Protein AF-0000000069957477 (afdb_homodimer)

Sequence (1114 aa):
MTRRQIMRCFAIMRSIRIKFFVLTFSLLTIYLFLFYFFIEKWINRKNDSVGQSSVGLSLKHVVVHLDLKGSPPKLKYLESLLPVFKYYGVNGLLMEYEDMFPYEGDLVNISSRNCYDKNELKNFLNKSVNMGIEIIPLIQTFGHMEHALKLQEFRQLRESQKFPDSMCPSKAGSLQLVKEMLTQVINFHASIVPLNHIHIGCDEVYHINKCDKCRHRNLTNIKLFYKHLQTLETTIHELSPRTTVLIWDDMLRGKKGLQLSSMDNADVEPVYWDYKPRLTVSHTDLLNYHRKFKNIWIATAYKGADGRVATTPNFKNRFNNHIAWLNFILGYKFGGESKVYDFKGIILTGWSRYSHMDPLCELLPAAIPSLVINLILIQKMKKGVVINEAETLDSDDFFSKYIQAEFNMRFKCRNMIYVDDFNSAVCNYENSEIYNELKNYNFFYKNIKDKFINDNAILASINYYSQIGNINMNTAQIHLSWCKDNLKKLSNFEEKFRYLMSVYYEKDVVDEYVMSKTYDTTKKIWNVWTTLKQHLKTVKWDRRPIQNNITMILNYVMTRRQIMRCFAIMRSIRIKFFVLTFSLLTIYLFLFYFFIEKWINRKNDSVGQSSVGLSLKHVVVHLDLKGSPPKLKYLESLLPVFKYYGVNGLLMEYEDMFPYEGDLVNISSRNCYDKNELKNFLNKSVNMGIEIIPLIQTFGHMEHALKLQEFRQLRESQKFPDSMCPSKAGSLQLVKEMLTQVINFHASIVPLNHIHIGCDEVYHINKCDKCRHRNLTNIKLFYKHLQTLETTIHELSPRTTVLIWDDMLRGKKGLQLSSMDNADVEPVYWDYKPRLTVSHTDLLNYHRKFKNIWIATAYKGADGRVATTPNFKNRFNNHIAWLNFILGYKFGGESKVYDFKGIILTGWSRYSHMDPLCELLPAAIPSLVINLILIQKMKKGVVINEAETLDSDDFFSKYIQAEFNMRFKCRNMIYVDDFNSAVCNYENSEIYNELKNYNFFYKNIKDKFINDNAILASINYYSQIGNINMNTAQIHLSWCKDNLKKLSNFEEKFRYLMSVYYEKDVVDEYVMSKTYDTTKKIWNVWTTLKQHLKTVKWDRRPIQNNITMILNYV

pLDDT: mean 88.03, std 15.41, range [30.97, 98.88]

InterPro domains:
  IPR015883 Beta-hexosaminidase, catalytic domain [PF00728] (112-262)
  IPR017853 Glycoside hydrolase superfamily [SSF51445] (63-370)
  IPR038901 Hexosaminidase D-like [PTHR21040] (58-547)

Structure (mmCIF, N/CA/C/O backbone):
data_AF-0000000069957477-model_v1
#
loop_
_entity.id
_entity.type
_entity.pdbx_description
1 polymer beta-N-acetylhexosaminidase
#
loop_
_atom_site.group_PDB
_atom_site.id
_atom_site.type_symbol
_atom_site.label_atom_id
_atom_site.label_alt_id
_atom_site.label_comp_id
_atom_site.label_asym_id
_atom_site.label_entity_id
_atom_site.label_seq_id
_atom_site.pdbx_PDB_ins_code
_atom_site.Cartn_x
_atom_site.Cartn_y
_atom_site.Cartn_z
_atom_site.occupancy
_atom_site.B_iso_or_equiv
_atom_site.auth_seq_id
_atom_site.auth_comp_id
_atom_site.auth_asym_id
_atom_site.auth_atom_id
_atom_site.pdbx_PDB_model_num
ATOM 1 N N . MET A 1 1 ? -26.656 54.031 -74.688 1 31.8 1 MET A N 1
ATOM 2 C CA . MET A 1 1 ? -26.469 52.781 -73.938 1 31.8 1 MET A CA 1
ATOM 3 C C . MET A 1 1 ? -25.625 53.031 -72.688 1 31.8 1 MET A C 1
ATOM 5 O O . MET A 1 1 ? -24.438 53.375 -72.75 1 31.8 1 MET A O 1
ATOM 9 N N . THR A 1 2 ? -26.266 53.5 -71.562 1 44.97 2 THR A N 1
ATOM 10 C CA . THR A 1 2 ? -25.734 54.281 -70.438 1 44.97 2 THR A CA 1
ATOM 11 C C . THR A 1 2 ? -24.891 53.406 -69.5 1 44.97 2 THR A C 1
ATOM 13 O O . THR A 1 2 ? -25.016 52.188 -69.5 1 44.97 2 THR A O 1
ATOM 16 N N . ARG A 1 3 ? -23.875 54 -68.812 1 44.69 3 ARG A N 1
ATOM 17 C CA . ARG A 1 3 ? -22.812 53.5 -67.938 1 44.69 3 ARG A CA 1
ATOM 18 C C . ARG A 1 3 ? -23.391 52.531 -66.875 1 44.69 3 ARG A C 1
ATOM 20 O O . ARG A 1 3 ? -22.656 51.781 -66.25 1 44.69 3 ARG A O 1
ATOM 27 N N . ARG A 1 4 ? -24.734 52.625 -66.5 1 52.59 4 ARG A N 1
ATOM 28 C CA . ARG A 1 4 ? -25.375 51.812 -65.5 1 52.59 4 ARG A CA 1
ATOM 29 C C . ARG A 1 4 ? -25.562 50.375 -65.938 1 52.59 4 ARG A C 1
ATOM 31 O O . ARG A 1 4 ? -25.484 49.438 -65.125 1 52.59 4 ARG A O 1
ATOM 38 N N . GLN A 1 5 ? -25.828 50.219 -67.25 1 47.97 5 GLN A N 1
ATOM 39 C CA . GLN A 1 5 ? -26.109 48.875 -67.812 1 47.97 5 GLN A CA 1
ATOM 40 C C . GLN A 1 5 ? -24.828 48.031 -67.812 1 47.97 5 GLN A C 1
ATOM 42 O O . GLN A 1 5 ? -24.891 46.812 -67.562 1 47.97 5 GLN A O 1
ATOM 47 N N . ILE A 1 6 ? -23.609 48.781 -67.938 1 51.88 6 ILE A N 1
ATOM 48 C CA . ILE A 1 6 ? -22.344 48.062 -68 1 51.88 6 ILE A CA 1
ATOM 49 C C . ILE A 1 6 ? -21.938 47.531 -66.625 1 51.88 6 ILE A C 1
ATOM 51 O O . ILE A 1 6 ? -21.5 46.406 -66.5 1 51.88 6 ILE A O 1
ATOM 55 N N . MET A 1 7 ? -22.281 48.25 -65.562 1 50.78 7 MET A N 1
ATOM 56 C CA . MET A 1 7 ? -21.859 47.875 -64.25 1 50.78 7 MET A CA 1
ATOM 57 C C . MET A 1 7 ? -22.656 46.656 -63.719 1 50.78 7 MET A C 1
ATOM 59 O O . MET A 1 7 ? -22.172 45.906 -62.875 1 50.78 7 MET A O 1
ATOM 63 N N . ARG A 1 8 ? -23.938 46.531 -64.125 1 53 8 ARG A N 1
ATOM 64 C CA . ARG A 1 8 ? -24.75 45.406 -63.688 1 53 8 ARG A CA 1
ATOM 65 C C . ARG A 1 8 ? -24.266 44.094 -64.312 1 53 8 ARG A C 1
ATOM 67 O O . ARG A 1 8 ? -24.281 43.062 -63.688 1 53 8 ARG A O 1
ATOM 74 N N . CYS A 1 9 ? -23.766 44.188 -65.625 1 48.22 9 CYS A N 1
ATOM 75 C CA . CYS A 1 9 ? -23.281 43 -66.312 1 48.22 9 CYS A CA 1
ATOM 76 C C . CYS A 1 9 ? -22.031 42.438 -65.625 1 48.22 9 CYS A C 1
ATOM 78 O O . CYS A 1 9 ? -21.844 41.219 -65.562 1 48.22 9 CYS A O 1
ATOM 80 N N . PHE A 1 10 ? -21.156 43.375 -65.062 1 53.16 10 PHE A N 1
ATOM 81 C CA . PHE A 1 10 ? -19.938 42.938 -64.375 1 53.16 10 PHE A CA 1
ATOM 82 C C . PHE A 1 10 ? -20.25 42.25 -63.062 1 53.16 10 PHE A C 1
ATOM 84 O O . PHE A 1 10 ? -19.594 41.25 -62.688 1 53.16 10 PHE A O 1
ATOM 91 N N . ALA A 1 11 ? -21.328 42.688 -62.375 1 55.22 11 ALA A N 1
ATOM 92 C CA . ALA A 1 11 ? -21.703 42.094 -61.125 1 55.22 11 ALA A CA 1
ATOM 93 C C . ALA A 1 11 ? -22.266 40.688 -61.344 1 55.22 11 ALA A C 1
ATOM 95 O O . ALA A 1 11 ? -21.969 39.75 -60.562 1 55.22 11 ALA A O 1
ATOM 96 N N . ILE A 1 12 ? -23.047 40.5 -62.438 1 54.72 12 ILE A N 1
ATOM 97 C CA . ILE A 1 12 ? -23.625 39.188 -62.75 1 54.72 12 ILE A CA 1
ATOM 98 C C . ILE A 1 12 ? -22.516 38.219 -63.125 1 54.72 12 ILE A C 1
ATOM 100 O O . ILE A 1 12 ? -22.516 37.062 -62.688 1 54.72 12 ILE A O 1
ATOM 104 N N . MET A 1 13 ? -21.438 38.719 -63.75 1 51.94 13 MET A N 1
ATOM 105 C CA . MET A 1 13 ? -20.344 37.844 -64.188 1 51.94 13 MET A CA 1
ATOM 106 C C . MET A 1 13 ? -19.516 37.406 -62.969 1 51.94 13 MET A C 1
ATOM 108 O O . MET A 1 13 ? -19.062 36.25 -62.938 1 51.94 13 MET A O 1
ATOM 112 N N . ARG A 1 14 ? -19.375 38.281 -62.031 1 55.41 14 ARG A N 1
ATOM 113 C CA . ARG A 1 14 ? -18.641 37.938 -60.812 1 55.41 14 ARG A CA 1
ATOM 114 C C . ARG A 1 14 ? -19.406 36.875 -60 1 55.41 14 ARG A C 1
ATOM 116 O O . ARG A 1 14 ? -18.812 35.938 -59.469 1 55.41 14 ARG A O 1
ATOM 123 N N . SER A 1 15 ? -20.734 37.062 -60.062 1 60.56 15 SER A N 1
ATOM 124 C CA . SER A 1 15 ? -21.531 36.094 -59.312 1 60.56 15 SER A CA 1
ATOM 125 C C . SER A 1 15 ? -21.5 34.719 -59.969 1 60.56 15 SER A C 1
ATOM 127 O O . SER A 1 15 ? -21.438 33.688 -59.281 1 60.56 15 SER A O 1
ATOM 129 N N . ILE A 1 16 ? -21.328 34.719 -61.344 1 58.66 16 ILE A N 1
ATOM 130 C CA . ILE A 1 16 ? -21.281 33.438 -62.094 1 58.66 16 ILE A CA 1
ATOM 131 C C . ILE A 1 16 ? -19.922 32.781 -61.906 1 58.66 16 ILE A C 1
ATOM 133 O O . ILE A 1 16 ? -19.828 31.578 -61.719 1 58.66 16 ILE A O 1
ATOM 137 N N . ARG A 1 17 ? -18.875 33.594 -61.812 1 55.09 17 ARG A N 1
ATOM 138 C CA . ARG A 1 17 ? -17.531 33.094 -61.625 1 55.09 17 ARG A CA 1
ATOM 139 C C . ARG A 1 17 ? -17.359 32.469 -60.25 1 55.09 17 ARG A C 1
ATOM 141 O O . ARG A 1 17 ? -16.75 31.422 -60.094 1 55.09 17 ARG A O 1
ATOM 148 N N . ILE A 1 18 ? -18 33.188 -59.312 1 60.16 18 ILE A N 1
ATOM 149 C CA . ILE A 1 18 ? -17.891 32.656 -57.938 1 60.16 18 ILE A CA 1
ATOM 150 C C . ILE A 1 18 ? -18.688 31.359 -57.844 1 60.16 18 ILE A C 1
ATOM 152 O O . ILE A 1 18 ? -18.234 30.391 -57.25 1 60.16 18 ILE A O 1
ATOM 156 N N . LYS A 1 19 ? -19.766 31.266 -58.594 1 59.69 19 LYS A N 1
ATOM 157 C CA . LYS A 1 19 ? -20.594 30.062 -58.562 1 59.69 19 LYS A CA 1
ATOM 158 C C . LYS A 1 19 ? -19.922 28.922 -59.312 1 59.69 19 LYS A C 1
ATOM 160 O O . LYS A 1 19 ? -19.953 27.766 -58.875 1 59.69 19 LYS A O 1
ATOM 165 N N . PHE A 1 20 ? -19.297 29.359 -60.406 1 61.47 20 PHE A N 1
ATOM 166 C CA . PHE A 1 20 ? -18.562 28.344 -61.188 1 61.47 20 PHE A CA 1
ATOM 167 C C . PHE A 1 20 ? -17.344 27.875 -60.406 1 61.47 20 PHE A C 1
ATOM 169 O O . PHE A 1 20 ? -17.016 26.688 -60.406 1 61.47 20 PHE A O 1
ATOM 176 N N . PHE A 1 21 ? -16.703 28.828 -59.688 1 61.69 21 PHE A N 1
ATOM 177 C CA . PHE A 1 21 ? -15.562 28.484 -58.875 1 61.69 21 PHE A CA 1
ATOM 178 C C . PHE A 1 21 ? -15.992 27.594 -57.688 1 61.69 21 PHE A C 1
ATOM 180 O O . PHE A 1 21 ? -15.336 26.609 -57.375 1 61.69 21 PHE A O 1
ATOM 187 N N . VAL A 1 22 ? -17.125 27.922 -57.094 1 65.44 22 VAL A N 1
ATOM 188 C CA . VAL A 1 22 ? -17.641 27.125 -56 1 65.44 22 VAL A CA 1
ATOM 189 C C . VAL A 1 22 ? -18.109 25.766 -56.5 1 65.44 22 VAL A C 1
ATOM 191 O O . VAL A 1 22 ? -17.859 24.734 -55.875 1 65.44 22 VAL A O 1
ATOM 194 N N . LEU A 1 23 ? -18.672 25.719 -57.75 1 65.88 23 LEU A N 1
ATOM 195 C CA . LEU A 1 23 ? -19.109 24.469 -58.375 1 65.88 23 LEU A CA 1
ATOM 196 C C . LEU A 1 23 ? -17.922 23.594 -58.781 1 65.88 23 LEU A C 1
ATOM 198 O O . LEU A 1 23 ? -17.922 22.391 -58.531 1 65.88 23 LEU A O 1
ATOM 202 N N . THR A 1 24 ? -16.984 24.234 -59.375 1 66.31 24 THR A N 1
ATOM 203 C CA . THR A 1 24 ? -15.781 23.5 -59.75 1 66.31 24 THR A CA 1
ATOM 204 C C . THR A 1 24 ? -15.016 23.031 -58.5 1 66.31 24 THR A C 1
ATOM 206 O O . THR A 1 24 ? -14.523 21.906 -58.469 1 66.31 24 THR A O 1
ATOM 209 N N . PHE A 1 25 ? -14.93 23.922 -57.531 1 66 25 PHE A N 1
ATOM 210 C CA . PHE A 1 25 ? -14.273 23.547 -56.281 1 66 25 PHE A CA 1
ATOM 211 C C . PHE A 1 25 ? -15.047 22.453 -55.562 1 66 25 PHE A C 1
ATOM 213 O O . PHE A 1 25 ? -14.453 21.516 -55.031 1 66 25 PHE A O 1
ATOM 220 N N . SER A 1 26 ? -16.391 22.516 -55.594 1 67.19 26 SER A N 1
ATOM 221 C CA . SER A 1 26 ? -17.234 21.453 -55.031 1 67.19 26 SER A CA 1
ATOM 222 C C . SER A 1 26 ? -17.094 20.172 -55.844 1 67.19 26 SER A C 1
ATOM 224 O O . SER A 1 26 ? -17.016 19.078 -55.25 1 67.19 26 SER A O 1
ATOM 226 N N . LEU A 1 27 ? -16.984 20.25 -57.125 1 68.06 27 LEU A N 1
ATOM 227 C CA . LEU A 1 27 ? -16.797 19.078 -58 1 68.06 27 LEU A CA 1
ATOM 228 C C . LEU A 1 27 ? -15.406 18.484 -57.812 1 68.06 27 LEU A C 1
ATOM 230 O O . LEU A 1 27 ? -15.258 17.266 -57.75 1 68.06 27 LEU A O 1
ATOM 234 N N . LEU A 1 28 ? -14.422 19.344 -57.656 1 65.94 28 LEU A N 1
ATOM 235 C CA . LEU A 1 28 ? -13.07 18.859 -57.375 1 65.94 28 LEU A CA 1
ATOM 236 C C . LEU A 1 28 ? -12.984 18.203 -56 1 65.94 28 LEU A C 1
ATOM 238 O O . LEU A 1 28 ? -12.336 17.172 -55.844 1 65.94 28 LEU A O 1
ATOM 242 N N . THR A 1 29 ? -13.625 18.766 -55 1 66.75 29 THR A N 1
ATOM 243 C CA . THR A 1 29 ? -13.672 18.156 -53.656 1 66.75 29 THR A CA 1
ATOM 244 C C . THR A 1 29 ? -14.414 16.828 -53.719 1 66.75 29 THR A C 1
ATOM 246 O O . THR A 1 29 ? -13.992 15.852 -53.094 1 66.75 29 THR A O 1
ATOM 249 N N . ILE A 1 30 ? -15.43 16.734 -54.531 1 68.44 30 ILE A N 1
ATOM 250 C CA . ILE A 1 30 ? -16.172 15.5 -54.688 1 68.44 30 ILE A CA 1
ATOM 251 C C . ILE A 1 30 ? -15.328 14.484 -55.469 1 68.44 30 ILE A C 1
ATOM 253 O O . ILE A 1 30 ? -15.266 13.312 -55.094 1 68.44 30 ILE A O 1
ATOM 257 N N . TYR A 1 31 ? -14.641 14.898 -56.5 1 62.44 31 TYR A N 1
ATOM 258 C CA . TYR A 1 31 ? -13.75 14.031 -57.281 1 62.44 31 TYR A CA 1
ATOM 259 C C . TYR A 1 31 ? -12.602 13.539 -56.406 1 62.44 31 TYR A C 1
ATOM 261 O O . TYR A 1 31 ? -12.25 12.352 -56.438 1 62.44 31 TYR A O 1
ATOM 269 N N . LEU A 1 32 ? -11.945 14.383 -55.656 1 63.03 32 LEU A N 1
ATOM 270 C CA . LEU A 1 32 ? -10.875 13.969 -54.75 1 63.03 32 LEU A CA 1
ATOM 271 C C . LEU A 1 32 ? -11.406 13.031 -53.688 1 63.03 32 LEU A C 1
ATOM 273 O O . LEU A 1 32 ? -10.734 12.062 -53.312 1 63.03 32 LEU A O 1
ATOM 277 N N . PHE A 1 33 ? -12.617 13.266 -53.219 1 65.25 33 PHE A N 1
ATOM 278 C CA . PHE A 1 33 ? -13.273 12.367 -52.281 1 65.25 33 PHE A CA 1
ATOM 279 C C . PHE A 1 33 ? -13.586 11.023 -52.938 1 65.25 33 PHE A C 1
ATOM 281 O O . PHE A 1 33 ? -13.359 9.969 -52.344 1 65.25 33 PHE A O 1
ATOM 288 N N . LEU A 1 34 ? -14.062 11.023 -54.156 1 65.19 34 LEU A N 1
ATOM 289 C CA . LEU A 1 34 ? -14.352 9.797 -54.875 1 65.19 34 LEU A CA 1
ATOM 290 C C . LEU A 1 34 ? -13.062 9.078 -55.25 1 65.19 34 LEU A C 1
ATOM 292 O O . LEU A 1 34 ? -12.984 7.848 -55.156 1 65.19 34 LEU A O 1
ATOM 296 N N . PHE A 1 35 ? -12.086 9.797 -55.688 1 62.97 35 PHE A N 1
ATOM 297 C CA . PHE A 1 35 ? -10.781 9.227 -56 1 62.97 35 PHE A CA 1
ATOM 298 C C . PHE A 1 35 ? -10.156 8.617 -54.75 1 62.97 35 PHE A C 1
ATOM 300 O O . PHE A 1 35 ? -9.633 7.5 -54.781 1 62.97 35 PHE A O 1
ATOM 307 N N . TYR A 1 36 ? -10.172 9.32 -53.656 1 58.66 36 TYR A N 1
ATOM 308 C CA . TYR A 1 36 ? -9.711 8.758 -52.406 1 58.66 36 TYR A CA 1
ATOM 309 C C . TYR A 1 36 ? -10.539 7.531 -52.031 1 58.66 36 TYR A C 1
ATOM 311 O O . TYR A 1 36 ? -9.984 6.516 -51.594 1 58.66 36 TYR A O 1
ATOM 319 N N . PHE A 1 37 ? -11.812 7.535 -52.25 1 60.28 37 PHE A N 1
ATOM 320 C CA . PHE A 1 37 ? -12.703 6.41 -52 1 60.28 37 PHE A CA 1
ATOM 321 C C . PHE A 1 37 ? -12.383 5.246 -52.938 1 60.28 37 PHE A C 1
ATOM 323 O O . PHE A 1 37 ? -12.344 4.094 -52.5 1 60.28 37 PHE A O 1
ATOM 330 N N . PHE A 1 38 ? -12.141 5.461 -54.219 1 59.75 38 PHE A N 1
ATOM 331 C CA . PHE A 1 38 ? -11.805 4.422 -55.156 1 59.75 38 PHE A CA 1
ATOM 332 C C . PHE A 1 38 ? -10.398 3.887 -54.906 1 59.75 38 PHE A C 1
ATOM 334 O O . PHE A 1 38 ? -10.156 2.684 -55.031 1 59.75 38 PHE A O 1
ATOM 341 N N . ILE A 1 39 ? -9.461 4.727 -54.625 1 57.94 39 ILE A N 1
ATOM 342 C CA . ILE A 1 39 ? -8.133 4.242 -54.281 1 57.94 39 ILE A CA 1
ATOM 343 C C . ILE A 1 39 ? -8.203 3.424 -53 1 57.94 39 ILE A C 1
ATOM 345 O O . ILE A 1 39 ? -7.574 2.367 -52.875 1 57.94 39 ILE A O 1
ATOM 349 N N . GLU A 1 40 ? -8.969 3.871 -52.062 1 53.94 40 GLU A N 1
ATOM 350 C CA . GLU A 1 40 ? -9.195 3.088 -50.844 1 53.94 40 GLU A CA 1
ATOM 351 C C . GLU A 1 40 ? -9.891 1.768 -51.188 1 53.94 40 GLU A C 1
ATOM 353 O O . GLU A 1 40 ? -9.508 0.719 -50.656 1 53.94 40 GLU A O 1
ATOM 358 N N . LYS A 1 41 ? -10.836 1.827 -51.969 1 52.38 41 LYS A N 1
ATOM 359 C CA . LYS A 1 41 ? -11.5 0.603 -52.438 1 52.38 41 LYS A CA 1
ATOM 360 C C . LYS A 1 41 ? -10.578 -0.223 -53.312 1 52.38 41 LYS A C 1
ATOM 362 O O . LYS A 1 41 ? -10.578 -1.453 -53.25 1 52.38 41 LYS A O 1
ATOM 367 N N . TRP A 1 42 ? -9.945 0.398 -54.281 1 50.53 42 TRP A N 1
ATOM 368 C CA . TRP A 1 42 ? -9 -0.289 -55.125 1 50.53 42 TRP A CA 1
ATOM 369 C C . TRP A 1 42 ? -7.852 -0.884 -54.344 1 50.53 42 TRP A C 1
ATOM 371 O O . TRP A 1 42 ? -7.438 -2.021 -54.562 1 50.53 42 TRP A O 1
ATOM 381 N N . ILE A 1 43 ? -7.352 -0.135 -53.375 1 45.41 43 ILE A N 1
ATOM 382 C CA . ILE A 1 43 ? -6.375 -0.708 -52.469 1 45.41 43 ILE A CA 1
ATOM 383 C C . ILE A 1 43 ? -7.047 -1.778 -51.594 1 45.41 43 ILE A C 1
ATOM 385 O O . ILE A 1 43 ? -6.469 -2.844 -51.375 1 45.41 43 ILE A O 1
ATOM 389 N N . ASN A 1 44 ? -8.242 -1.519 -51.312 1 43.59 44 ASN A N 1
ATOM 390 C CA . ASN A 1 44 ? -8.969 -2.514 -50.5 1 43.59 44 ASN A CA 1
ATOM 391 C C . ASN A 1 44 ? -9.414 -3.689 -51.375 1 43.59 44 ASN A C 1
ATOM 393 O O . ASN A 1 44 ? -9.516 -4.816 -50.875 1 43.59 44 ASN A O 1
ATOM 397 N N . ARG A 1 45 ? -9.828 -3.537 -52.719 1 41.34 45 ARG A N 1
ATOM 398 C CA . ARG A 1 45 ? -10.156 -4.668 -53.562 1 41.34 45 ARG A CA 1
ATOM 399 C C . ARG A 1 45 ? -8.906 -5.484 -53.906 1 41.34 45 ARG A C 1
ATOM 401 O O . ARG A 1 45 ? -8.992 -6.695 -54.094 1 41.34 45 ARG A O 1
ATOM 408 N N . LYS A 1 46 ? -7.922 -4.727 -54.344 1 43.53 46 LYS A N 1
ATOM 409 C CA . LYS A 1 46 ? -6.707 -5.496 -54.625 1 43.53 46 LYS A CA 1
ATOM 410 C C . LYS A 1 46 ? -6.301 -6.316 -53.406 1 43.53 46 LYS A C 1
ATOM 412 O O . LYS A 1 46 ? -5.668 -7.367 -53.531 1 43.53 46 LYS A O 1
ATOM 417 N N . ASN A 1 47 ? -6.609 -5.793 -52.375 1 34.31 47 ASN A N 1
ATOM 418 C CA . ASN A 1 47 ? -6.383 -6.637 -51.188 1 34.31 47 ASN A CA 1
ATOM 419 C C . ASN A 1 47 ? -7.449 -7.719 -51.062 1 34.31 47 ASN A C 1
ATOM 421 O O . ASN A 1 47 ? -7.387 -8.555 -50.156 1 34.31 47 ASN A O 1
ATOM 425 N N . ASP A 1 48 ? -8.492 -7.613 -51.969 1 35.81 48 ASP A N 1
ATOM 426 C CA . ASP A 1 48 ? -9.547 -8.617 -51.844 1 35.81 48 ASP A CA 1
ATOM 427 C C . ASP A 1 48 ? -9.172 -9.906 -52.531 1 35.81 48 ASP A C 1
ATOM 429 O O . ASP A 1 48 ? -9.633 -10.992 -52.156 1 35.81 48 ASP A O 1
ATOM 433 N N . SER A 1 49 ? -8.656 -9.836 -53.781 1 34.06 49 SER A N 1
ATOM 434 C CA . SER A 1 49 ? -8.57 -11.086 -54.531 1 34.06 49 SER A CA 1
ATOM 435 C C . SER A 1 49 ? -7.379 -11.922 -54.094 1 34.06 49 SER A C 1
ATOM 437 O O . SER A 1 49 ? -7.008 -12.891 -54.75 1 34.06 49 SER A O 1
ATOM 439 N N . VAL A 1 50 ? -6.301 -11.32 -53.594 1 34.25 50 VAL A N 1
ATOM 440 C CA . VAL A 1 50 ? -5.445 -12.398 -53.094 1 34.25 50 VAL A CA 1
ATOM 441 C C . VAL A 1 50 ? -6.293 -13.438 -52.344 1 34.25 50 VAL A C 1
ATOM 443 O O . VAL A 1 50 ? -6.957 -13.109 -51.375 1 34.25 50 VAL A O 1
ATOM 446 N N . GLY A 1 51 ? -6.891 -14.234 -53.094 1 34 51 GLY A N 1
ATOM 447 C CA . GLY A 1 51 ? -7.449 -15.445 -52.5 1 34 51 GLY A CA 1
ATOM 448 C C . GLY A 1 51 ? -6.77 -15.867 -51.219 1 34 51 GLY A C 1
ATOM 449 O O . GLY A 1 51 ? -5.621 -16.312 -51.219 1 34 51 GLY A O 1
ATOM 450 N N . GLN A 1 52 ? -6.82 -15.023 -50.25 1 39.38 52 GLN A N 1
ATOM 451 C CA . GLN A 1 52 ? -6.238 -15.328 -48.938 1 39.38 52 GLN A CA 1
ATOM 452 C C . GLN A 1 52 ? -6.508 -16.781 -48.562 1 39.38 52 GLN A C 1
ATOM 454 O O . GLN A 1 52 ? -7.656 -17.156 -48.312 1 39.38 52 GLN A O 1
ATOM 459 N N . SER A 1 53 ? -6.062 -17.703 -49.188 1 40.84 53 SER A N 1
ATOM 460 C CA . SER A 1 53 ? -6.07 -19.047 -48.625 1 40.84 53 SER A CA 1
ATOM 461 C C . SER A 1 53 ? -6.051 -19.031 -47.094 1 40.84 53 SER A C 1
ATOM 463 O O . SER A 1 53 ? -5.09 -18.547 -46.5 1 40.84 53 SER A O 1
ATOM 465 N N . SER A 1 54 ? -7.047 -18.672 -46.406 1 51.25 54 SER A N 1
ATOM 466 C CA . SER A 1 54 ? -7.293 -18.562 -44.969 1 51.25 54 SER A CA 1
ATOM 467 C C . SER A 1 54 ? -6.73 -19.766 -44.219 1 51.25 54 SER A C 1
ATOM 469 O O . SER A 1 54 ? -7.422 -20.781 -44.031 1 51.25 54 SER A O 1
ATOM 471 N N . VAL A 1 55 ? -5.605 -20.156 -44.438 1 59.47 55 VAL A N 1
ATOM 472 C CA . VAL A 1 55 ? -4.992 -21.297 -43.781 1 59.47 55 VAL A CA 1
ATOM 473 C C . VAL A 1 55 ? -5.082 -21.141 -42.25 1 59.47 55 VAL A C 1
ATOM 475 O O . VAL A 1 55 ? -4.562 -20.172 -41.688 1 59.47 55 VAL A O 1
ATOM 478 N N . GLY A 1 56 ? -6.004 -21.891 -41.594 1 77.75 56 GLY A N 1
ATOM 479 C CA . GLY A 1 56 ? -6.219 -21.953 -40.156 1 77.75 56 GLY A CA 1
ATOM 480 C C . GLY A 1 56 ? -5.082 -22.625 -39.438 1 77.75 56 GLY A C 1
ATOM 481 O O . GLY A 1 56 ? -4.266 -23.312 -40.031 1 77.75 56 GLY A O 1
ATOM 482 N N . LEU A 1 57 ? -4.855 -22.234 -38.156 1 84.75 57 LEU A N 1
ATOM 483 C CA . LEU A 1 57 ? -3.855 -22.828 -37.25 1 84.75 57 LEU A CA 1
ATOM 484 C C . LEU A 1 57 ? -4.172 -24.297 -37 1 84.75 57 LEU A C 1
ATOM 486 O O . LEU A 1 57 ? -5.312 -24.641 -36.688 1 84.75 57 LEU A O 1
ATOM 490 N N . SER A 1 58 ? -3.254 -25.109 -37.375 1 84.88 58 SER A N 1
ATOM 491 C CA . SER A 1 58 ? -3.416 -26.516 -37.062 1 84.88 58 SER A CA 1
ATOM 492 C C . SER A 1 58 ? -2.957 -26.844 -35.656 1 84.88 58 SER A C 1
ATOM 494 O O . SER A 1 58 ? -1.788 -26.641 -35.312 1 84.88 58 SER A O 1
ATOM 496 N N . LEU A 1 59 ? -3.793 -27.109 -34.75 1 91.69 59 LEU A N 1
ATOM 497 C CA . LEU A 1 59 ? -3.553 -27.562 -33.375 1 91.69 59 LEU A CA 1
ATOM 498 C C . LEU A 1 59 ? -4.348 -28.828 -33.062 1 91.69 59 LEU A C 1
ATOM 500 O O . LEU A 1 59 ? -5.527 -28.75 -32.719 1 91.69 59 LEU A O 1
ATOM 504 N N . LYS A 1 60 ? -3.654 -29.859 -33.219 1 95 60 LYS A N 1
ATOM 505 C CA . LYS A 1 60 ? -4.316 -31.141 -33.031 1 95 60 LYS A CA 1
ATOM 506 C C . LYS A 1 60 ? -4.871 -31.281 -31.609 1 95 60 LYS A C 1
ATOM 508 O O . LYS A 1 60 ? -5.938 -31.875 -31.406 1 95 60 LYS A O 1
ATOM 513 N N . HIS A 1 61 ? -4.191 -30.812 -30.656 1 97.94 61 HIS A N 1
ATOM 514 C CA . HIS A 1 61 ? -4.598 -30.969 -29.266 1 97.94 61 HIS A CA 1
ATOM 515 C C . HIS A 1 61 ? -4.855 -29.609 -28.609 1 97.94 61 HIS A C 1
ATOM 517 O O . HIS A 1 61 ? -3.98 -28.734 -28.609 1 97.94 61 HIS A O 1
ATOM 523 N N . VAL A 1 62 ? -6.016 -29.391 -28.125 1 98.69 62 VAL A N 1
ATOM 524 C CA . VAL A 1 62 ? -6.387 -28.266 -27.266 1 98.69 62 VAL A CA 1
ATOM 525 C C . VAL A 1 62 ? -6.723 -28.766 -25.859 1 98.69 62 VAL A C 1
ATOM 527 O O . VAL A 1 62 ? -7.797 -29.328 -25.641 1 98.69 62 VAL A O 1
ATOM 530 N N . VAL A 1 63 ? -5.793 -28.547 -24.938 1 98.88 63 VAL A N 1
ATOM 531 C CA . VAL A 1 63 ? -5.828 -29.203 -23.641 1 98.88 63 VAL A CA 1
ATOM 532 C C . VAL A 1 63 ? -6.023 -28.156 -22.547 1 98.88 63 VAL A C 1
ATOM 534 O O . VAL A 1 63 ? -5.383 -27.109 -22.562 1 98.88 63 VAL A O 1
ATOM 537 N N . VAL A 1 64 ? -6.918 -28.375 -21.625 1 98.88 64 VAL A N 1
ATOM 538 C CA . VAL A 1 64 ? -7.074 -27.547 -20.438 1 98.88 64 VAL A CA 1
ATOM 539 C C . VAL A 1 64 ? -6.371 -28.203 -19.25 1 98.88 64 VAL A C 1
ATOM 541 O O . VAL A 1 64 ? -6.535 -29.406 -19.016 1 98.88 64 VAL A O 1
ATOM 544 N N . HIS A 1 65 ? -5.574 -27.5 -18.594 1 98.88 65 HIS A N 1
ATOM 545 C CA . HIS A 1 65 ? -4.812 -27.953 -17.438 1 98.88 65 HIS A CA 1
ATOM 546 C C . HIS A 1 65 ? -5.559 -27.672 -16.141 1 98.88 65 HIS A C 1
ATOM 548 O O . HIS A 1 65 ? -6.062 -26.562 -15.938 1 98.88 65 HIS A O 1
ATOM 554 N N . LEU A 1 66 ? -5.676 -28.656 -15.305 1 98.56 66 LEU A N 1
ATOM 555 C CA . LEU A 1 66 ? -6.227 -28.562 -13.953 1 98.56 66 LEU A CA 1
ATOM 556 C C . LEU A 1 66 ? -5.16 -28.859 -12.906 1 98.56 66 LEU A C 1
ATOM 558 O O . LEU A 1 66 ? -4.688 -30 -12.805 1 98.56 66 LEU A O 1
ATOM 562 N N . ASP A 1 67 ? -4.789 -27.844 -12.227 1 98.06 67 ASP A N 1
ATOM 563 C CA . ASP A 1 67 ? -3.861 -27.984 -11.117 1 98.06 67 ASP A CA 1
ATOM 564 C C . ASP A 1 67 ? -4.605 -28.312 -9.82 1 98.06 67 ASP A C 1
ATOM 566 O O . ASP A 1 67 ? -5.293 -27.453 -9.266 1 98.06 67 ASP A O 1
ATOM 570 N N . LEU A 1 68 ? -4.379 -29.484 -9.266 1 97.75 68 LEU A N 1
ATOM 571 C CA . LEU A 1 68 ? -5.211 -29.953 -8.172 1 97.75 68 LEU A CA 1
ATOM 572 C C . LEU A 1 68 ? -4.449 -29.906 -6.848 1 97.75 68 LEU A C 1
ATOM 574 O O . LEU A 1 68 ? -4.988 -30.266 -5.801 1 97.75 68 LEU A O 1
ATOM 578 N N . LYS A 1 69 ? -3.217 -29.438 -6.848 1 93.69 69 LYS A N 1
ATOM 579 C CA . LYS A 1 69 ? -2.354 -29.531 -5.672 1 93.69 69 LYS A CA 1
ATOM 580 C C . LYS A 1 69 ? -2.941 -28.766 -4.488 1 93.69 69 LYS A C 1
ATOM 582 O O . LYS A 1 69 ? -2.953 -27.531 -4.484 1 93.69 69 LYS A O 1
ATOM 587 N N . GLY A 1 70 ? -3.359 -29.391 -3.559 1 90.19 70 GLY A N 1
ATOM 588 C CA . GLY A 1 70 ? -3.799 -28.875 -2.279 1 90.19 70 GLY A CA 1
ATOM 589 C C . GLY A 1 70 ? -5.164 -28.203 -2.344 1 90.19 70 GLY A C 1
ATOM 590 O O . GLY A 1 70 ? -5.68 -27.734 -1.328 1 90.19 70 GLY A O 1
ATOM 591 N N . SER A 1 71 ? -5.738 -28.094 -3.48 1 91.88 71 SER A N 1
ATOM 592 C CA . SER A 1 71 ? -7.027 -27.422 -3.615 1 91.88 71 SER A CA 1
ATOM 593 C C . SER A 1 71 ? -7.852 -28.016 -4.75 1 91.88 71 SER A C 1
ATOM 595 O O . SER A 1 71 ? -8.219 -27.312 -5.691 1 91.88 71 SER A O 1
ATOM 597 N N . PRO A 1 72 ? -8.242 -29.219 -4.559 1 94.81 72 PRO A N 1
ATOM 598 C CA . PRO A 1 72 ? -9.016 -29.875 -5.617 1 94.81 72 PRO A CA 1
ATOM 599 C C . PRO A 1 72 ? -10.453 -29.375 -5.703 1 94.81 72 PRO A C 1
ATOM 601 O O . PRO A 1 72 ? -11.164 -29.375 -4.695 1 94.81 72 PRO A O 1
ATOM 604 N N . PRO A 1 73 ? -10.906 -28.938 -6.898 1 97.31 73 PRO A N 1
ATOM 605 C CA . PRO A 1 73 ? -12.344 -28.719 -7.023 1 97.31 73 PRO A CA 1
ATOM 606 C C . PRO A 1 73 ? -13.148 -30.016 -6.852 1 97.31 73 PRO A C 1
ATOM 608 O O . PRO A 1 73 ? -12.633 -31.109 -7.098 1 97.31 73 PRO A O 1
ATOM 611 N N . LYS A 1 74 ? -14.336 -29.859 -6.406 1 97.56 74 LYS A N 1
ATOM 612 C CA . LYS A 1 74 ? -15.219 -31.031 -6.359 1 97.56 74 LYS A CA 1
ATOM 613 C C . LYS A 1 74 ? -15.391 -31.641 -7.746 1 97.56 74 LYS A C 1
ATOM 615 O O . LYS A 1 74 ? -15.516 -30.922 -8.734 1 97.56 74 LYS A O 1
ATOM 620 N N . LEU A 1 75 ? -15.438 -33 -7.77 1 97.94 75 LEU A N 1
ATOM 621 C CA . LEU A 1 75 ? -15.555 -33.688 -9.047 1 97.94 75 LEU A CA 1
ATOM 622 C C . LEU A 1 75 ? -16.875 -33.344 -9.734 1 97.94 75 LEU A C 1
ATOM 624 O O . LEU A 1 75 ? -16.938 -33.281 -10.961 1 97.94 75 LEU A O 1
ATOM 628 N N . LYS A 1 76 ? -17.891 -33.094 -8.922 1 96.75 76 LYS A N 1
ATOM 629 C CA . LYS A 1 76 ? -19.188 -32.719 -9.492 1 96.75 76 LYS A CA 1
ATOM 630 C C . LYS A 1 76 ? -19.094 -31.406 -10.266 1 96.75 76 LYS A C 1
ATOM 632 O O . LYS A 1 76 ? -19.703 -31.266 -11.32 1 96.75 76 LYS A O 1
ATOM 637 N N . TYR A 1 77 ? -18.391 -30.578 -9.734 1 96.88 77 TYR A N 1
ATOM 638 C CA . TYR A 1 77 ? -18.188 -29.297 -10.414 1 96.88 77 TYR A CA 1
ATOM 639 C C . TYR A 1 77 ? -17.375 -29.5 -11.695 1 96.88 77 TYR A C 1
ATOM 641 O O . TYR A 1 77 ? -17.75 -28.969 -12.75 1 96.88 77 TYR A O 1
ATOM 649 N N . LEU A 1 78 ? -16.328 -30.234 -11.617 1 98.06 78 LEU A N 1
ATOM 650 C CA . LEU A 1 78 ? -15.516 -30.484 -12.805 1 98.06 78 LEU A CA 1
ATOM 651 C C . LEU A 1 78 ? -16.344 -31.156 -13.891 1 98.06 78 LEU A C 1
ATOM 653 O O . LEU A 1 78 ? -16.203 -30.844 -15.078 1 98.06 78 LEU A O 1
ATOM 657 N N . GLU A 1 79 ? -17.172 -32.031 -13.469 1 97.75 79 GLU A N 1
ATOM 658 C CA . GLU A 1 79 ? -18.062 -32.719 -14.406 1 97.75 79 GLU A CA 1
ATOM 659 C C . GLU A 1 79 ? -18.969 -31.719 -15.125 1 97.75 79 GLU A C 1
ATOM 661 O O . GLU A 1 79 ? -19.219 -31.859 -16.328 1 97.75 79 GLU A O 1
ATOM 666 N N . SER A 1 80 ? -19.391 -30.766 -14.383 1 96.56 80 SER A N 1
ATOM 667 C CA . SER A 1 80 ? -20.297 -29.766 -14.953 1 96.56 80 SER A CA 1
ATOM 668 C C . SER A 1 80 ? -19.594 -28.938 -16.016 1 96.56 80 SER A C 1
ATOM 670 O O . SER A 1 80 ? -20.266 -28.281 -16.828 1 96.56 80 SER A O 1
ATOM 672 N N . LEU A 1 81 ? -18.297 -28.938 -16.062 1 96.81 81 LEU A N 1
ATOM 673 C CA . LEU A 1 81 ? -17.547 -28.141 -17.016 1 96.81 81 LEU A CA 1
ATOM 674 C C . LEU A 1 81 ? -17.297 -28.906 -18.312 1 96.81 81 LEU A C 1
ATOM 676 O O . LEU A 1 81 ? -16.938 -28.312 -19.328 1 96.81 81 LEU A O 1
ATOM 680 N N . LEU A 1 82 ? -17.516 -30.219 -18.344 1 97.88 82 LEU A N 1
ATOM 681 C CA . LEU A 1 82 ? -17.125 -31.078 -19.469 1 97.88 82 LEU A CA 1
ATOM 682 C C . LEU A 1 82 ? -17.875 -30.688 -20.734 1 97.88 82 LEU A C 1
ATOM 684 O O . LEU A 1 82 ? -17.281 -30.547 -21.797 1 97.88 82 LEU A O 1
ATOM 688 N N . PRO A 1 83 ? -19.188 -30.391 -20.641 1 96.69 83 PRO A N 1
ATOM 689 C CA . PRO A 1 83 ? -19.891 -29.969 -21.859 1 96.69 83 PRO A CA 1
ATOM 690 C C . PRO A 1 83 ? -19.359 -28.641 -22.406 1 96.69 83 PRO A C 1
ATOM 692 O O . PRO A 1 83 ? -19.328 -28.438 -23.625 1 96.69 83 PRO A O 1
ATOM 695 N N . VAL A 1 84 ? -19 -27.812 -21.5 1 95 84 VAL A N 1
ATOM 696 C CA . VAL A 1 84 ? -18.438 -26.516 -21.906 1 95 84 VAL A CA 1
ATOM 697 C C . VAL A 1 84 ? -17.109 -26.734 -22.625 1 95 84 VAL A C 1
ATOM 699 O O . VAL A 1 84 ? -16.875 -26.141 -23.688 1 95 84 VAL A O 1
ATOM 702 N N . PHE A 1 85 ? -16.312 -27.609 -22.078 1 97.81 85 PHE A N 1
ATOM 703 C CA . PHE A 1 85 ? -15.031 -27.922 -22.688 1 97.81 85 PHE A CA 1
ATOM 704 C C . PHE A 1 85 ? -15.234 -28.5 -24.094 1 97.81 85 PHE A C 1
ATOM 706 O O . PHE A 1 85 ? -14.617 -28.031 -25.047 1 97.81 85 PHE A O 1
ATOM 713 N N . LYS A 1 86 ? -16.109 -29.359 -24.172 1 97.12 86 LYS A N 1
ATOM 714 C CA . LYS A 1 86 ? -16.391 -30 -25.453 1 97.12 86 LYS A CA 1
ATOM 715 C C . LYS A 1 86 ? -16.891 -28.984 -26.469 1 97.12 86 LYS A C 1
ATOM 717 O O . LYS A 1 86 ? -16.438 -28.969 -27.625 1 97.12 86 LYS A O 1
ATOM 722 N N . TYR A 1 87 ? -17.75 -28.141 -26.031 1 96.19 87 TYR A N 1
ATOM 723 C CA . TYR A 1 87 ? -18.359 -27.141 -26.906 1 96.19 87 TYR A CA 1
ATOM 724 C C . TYR A 1 87 ? -17.297 -26.219 -27.484 1 96.19 87 TYR A C 1
ATOM 726 O O . TYR A 1 87 ? -17.375 -25.844 -28.656 1 96.19 87 TYR A O 1
ATOM 734 N N . TYR A 1 88 ? -16.312 -25.969 -26.75 1 96.81 88 TYR A N 1
ATOM 735 C CA . TYR A 1 88 ? -15.312 -25 -27.203 1 96.81 88 TYR A CA 1
ATOM 736 C C . TYR A 1 88 ? -14.078 -25.703 -27.75 1 96.81 88 TYR A C 1
ATOM 738 O O . TYR A 1 88 ? -13 -25.094 -27.828 1 96.81 88 TYR A O 1
ATOM 746 N N . GLY A 1 89 ? -14.148 -26.969 -27.984 1 96.62 89 GLY A N 1
ATOM 747 C CA . GLY A 1 89 ? -13.148 -27.656 -28.781 1 96.62 89 GLY A CA 1
ATOM 748 C C . GLY A 1 89 ? -12.039 -28.266 -27.953 1 96.62 89 GLY A C 1
ATOM 749 O O . GLY A 1 89 ? -11.008 -28.688 -28.484 1 96.62 89 GLY A O 1
ATOM 750 N N . VAL A 1 90 ? -12.227 -28.328 -26.656 1 98.56 90 VAL A N 1
ATOM 751 C CA . VAL A 1 90 ? -11.25 -28.984 -25.797 1 98.56 90 VAL A CA 1
ATOM 752 C C . VAL A 1 90 ? -11.297 -30.5 -26.031 1 98.56 90 VAL A C 1
ATOM 754 O O . VAL A 1 90 ? -12.367 -31.109 -25.969 1 98.56 90 VAL A O 1
ATOM 757 N N . ASN A 1 91 ? -10.133 -31.062 -26.328 1 98.38 91 ASN A N 1
ATOM 758 C CA . ASN A 1 91 ? -10.133 -32.5 -26.562 1 98.38 91 ASN A CA 1
ATOM 759 C C . ASN A 1 91 ? -9.133 -33.219 -25.656 1 98.38 91 ASN A C 1
ATOM 761 O O . ASN A 1 91 ? -8.805 -34.375 -25.875 1 98.38 91 ASN A O 1
ATOM 765 N N . GLY A 1 92 ? -8.664 -32.531 -24.609 1 98.62 92 GLY A N 1
ATOM 766 C CA . GLY A 1 92 ? -7.801 -33.125 -23.594 1 98.62 92 GLY A CA 1
ATOM 767 C C . GLY A 1 92 ? -7.871 -32.406 -22.266 1 98.62 92 GLY A C 1
ATOM 768 O O . GLY A 1 92 ? -8.086 -31.188 -22.219 1 98.62 92 GLY A O 1
ATOM 769 N N . LEU A 1 93 ? -7.668 -33.094 -21.219 1 98.62 93 LEU A N 1
ATOM 770 C CA . LEU A 1 93 ? -7.531 -32.562 -19.859 1 98.62 93 LEU A CA 1
ATOM 771 C C . LEU A 1 93 ? -6.215 -33 -19.234 1 98.62 93 LEU A C 1
ATOM 773 O O . LEU A 1 93 ? -5.945 -34.188 -19.125 1 98.62 93 LEU A O 1
ATOM 777 N N . LEU A 1 94 ? -5.379 -32.031 -18.969 1 98.81 94 LEU A N 1
ATOM 778 C CA . LEU A 1 94 ? -4.156 -32.312 -18.234 1 98.81 94 LEU A CA 1
ATOM 779 C C . LEU A 1 94 ? -4.418 -32.25 -16.719 1 98.81 94 LEU A C 1
ATOM 781 O O . LEU A 1 94 ? -4.605 -31.188 -16.172 1 98.81 94 LEU A O 1
ATOM 785 N N . MET A 1 95 ? -4.395 -33.406 -16.094 1 98.25 95 MET A N 1
ATOM 786 C CA . MET A 1 95 ? -4.719 -33.5 -14.672 1 98.25 95 MET A CA 1
ATOM 787 C C . MET A 1 95 ? -3.453 -33.562 -13.82 1 98.25 95 MET A C 1
ATOM 789 O O . MET A 1 95 ? -2.834 -34.625 -13.711 1 98.25 95 MET A O 1
ATOM 793 N N . GLU A 1 96 ? -3.113 -32.531 -13.242 1 98.25 96 GLU A N 1
ATOM 794 C CA . GLU A 1 96 ? -1.974 -32.531 -12.328 1 98.25 96 GLU A CA 1
ATOM 795 C C . GLU A 1 96 ? -2.404 -32.906 -10.914 1 98.25 96 GLU A C 1
ATOM 797 O O . GLU A 1 96 ? -2.84 -32.031 -10.148 1 98.25 96 GLU A O 1
ATOM 802 N N . TYR A 1 97 ? -2.193 -34.094 -10.547 1 97.56 97 TYR A N 1
ATOM 803 C CA . TYR A 1 97 ? -2.797 -34.688 -9.352 1 97.56 97 TYR A CA 1
ATOM 804 C C . TYR A 1 97 ? -2.057 -34.25 -8.094 1 97.56 97 TYR A C 1
ATOM 806 O O . TYR A 1 97 ? -2.68 -33.875 -7.105 1 97.56 97 TYR A O 1
ATOM 814 N N . GLU A 1 98 ? -0.71 -34.406 -8.117 1 95.88 98 GLU A N 1
ATOM 815 C CA . GLU A 1 98 ? 0.114 -34.344 -6.914 1 95.88 98 GLU A CA 1
ATOM 816 C C . GLU A 1 98 ? -0.497 -35.125 -5.773 1 95.88 98 GLU A C 1
ATOM 818 O O . GLU A 1 98 ? -0.694 -36.344 -5.895 1 95.88 98 GLU A O 1
ATOM 823 N N . ASP A 1 99 ? -0.937 -34.5 -4.715 1 96.44 99 ASP A N 1
ATOM 824 C CA . ASP A 1 99 ? -1.384 -35.25 -3.547 1 96.44 99 ASP A CA 1
ATOM 825 C C . ASP A 1 99 ? -2.881 -35.531 -3.625 1 96.44 99 ASP A C 1
ATOM 827 O O . ASP A 1 99 ? -3.463 -36.062 -2.678 1 96.44 99 ASP A O 1
ATOM 831 N N . MET A 1 100 ? -3.482 -35.281 -4.742 1 97.38 100 MET A N 1
ATOM 832 C CA . MET A 1 100 ? -4.922 -35.5 -4.852 1 97.38 100 MET A CA 1
ATOM 833 C C . MET A 1 100 ? -5.211 -36.875 -5.492 1 97.38 100 MET A C 1
ATOM 835 O O . MET A 1 100 ? -6.367 -37.312 -5.547 1 97.38 100 MET A O 1
ATOM 839 N N . PHE A 1 101 ? -4.168 -37.531 -6.027 1 98.25 101 PHE A N 1
ATOM 840 C CA . PHE A 1 101 ? -4.332 -38.906 -6.496 1 98.25 101 PHE A CA 1
ATOM 841 C C . PHE A 1 101 ? -4.441 -39.844 -5.324 1 98.25 101 PHE A C 1
ATOM 843 O O . PHE A 1 101 ? -3.719 -39.719 -4.332 1 98.25 101 PHE A O 1
ATOM 850 N N . PRO A 1 102 ? -5.309 -40.844 -5.414 1 98.06 102 PRO A N 1
ATOM 851 C CA . PRO A 1 102 ? -5.492 -41.781 -4.32 1 98.06 102 PRO A CA 1
ATOM 852 C C . PRO A 1 102 ? -4.48 -42.938 -4.359 1 98.06 102 PRO A C 1
ATOM 854 O O . PRO A 1 102 ? -4.844 -44.062 -4.645 1 98.06 102 PRO A O 1
ATOM 857 N N . TYR A 1 103 ? -3.299 -42.688 -3.955 1 98.25 103 TYR A N 1
ATOM 858 C CA . TYR A 1 103 ? -2.246 -43.688 -3.902 1 98.25 103 TYR A CA 1
ATOM 859 C C . TYR A 1 103 ? -2.576 -44.781 -2.879 1 98.25 103 TYR A C 1
ATOM 861 O O . TYR A 1 103 ? -3.348 -44.531 -1.946 1 98.25 103 TYR A O 1
ATOM 869 N N . GLU A 1 104 ? -1.963 -45.938 -3.068 1 97.75 104 GLU A N 1
ATOM 870 C CA . GLU A 1 104 ? -2.176 -47.094 -2.18 1 97.75 104 GLU A CA 1
ATOM 871 C C . GLU A 1 104 ? -0.851 -47.719 -1.767 1 97.75 104 GLU A C 1
ATOM 873 O O . GLU A 1 104 ? 0.211 -47.312 -2.248 1 97.75 104 GLU A O 1
ATOM 878 N N . GLY A 1 105 ? -0.96 -48.594 -0.838 1 97 105 GLY A N 1
ATOM 879 C CA . GLY A 1 105 ? 0.232 -49.312 -0.405 1 97 105 GLY A CA 1
ATOM 880 C C . GLY A 1 105 ? 1.237 -48.406 0.298 1 97 105 GLY A C 1
ATOM 881 O O . GLY A 1 105 ? 0.869 -47.625 1.165 1 97 105 GLY A O 1
ATOM 882 N N . ASP A 1 106 ? 2.443 -48.5 -0.069 1 95.44 106 ASP A N 1
ATOM 883 C CA . ASP A 1 106 ? 3.529 -47.781 0.592 1 95.44 106 ASP A CA 1
ATOM 884 C C . ASP A 1 106 ? 3.449 -46.281 0.312 1 95.44 106 ASP A C 1
ATOM 886 O O . ASP A 1 106 ? 4.086 -45.469 1.001 1 95.44 106 ASP A O 1
ATOM 890 N N . LEU A 1 107 ? 2.596 -45.938 -0.685 1 97.81 107 LEU A N 1
ATOM 891 C CA . LEU A 1 107 ? 2.531 -44.531 -1.089 1 97.81 107 LEU A CA 1
ATOM 892 C C . LEU A 1 107 ? 1.276 -43.844 -0.538 1 97.81 107 LEU A C 1
ATOM 894 O O . LEU A 1 107 ? 0.971 -42.719 -0.889 1 97.81 107 LEU A O 1
ATOM 898 N N . VAL A 1 108 ? 0.569 -44.5 0.395 1 96.88 108 VAL A N 1
ATOM 899 C CA . VAL A 1 108 ? -0.738 -44.062 0.861 1 96.88 108 VAL A CA 1
ATOM 900 C C . VAL A 1 108 ? -0.61 -42.688 1.504 1 96.88 108 VAL A C 1
ATOM 902 O O . VAL A 1 108 ? -1.516 -41.844 1.396 1 96.88 108 VAL A O 1
ATOM 905 N N . ASN A 1 109 ? 0.527 -42.375 2.115 1 95.94 109 ASN A N 1
ATOM 906 C CA . ASN A 1 109 ? 0.706 -41.125 2.854 1 95.94 109 ASN A CA 1
ATOM 907 C C . ASN A 1 109 ? 1.008 -39.969 1.92 1 95.94 109 ASN A C 1
ATOM 909 O O . ASN A 1 109 ? 0.945 -38.812 2.33 1 95.94 109 ASN A O 1
ATOM 913 N N . ILE A 1 110 ? 1.288 -40.219 0.669 1 97.12 110 ILE A N 1
ATOM 914 C CA . ILE A 1 110 ? 1.52 -39.156 -0.303 1 97.12 110 ILE A CA 1
ATOM 915 C C . ILE A 1 110 ? 0.202 -38.438 -0.625 1 97.12 110 ILE A C 1
ATOM 917 O O . ILE A 1 110 ? 0.18 -37.25 -0.884 1 97.12 110 ILE A O 1
ATOM 921 N N . SER A 1 111 ? -0.857 -39.219 -0.477 1 97.12 111 SER A N 1
ATOM 922 C CA . SER A 1 111 ? -2.182 -38.656 -0.75 1 97.12 111 SER A CA 1
ATOM 923 C C . SER A 1 111 ? -2.658 -37.781 0.393 1 97.12 111 SER A C 1
ATOM 925 O O . SER A 1 111 ? -2.48 -38.125 1.565 1 97.12 111 SER A O 1
ATOM 927 N N . SER A 1 112 ? -3.158 -36.688 -0.049 1 95.81 112 SER A N 1
ATOM 928 C CA . SER A 1 112 ? -3.861 -35.875 0.946 1 95.81 112 SER A CA 1
ATOM 929 C C . SER A 1 112 ? -5.012 -36.656 1.574 1 95.81 112 SER A C 1
ATOM 931 O O . SER A 1 112 ? -5.555 -37.594 0.958 1 95.81 112 SER A O 1
ATOM 933 N N . ARG A 1 113 ? -5.371 -36.25 2.795 1 93.5 113 ARG A N 1
ATOM 934 C CA . ARG A 1 113 ? -6.48 -36.938 3.459 1 93.5 113 ARG A CA 1
ATOM 935 C C . ARG A 1 113 ? -7.805 -36.625 2.768 1 93.5 113 ARG A C 1
ATOM 937 O O . ARG A 1 113 ? -8.781 -37.375 2.922 1 93.5 113 ARG A O 1
ATOM 944 N N . ASN A 1 114 ? -7.816 -35.562 2.029 1 91.19 114 ASN A N 1
ATOM 945 C CA . ASN A 1 114 ? -9.016 -35.219 1.27 1 91.19 114 ASN A CA 1
ATOM 946 C C . ASN A 1 114 ? -8.805 -35.438 -0.229 1 91.19 114 ASN A C 1
ATOM 948 O O . ASN A 1 114 ? -9.375 -34.688 -1.044 1 91.19 114 ASN A O 1
ATOM 952 N N . CYS A 1 115 ? -7.945 -36.312 -0.609 1 96.31 115 CYS A N 1
ATOM 953 C CA . CYS A 1 115 ? -7.758 -36.625 -2.02 1 96.31 115 CYS A CA 1
ATOM 954 C C . CYS A 1 115 ? -9.031 -37.219 -2.623 1 96.31 115 CYS A C 1
ATOM 956 O O . CYS A 1 115 ? -9.984 -37.531 -1.899 1 96.31 115 CYS A O 1
ATOM 958 N N . TYR A 1 116 ? -9.07 -37.344 -3.916 1 97.62 116 TYR A N 1
ATOM 959 C CA . TYR A 1 116 ? -10.266 -37.844 -4.582 1 97.62 116 TYR A CA 1
ATOM 960 C C . TYR A 1 116 ? -10.492 -39.312 -4.246 1 97.62 116 TYR A C 1
ATOM 962 O O . TYR A 1 116 ? -9.539 -40.094 -4.152 1 97.62 116 TYR A O 1
ATOM 970 N N . ASP A 1 117 ? -11.742 -39.594 -4.09 1 97.25 117 ASP A N 1
ATOM 971 C CA . ASP A 1 117 ? -12.109 -41 -3.963 1 97.25 117 ASP A CA 1
ATOM 972 C C . ASP A 1 117 ? -11.852 -41.781 -5.266 1 97.25 117 ASP A C 1
ATOM 974 O O . ASP A 1 117 ? -12.156 -41.25 -6.352 1 97.25 117 ASP A O 1
ATOM 978 N N . LYS A 1 118 ? -11.312 -42.969 -5.176 1 97.19 118 LYS A N 1
ATOM 979 C CA . LYS A 1 118 ? -10.906 -43.75 -6.344 1 97.19 118 LYS A CA 1
ATOM 980 C C . LYS A 1 118 ? -12.078 -43.969 -7.289 1 97.19 118 LYS A C 1
ATOM 982 O O . LYS A 1 118 ? -11.961 -43.781 -8.5 1 97.19 118 LYS A O 1
ATOM 987 N N . ASN A 1 119 ? -13.188 -44.344 -6.762 1 97.69 119 ASN A N 1
ATOM 988 C CA . ASN A 1 119 ? -14.352 -44.625 -7.586 1 97.69 119 ASN A CA 1
ATOM 989 C C . ASN A 1 119 ? -14.938 -43.375 -8.211 1 97.69 119 ASN A C 1
ATOM 991 O O . ASN A 1 119 ? -15.305 -43.375 -9.391 1 97.69 119 ASN A O 1
ATOM 995 N N . GLU A 1 120 ? -14.992 -42.375 -7.418 1 97.88 120 GLU A N 1
ATOM 996 C CA . GLU A 1 120 ? -15.523 -41.125 -7.938 1 97.88 120 GLU A CA 1
ATOM 997 C C . GLU A 1 120 ? -14.625 -40.562 -9.039 1 97.88 120 GLU A C 1
ATOM 999 O O . GLU A 1 120 ? -15.125 -40.031 -10.039 1 97.88 120 GLU A O 1
ATOM 1004 N N . LEU A 1 121 ? -13.383 -40.688 -8.789 1 98.38 121 LEU A N 1
ATOM 1005 C CA . LEU A 1 121 ? -12.438 -40.219 -9.797 1 98.38 121 LEU A CA 1
ATOM 1006 C C . LEU A 1 121 ? -12.555 -41.031 -11.078 1 98.38 121 LEU A C 1
ATOM 1008 O O . LEU A 1 121 ? -12.57 -40.5 -12.18 1 98.38 121 LEU A O 1
ATOM 1012 N N . LYS A 1 122 ? -12.648 -42.344 -10.938 1 98.06 122 LYS A N 1
ATOM 1013 C CA . LYS A 1 122 ? -12.812 -43.219 -12.094 1 98.06 122 LYS A CA 1
ATOM 1014 C C . LYS A 1 122 ? -14.062 -42.844 -12.891 1 98.06 122 LYS A C 1
ATOM 1016 O O . LYS A 1 122 ? -14.031 -42.812 -14.125 1 98.06 122 LYS A O 1
ATOM 1021 N N . ASN A 1 123 ? -15.109 -42.562 -12.156 1 98.12 123 ASN A N 1
ATOM 1022 C CA . ASN A 1 123 ? -16.359 -42.188 -12.812 1 98.12 123 ASN A CA 1
ATOM 1023 C C . ASN A 1 123 ? -16.203 -40.875 -13.594 1 98.12 123 ASN A C 1
ATOM 1025 O O . ASN A 1 123 ? -16.672 -40.75 -14.727 1 98.12 123 ASN A O 1
ATOM 1029 N N . PHE A 1 124 ? -15.625 -40 -13.008 1 98.12 124 PHE A N 1
ATOM 1030 C CA . PHE A 1 124 ? -15.383 -38.719 -13.664 1 98.12 124 PHE A CA 1
ATOM 1031 C C . PHE A 1 124 ? -14.547 -38.906 -14.922 1 98.12 124 PHE A C 1
ATOM 1033 O O . PHE A 1 124 ? -14.875 -38.344 -15.977 1 98.12 124 PHE A O 1
ATOM 1040 N N . LEU A 1 125 ? -13.477 -39.656 -14.828 1 98.31 125 LEU A N 1
ATOM 1041 C CA . LEU A 1 125 ? -12.578 -39.875 -15.953 1 98.31 125 LEU A CA 1
ATOM 1042 C C . LEU A 1 125 ? -13.297 -40.625 -17.078 1 98.31 125 LEU A C 1
ATOM 1044 O O . LEU A 1 125 ? -13.109 -40.312 -18.25 1 98.31 125 LEU A O 1
ATOM 1048 N N . ASN A 1 126 ? -14.109 -41.562 -16.703 1 97.88 126 ASN A N 1
ATOM 1049 C CA . ASN A 1 126 ? -14.906 -42.281 -17.688 1 97.88 126 ASN A CA 1
ATOM 1050 C C . ASN A 1 126 ? -15.828 -41.344 -18.453 1 97.88 126 ASN A C 1
ATOM 1052 O O . ASN A 1 126 ? -15.953 -41.438 -19.688 1 97.88 126 ASN A O 1
ATOM 1056 N N . LYS A 1 127 ? -16.391 -40.5 -17.75 1 97.94 127 LYS A N 1
ATOM 1057 C CA . LYS A 1 127 ? -17.281 -39.531 -18.391 1 97.94 127 LYS A CA 1
ATOM 1058 C C . LYS A 1 127 ? -16.531 -38.625 -19.359 1 97.94 127 LYS A C 1
ATOM 1060 O O . LYS A 1 127 ? -17.016 -38.312 -20.438 1 97.94 127 LYS A O 1
ATOM 1065 N N . SER A 1 128 ? -15.414 -38.219 -18.938 1 97.88 128 SER A N 1
ATOM 1066 C CA . SER A 1 128 ? -14.578 -37.344 -19.781 1 97.88 128 SER A CA 1
ATOM 1067 C C . SER A 1 128 ? -14.195 -38.062 -21.062 1 97.88 128 SER A C 1
ATOM 1069 O O . SER A 1 128 ? -14.336 -37.5 -22.156 1 97.88 128 SER A O 1
ATOM 1071 N N . VAL A 1 129 ? -13.797 -39.312 -20.938 1 97.62 129 VAL A N 1
ATOM 1072 C CA . VAL A 1 129 ? -13.367 -40.125 -22.078 1 97.62 129 VAL A CA 1
ATOM 1073 C C . VAL A 1 129 ? -14.547 -40.344 -23.016 1 97.62 129 VAL A C 1
ATOM 1075 O O . VAL A 1 129 ? -14.406 -40.281 -24.234 1 97.62 129 VAL A O 1
ATOM 1078 N N . ASN A 1 130 ? -15.648 -40.562 -22.453 1 97.25 130 ASN A N 1
ATOM 1079 C CA . ASN A 1 130 ? -16.844 -40.844 -23.25 1 97.25 130 ASN A CA 1
ATOM 1080 C C . ASN A 1 130 ? -17.281 -39.594 -24.047 1 97.25 130 ASN A C 1
ATOM 1082 O O . ASN A 1 130 ? -17.953 -39.719 -25.062 1 97.25 130 ASN A O 1
ATOM 1086 N N . MET A 1 131 ? -16.844 -38.531 -23.625 1 97.25 131 MET A N 1
ATOM 1087 C CA . MET A 1 131 ? -17.188 -37.281 -24.312 1 97.25 131 MET A CA 1
ATOM 1088 C C . MET A 1 131 ? -16.125 -36.906 -25.328 1 97.25 131 MET A C 1
ATOM 1090 O O . MET A 1 131 ? -16.188 -35.875 -25.969 1 97.25 131 MET A O 1
ATOM 1094 N N . GLY A 1 132 ? -15.133 -37.719 -25.406 1 96.75 132 GLY A N 1
ATOM 1095 C CA . GLY A 1 132 ? -14.094 -37.531 -26.391 1 96.75 132 GLY A CA 1
ATOM 1096 C C . GLY A 1 132 ? -12.938 -36.688 -25.891 1 96.75 132 GLY A C 1
ATOM 1097 O O . GLY A 1 132 ? -12.164 -36.125 -26.672 1 96.75 132 GLY A O 1
ATOM 1098 N N . ILE A 1 133 ? -12.844 -36.594 -24.625 1 98.25 133 ILE A N 1
ATOM 1099 C CA . ILE A 1 133 ? -11.773 -35.812 -24.016 1 98.25 133 ILE A CA 1
ATOM 1100 C C . ILE A 1 133 ? -10.695 -36.75 -23.484 1 98.25 133 ILE A C 1
ATOM 1102 O O . ILE A 1 133 ? -10.961 -37.562 -22.594 1 98.25 133 ILE A O 1
ATOM 1106 N N . GLU A 1 134 ? -9.516 -36.594 -24 1 98.12 134 GLU A N 1
ATOM 1107 C CA . GLU A 1 134 ? -8.391 -37.375 -23.516 1 98.12 134 GLU A CA 1
ATOM 1108 C C . GLU A 1 134 ? -7.961 -36.938 -22.125 1 98.12 134 GLU A C 1
ATOM 1110 O O . GLU A 1 134 ? -7.918 -35.719 -21.844 1 98.12 134 GLU A O 1
ATOM 1115 N N . ILE A 1 135 ? -7.672 -37.906 -21.312 1 98.12 135 ILE A N 1
ATOM 1116 C CA . ILE A 1 135 ? -7.113 -37.562 -20.016 1 98.12 135 ILE A CA 1
ATOM 1117 C C . ILE A 1 135 ? -5.598 -37.75 -20.031 1 98.12 135 ILE A C 1
ATOM 1119 O O . ILE A 1 135 ? -5.109 -38.844 -20.344 1 98.12 135 ILE A O 1
ATOM 1123 N N . ILE A 1 136 ? -4.891 -36.75 -19.688 1 98.69 136 ILE A N 1
ATOM 1124 C CA . ILE A 1 136 ? -3.436 -36.75 -19.578 1 98.69 136 ILE A CA 1
ATOM 1125 C C . ILE A 1 136 ? -3.027 -36.562 -18.109 1 98.69 136 ILE A C 1
ATOM 1127 O O . ILE A 1 136 ? -3.057 -35.438 -17.594 1 98.69 136 ILE A O 1
ATOM 1131 N N . PRO A 1 137 ? -2.67 -37.688 -17.438 1 98.62 137 PRO A N 1
ATOM 1132 C CA . PRO A 1 137 ? -2.193 -37.469 -16.078 1 98.62 137 PRO A CA 1
ATOM 1133 C C . PRO A 1 137 ? -0.831 -36.812 -16.016 1 98.62 137 PRO A C 1
ATOM 1135 O O . PRO A 1 137 ? 0.034 -37.062 -16.859 1 98.62 137 PRO A O 1
ATOM 1138 N N . LEU A 1 138 ? -0.716 -35.844 -15.172 1 98.75 138 LEU A N 1
ATOM 1139 C CA . LEU A 1 138 ? 0.562 -35.219 -14.883 1 98.75 138 LEU A CA 1
ATOM 1140 C C . LEU A 1 138 ? 1.044 -35.562 -13.484 1 98.75 138 LEU A C 1
ATOM 1142 O O . LEU A 1 138 ? 0.332 -35.344 -12.5 1 98.75 138 LEU A O 1
ATOM 1146 N N . ILE A 1 139 ? 2.229 -36.156 -13.43 1 97.31 139 ILE A N 1
ATOM 1147 C CA . ILE A 1 139 ? 2.893 -36.531 -12.195 1 97.31 139 ILE A CA 1
ATOM 1148 C C . ILE A 1 139 ? 4.262 -35.875 -12.102 1 97.31 139 ILE A C 1
ATOM 1150 O O . ILE A 1 139 ? 5.07 -35.969 -13.031 1 97.31 139 ILE A O 1
ATOM 1154 N N . GLN A 1 140 ? 4.461 -35.219 -10.961 1 98 140 GLN A N 1
ATOM 1155 C CA . GLN A 1 140 ? 5.785 -34.656 -10.75 1 98 140 GLN A CA 1
ATOM 1156 C C . GLN A 1 140 ? 6.812 -35.719 -10.43 1 98 140 GLN A C 1
ATOM 1158 O O . GLN A 1 140 ? 6.574 -36.594 -9.586 1 98 140 GLN A O 1
ATOM 1163 N N . THR A 1 141 ? 7.977 -35.656 -11.078 1 98.5 141 THR A N 1
ATOM 1164 C CA . THR A 1 141 ? 8.914 -36.75 -10.938 1 98.5 141 THR A CA 1
ATOM 1165 C C . THR A 1 141 ? 10.32 -36.25 -10.648 1 98.5 141 THR A C 1
ATOM 1167 O O . THR A 1 141 ? 11.266 -37.031 -10.547 1 98.5 141 THR A O 1
ATOM 1170 N N . PHE A 1 142 ? 10.516 -34.938 -10.57 1 98.38 142 PHE A N 1
ATOM 1171 C CA . PHE A 1 142 ? 11.836 -34.375 -10.344 1 98.38 142 PHE A CA 1
ATOM 1172 C C . PHE A 1 142 ? 11.75 -33.125 -9.477 1 98.38 142 PHE A C 1
ATOM 1174 O O . PHE A 1 142 ? 11.992 -33.188 -8.266 1 98.38 142 PHE A O 1
ATOM 1181 N N . GLY A 1 143 ? 11.312 -32 -10.078 1 97.88 143 GLY A N 1
ATOM 1182 C CA . GLY A 1 143 ? 10.953 -30.828 -9.32 1 97.88 143 GLY A CA 1
ATOM 1183 C C . GLY A 1 143 ? 9.531 -30.859 -8.781 1 97.88 143 GLY A C 1
ATOM 1184 O O . GLY A 1 143 ? 8.773 -31.781 -9.086 1 97.88 143 GLY A O 1
ATOM 1185 N N . HIS A 1 144 ? 9.195 -29.984 -7.898 1 97.56 144 HIS A N 1
ATOM 1186 C CA . HIS A 1 144 ? 7.855 -29.859 -7.344 1 97.56 144 HIS A CA 1
ATOM 1187 C C . HIS A 1 144 ? 7.414 -31.156 -6.68 1 97.56 144 HIS A C 1
ATOM 1189 O O . HIS A 1 144 ? 6.27 -31.594 -6.848 1 97.56 144 HIS A O 1
ATOM 1195 N N . MET A 1 145 ? 8.359 -31.781 -5.988 1 98 145 MET A N 1
ATOM 1196 C CA . MET A 1 145 ? 8.07 -33.062 -5.328 1 98 145 MET A CA 1
ATOM 1197 C C . MET A 1 145 ? 7.699 -32.844 -3.865 1 98 145 MET A C 1
ATOM 1199 O O . MET A 1 145 ? 7.777 -33.75 -3.053 1 98 145 MET A O 1
ATOM 1203 N N . GLU A 1 146 ? 7.281 -31.609 -3.531 1 97.12 146 GLU A N 1
ATOM 1204 C CA . GLU A 1 146 ? 7.023 -31.25 -2.141 1 97.12 146 GLU A CA 1
ATOM 1205 C C . GLU A 1 146 ? 5.973 -32.156 -1.519 1 97.12 146 GLU A C 1
ATOM 1207 O O . GLU A 1 146 ? 6.066 -32.5 -0.341 1 97.12 146 GLU A O 1
ATOM 1212 N N . HIS A 1 147 ? 4.965 -32.562 -2.273 1 96.56 147 HIS A N 1
ATOM 1213 C CA . HIS A 1 147 ? 3.869 -33.375 -1.735 1 96.56 147 HIS A CA 1
ATOM 1214 C C . HIS A 1 147 ? 4.375 -34.688 -1.168 1 96.56 147 HIS A C 1
ATOM 1216 O O . HIS A 1 147 ? 3.773 -35.25 -0.245 1 96.56 147 HIS A O 1
ATOM 1222 N N . ALA A 1 148 ? 5.504 -35.156 -1.627 1 97.75 148 ALA A N 1
ATOM 1223 C CA . ALA A 1 148 ? 6.082 -36.438 -1.151 1 97.75 148 ALA A CA 1
ATOM 1224 C C . ALA A 1 148 ? 7.262 -36.156 -0.218 1 97.75 148 ALA A C 1
ATOM 1226 O O . ALA A 1 148 ? 7.277 -36.625 0.92 1 97.75 148 ALA A O 1
ATOM 1227 N N . LEU A 1 149 ? 8.133 -35.281 -0.618 1 98.06 149 LEU A N 1
ATOM 1228 C CA . LEU A 1 149 ? 9.422 -35.156 0.036 1 98.06 149 LEU A CA 1
ATOM 1229 C C . LEU A 1 149 ? 9.289 -34.344 1.334 1 98.06 149 LEU A C 1
ATOM 1231 O O . LEU A 1 149 ? 10.227 -34.281 2.127 1 98.06 149 LEU A O 1
ATOM 1235 N N . LYS A 1 150 ? 8.148 -33.75 1.584 1 97 150 LYS A N 1
ATOM 1236 C CA . LYS A 1 150 ? 7.926 -33.062 2.857 1 97 150 LYS A CA 1
ATOM 1237 C C . LYS A 1 150 ? 7.695 -34.062 3.984 1 97 150 LYS A C 1
ATOM 1239 O O . LYS A 1 150 ? 7.852 -33.719 5.16 1 97 150 LYS A O 1
ATOM 1244 N N . LEU A 1 151 ? 7.332 -35.281 3.598 1 97 151 LEU A N 1
ATOM 1245 C CA . LEU A 1 151 ? 7.02 -36.312 4.566 1 97 151 LEU A CA 1
ATOM 1246 C C . LEU A 1 151 ? 8.297 -36.938 5.121 1 97 151 LEU A C 1
ATOM 1248 O O . LEU A 1 151 ? 9.273 -37.125 4.391 1 97 151 LEU A O 1
ATOM 1252 N N . GLN A 1 152 ? 8.203 -37.344 6.387 1 96 152 GLN A N 1
ATOM 1253 C CA . GLN A 1 152 ? 9.359 -37.938 7.059 1 96 152 GLN A CA 1
ATOM 1254 C C . GLN A 1 152 ? 9.852 -39.188 6.312 1 96 152 GLN A C 1
ATOM 1256 O O . GLN A 1 152 ? 11.055 -39.406 6.18 1 96 152 GLN A O 1
ATOM 1261 N N . GLU A 1 153 ? 8.992 -39.938 5.762 1 95.5 153 GLU A N 1
ATOM 1262 C CA . GLU A 1 153 ? 9.281 -41.219 5.117 1 95.5 153 GLU A CA 1
ATOM 1263 C C . GLU A 1 153 ? 10.133 -41.031 3.863 1 95.5 153 GLU A C 1
ATOM 1265 O O . GLU A 1 153 ? 10.891 -41.906 3.48 1 95.5 153 GLU A O 1
ATOM 1270 N N . PHE A 1 154 ? 10.062 -39.875 3.26 1 97.56 154 PHE A N 1
ATOM 1271 C CA . PHE A 1 154 ? 10.727 -39.688 1.975 1 97.56 154 PHE A CA 1
ATOM 1272 C C . PHE A 1 154 ? 11.758 -38.562 2.061 1 97.56 154 PHE A C 1
ATOM 1274 O O . PHE A 1 154 ? 12.336 -38.156 1.046 1 97.56 154 PHE A O 1
ATOM 1281 N N . ARG A 1 155 ? 12.031 -38.094 3.229 1 97.19 155 ARG A N 1
ATOM 1282 C CA . ARG A 1 155 ? 12.922 -36.969 3.447 1 97.19 155 ARG A CA 1
ATOM 1283 C C . ARG A 1 155 ? 14.328 -37.25 2.932 1 97.19 155 ARG A C 1
ATOM 1285 O O . ARG A 1 155 ? 14.992 -36.375 2.381 1 97.19 155 ARG A O 1
ATOM 1292 N N . GLN A 1 156 ? 14.734 -38.438 3.07 1 97.38 156 GLN A N 1
ATOM 1293 C CA . GLN A 1 156 ? 16.094 -38.844 2.729 1 97.38 156 GLN A CA 1
ATOM 1294 C C . GLN A 1 156 ? 16.312 -38.812 1.22 1 97.38 156 GLN A C 1
ATOM 1296 O O . GLN A 1 156 ? 17.453 -38.875 0.752 1 97.38 156 GLN A O 1
ATOM 1301 N N . LEU A 1 157 ? 15.273 -38.656 0.465 1 98.44 157 LEU A N 1
ATOM 1302 C CA . LEU A 1 157 ? 15.375 -38.719 -0.99 1 98.44 157 LEU A CA 1
ATOM 1303 C C . LEU A 1 157 ? 15.602 -37.312 -1.567 1 98.44 157 LEU A C 1
ATOM 1305 O O . LEU A 1 157 ? 15.773 -37.156 -2.779 1 98.44 157 LEU A O 1
ATOM 1309 N N . ARG A 1 158 ? 15.641 -36.344 -0.701 1 98.44 158 ARG A N 1
ATOM 1310 C CA . ARG A 1 158 ? 15.836 -34.938 -1.134 1 98.44 158 ARG A CA 1
ATOM 1311 C C . ARG A 1 158 ? 17.234 -34.75 -1.701 1 98.44 158 ARG A C 1
ATOM 1313 O O . ARG A 1 158 ? 18.203 -35.344 -1.214 1 98.44 158 ARG A O 1
ATOM 1320 N N . GLU A 1 159 ? 17.297 -33.875 -2.742 1 98.38 159 GLU A N 1
ATOM 1321 C CA . GLU A 1 159 ? 18.609 -33.438 -3.221 1 98.38 159 GLU A CA 1
ATOM 1322 C C . GLU A 1 159 ? 19.312 -32.594 -2.17 1 98.38 159 GLU A C 1
ATOM 1324 O O . GLU A 1 159 ? 20.516 -32.75 -1.951 1 98.38 159 GLU A O 1
ATOM 1329 N N . SER A 1 160 ? 18.594 -31.609 -1.66 1 96.75 160 SER A N 1
ATOM 1330 C CA . SER A 1 160 ? 19.047 -30.781 -0.549 1 96.75 160 SER A CA 1
ATOM 1331 C C . SER A 1 160 ? 18.141 -30.953 0.667 1 96.75 160 SER A C 1
ATOM 1333 O O . SER A 1 160 ? 16.938 -30.719 0.587 1 96.75 160 SER A O 1
ATOM 1335 N N . GLN A 1 161 ? 18.672 -31.188 1.758 1 95.25 161 GLN A N 1
ATOM 1336 C CA . GLN A 1 161 ? 17.938 -31.625 2.936 1 95.25 1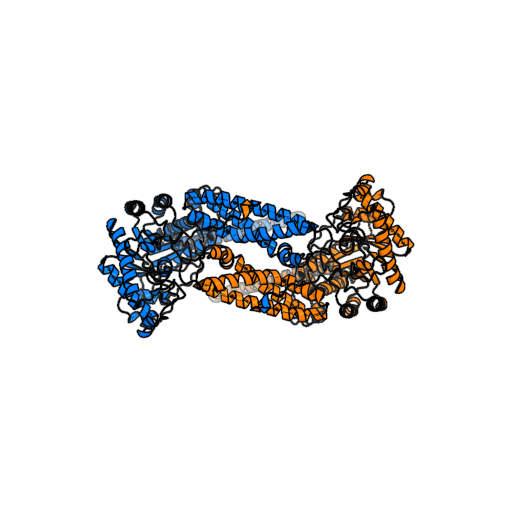61 GLN A CA 1
ATOM 1337 C C . GLN A 1 161 ? 16.953 -30.531 3.393 1 95.25 161 GLN A C 1
ATOM 1339 O O . GLN A 1 161 ? 15.883 -30.844 3.914 1 95.25 161 GLN A O 1
ATOM 1344 N N . LYS A 1 162 ? 17.266 -29.375 3.18 1 94.38 162 LYS A N 1
ATOM 1345 C CA . LYS A 1 162 ? 16.469 -28.25 3.648 1 94.38 162 LYS A CA 1
ATOM 1346 C C . LYS A 1 162 ? 15.242 -28.031 2.754 1 94.38 162 LYS A C 1
ATOM 1348 O O . LYS A 1 162 ? 14.25 -27.438 3.178 1 94.38 162 LYS A O 1
ATOM 1353 N N . PHE A 1 163 ? 15.289 -28.516 1.546 1 97.06 163 PHE A N 1
ATOM 1354 C CA . PHE A 1 163 ? 14.289 -28.156 0.541 1 97.06 163 PHE A CA 1
ATOM 1355 C C . PHE A 1 163 ? 13.562 -29.406 0.043 1 97.06 163 PHE A C 1
ATOM 1357 O O . PHE A 1 163 ? 14.18 -30.297 -0.552 1 97.06 163 PHE A O 1
ATOM 1364 N N . PRO A 1 164 ? 12.289 -29.438 0.215 1 97.75 164 PRO A N 1
ATOM 1365 C CA . PRO A 1 164 ? 11.562 -30.641 -0.179 1 97.75 164 PRO A CA 1
ATOM 1366 C C . PRO A 1 164 ? 11.117 -30.609 -1.64 1 97.75 164 PRO A C 1
ATOM 1368 O O . PRO A 1 164 ? 10.367 -31.484 -2.078 1 97.75 164 PRO A O 1
ATOM 1371 N N . ASP A 1 165 ? 11.562 -29.688 -2.459 1 97.62 165 ASP A N 1
ATOM 1372 C CA . ASP A 1 165 ? 11.008 -29.469 -3.791 1 97.62 165 ASP A CA 1
ATOM 1373 C C . ASP A 1 165 ? 11.68 -30.359 -4.824 1 97.62 165 ASP A C 1
ATOM 1375 O O . ASP A 1 165 ? 11.062 -30.734 -5.824 1 97.62 165 ASP A O 1
ATOM 1379 N N . SER A 1 166 ? 12.984 -30.75 -4.594 1 98.5 166 SER A N 1
ATOM 1380 C CA . SER A 1 166 ? 13.734 -31.453 -5.625 1 98.5 166 SER A CA 1
ATOM 1381 C C . SER A 1 166 ? 14.211 -32.812 -5.129 1 98.5 166 SER A C 1
ATOM 1383 O O . SER A 1 166 ? 14.789 -32.938 -4.047 1 98.5 166 SER A O 1
ATOM 1385 N N . MET A 1 167 ? 14.008 -33.812 -5.93 1 98.38 167 MET A N 1
ATOM 1386 C CA . MET A 1 167 ? 14.398 -35.156 -5.605 1 98.38 167 MET A CA 1
ATOM 1387 C C . MET A 1 167 ? 15.812 -35.469 -6.105 1 98.38 167 MET A C 1
ATOM 1389 O O . MET A 1 167 ? 16.219 -34.969 -7.152 1 98.38 167 MET A O 1
ATOM 1393 N N . CYS A 1 168 ? 16.578 -36.25 -5.316 1 98.5 168 CYS A N 1
ATOM 1394 C CA . CYS A 1 168 ? 17.875 -36.75 -5.781 1 98.5 168 CYS A CA 1
ATOM 1395 C C . CYS A 1 168 ? 17.688 -37.875 -6.797 1 98.5 168 CYS A C 1
ATOM 1397 O O . CYS A 1 168 ? 17.188 -38.938 -6.457 1 98.5 168 CYS A O 1
ATOM 1399 N N . PRO A 1 169 ? 18.094 -37.656 -8 1 97.75 169 PRO A N 1
ATOM 1400 C CA . PRO A 1 169 ? 17.891 -38.688 -9.016 1 97.75 169 PRO A CA 1
ATOM 1401 C C . PRO A 1 169 ? 18.906 -39.812 -8.906 1 97.75 169 PRO A C 1
ATOM 1403 O O . PRO A 1 169 ? 18.812 -40.812 -9.633 1 97.75 169 PRO A O 1
ATOM 1406 N N . SER A 1 170 ? 19.828 -39.75 -7.957 1 97.62 170 SER A N 1
ATOM 1407 C CA . SER A 1 170 ? 20.922 -40.719 -7.871 1 97.62 170 SER A CA 1
ATOM 1408 C C . SER A 1 170 ? 20.688 -41.719 -6.742 1 97.62 170 SER A C 1
ATOM 1410 O O . SER A 1 170 ? 21.484 -42.625 -6.555 1 97.62 170 SER A O 1
ATOM 1412 N N . LYS A 1 171 ? 19.656 -41.562 -6.031 1 97.12 171 LYS A N 1
ATOM 1413 C CA . LYS A 1 171 ? 19.328 -42.5 -4.961 1 97.12 171 LYS A CA 1
ATOM 1414 C C . LYS A 1 171 ? 18.375 -43.594 -5.457 1 97.12 171 LYS A C 1
ATOM 1416 O O . LYS A 1 171 ? 17.391 -43.281 -6.156 1 97.12 171 LYS A O 1
ATOM 1421 N N . ALA A 1 172 ? 18.594 -44.812 -5.051 1 96.38 172 ALA A N 1
ATOM 1422 C CA . ALA A 1 172 ? 17.75 -45.906 -5.465 1 96.38 172 ALA A CA 1
ATOM 1423 C C . ALA A 1 172 ? 16.312 -45.719 -4.977 1 96.38 172 ALA A C 1
ATOM 1425 O O . ALA A 1 172 ? 15.367 -46.062 -5.688 1 96.38 172 ALA A O 1
ATOM 1426 N N . GLY A 1 173 ? 16.234 -45.188 -3.818 1 97.62 173 GLY A N 1
ATOM 1427 C CA . GLY A 1 173 ? 14.914 -44.938 -3.26 1 97.62 173 GLY A CA 1
ATOM 1428 C C . GLY A 1 173 ? 14.109 -43.969 -4.066 1 97.62 173 GLY A C 1
ATOM 1429 O O . GLY A 1 173 ? 12.883 -44.062 -4.129 1 97.62 173 GLY A O 1
ATOM 1430 N N . SER A 1 174 ? 14.812 -42.969 -4.633 1 98 174 SER A N 1
ATOM 1431 C CA . SER A 1 174 ? 14.141 -41.969 -5.465 1 98 174 SER A CA 1
ATOM 1432 C C . SER A 1 174 ? 13.531 -42.625 -6.707 1 98 174 SER A C 1
ATOM 1434 O O . SER A 1 174 ? 12.375 -42.375 -7.039 1 98 174 SER A O 1
ATOM 1436 N N . LEU A 1 175 ? 14.266 -43.469 -7.316 1 96.88 175 LEU A N 1
ATOM 1437 C CA . LEU A 1 175 ? 13.789 -44.125 -8.523 1 96.88 175 LEU A CA 1
ATOM 1438 C C . LEU A 1 175 ? 12.648 -45.094 -8.195 1 96.88 175 LEU A C 1
ATOM 1440 O O . LEU A 1 175 ? 11.688 -45.188 -8.969 1 96.88 175 LEU A O 1
ATOM 1444 N N . GLN A 1 176 ? 12.75 -45.719 -7.098 1 97.75 176 GLN A N 1
ATOM 1445 C CA . GLN A 1 176 ? 11.68 -46.594 -6.668 1 97.75 176 GLN A CA 1
ATOM 1446 C C . GLN A 1 176 ? 10.398 -45.844 -6.398 1 97.75 176 GLN A C 1
ATOM 1448 O O . GLN A 1 176 ? 9.305 -46.281 -6.766 1 97.75 176 GLN A O 1
ATOM 1453 N N . LEU A 1 177 ? 10.547 -44.719 -5.734 1 98.31 177 LEU A N 1
ATOM 1454 C CA . LEU A 1 177 ? 9.391 -43.875 -5.441 1 98.31 177 LEU A CA 1
ATOM 1455 C C . LEU A 1 177 ? 8.68 -43.469 -6.723 1 98.31 177 LEU A C 1
ATOM 1457 O O . LEU A 1 177 ? 7.465 -43.656 -6.852 1 98.31 177 LEU A O 1
ATOM 1461 N N . VAL A 1 178 ? 9.391 -42.938 -7.668 1 98.12 178 VAL A N 1
ATOM 1462 C CA . VAL A 1 178 ? 8.789 -42.438 -8.898 1 98.12 178 VAL A CA 1
ATOM 1463 C C . VAL A 1 178 ? 8.219 -43.594 -9.703 1 98.12 178 VAL A C 1
ATOM 1465 O O . VAL A 1 178 ? 7.152 -43.469 -10.312 1 98.12 178 VAL A O 1
ATOM 1468 N N . LYS A 1 179 ? 8.906 -44.719 -9.711 1 98.12 179 LYS A N 1
ATOM 1469 C CA . LYS A 1 179 ? 8.406 -45.875 -10.414 1 98.12 179 LYS A CA 1
ATOM 1470 C C . LYS A 1 179 ? 7.059 -46.344 -9.844 1 98.12 179 LYS A C 1
ATOM 1472 O O . LYS A 1 179 ? 6.133 -46.656 -10.594 1 98.12 179 LYS A O 1
ATOM 1477 N N . GLU A 1 180 ? 7.016 -46.375 -8.57 1 98.38 180 GLU A N 1
ATOM 1478 C CA . GLU A 1 180 ? 5.773 -46.781 -7.934 1 98.38 180 GLU A CA 1
ATOM 1479 C C . GLU A 1 180 ? 4.648 -45.781 -8.195 1 98.38 180 GLU A C 1
ATOM 1481 O O . GLU A 1 180 ? 3.504 -46.188 -8.43 1 98.38 180 GLU A O 1
ATOM 1486 N N . MET A 1 181 ? 4.941 -44.531 -8.086 1 98.62 181 MET A N 1
ATOM 1487 C CA . MET A 1 181 ? 3.943 -43.5 -8.398 1 98.62 181 MET A CA 1
ATOM 1488 C C . MET A 1 181 ? 3.432 -43.656 -9.82 1 98.62 181 MET A C 1
ATOM 1490 O O . MET A 1 181 ? 2.223 -43.688 -10.055 1 98.62 181 MET A O 1
ATOM 1494 N N . LEU A 1 182 ? 4.332 -43.812 -10.734 1 98.56 182 LEU A N 1
ATOM 1495 C CA . LEU A 1 182 ? 3.984 -43.969 -12.148 1 98.56 182 LEU A CA 1
ATOM 1496 C C . LEU A 1 182 ? 3.168 -45.25 -12.367 1 98.56 182 LEU A C 1
ATOM 1498 O O . LEU A 1 182 ? 2.174 -45.219 -13.094 1 98.56 182 LEU A O 1
ATOM 1502 N N . THR A 1 183 ? 3.58 -46.281 -11.719 1 98.56 183 THR A N 1
ATOM 1503 C CA . THR A 1 183 ? 2.891 -47.562 -11.867 1 98.56 183 THR A CA 1
ATOM 1504 C C . THR A 1 183 ? 1.426 -47.438 -11.453 1 98.56 183 THR A C 1
ATOM 1506 O O . THR A 1 183 ? 0.53 -47.844 -12.195 1 98.56 183 THR A O 1
ATOM 1509 N N . GLN A 1 184 ? 1.202 -46.812 -10.344 1 98.56 184 GLN A N 1
ATOM 1510 C CA . GLN A 1 184 ? -0.164 -46.719 -9.844 1 98.56 184 GLN A CA 1
ATOM 1511 C C . GLN A 1 184 ? -1.01 -45.812 -10.719 1 98.56 184 GLN A C 1
ATOM 1513 O O . GLN A 1 184 ? -2.15 -46.125 -11.055 1 98.56 184 GLN A O 1
ATOM 1518 N N . VAL A 1 185 ? -0.492 -44.719 -11.156 1 98.56 185 VAL A N 1
ATOM 1519 C CA . VAL A 1 185 ? -1.25 -43.75 -11.961 1 98.56 185 VAL A CA 1
ATOM 1520 C C . VAL A 1 185 ? -1.527 -44.344 -13.336 1 98.56 185 VAL A C 1
ATOM 1522 O O . VAL A 1 185 ? -2.656 -44.281 -13.828 1 98.56 185 VAL A O 1
ATOM 1525 N N . ILE A 1 186 ? -0.501 -44.969 -13.969 1 98.5 186 ILE A N 1
ATOM 1526 C CA . ILE A 1 186 ? -0.642 -45.531 -15.305 1 98.5 186 ILE A CA 1
ATOM 1527 C C . ILE A 1 186 ? -1.646 -46.688 -15.281 1 98.5 186 ILE A C 1
ATOM 1529 O O . ILE A 1 186 ? -2.539 -46.75 -16.125 1 98.5 186 ILE A O 1
ATOM 1533 N N . ASN A 1 187 ? -1.519 -47.5 -14.242 1 98 187 ASN A N 1
ATOM 1534 C CA . ASN A 1 187 ? -2.449 -48.625 -14.141 1 98 187 ASN A CA 1
ATOM 1535 C C . ASN A 1 187 ? -3.881 -48.156 -13.914 1 98 187 ASN A C 1
ATOM 1537 O O . ASN A 1 187 ? -4.82 -48.719 -14.484 1 98 187 ASN A O 1
ATOM 1541 N N . PHE A 1 188 ? -4.031 -47.188 -13.094 1 98.25 188 PHE A N 1
ATOM 1542 C CA . PHE A 1 188 ? -5.352 -46.656 -12.82 1 98.25 188 PHE A CA 1
ATOM 1543 C C . PHE A 1 188 ? -5.988 -46.094 -14.086 1 98.25 188 PHE A C 1
ATOM 1545 O O . PHE A 1 188 ? -7.133 -46.438 -14.406 1 98.25 188 PHE A O 1
ATOM 1552 N N . HIS A 1 189 ? -5.309 -45.312 -14.82 1 98.06 189 HIS A N 1
ATOM 1553 C CA . HIS A 1 189 ? -5.84 -44.719 -16.031 1 98.06 189 HIS A CA 1
ATOM 1554 C C . HIS A 1 189 ? -6.031 -45.75 -17.125 1 98.06 189 HIS A C 1
ATOM 1556 O O . HIS A 1 189 ? -7.012 -45.719 -17.875 1 98.06 189 HIS A O 1
ATOM 1562 N N . ALA A 1 190 ? -5.055 -46.75 -17.219 1 96.56 190 ALA A N 1
ATOM 1563 C CA . ALA A 1 190 ? -5.129 -47.812 -18.234 1 96.56 190 ALA A CA 1
ATOM 1564 C C . ALA A 1 190 ? -6.363 -48.688 -18.016 1 96.56 190 ALA A C 1
ATOM 1566 O O . ALA A 1 190 ? -6.867 -49.281 -18.953 1 96.56 190 ALA A O 1
ATOM 1567 N N . SER A 1 191 ? -6.773 -48.688 -16.766 1 96.88 191 SER A N 1
ATOM 1568 C CA . SER A 1 191 ? -7.973 -49.469 -16.453 1 96.88 191 SER A CA 1
ATOM 1569 C C . SER A 1 191 ? -9.211 -48.812 -17.062 1 96.88 191 SER A C 1
ATOM 1571 O O . SER A 1 191 ? -10.258 -49.469 -17.203 1 96.88 191 SER A O 1
ATOM 1573 N N . ILE A 1 192 ? -9.133 -47.625 -17.438 1 96.19 192 ILE A N 1
ATOM 1574 C CA . ILE A 1 192 ? -10.234 -46.875 -18.062 1 96.19 192 ILE A CA 1
ATOM 1575 C C . ILE A 1 192 ? -10.047 -46.875 -19.578 1 96.19 192 ILE A C 1
ATOM 1577 O O . ILE A 1 192 ? -10.906 -47.375 -20.312 1 96.19 192 ILE A O 1
ATOM 1581 N N . VAL A 1 193 ? -8.906 -46.344 -19.984 1 95.31 193 VAL A N 1
ATOM 1582 C CA . VAL A 1 193 ? -8.516 -46.281 -21.391 1 95.31 193 VAL A CA 1
ATOM 1583 C C . VAL A 1 193 ? -6.988 -46.25 -21.5 1 95.31 193 VAL A C 1
ATOM 1585 O O . VAL A 1 193 ? -6.301 -45.688 -20.656 1 95.31 193 VAL A O 1
ATOM 1588 N N . PRO A 1 194 ? -6.512 -46.938 -22.531 1 94.62 194 PRO A N 1
ATOM 1589 C CA . PRO A 1 194 ? -5.059 -46.875 -22.703 1 94.62 194 PRO A CA 1
ATOM 1590 C C . PRO A 1 194 ? -4.531 -45.438 -22.781 1 94.62 194 PRO A C 1
ATOM 1592 O O . PRO A 1 194 ? -5.156 -44.594 -23.406 1 94.62 194 PRO A O 1
ATOM 1595 N N . LEU A 1 195 ? -3.43 -45.281 -22.219 1 96.38 195 LEU A N 1
ATOM 1596 C CA . LEU A 1 195 ? -2.857 -43.938 -22.141 1 96.38 195 LEU A CA 1
ATOM 1597 C C . LEU A 1 195 ? -2.189 -43.562 -23.469 1 96.38 195 LEU A C 1
ATOM 1599 O O . LEU A 1 195 ? -1.379 -44.312 -23.984 1 96.38 195 LEU A O 1
ATOM 1603 N N . ASN A 1 196 ? -2.531 -42.406 -23.969 1 96.88 196 ASN A N 1
ATOM 1604 C CA . ASN A 1 196 ? -1.852 -41.844 -25.141 1 96.88 196 ASN A CA 1
ATOM 1605 C C . ASN A 1 196 ? -0.707 -40.938 -24.734 1 96.88 196 ASN A C 1
ATOM 1607 O O . ASN A 1 196 ? 0.363 -40.969 -25.359 1 96.88 196 ASN A O 1
ATOM 1611 N N . HIS A 1 197 ? -0.967 -40.125 -23.766 1 98.25 197 HIS A N 1
ATOM 1612 C CA . HIS A 1 197 ? 0.023 -39.156 -23.281 1 98.25 197 HIS A CA 1
ATOM 1613 C C . HIS A 1 197 ? 0.133 -39.219 -21.766 1 98.25 197 HIS A C 1
ATOM 1615 O O . HIS A 1 197 ? -0.85 -39.5 -21.078 1 98.25 197 HIS A O 1
ATOM 1621 N N . ILE A 1 198 ? 1.263 -38.969 -21.219 1 98.56 198 ILE A N 1
ATOM 1622 C CA . ILE A 1 198 ? 1.516 -38.75 -19.797 1 98.56 198 ILE A CA 1
ATOM 1623 C C . ILE A 1 198 ? 2.498 -37.594 -19.641 1 98.56 198 ILE A C 1
ATOM 1625 O O . ILE A 1 198 ? 3.426 -37.438 -20.438 1 98.56 198 ILE A O 1
ATOM 1629 N N . HIS A 1 199 ? 2.24 -36.656 -18.781 1 98.81 199 HIS A N 1
ATOM 1630 C CA . HIS A 1 199 ? 3.131 -35.562 -18.469 1 98.81 199 HIS A CA 1
ATOM 1631 C C . HIS A 1 199 ? 3.883 -35.812 -17.172 1 98.81 199 HIS A C 1
ATOM 1633 O O . HIS A 1 199 ? 3.275 -36.125 -16.141 1 98.81 199 HIS A O 1
ATOM 1639 N N . ILE A 1 200 ? 5.207 -35.625 -17.141 1 98.44 200 ILE A N 1
ATOM 1640 C CA . ILE A 1 200 ? 5.953 -36.062 -15.969 1 98.44 200 ILE A CA 1
ATOM 1641 C C . ILE A 1 200 ? 6.637 -34.844 -15.32 1 98.44 200 ILE A C 1
ATOM 1643 O O . ILE A 1 200 ? 7.594 -35 -14.555 1 98.44 200 ILE A O 1
ATOM 1647 N N . GLY A 1 201 ? 6.176 -33.688 -15.648 1 98.19 201 GLY A N 1
ATOM 1648 C CA . GLY A 1 201 ? 6.652 -32.438 -15.039 1 98.19 201 GLY A CA 1
ATOM 1649 C C . GLY A 1 201 ? 8.086 -32.125 -15.398 1 98.19 201 GLY A C 1
ATOM 1650 O O . GLY A 1 201 ? 8.383 -31.766 -16.547 1 98.19 201 GLY A O 1
ATOM 1651 N N . CYS A 1 202 ? 8.984 -32.25 -14.484 1 97.25 202 CYS A N 1
ATOM 1652 C CA . CYS A 1 202 ? 10.422 -32.062 -14.617 1 97.25 202 CYS A CA 1
ATOM 1653 C C . CYS A 1 202 ? 10.75 -30.562 -14.766 1 97.25 202 CYS A C 1
ATOM 1655 O O . CYS A 1 202 ? 11.758 -30.203 -15.359 1 97.25 202 CYS A O 1
ATOM 1657 N N . ASP A 1 203 ? 9.805 -29.688 -14.25 1 96.75 203 ASP A N 1
ATOM 1658 C CA . ASP A 1 203 ? 10.078 -28.25 -14.312 1 96.75 203 ASP A CA 1
ATOM 1659 C C . ASP A 1 203 ? 10.68 -27.75 -13 1 96.75 203 ASP A C 1
ATOM 1661 O O . ASP A 1 203 ? 10.57 -28.422 -11.969 1 96.75 203 ASP A O 1
ATOM 1665 N N . GLU A 1 204 ? 11.367 -26.672 -13.078 1 96.06 204 GLU A N 1
ATOM 1666 C CA . GLU A 1 204 ? 11.852 -25.859 -11.969 1 96.06 204 GLU A CA 1
ATOM 1667 C C . GLU A 1 204 ? 12.547 -26.719 -10.914 1 96.06 204 GLU A C 1
ATOM 1669 O O . GLU A 1 204 ? 12.211 -26.641 -9.727 1 96.06 204 GLU A O 1
ATOM 1674 N N . VAL A 1 205 ? 13.43 -27.578 -11.391 1 97.88 205 VAL A N 1
ATOM 1675 C CA . VAL A 1 205 ? 14.297 -28.312 -10.477 1 97.88 205 VAL A CA 1
ATOM 1676 C C . VAL A 1 205 ? 15.312 -27.375 -9.852 1 97.88 205 VAL A C 1
ATOM 1678 O O . VAL A 1 205 ? 16.438 -27.234 -10.336 1 97.88 205 VAL A O 1
ATOM 1681 N N . TYR A 1 206 ? 14.953 -26.797 -8.719 1 96.06 206 TYR A N 1
ATOM 1682 C CA . TYR A 1 206 ? 15.711 -25.719 -8.109 1 96.06 206 TYR A CA 1
ATOM 1683 C C . TYR A 1 206 ? 17.031 -26.219 -7.527 1 96.06 206 TYR A C 1
ATOM 1685 O O . TYR A 1 206 ? 18.016 -25.484 -7.465 1 96.06 206 TYR A O 1
ATOM 1693 N N . HIS A 1 207 ? 17.016 -27.438 -7.031 1 97.38 207 HIS A N 1
ATOM 1694 C CA . HIS A 1 207 ? 18.219 -28.047 -6.469 1 97.38 207 HIS A CA 1
ATOM 1695 C C . HIS A 1 207 ? 18.641 -29.281 -7.266 1 97.38 207 HIS A C 1
ATOM 1697 O O . HIS A 1 207 ? 17.953 -30.312 -7.242 1 97.38 207 HIS A O 1
ATOM 1703 N N . ILE A 1 208 ? 19.719 -29.203 -7.922 1 97.19 208 ILE A N 1
ATOM 1704 C CA . ILE A 1 208 ? 20.25 -30.297 -8.742 1 97.19 208 ILE A CA 1
ATOM 1705 C C . ILE A 1 208 ? 21.781 -30.359 -8.578 1 97.19 208 ILE A C 1
ATOM 1707 O O . ILE A 1 208 ? 22.438 -29.328 -8.523 1 97.19 208 ILE A O 1
ATOM 1711 N N . ASN A 1 209 ? 22.297 -31.484 -8.43 1 96.94 209 ASN A N 1
ATOM 1712 C CA . ASN A 1 209 ? 23.734 -31.703 -8.305 1 96.94 209 ASN A CA 1
ATOM 1713 C C . ASN A 1 209 ? 24.281 -31.047 -7.043 1 96.94 209 ASN A C 1
ATOM 1715 O O . ASN A 1 209 ? 25.344 -30.406 -7.082 1 96.94 209 ASN A O 1
ATOM 1719 N N . LYS A 1 210 ? 23.531 -31.234 -5.93 1 96.75 210 LYS A N 1
ATOM 1720 C CA . LYS A 1 210 ? 23.922 -30.625 -4.66 1 96.75 210 LYS A CA 1
ATOM 1721 C C . LYS A 1 210 ? 24.391 -31.672 -3.66 1 96.75 210 LYS A C 1
ATOM 1723 O O . LYS A 1 210 ? 25.312 -31.438 -2.879 1 96.75 210 LYS A O 1
ATOM 1728 N N . CYS A 1 211 ? 23.734 -32.844 -3.666 1 96.88 211 CYS A N 1
ATOM 1729 C CA . CYS A 1 211 ? 24.078 -33.875 -2.695 1 96.88 211 CYS A CA 1
ATOM 1730 C C . CYS A 1 211 ? 25.312 -34.656 -3.137 1 96.88 211 CYS A C 1
ATOM 1732 O O . CYS A 1 211 ? 25.703 -34.594 -4.305 1 96.88 211 CYS A O 1
ATOM 1734 N N . ASP A 1 212 ? 25.844 -35.438 -2.24 1 96.56 212 ASP A N 1
ATOM 1735 C CA . ASP A 1 212 ? 27.094 -36.156 -2.473 1 96.56 212 ASP A CA 1
ATOM 1736 C C . ASP A 1 212 ? 26.922 -37.219 -3.562 1 96.56 212 ASP A C 1
ATOM 1738 O O . ASP A 1 212 ? 27.812 -37.406 -4.398 1 96.56 212 ASP A O 1
ATOM 1742 N N . LYS A 1 213 ? 25.812 -37.875 -3.596 1 96.94 213 LYS A N 1
ATOM 1743 C CA . LYS A 1 213 ? 25.578 -38.938 -4.566 1 96.94 213 LYS A CA 1
ATOM 1744 C C . LYS A 1 213 ? 25.547 -38.406 -5.992 1 96.94 213 LYS A C 1
ATOM 1746 O O . LYS A 1 213 ? 26.094 -39 -6.91 1 96.94 213 LYS A O 1
ATOM 1751 N N . CYS A 1 214 ? 24.922 -37.281 -6.152 1 97.62 214 CYS A N 1
ATOM 1752 C CA . CYS A 1 214 ? 24.844 -36.656 -7.473 1 97.62 214 CYS A CA 1
ATOM 1753 C C . CYS A 1 214 ? 26.203 -36.094 -7.891 1 97.62 214 CYS A C 1
ATOM 1755 O O . CYS A 1 214 ? 26.625 -36.281 -9.039 1 97.62 214 CYS A O 1
ATOM 1757 N N . ARG A 1 215 ? 26.906 -35.531 -6.988 1 96.75 215 ARG A N 1
ATOM 1758 C CA . ARG A 1 215 ? 28.219 -34.938 -7.297 1 96.75 215 ARG A CA 1
ATOM 1759 C C . ARG A 1 215 ? 29.219 -36.031 -7.68 1 96.75 215 ARG A C 1
ATOM 1761 O O . ARG A 1 215 ? 30.078 -35.812 -8.547 1 96.75 215 ARG A O 1
ATOM 1768 N N . HIS A 1 216 ? 29.078 -37.125 -7.121 1 96.81 216 HIS A N 1
ATOM 1769 C CA . HIS A 1 216 ? 30 -38.219 -7.375 1 96.81 216 HIS A CA 1
ATOM 1770 C C . HIS A 1 216 ? 29.859 -38.75 -8.797 1 96.81 216 HIS A C 1
ATOM 1772 O O . HIS A 1 216 ? 30.797 -39.344 -9.336 1 96.81 216 HIS A O 1
ATOM 1778 N N . ARG A 1 217 ? 28.75 -38.5 -9.383 1 95.25 217 ARG A N 1
ATOM 1779 C CA . ARG A 1 217 ? 28.547 -38.938 -10.758 1 95.25 217 ARG A CA 1
ATOM 1780 C C . ARG A 1 217 ? 29.344 -38.125 -11.742 1 95.25 217 ARG A C 1
ATOM 1782 O O . ARG A 1 217 ? 29.547 -38.5 -12.891 1 95.25 217 ARG A O 1
ATOM 1789 N N . ASN A 1 218 ? 29.797 -36.969 -11.344 1 95.75 218 ASN A N 1
ATOM 1790 C CA . ASN A 1 218 ? 30.625 -36.062 -12.141 1 95.75 218 ASN A CA 1
ATOM 1791 C C . ASN A 1 218 ? 29.953 -35.719 -13.469 1 95.75 218 ASN A C 1
ATOM 1793 O O . ASN A 1 218 ? 30.562 -35.844 -14.531 1 95.75 218 ASN A O 1
ATOM 1797 N N . LEU A 1 219 ? 28.688 -35.469 -13.406 1 93.38 219 LEU A N 1
ATOM 1798 C CA . LEU A 1 219 ? 27.891 -35.031 -14.547 1 93.38 219 LEU A CA 1
ATOM 1799 C C . LEU A 1 219 ? 27.516 -33.562 -14.406 1 93.38 219 LEU A C 1
ATOM 1801 O O . LEU A 1 219 ? 27.344 -33.062 -13.281 1 93.38 219 LEU A O 1
ATOM 1805 N N . THR A 1 220 ? 27.469 -32.906 -15.547 1 92 220 THR A N 1
ATOM 1806 C CA . THR A 1 220 ? 26.891 -31.562 -15.523 1 92 220 THR A CA 1
ATOM 1807 C C . THR A 1 220 ? 25.406 -31.609 -15.156 1 92 220 THR A C 1
ATOM 1809 O O . THR A 1 220 ? 24.797 -32.688 -15.211 1 92 220 THR A O 1
ATOM 1812 N N . ASN A 1 221 ? 24.844 -30.531 -14.758 1 93.31 221 ASN A N 1
ATOM 1813 C CA . ASN A 1 221 ? 23.438 -30.469 -14.383 1 93.31 221 ASN A CA 1
ATOM 1814 C C . ASN A 1 221 ? 22.531 -31 -15.5 1 93.31 221 ASN A C 1
ATOM 1816 O O . ASN A 1 221 ? 21.625 -31.797 -15.25 1 93.31 221 ASN A O 1
ATOM 1820 N N . ILE A 1 222 ? 22.812 -30.562 -16.719 1 91.69 222 ILE A N 1
ATOM 1821 C CA . ILE A 1 222 ? 21.953 -30.922 -17.844 1 91.69 222 ILE A CA 1
ATOM 1822 C C . ILE A 1 222 ? 22.109 -32.406 -18.156 1 91.69 222 ILE A C 1
ATOM 1824 O O . ILE A 1 222 ? 21.141 -33.094 -18.547 1 91.69 222 ILE A O 1
ATOM 1828 N N . LYS A 1 223 ? 23.234 -32.938 -18.047 1 90.5 223 LYS A N 1
ATOM 1829 C CA . LYS A 1 223 ? 23.453 -34.375 -18.281 1 90.5 223 LYS A CA 1
ATOM 1830 C C . LYS A 1 223 ? 22.75 -35.219 -17.219 1 90.5 223 LYS A C 1
ATOM 1832 O O . LYS A 1 223 ? 22.156 -36.25 -17.547 1 90.5 223 LYS A O 1
ATOM 1837 N N . LEU A 1 224 ? 22.906 -34.719 -16 1 93.69 224 LEU A N 1
ATOM 1838 C CA . LEU A 1 224 ? 22.188 -35.406 -14.922 1 93.69 224 LEU A CA 1
ATOM 1839 C C . LEU A 1 224 ? 20.688 -35.375 -15.164 1 93.69 224 LEU A C 1
ATOM 1841 O O . LEU A 1 224 ? 20 -36.375 -14.945 1 93.69 224 LEU A O 1
ATOM 1845 N N . PHE A 1 225 ? 20.219 -34.281 -15.617 1 94.62 225 PHE A N 1
ATOM 1846 C CA . PHE A 1 225 ? 18.812 -34.125 -15.938 1 94.62 225 PHE A CA 1
ATOM 1847 C C . PHE A 1 225 ? 18.391 -35.094 -17.016 1 94.62 225 PHE A C 1
ATOM 1849 O O . PHE A 1 225 ? 17.375 -35.812 -16.875 1 94.62 225 PHE A O 1
ATOM 1856 N N . TYR A 1 226 ? 19.156 -35.25 -18.047 1 91.56 226 TYR A N 1
ATOM 1857 C CA . TYR A 1 226 ? 18.812 -36.125 -19.172 1 91.56 226 TYR A CA 1
ATOM 1858 C C . TYR A 1 226 ? 18.891 -37.594 -18.781 1 91.56 226 TYR A C 1
ATOM 1860 O O . TYR A 1 226 ? 18.078 -38.406 -19.234 1 91.56 226 TYR A O 1
ATOM 1868 N N . LYS A 1 227 ? 19.828 -37.906 -18.016 1 92.12 227 LYS A N 1
ATOM 1869 C CA . LYS A 1 227 ? 19.938 -39.281 -17.562 1 92.12 227 LYS A CA 1
ATOM 1870 C C . LYS A 1 227 ? 18.703 -39.688 -16.766 1 92.12 227 LYS A C 1
ATOM 1872 O O . LYS A 1 227 ? 18.203 -40.812 -16.906 1 92.12 227 LYS A O 1
ATOM 1877 N N . HIS A 1 228 ? 18.312 -38.781 -15.953 1 94.75 228 HIS A N 1
ATOM 1878 C CA . HIS A 1 228 ? 17.094 -39.031 -15.195 1 94.75 228 HIS A CA 1
ATOM 1879 C C . HIS A 1 228 ? 15.898 -39.156 -16.125 1 94.75 228 HIS A C 1
ATOM 1881 O O . HIS A 1 228 ? 15.07 -40.062 -15.945 1 94.75 228 HIS A O 1
ATOM 1887 N N . LEU A 1 229 ? 15.805 -38.344 -17.094 1 94.31 229 LEU A N 1
ATOM 1888 C CA . LEU A 1 229 ? 14.719 -38.375 -18.062 1 94.31 229 LEU A CA 1
ATOM 1889 C C . LEU A 1 229 ? 14.695 -39.719 -18.797 1 94.31 229 LEU A C 1
ATOM 1891 O O . LEU A 1 229 ? 13.617 -40.281 -19.031 1 94.31 229 LEU A O 1
ATOM 1895 N N . GLN A 1 230 ? 15.82 -40.219 -19.141 1 92.75 230 GLN A N 1
ATOM 1896 C CA . GLN A 1 230 ? 15.93 -41.469 -19.828 1 92.75 230 GLN A CA 1
ATOM 1897 C C . GLN A 1 230 ? 15.422 -42.625 -18.953 1 92.75 230 GLN A C 1
ATOM 1899 O O . GLN A 1 230 ? 14.727 -43.531 -19.438 1 92.75 230 GLN A O 1
ATOM 1904 N N . THR A 1 231 ? 15.82 -42.531 -17.781 1 93.44 231 THR A N 1
ATOM 1905 C CA . THR A 1 231 ? 15.367 -43.562 -16.844 1 93.44 231 THR A CA 1
ATOM 1906 C C . THR A 1 231 ? 13.852 -43.531 -16.734 1 93.44 231 THR A C 1
ATOM 1908 O O . THR A 1 231 ? 13.211 -44.594 -16.734 1 93.44 231 THR A O 1
ATOM 1911 N N . LEU A 1 232 ? 13.281 -42.375 -16.594 1 95.88 232 LEU A N 1
ATOM 1912 C CA . LEU A 1 232 ? 11.828 -42.25 -16.484 1 95.88 232 LEU A CA 1
ATOM 1913 C C . LEU A 1 232 ? 11.133 -42.75 -17.734 1 95.88 232 LEU A C 1
ATOM 1915 O O . LEU A 1 232 ? 10.125 -43.438 -17.656 1 95.88 232 LEU A O 1
ATOM 1919 N N . GLU A 1 233 ? 11.641 -42.375 -18.828 1 94.25 233 GLU A N 1
ATOM 1920 C CA . GLU A 1 233 ? 11.062 -42.781 -20.109 1 94.25 233 GLU A CA 1
ATOM 1921 C C . GLU A 1 233 ? 11.047 -44.312 -20.234 1 94.25 233 GLU A C 1
ATOM 1923 O O . GLU A 1 233 ? 10.039 -44.875 -20.656 1 94.25 233 GLU A O 1
ATOM 1928 N N . THR A 1 234 ? 12.148 -44.875 -19.891 1 94.31 234 THR A N 1
ATOM 1929 C CA . THR A 1 234 ? 12.242 -46.344 -19.938 1 94.31 234 THR A CA 1
ATOM 1930 C C . THR A 1 234 ? 11.203 -46.969 -19.031 1 94.31 234 THR A C 1
ATOM 1932 O O . THR A 1 234 ? 10.516 -47.906 -19.422 1 94.31 234 THR A O 1
ATOM 1935 N N . THR A 1 235 ? 11.109 -46.438 -17.891 1 95.62 235 THR A N 1
ATOM 1936 C CA . THR A 1 235 ? 10.148 -46.938 -16.906 1 95.62 235 THR A CA 1
ATOM 1937 C C . THR A 1 235 ? 8.727 -46.844 -17.453 1 95.62 235 THR A C 1
ATOM 1939 O O . THR A 1 235 ? 7.945 -47.781 -17.344 1 95.62 235 THR A O 1
ATOM 1942 N N . ILE A 1 236 ? 8.391 -45.75 -18.031 1 97.31 236 ILE A N 1
ATOM 1943 C CA . ILE A 1 236 ? 7.047 -45.5 -18.531 1 97.31 236 ILE A CA 1
ATOM 1944 C C . ILE A 1 236 ? 6.746 -46.438 -19.688 1 97.31 236 ILE A C 1
ATOM 1946 O O . ILE A 1 236 ? 5.66 -47.031 -19.766 1 97.31 236 ILE A O 1
ATOM 1950 N N . HIS A 1 237 ? 7.707 -46.688 -20.594 1 95.69 237 HIS A N 1
ATOM 1951 C CA . HIS A 1 237 ? 7.488 -47.531 -21.766 1 95.69 237 HIS A CA 1
ATOM 1952 C C . HIS A 1 237 ? 7.418 -49 -21.406 1 95.69 237 HIS A C 1
ATOM 1954 O O . HIS A 1 237 ? 6.809 -49.781 -22.125 1 95.69 237 HIS A O 1
ATOM 1960 N N . GLU A 1 238 ? 8.031 -49.281 -20.281 1 96.25 238 GLU A N 1
ATOM 1961 C CA . GLU A 1 238 ? 7.852 -50.656 -19.75 1 96.25 238 GLU A CA 1
ATOM 1962 C C . GLU A 1 238 ? 6.422 -50.875 -19.266 1 96.25 238 GLU A C 1
ATOM 1964 O O . GLU A 1 238 ? 5.879 -51.969 -19.422 1 96.25 238 GLU A O 1
ATOM 1969 N N . LEU A 1 239 ? 5.852 -49.875 -18.75 1 96.5 239 LEU A N 1
ATOM 1970 C CA . LEU A 1 239 ? 4.504 -49.938 -18.188 1 96.5 239 LEU A CA 1
ATOM 1971 C C . LEU A 1 239 ? 3.453 -49.719 -19.266 1 96.5 239 LEU A C 1
ATOM 1973 O O . LEU A 1 239 ? 2.373 -50.312 -19.234 1 96.5 239 LEU A O 1
ATOM 1977 N N . SER A 1 240 ? 3.773 -48.812 -20.203 1 96.75 240 SER A N 1
ATOM 1978 C CA . SER A 1 240 ? 2.869 -48.375 -21.266 1 96.75 240 SER A CA 1
ATOM 1979 C C . SER A 1 240 ? 3.639 -48.031 -22.531 1 96.75 240 SER A C 1
ATOM 1981 O O . SER A 1 240 ? 3.93 -46.875 -22.797 1 96.75 240 SER A O 1
ATOM 1983 N N . PRO A 1 241 ? 3.877 -48.969 -23.406 1 94.38 241 PRO A N 1
ATOM 1984 C CA . PRO A 1 241 ? 4.824 -48.844 -24.516 1 94.38 241 PRO A CA 1
ATOM 1985 C C . PRO A 1 241 ? 4.398 -47.781 -25.531 1 94.38 241 PRO A C 1
ATOM 1987 O O . PRO A 1 241 ? 5.246 -47.188 -26.188 1 94.38 241 PRO A O 1
ATOM 1990 N N . ARG A 1 242 ? 3.188 -47.5 -25.719 1 94.38 242 ARG A N 1
ATOM 1991 C CA . ARG A 1 242 ? 2.736 -46.625 -26.797 1 94.38 242 ARG A CA 1
ATOM 1992 C C . ARG A 1 242 ? 2.473 -45.219 -26.266 1 94.38 242 ARG A C 1
ATOM 1994 O O . ARG A 1 242 ? 2.055 -44.312 -27.016 1 94.38 242 ARG A O 1
ATOM 2001 N N . THR A 1 243 ? 2.732 -45 -25.031 1 97.12 243 THR A N 1
ATOM 2002 C CA . THR A 1 243 ? 2.426 -43.719 -24.406 1 97.12 243 THR A CA 1
ATOM 2003 C C . THR A 1 243 ? 3.49 -42.688 -24.734 1 97.12 243 THR A C 1
ATOM 2005 O O . THR A 1 243 ? 4.688 -42.969 -24.641 1 97.12 243 THR A O 1
ATOM 2008 N N . THR A 1 244 ? 3.064 -41.5 -25.219 1 97.19 244 THR A N 1
ATOM 2009 C CA . THR A 1 244 ? 3.965 -40.375 -25.422 1 97.19 244 THR A CA 1
ATOM 2010 C C . THR A 1 244 ? 4.215 -39.625 -24.109 1 97.19 244 THR A C 1
ATOM 2012 O O . THR A 1 244 ? 3.271 -39.312 -23.391 1 97.19 244 THR A O 1
ATOM 2015 N N . VAL A 1 245 ? 5.461 -39.312 -23.797 1 97.69 245 VAL A N 1
ATOM 2016 C CA . VAL A 1 245 ? 5.828 -38.656 -22.547 1 97.69 245 VAL A CA 1
ATOM 2017 C C . VAL A 1 245 ? 6.043 -37.156 -22.797 1 97.69 245 VAL A C 1
ATOM 2019 O O . VAL A 1 245 ? 6.812 -36.781 -23.672 1 97.69 245 VAL A O 1
ATOM 2022 N N . LEU A 1 246 ? 5.34 -36.312 -22.031 1 98.5 246 LEU A N 1
ATOM 2023 C CA . LEU A 1 246 ? 5.48 -34.844 -22.094 1 98.5 246 LEU A CA 1
ATOM 2024 C C . LEU A 1 246 ? 6.262 -34.312 -20.891 1 98.5 246 LEU A C 1
ATOM 2026 O O . LEU A 1 24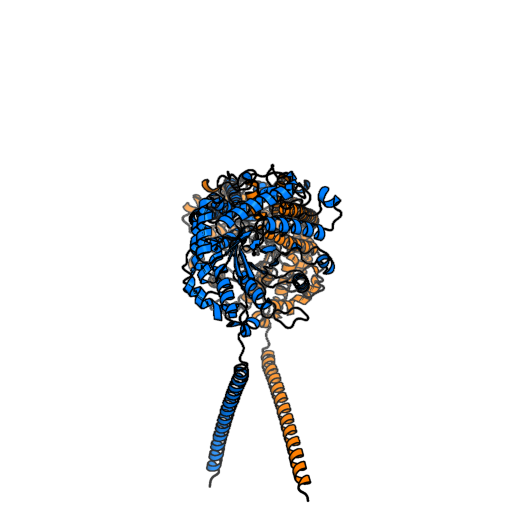6 ? 6.188 -34.906 -19.797 1 98.5 246 LEU A O 1
ATOM 2030 N N . ILE A 1 247 ? 7.023 -33.188 -21.094 1 98.06 247 ILE A N 1
ATOM 2031 C CA . ILE A 1 247 ? 7.719 -32.5 -20 1 98.06 247 ILE A CA 1
ATOM 2032 C C . ILE A 1 247 ? 7.609 -31 -20.203 1 98.06 247 ILE A C 1
ATOM 2034 O O . ILE A 1 247 ? 7.461 -30.516 -21.328 1 98.06 247 ILE A O 1
ATOM 2038 N N . TRP A 1 248 ? 7.676 -30.25 -19.141 1 98.5 248 TRP A N 1
ATOM 2039 C CA . TRP A 1 248 ? 7.875 -28.812 -19.266 1 98.5 248 TRP A CA 1
ATOM 2040 C C . TRP A 1 248 ? 9.289 -28.484 -19.75 1 98.5 248 TRP A C 1
ATOM 2042 O O . TRP A 1 248 ? 10.25 -29.156 -19.359 1 98.5 248 TRP A O 1
ATOM 2052 N N . ASP A 1 249 ? 9.523 -27.484 -20.406 1 96.75 249 ASP A N 1
ATOM 2053 C CA . ASP A 1 249 ? 10.758 -27.344 -21.188 1 96.75 249 ASP A CA 1
ATOM 2054 C C . ASP A 1 249 ? 11.781 -26.5 -20.422 1 96.75 249 ASP A C 1
ATOM 2056 O O . ASP A 1 249 ? 12.938 -26.391 -20.828 1 96.75 249 ASP A O 1
ATOM 2060 N N . ASP A 1 250 ? 11.414 -25.828 -19.312 1 96.12 250 ASP A N 1
ATOM 2061 C CA . ASP A 1 250 ? 12.203 -24.734 -18.75 1 96.12 250 ASP A CA 1
ATOM 2062 C C . ASP A 1 250 ? 13.609 -25.203 -18.391 1 96.12 250 ASP A C 1
ATOM 2064 O O . ASP A 1 250 ? 14.57 -24.438 -18.547 1 96.12 250 ASP A O 1
ATOM 2068 N N . MET A 1 251 ? 13.742 -26.438 -17.984 1 95.12 251 MET A N 1
ATOM 2069 C CA . MET A 1 251 ? 15.062 -26.938 -17.594 1 95.12 251 MET A CA 1
ATOM 2070 C C . MET A 1 251 ? 15.953 -27.109 -18.812 1 95.12 251 MET A C 1
ATOM 2072 O O . MET A 1 251 ? 17.172 -27.266 -18.688 1 95.12 251 MET A O 1
ATOM 2076 N N . LEU A 1 252 ? 15.43 -27.125 -20 1 93 252 LEU A N 1
ATOM 2077 C CA . LEU A 1 252 ? 16.156 -27.359 -21.234 1 93 252 LEU A CA 1
ATOM 2078 C C . LEU A 1 252 ? 16.625 -26.047 -21.844 1 93 252 LEU A C 1
ATOM 2080 O O . LEU A 1 252 ? 17.453 -26.031 -22.766 1 93 252 LEU A O 1
ATOM 2084 N N . ARG A 1 253 ? 16.188 -24.938 -21.359 1 94.06 253 ARG A N 1
ATOM 2085 C CA . ARG A 1 253 ? 16.422 -23.641 -22 1 94.06 253 ARG A CA 1
ATOM 2086 C C . ARG A 1 253 ? 17.859 -23.188 -21.812 1 94.06 253 ARG A C 1
ATOM 2088 O O . ARG A 1 253 ? 18.484 -23.453 -20.781 1 94.06 253 ARG A O 1
ATOM 2095 N N . GLY A 1 254 ? 18.328 -22.406 -22.781 1 85.81 254 GLY A N 1
ATOM 2096 C CA . GLY A 1 254 ? 19.625 -21.75 -22.734 1 85.81 254 GLY A CA 1
ATOM 2097 C C . GLY A 1 254 ? 20.797 -22.703 -22.875 1 85.81 254 GLY A C 1
ATOM 2098 O O . GLY A 1 254 ? 21.938 -22.328 -22.656 1 85.81 254 GLY A O 1
ATOM 2099 N N . LYS A 1 255 ? 20.516 -23.875 -23.141 1 73.88 255 LYS A N 1
ATOM 2100 C CA . LYS A 1 255 ? 21.594 -24.859 -23.234 1 73.88 255 LYS A CA 1
ATOM 2101 C C . LYS A 1 255 ? 22.109 -24.969 -24.672 1 73.88 255 LYS A C 1
ATOM 2103 O O . LYS A 1 255 ? 21.359 -24.766 -25.625 1 73.88 255 LYS A O 1
ATOM 2108 N N . LYS A 1 256 ? 23.5 -24.766 -24.766 1 61.84 256 LYS A N 1
ATOM 2109 C CA . LYS A 1 256 ? 24.188 -24.781 -26.047 1 61.84 256 LYS A CA 1
ATOM 2110 C C . LYS A 1 256 ? 23.938 -26.094 -26.797 1 61.84 256 LYS A C 1
ATOM 2112 O O . LYS A 1 256 ? 23.797 -27.141 -26.172 1 61.84 256 LYS A O 1
ATOM 2117 N N . GLY A 1 257 ? 23.547 -26.219 -28.156 1 57.62 257 GLY A N 1
ATOM 2118 C CA . GLY A 1 257 ? 23.141 -27.25 -29.109 1 57.62 257 GLY A CA 1
ATOM 2119 C C . GLY A 1 257 ? 23.828 -28.578 -28.891 1 57.62 257 GLY A C 1
ATOM 2120 O O . GLY A 1 257 ? 23.172 -29.625 -28.859 1 57.62 257 GLY A O 1
ATOM 2121 N N . LEU A 1 258 ? 25.047 -28.547 -28.891 1 50.56 258 LEU A N 1
ATOM 2122 C CA . LEU A 1 258 ? 25.859 -29.75 -28.891 1 50.56 258 LEU A CA 1
ATOM 2123 C C . LEU A 1 258 ? 25.625 -30.562 -27.625 1 50.56 258 LEU A C 1
ATOM 2125 O O . LEU A 1 258 ? 25.703 -31.797 -27.641 1 50.56 258 LEU A O 1
ATOM 2129 N N . GLN A 1 259 ? 25.406 -29.891 -26.578 1 54.28 259 GLN A N 1
ATOM 2130 C CA . GLN A 1 259 ? 25.219 -30.578 -25.297 1 54.28 259 GLN A CA 1
ATOM 2131 C C . GLN A 1 259 ? 23.938 -31.422 -25.312 1 54.28 259 GLN A C 1
ATOM 2133 O O . GLN A 1 259 ? 23.875 -32.469 -24.672 1 54.28 259 GLN A O 1
ATOM 2138 N N . LEU A 1 260 ? 23.047 -31.125 -26.219 1 56.41 260 LEU A N 1
ATOM 2139 C CA . LEU A 1 260 ? 21.797 -31.859 -26.344 1 56.41 260 LEU A CA 1
ATOM 2140 C C . LEU A 1 260 ? 21.953 -33.031 -27.281 1 56.41 260 LEU A C 1
ATOM 2142 O O . LEU A 1 260 ? 21.297 -34.062 -27.109 1 56.41 260 LEU A O 1
ATOM 2146 N N . SER A 1 261 ? 22.812 -32.844 -28.312 1 52.81 261 SER A N 1
ATOM 2147 C CA . SER A 1 261 ? 22.906 -33.812 -29.375 1 52.81 261 SER A CA 1
ATOM 2148 C C . SER A 1 261 ? 23.484 -35.125 -28.844 1 52.81 261 SER A C 1
ATOM 2150 O O . SER A 1 261 ? 23.172 -36.219 -29.375 1 52.81 261 SER A O 1
ATOM 2152 N N . SER A 1 262 ? 24.422 -34.969 -27.938 1 49.44 262 SER A N 1
ATOM 2153 C CA . SER A 1 262 ? 25.109 -36.188 -27.516 1 49.44 262 SER A CA 1
ATOM 2154 C C . SER A 1 262 ? 24.234 -37 -26.562 1 49.44 262 SER A C 1
ATOM 2156 O O . SER A 1 262 ? 24.609 -38.125 -26.188 1 49.44 262 SER A O 1
ATOM 2158 N N . MET A 1 263 ? 23.219 -36.375 -26.188 1 54.03 263 MET A N 1
ATOM 2159 C CA . MET A 1 263 ? 22.469 -37.031 -25.141 1 54.03 263 MET A CA 1
ATOM 2160 C C . MET A 1 263 ? 21.562 -38.125 -25.734 1 54.03 263 MET A C 1
ATOM 2162 O O . MET A 1 263 ? 21.031 -37.938 -26.844 1 54.03 263 MET A O 1
ATOM 2166 N N . ASP A 1 264 ? 21.844 -39.312 -25.297 1 57.03 264 ASP A N 1
ATOM 2167 C CA . ASP A 1 264 ? 21.031 -40.469 -25.672 1 57.03 264 ASP A CA 1
ATOM 2168 C C . ASP A 1 264 ? 19.562 -40.094 -25.812 1 57.03 264 ASP A C 1
ATOM 2170 O O . ASP A 1 264 ? 19.094 -39.125 -25.172 1 57.03 264 ASP A O 1
ATOM 2174 N N . ASN A 1 265 ? 18.812 -40.531 -26.938 1 62.25 265 ASN A N 1
ATOM 2175 C CA . ASN A 1 265 ? 17.5 -40.219 -27.484 1 62.25 265 ASN A CA 1
ATOM 2176 C C . ASN A 1 265 ? 16.406 -40.406 -26.438 1 62.25 265 ASN A C 1
ATOM 2178 O O . ASN A 1 265 ? 16.234 -41.5 -25.891 1 62.25 265 ASN A O 1
ATOM 2182 N N . ALA A 1 266 ? 16.141 -39.375 -25.547 1 67.5 266 ALA A N 1
ATOM 2183 C CA . ALA A 1 266 ? 14.867 -39.5 -24.828 1 67.5 266 ALA A CA 1
ATOM 2184 C C . ALA A 1 266 ? 13.688 -39.188 -25.734 1 67.5 266 ALA A C 1
ATOM 2186 O O . ALA A 1 266 ? 13.695 -38.156 -26.438 1 67.5 266 ALA A O 1
ATOM 2187 N N . ASP A 1 267 ? 12.836 -40.156 -25.812 1 86 267 ASP A N 1
ATOM 2188 C CA . ASP A 1 267 ? 11.633 -40 -26.625 1 86 267 ASP A CA 1
ATOM 2189 C C . ASP A 1 267 ? 10.531 -39.281 -25.844 1 86 267 ASP A C 1
ATOM 2191 O O . ASP A 1 267 ? 9.555 -39.906 -25.422 1 86 267 ASP A O 1
ATOM 2195 N N . VAL A 1 268 ? 10.797 -38 -25.547 1 94.06 268 VAL A N 1
ATOM 2196 C CA . VAL A 1 268 ? 9.82 -37.125 -24.875 1 94.06 268 VAL A CA 1
ATOM 2197 C C . VAL A 1 268 ? 9.453 -35.969 -25.781 1 94.06 268 VAL A C 1
ATOM 2199 O O . VAL A 1 268 ? 10.133 -35.688 -26.766 1 94.06 268 VAL A O 1
ATOM 2202 N N . GLU A 1 269 ? 8.359 -35.344 -25.5 1 96.62 269 GLU A N 1
ATOM 2203 C CA . GLU A 1 269 ? 7.957 -34.125 -26.203 1 96.62 269 GLU A CA 1
ATOM 2204 C C . GLU A 1 269 ? 7.898 -32.938 -25.234 1 96.62 269 GLU A C 1
ATOM 2206 O O . GLU A 1 269 ? 7.152 -32.969 -24.25 1 96.62 269 GLU A O 1
ATOM 2211 N N . PRO A 1 270 ? 8.695 -31.891 -25.5 1 97.12 270 PRO A N 1
ATOM 2212 C CA . PRO A 1 270 ? 8.695 -30.719 -24.625 1 97.12 270 PRO A CA 1
ATOM 2213 C C . PRO A 1 270 ? 7.465 -29.844 -24.812 1 97.12 270 PRO A C 1
ATOM 2215 O O . PRO A 1 270 ? 6.965 -29.703 -25.938 1 97.12 270 PRO A O 1
ATOM 2218 N N . VAL A 1 271 ? 6.988 -29.281 -23.719 1 98.62 271 VAL A N 1
ATOM 2219 C CA . VAL A 1 271 ? 5.945 -28.266 -23.719 1 98.62 271 VAL A CA 1
ATOM 2220 C C . VAL A 1 271 ? 6.555 -26.891 -23.391 1 98.62 271 VAL A C 1
ATOM 2222 O O . VAL A 1 271 ? 6.898 -26.625 -22.25 1 98.62 271 VAL A O 1
ATOM 2225 N N . TYR A 1 272 ? 6.676 -26.047 -24.359 1 98.31 272 TYR A N 1
ATOM 2226 C CA . TYR A 1 272 ? 7.25 -24.719 -24.188 1 98.31 272 TYR A CA 1
ATOM 2227 C C . TYR A 1 272 ? 6.242 -23.75 -23.578 1 98.31 272 TYR A C 1
ATOM 2229 O O . TYR A 1 272 ? 5.266 -23.375 -24.219 1 98.31 272 TYR A O 1
ATOM 2237 N N . TRP A 1 273 ? 6.543 -23.328 -22.312 1 98.38 273 TRP A N 1
ATOM 2238 C CA . TRP A 1 273 ? 5.578 -22.453 -21.656 1 98.38 273 TRP A CA 1
ATOM 2239 C C . TRP A 1 273 ? 6.141 -21.047 -21.5 1 98.38 273 TRP A C 1
ATOM 2241 O O . TRP A 1 273 ? 7.348 -20.875 -21.297 1 98.38 273 TRP A O 1
ATOM 2251 N N . ASP A 1 274 ? 5.348 -20.047 -21.734 1 98.38 274 ASP A N 1
ATOM 2252 C CA . ASP A 1 274 ? 5.543 -18.625 -21.453 1 98.38 274 ASP A CA 1
ATOM 2253 C C . ASP A 1 274 ? 4.211 -17.938 -21.172 1 98.38 274 ASP A C 1
ATOM 2255 O O . ASP A 1 274 ? 3.326 -17.922 -22.031 1 98.38 274 ASP A O 1
ATOM 2259 N N . TYR A 1 275 ? 4.086 -17.281 -20.031 1 98.19 275 TYR A N 1
ATOM 2260 C CA . TYR A 1 275 ? 2.775 -16.797 -19.625 1 98.19 275 TYR A CA 1
ATOM 2261 C C . TYR A 1 275 ? 2.699 -15.281 -19.734 1 98.19 275 TYR A C 1
ATOM 2263 O O . TYR A 1 275 ? 1.688 -14.672 -19.375 1 98.19 275 TYR A O 1
ATOM 2271 N N . LYS A 1 276 ? 3.711 -14.656 -20.219 1 97.75 276 LYS A N 1
ATOM 2272 C CA . LYS A 1 276 ? 3.748 -13.203 -20.344 1 97.75 276 LYS A CA 1
ATOM 2273 C C . LYS A 1 276 ? 2.877 -12.727 -21.516 1 97.75 276 LYS A C 1
ATOM 2275 O O . LYS A 1 276 ? 2.773 -13.414 -22.531 1 97.75 276 LYS A O 1
ATOM 2280 N N . PRO A 1 277 ? 2.287 -11.555 -21.297 1 95.25 277 PRO A N 1
ATOM 2281 C CA . PRO A 1 277 ? 1.532 -11.008 -22.438 1 95.25 277 PRO A CA 1
ATOM 2282 C C . PRO A 1 277 ? 2.412 -10.727 -23.656 1 95.25 277 PRO A C 1
ATOM 2284 O O . PRO A 1 277 ? 1.95 -10.836 -24.781 1 95.25 277 PRO A O 1
ATOM 2287 N N . ARG A 1 278 ? 3.645 -10.297 -23.438 1 92.44 278 ARG A N 1
ATOM 2288 C CA . ARG A 1 278 ? 4.668 -10.195 -24.469 1 92.44 278 ARG A CA 1
ATOM 2289 C C . ARG A 1 278 ? 5.664 -11.344 -24.375 1 92.44 278 ARG A C 1
ATOM 2291 O O . ARG A 1 278 ? 6.473 -11.391 -23.453 1 92.44 278 ARG A O 1
ATOM 2298 N N . LEU A 1 279 ? 5.617 -12.281 -25.328 1 95.44 279 LEU A N 1
ATOM 2299 C CA . LEU A 1 279 ? 6.363 -13.539 -25.266 1 95.44 279 LEU A CA 1
ATOM 2300 C C . LEU A 1 279 ? 7.867 -13.273 -25.266 1 95.44 279 LEU A C 1
ATOM 2302 O O . LEU A 1 279 ? 8.328 -12.312 -25.891 1 95.44 279 LEU A O 1
ATOM 2306 N N . THR A 1 280 ? 8.602 -14.047 -24.578 1 94.5 280 THR A N 1
ATOM 2307 C CA . THR A 1 280 ? 10.062 -14.078 -24.609 1 94.5 280 THR A CA 1
ATOM 2308 C C . THR A 1 280 ? 10.562 -15.461 -25.016 1 94.5 280 THR A C 1
ATOM 2310 O O . THR A 1 280 ? 11.414 -16.047 -24.344 1 94.5 280 THR A O 1
ATOM 2313 N N . VAL A 1 281 ? 10.18 -15.93 -26.141 1 94 281 VAL A N 1
ATOM 2314 C CA . VAL A 1 281 ? 10.508 -17.266 -26.625 1 94 281 VAL A CA 1
ATOM 2315 C C . VAL A 1 281 ? 11.852 -17.234 -27.344 1 94 281 VAL A C 1
ATOM 2317 O O . VAL A 1 281 ? 12.133 -16.312 -28.109 1 94 281 VAL A O 1
ATOM 2320 N N . SER A 1 282 ? 12.664 -18.156 -27.094 1 94.25 282 SER A N 1
ATOM 2321 C CA . SER A 1 282 ? 13.961 -18.281 -27.75 1 94.25 282 SER A CA 1
ATOM 2322 C C . SER A 1 282 ? 13.852 -19.125 -29.016 1 94.25 282 SER A C 1
ATOM 2324 O O . SER A 1 282 ? 13.609 -20.328 -28.938 1 94.25 282 SER A O 1
ATOM 2326 N N . HIS A 1 283 ? 14.195 -18.578 -30.125 1 93.31 283 HIS A N 1
ATOM 2327 C CA . HIS A 1 283 ? 14.195 -19.312 -31.391 1 93.31 283 HIS A CA 1
ATOM 2328 C C . HIS A 1 283 ? 15.305 -20.359 -31.406 1 93.31 283 HIS A C 1
ATOM 2330 O O . HIS A 1 283 ? 15.141 -21.422 -32.031 1 93.31 283 HIS A O 1
ATOM 2336 N N . THR A 1 284 ? 16.312 -20 -30.766 1 92.44 284 THR A N 1
ATOM 2337 C CA . THR A 1 284 ? 17.422 -20.938 -30.688 1 92.44 284 THR A CA 1
ATOM 2338 C C . THR A 1 284 ? 17.016 -22.188 -29.906 1 92.44 284 THR A C 1
ATOM 2340 O O . THR A 1 284 ? 17.344 -23.312 -30.312 1 92.44 284 THR A O 1
ATOM 2343 N N . ASP A 1 285 ? 16.344 -22.062 -28.859 1 94 285 ASP A N 1
ATOM 2344 C CA . ASP A 1 285 ? 15.859 -23.203 -28.078 1 94 285 ASP A CA 1
ATOM 2345 C C . ASP A 1 285 ? 14.883 -24.047 -28.891 1 94 285 ASP A C 1
ATOM 2347 O O . ASP A 1 285 ? 14.953 -25.266 -28.891 1 94 285 ASP A O 1
ATOM 2351 N N . LEU A 1 286 ? 14.039 -23.375 -29.562 1 94.56 286 LEU A N 1
ATOM 2352 C CA . LEU A 1 286 ? 13.062 -24.094 -30.375 1 94.56 286 LEU A CA 1
ATOM 2353 C C . LEU A 1 286 ? 13.75 -24.906 -31.469 1 94.56 286 LEU A C 1
ATOM 2355 O O . LEU A 1 286 ? 13.336 -26.031 -31.75 1 94.56 286 LEU A O 1
ATOM 2359 N N . LEU A 1 287 ? 14.734 -24.281 -32.062 1 92.38 287 LEU A N 1
ATOM 2360 C CA . LEU A 1 287 ? 15.492 -25 -33.062 1 92.38 287 LEU A CA 1
ATOM 2361 C C . LEU A 1 287 ? 16.156 -26.234 -32.469 1 92.38 287 LEU A C 1
ATOM 2363 O O . LEU A 1 287 ? 16.156 -27.297 -33.094 1 92.38 287 LEU A O 1
ATOM 2367 N N . ASN A 1 288 ? 16.703 -26.078 -31.375 1 90.62 288 ASN A N 1
ATOM 2368 C CA . ASN A 1 288 ? 17.297 -27.219 -30.672 1 90.62 288 ASN A CA 1
ATOM 2369 C C . ASN A 1 288 ? 16.281 -28.312 -30.391 1 90.62 288 ASN A C 1
ATOM 2371 O O . ASN A 1 288 ? 16.562 -29.5 -30.547 1 90.62 288 ASN A O 1
ATOM 2375 N N . TYR A 1 289 ? 15.078 -27.938 -29.969 1 93.06 289 TYR A N 1
ATOM 2376 C CA . TYR A 1 289 ? 14.016 -28.906 -29.719 1 93.06 289 TYR A CA 1
ATOM 2377 C C . TYR A 1 289 ? 13.609 -29.625 -30.984 1 93.06 289 TYR A C 1
ATOM 2379 O O . TYR A 1 289 ? 13.406 -30.844 -30.984 1 93.06 289 TYR A O 1
ATOM 2387 N N . HIS A 1 290 ? 13.523 -28.844 -32 1 92 290 HIS A N 1
ATOM 2388 C CA . HIS A 1 290 ? 13.141 -29.375 -33.312 1 92 290 HIS A CA 1
ATOM 2389 C C . HIS A 1 290 ? 14.125 -30.453 -33.781 1 92 290 HIS A C 1
ATOM 2391 O O . HIS A 1 290 ? 13.719 -31.438 -34.375 1 92 290 HIS A O 1
ATOM 2397 N N . ARG A 1 291 ? 15.289 -30.25 -33.531 1 88.69 291 ARG A N 1
ATOM 2398 C CA . ARG A 1 291 ? 16.328 -31.188 -33.938 1 88.69 291 ARG A CA 1
ATOM 2399 C C . ARG A 1 291 ? 16.344 -32.438 -33.062 1 88.69 291 ARG A C 1
ATOM 2401 O O . ARG A 1 291 ? 16.672 -33.531 -33.531 1 88.69 291 ARG A O 1
ATOM 2408 N N . LYS A 1 292 ? 15.898 -32.281 -31.938 1 88.38 292 LYS A N 1
ATOM 2409 C CA . LYS A 1 292 ? 16.078 -33.344 -30.969 1 88.38 292 LYS A CA 1
ATOM 2410 C C . LYS A 1 292 ? 14.789 -34.156 -30.781 1 88.38 292 LYS A C 1
ATOM 2412 O O . LYS A 1 292 ? 14.836 -35.375 -30.547 1 88.38 292 LYS A O 1
ATOM 2417 N N . PHE A 1 293 ? 13.672 -33.5 -30.828 1 92 293 PHE A N 1
ATOM 2418 C CA . PHE A 1 293 ? 12.414 -34.125 -30.469 1 92 293 PHE A CA 1
ATOM 2419 C C . PHE A 1 293 ? 11.477 -34.219 -31.656 1 92 293 PHE A C 1
ATOM 2421 O O . PHE A 1 293 ? 11.547 -33.406 -32.562 1 92 293 PHE A O 1
ATOM 2428 N N . LYS A 1 294 ? 10.586 -35.125 -31.562 1 91.38 294 LYS A N 1
ATOM 2429 C CA . LYS A 1 294 ? 9.664 -35.375 -32.656 1 91.38 294 LYS A CA 1
ATOM 2430 C C . LYS A 1 294 ? 8.633 -34.25 -32.781 1 91.38 294 LYS A C 1
ATOM 2432 O O . LYS A 1 294 ? 8.266 -33.844 -33.906 1 91.38 294 LYS A O 1
ATOM 2437 N N . ASN A 1 295 ? 8.156 -33.875 -31.656 1 95.44 295 ASN A N 1
ATOM 2438 C CA . ASN A 1 295 ? 7.137 -32.812 -31.625 1 95.44 295 ASN A CA 1
ATOM 2439 C C . ASN A 1 295 ? 7.383 -31.828 -30.5 1 95.44 295 ASN A C 1
ATOM 2441 O O . ASN A 1 295 ? 8.117 -32.125 -29.547 1 95.44 295 ASN A O 1
ATOM 2445 N N . ILE A 1 296 ? 6.832 -30.641 -30.656 1 96.81 296 ILE A N 1
ATOM 2446 C CA . ILE A 1 296 ? 6.875 -29.578 -29.656 1 96.81 296 ILE A CA 1
ATOM 2447 C C . ILE A 1 296 ? 5.457 -29.109 -29.344 1 96.81 296 ILE A C 1
ATOM 2449 O O . ILE A 1 296 ? 4.641 -28.922 -30.25 1 96.81 296 ILE A O 1
ATOM 2453 N N . TRP A 1 297 ? 5.152 -28.984 -28.047 1 98.38 297 TRP A N 1
ATOM 2454 C CA . TRP A 1 297 ? 3.902 -28.406 -27.578 1 98.38 297 TRP A CA 1
ATOM 2455 C C . TRP A 1 297 ? 4.133 -26.984 -27.047 1 98.38 297 TRP A C 1
ATOM 2457 O O . TRP A 1 297 ? 5.273 -26.594 -26.781 1 98.38 297 TRP A O 1
ATOM 2467 N N . ILE A 1 298 ? 3.064 -26.188 -26.953 1 98.38 298 ILE A N 1
ATOM 2468 C CA . ILE A 1 298 ? 3.16 -24.875 -26.328 1 98.38 298 ILE A CA 1
ATOM 2469 C C . ILE A 1 298 ? 2.164 -24.781 -25.172 1 98.38 298 ILE A C 1
ATOM 2471 O O . ILE A 1 298 ? 1.199 -25.547 -25.109 1 98.38 298 ILE A O 1
ATOM 2475 N N . ALA A 1 299 ? 2.406 -23.891 -24.25 1 98.81 299 ALA A N 1
ATOM 2476 C CA . ALA A 1 299 ? 1.497 -23.734 -23.125 1 98.81 299 ALA A CA 1
ATOM 2477 C C . ALA A 1 299 ? 1.276 -22.25 -22.812 1 98.81 299 ALA A C 1
ATOM 2479 O O . ALA A 1 299 ? 2.23 -21.469 -22.75 1 98.81 299 ALA A O 1
ATOM 2480 N N . THR A 1 300 ? 0.063 -21.859 -22.688 1 98.69 300 THR A N 1
ATOM 2481 C CA . THR A 1 300 ? -0.43 -20.562 -22.234 1 98.69 300 THR A CA 1
ATOM 2482 C C . THR A 1 300 ? -1.003 -20.672 -20.828 1 98.69 300 THR A C 1
ATOM 2484 O O . THR A 1 300 ? -0.922 -21.719 -20.203 1 98.69 300 THR A O 1
ATOM 2487 N N . ALA A 1 301 ? -1.486 -19.516 -20.297 1 98.81 301 ALA A N 1
ATOM 2488 C CA . ALA A 1 301 ? -2.107 -19.578 -18.984 1 98.81 301 ALA A CA 1
ATOM 2489 C C . ALA A 1 301 ? -3.412 -18.781 -18.953 1 98.81 301 ALA A C 1
ATOM 2491 O O . ALA A 1 301 ? -3.447 -17.625 -19.359 1 98.81 301 ALA A O 1
ATOM 2492 N N . TYR A 1 302 ? -4.457 -19.422 -18.484 1 98.56 302 TYR A N 1
ATOM 2493 C CA . TYR A 1 302 ? -5.723 -18.719 -18.359 1 98.56 302 TYR A CA 1
ATOM 2494 C C . TYR A 1 302 ? -5.93 -18.234 -16.922 1 98.56 302 TYR A C 1
ATOM 2496 O O . TYR A 1 302 ? -6.789 -17.391 -16.656 1 98.56 302 TYR A O 1
ATOM 2504 N N . LYS A 1 303 ? -5.152 -18.828 -15.961 1 97.94 303 LYS A N 1
ATOM 2505 C CA . LYS A 1 303 ? -5.094 -18.359 -14.578 1 97.94 303 LYS A CA 1
ATOM 2506 C C . LYS A 1 303 ? -3.779 -18.766 -13.922 1 97.94 303 LYS A C 1
ATOM 2508 O O . LYS A 1 303 ? -3.055 -19.625 -14.445 1 97.94 303 LYS A O 1
ATOM 2513 N N . GLY A 1 304 ? -3.543 -18.172 -12.789 1 97.44 304 GLY A N 1
ATOM 2514 C CA . GLY A 1 304 ? -2.398 -18.562 -11.977 1 97.44 304 GLY A CA 1
ATOM 2515 C C . GLY A 1 304 ? -1.077 -18.062 -12.531 1 97.44 304 GLY A C 1
ATOM 2516 O O . GLY A 1 304 ? -0.044 -18.719 -12.367 1 97.44 304 GLY A O 1
ATOM 2517 N N . ALA A 1 305 ? -1.104 -16.984 -13.211 1 97.56 305 ALA A N 1
ATOM 2518 C CA . ALA A 1 305 ? 0.114 -16.422 -13.789 1 97.56 305 ALA A CA 1
ATOM 2519 C C . ALA A 1 305 ? 0.192 -14.922 -13.547 1 97.56 305 ALA A C 1
ATOM 2521 O O . ALA A 1 305 ? 0.989 -14.227 -14.188 1 97.56 305 ALA A O 1
ATOM 2522 N N . ASP A 1 306 ? -0.671 -14.414 -12.664 1 96.12 306 ASP A N 1
ATOM 2523 C CA . ASP A 1 306 ? -0.737 -12.969 -12.469 1 96.12 306 ASP A CA 1
ATOM 2524 C C . ASP A 1 306 ? -0.289 -12.586 -11.062 1 96.12 306 ASP A C 1
ATOM 2526 O O . ASP A 1 306 ? -0.458 -11.438 -10.648 1 96.12 306 ASP A O 1
ATOM 2530 N N . GLY A 1 307 ? 0.24 -13.57 -10.391 1 94.81 307 GLY A N 1
ATOM 2531 C CA . GLY A 1 307 ? 0.714 -13.344 -9.031 1 94.81 307 GLY A CA 1
ATOM 2532 C C . GLY A 1 307 ? 0.448 -14.516 -8.102 1 94.81 307 GLY A C 1
ATOM 2533 O O . GLY A 1 307 ? -0.589 -15.172 -8.211 1 94.81 307 GLY A O 1
ATOM 2534 N N . ARG A 1 308 ? 1.29 -14.688 -7.121 1 94.06 308 ARG A N 1
ATOM 2535 C CA . ARG A 1 308 ? 1.248 -15.836 -6.223 1 94.06 308 ARG A CA 1
ATOM 2536 C C . ARG A 1 308 ? 0.028 -15.773 -5.312 1 94.06 308 ARG A C 1
ATOM 2538 O O . ARG A 1 308 ? -0.412 -16.797 -4.781 1 94.06 308 ARG A O 1
ATOM 2545 N N . VAL A 1 309 ? -0.468 -14.531 -5.141 1 94.38 309 VAL A N 1
ATOM 2546 C CA . VAL A 1 309 ? -1.632 -14.406 -4.27 1 94.38 309 VAL A CA 1
ATOM 2547 C C . VAL A 1 309 ? -2.736 -13.633 -4.988 1 94.38 309 VAL A C 1
ATOM 2549 O O . VAL A 1 309 ? -3.57 -12.992 -4.348 1 94.38 309 VAL A O 1
ATOM 2552 N N . ALA A 1 310 ? -2.678 -13.656 -6.316 1 95.12 310 ALA A N 1
ATOM 2553 C CA . ALA A 1 310 ? -3.672 -12.938 -7.105 1 95.12 310 ALA A CA 1
ATOM 2554 C C . ALA A 1 310 ? -5.078 -13.453 -6.824 1 95.12 310 ALA A C 1
ATOM 2556 O O . ALA A 1 310 ? -5.285 -14.656 -6.676 1 95.12 310 ALA A O 1
ATOM 2557 N N . THR A 1 311 ? -6.047 -12.555 -6.816 1 93.94 311 THR A N 1
ATOM 2558 C CA . THR A 1 311 ? -7.43 -12.867 -6.477 1 93.94 311 THR A CA 1
ATOM 2559 C C . THR A 1 311 ? -8.227 -13.234 -7.727 1 93.94 311 THR A C 1
ATOM 2561 O O . THR A 1 311 ? -9.07 -14.133 -7.695 1 93.94 311 THR A O 1
ATOM 2564 N N . THR A 1 312 ? -8.008 -12.5 -8.781 1 93.62 312 THR A N 1
ATOM 2565 C CA . THR A 1 312 ? -8.641 -12.758 -10.07 1 93.62 312 THR A CA 1
ATOM 2566 C C . THR A 1 312 ? -7.613 -12.703 -11.195 1 93.62 312 THR A C 1
ATOM 2568 O O . THR A 1 312 ? -6.594 -12.023 -11.086 1 93.62 312 THR A O 1
ATOM 2571 N N . PRO A 1 313 ? -7.934 -13.469 -12.234 1 94.81 313 PRO A N 1
ATOM 2572 C CA . PRO A 1 313 ? -7.031 -13.344 -13.383 1 94.81 313 PRO A CA 1
ATOM 2573 C C . PRO A 1 313 ? -7.082 -11.961 -14.023 1 94.81 313 PRO A C 1
ATOM 2575 O O . PRO A 1 313 ? -8.141 -11.328 -14.047 1 94.81 313 PRO A O 1
ATOM 2578 N N . ASN A 1 314 ? -5.961 -11.5 -14.438 1 94.25 314 ASN A N 1
ATOM 2579 C CA . ASN A 1 314 ? -5.922 -10.32 -15.305 1 94.25 314 ASN A CA 1
ATOM 2580 C C . ASN A 1 314 ? -6.363 -10.656 -16.734 1 94.25 314 ASN A C 1
ATOM 2582 O O . ASN A 1 314 ? -5.57 -11.164 -17.516 1 94.25 314 ASN A O 1
ATOM 2586 N N . PHE A 1 315 ? -7.52 -10.352 -17.031 1 92.5 315 PHE A N 1
ATOM 2587 C CA . PHE A 1 315 ? -8.172 -10.758 -18.266 1 92.5 315 PHE A CA 1
ATOM 2588 C C . PHE A 1 315 ? -7.363 -10.312 -19.484 1 92.5 315 PHE A C 1
ATOM 2590 O O . PHE A 1 315 ? -7.164 -11.086 -20.422 1 92.5 315 PHE A O 1
ATOM 2597 N N . LYS A 1 316 ? -6.941 -9.141 -19.438 1 93 316 LYS A N 1
ATOM 2598 C CA . LYS A 1 316 ? -6.18 -8.586 -20.562 1 93 316 LYS A CA 1
ATOM 2599 C C . LYS A 1 316 ? -4.855 -9.32 -20.734 1 93 316 LYS A C 1
ATOM 2601 O O . LYS A 1 316 ? -4.488 -9.695 -21.844 1 93 316 LYS A O 1
ATOM 2606 N N . ASN A 1 317 ? -4.184 -9.523 -19.641 1 95.75 317 ASN A N 1
ATOM 2607 C CA . ASN A 1 317 ? -2.902 -10.219 -19.703 1 95.75 317 ASN A CA 1
ATOM 2608 C C . ASN A 1 317 ? -3.059 -11.641 -20.234 1 95.75 317 ASN A C 1
ATOM 2610 O O . ASN A 1 317 ? -2.248 -12.102 -21.031 1 95.75 317 ASN A O 1
ATOM 2614 N N . ARG A 1 318 ? -4.078 -12.32 -19.781 1 97.31 318 ARG A N 1
ATOM 2615 C CA . ARG A 1 318 ? -4.305 -13.703 -20.203 1 97.31 318 ARG A CA 1
ATOM 2616 C C . ARG A 1 318 ? -4.684 -13.766 -21.672 1 97.31 318 ARG A C 1
ATOM 2618 O O . ARG A 1 318 ? -4.215 -14.648 -22.406 1 97.31 318 ARG A O 1
ATOM 2625 N N . PHE A 1 319 ? -5.5 -12.844 -22.094 1 96.12 319 PHE A N 1
ATOM 2626 C CA . PHE A 1 319 ? -5.867 -12.781 -23.5 1 96.12 319 PHE A CA 1
ATOM 2627 C C . PHE A 1 319 ? -4.652 -12.477 -24.375 1 96.12 319 PHE A C 1
ATOM 2629 O O . PHE A 1 319 ? -4.422 -13.141 -25.375 1 96.12 319 PHE A O 1
ATOM 2636 N N . ASN A 1 320 ? -3.902 -11.492 -23.906 1 95.81 320 ASN A N 1
ATOM 2637 C CA . ASN A 1 320 ? -2.707 -11.102 -24.641 1 95.81 320 ASN A CA 1
ATOM 2638 C C . ASN A 1 320 ? -1.69 -12.242 -24.703 1 95.81 320 ASN A C 1
ATOM 2640 O O . ASN A 1 320 ? -0.99 -12.398 -25.719 1 95.81 320 ASN A O 1
ATOM 2644 N N . ASN A 1 321 ? -1.589 -13.016 -23.719 1 97.69 321 ASN A N 1
ATOM 2645 C CA . ASN A 1 321 ? -0.712 -14.18 -23.719 1 97.69 321 ASN A CA 1
ATOM 2646 C C . ASN A 1 321 ? -1.121 -15.18 -24.797 1 97.69 321 ASN A C 1
ATOM 2648 O O . ASN A 1 321 ? -0.281 -15.648 -25.578 1 97.69 321 ASN A O 1
ATOM 2652 N N . HIS A 1 322 ? -2.395 -15.453 -24.906 1 97.38 322 HIS A N 1
ATOM 2653 C CA . HIS A 1 322 ? -2.896 -16.453 -25.844 1 97.38 322 HIS A CA 1
ATOM 2654 C C . HIS A 1 322 ? -2.771 -15.953 -27.281 1 97.38 322 HIS A C 1
ATOM 2656 O O . HIS A 1 322 ? -2.297 -16.688 -28.156 1 97.38 322 HIS A O 1
ATOM 2662 N N . ILE A 1 323 ? -3.131 -14.742 -27.469 1 93.75 323 ILE A N 1
ATOM 2663 C CA . ILE A 1 323 ? -3.07 -14.211 -28.828 1 93.75 323 ILE A CA 1
ATOM 2664 C C . ILE A 1 323 ? -1.616 -14.125 -29.281 1 93.75 323 ILE A C 1
ATOM 2666 O O . ILE A 1 323 ? -1.309 -14.383 -30.453 1 93.75 323 ILE A O 1
ATOM 2670 N N . ALA A 1 324 ? -0.778 -13.758 -28.359 1 94.62 324 ALA A N 1
ATOM 2671 C CA . ALA A 1 324 ? 0.643 -13.688 -28.688 1 94.62 324 ALA A CA 1
ATOM 2672 C C . ALA A 1 324 ? 1.18 -15.047 -29.109 1 94.62 324 ALA A C 1
ATOM 2674 O O . ALA A 1 324 ? 1.906 -15.164 -30.094 1 94.62 324 ALA A O 1
ATOM 2675 N N . TRP A 1 325 ? 0.851 -16.094 -28.453 1 96.5 325 TRP A N 1
ATOM 2676 C CA . TRP A 1 325 ? 1.288 -17.453 -28.797 1 96.5 325 TRP A CA 1
ATOM 2677 C C . TRP A 1 325 ? 0.731 -17.891 -30.141 1 96.5 325 TRP A C 1
ATOM 2679 O O . TRP A 1 325 ? 1.459 -18.438 -30.969 1 96.5 325 TRP A O 1
ATOM 2689 N N . LEU A 1 326 ? -0.528 -17.672 -30.312 1 94.56 326 LEU A N 1
ATOM 2690 C CA . LEU A 1 326 ? -1.18 -18.141 -31.531 1 94.56 326 LEU A CA 1
ATOM 2691 C C . LEU A 1 326 ? -0.619 -17.422 -32.75 1 94.56 326 LEU A C 1
ATOM 2693 O O . LEU A 1 326 ? -0.4 -18.047 -33.781 1 94.56 326 LEU A O 1
ATOM 2697 N N . ASN A 1 327 ? -0.398 -16.125 -32.562 1 89.69 327 ASN A N 1
ATOM 2698 C CA . ASN A 1 327 ? 0.26 -15.398 -33.656 1 89.69 327 ASN A CA 1
ATOM 2699 C C . ASN A 1 327 ? 1.676 -15.914 -33.875 1 89.69 327 ASN A C 1
ATOM 2701 O O . ASN A 1 327 ? 2.123 -15.992 -35.031 1 89.69 327 ASN A O 1
ATOM 2705 N N . PHE A 1 328 ? 2.324 -16.219 -32.844 1 92.62 328 PHE A N 1
ATOM 2706 C CA . PHE A 1 328 ? 3.701 -16.703 -32.938 1 92.62 328 PHE A CA 1
ATOM 2707 C C . PHE A 1 328 ? 3.779 -18 -33.719 1 92.62 328 PHE A C 1
ATOM 2709 O O . PHE A 1 328 ? 4.648 -18.156 -34.594 1 92.62 328 PHE A O 1
ATOM 2716 N N . ILE A 1 329 ? 2.885 -18.906 -33.531 1 93.56 329 ILE A N 1
ATOM 2717 C CA . ILE A 1 329 ? 3.021 -20.234 -34.125 1 93.56 329 ILE A CA 1
ATOM 2718 C C . ILE A 1 329 ? 2.361 -20.25 -35.5 1 93.56 329 ILE A C 1
ATOM 2720 O O . ILE A 1 329 ? 2.578 -21.172 -36.281 1 93.56 329 ILE A O 1
ATOM 2724 N N . LEU A 1 330 ? 1.619 -19.188 -35.625 1 88.5 330 LEU A N 1
ATOM 2725 C CA . LEU A 1 330 ? 0.972 -19.094 -36.938 1 88.5 330 LEU A CA 1
ATOM 2726 C C . LEU A 1 330 ? 2.006 -18.938 -38.031 1 88.5 330 LEU A C 1
ATOM 2728 O O . LEU A 1 330 ? 2.773 -17.984 -38.062 1 88.5 330 LEU A O 1
ATOM 2732 N N . GLY A 1 331 ? 2.238 -19.875 -38.906 1 84.75 331 GLY A N 1
ATOM 2733 C CA . GLY A 1 331 ? 3.166 -19.812 -40.031 1 84.75 331 GLY A CA 1
ATOM 2734 C C . GLY A 1 331 ? 4.617 -19.953 -39.594 1 84.75 331 GLY A C 1
ATOM 2735 O O . GLY A 1 331 ? 5.52 -19.531 -40.344 1 84.75 331 GLY A O 1
ATOM 2736 N N . TYR A 1 332 ? 4.84 -20.422 -38.406 1 91.56 332 TYR A N 1
ATOM 2737 C CA . TYR A 1 332 ? 6.191 -20.562 -37.875 1 91.56 332 TYR A CA 1
ATOM 2738 C C . TYR A 1 332 ? 7.012 -21.531 -38.719 1 91.56 332 TYR A C 1
ATOM 2740 O O . TYR A 1 332 ? 6.578 -22.656 -38.969 1 91.56 332 TYR A O 1
ATOM 2748 N N . LYS A 1 333 ? 8.164 -21.016 -39.125 1 93.31 333 LYS A N 1
ATOM 2749 C CA . LYS A 1 333 ? 9.094 -21.828 -39.875 1 93.31 333 LYS A CA 1
ATOM 2750 C C . LYS A 1 333 ? 10.484 -21.844 -39.25 1 93.31 333 LYS A C 1
ATOM 2752 O O . LYS A 1 333 ? 10.953 -20.812 -38.75 1 93.31 333 LYS A O 1
ATOM 2757 N N . PHE A 1 334 ? 10.961 -23.062 -39.219 1 92.88 334 PHE A N 1
ATOM 2758 C CA . PHE A 1 334 ? 12.352 -23.141 -38.75 1 92.88 334 PHE A CA 1
ATOM 2759 C C . PHE A 1 334 ? 13.305 -22.75 -39.875 1 92.88 334 PHE A C 1
ATOM 2761 O O . PHE A 1 334 ? 13.008 -22.969 -41.062 1 92.88 334 PHE A O 1
ATOM 2768 N N . GLY A 1 335 ? 14.406 -22.094 -39.438 1 85 335 GLY A N 1
ATOM 2769 C CA . GLY A 1 335 ? 15.391 -21.688 -40.438 1 85 335 GLY A CA 1
ATOM 2770 C C . GLY A 1 335 ? 15.758 -22.797 -41.406 1 85 335 GLY A C 1
ATOM 2771 O O . GLY A 1 335 ? 16.062 -23.922 -40.969 1 85 335 GLY A O 1
ATOM 2772 N N . GLY A 1 336 ? 15.703 -22.547 -42.656 1 83.75 336 GLY A N 1
ATOM 2773 C CA . GLY A 1 336 ? 16.141 -23.5 -43.656 1 83.75 336 GLY A CA 1
ATOM 2774 C C . GLY A 1 336 ? 15.016 -24.406 -44.156 1 83.75 336 GLY A C 1
ATOM 2775 O O . GLY A 1 336 ? 15.203 -25.188 -45.094 1 83.75 336 GLY A O 1
ATOM 2776 N N . GLU A 1 337 ? 13.906 -24.312 -43.406 1 89.12 337 GLU A N 1
ATOM 2777 C CA . GLU A 1 337 ? 12.781 -25.172 -43.781 1 89.12 337 GLU A CA 1
ATOM 2778 C C . GLU A 1 337 ? 11.688 -24.359 -44.5 1 89.12 337 GLU A C 1
ATOM 2780 O O . GLU A 1 337 ? 11.492 -23.172 -44.188 1 89.12 337 GLU A O 1
ATOM 2785 N N . SER A 1 338 ? 11.047 -24.875 -45.469 1 87.12 338 SER A N 1
ATOM 2786 C CA . SER A 1 338 ? 10.023 -24.172 -46.219 1 87.12 338 SER A CA 1
ATOM 2787 C C . SER A 1 338 ? 8.633 -24.453 -45.688 1 87.12 338 SER A C 1
ATOM 2789 O O . SER A 1 338 ? 7.711 -23.656 -45.875 1 87.12 338 SER A O 1
ATOM 2791 N N . LYS A 1 339 ? 8.547 -25.469 -44.938 1 89.75 339 LYS A N 1
ATOM 2792 C CA . LYS A 1 339 ? 7.23 -25.844 -44.438 1 89.75 339 LYS A CA 1
ATOM 2793 C C . LYS A 1 339 ? 6.953 -25.219 -43.094 1 89.75 339 LYS A C 1
ATOM 2795 O O . LYS A 1 339 ? 7.848 -25.156 -42.219 1 89.75 339 LYS A O 1
ATOM 2800 N N . VAL A 1 340 ? 5.738 -24.797 -42.938 1 90.62 340 VAL A N 1
ATOM 2801 C CA . VAL A 1 340 ? 5.266 -24.297 -41.656 1 90.62 340 VAL A CA 1
ATOM 2802 C C . VAL A 1 340 ? 5.238 -25.438 -40.625 1 90.62 340 VAL A C 1
ATOM 2804 O O . VAL A 1 340 ? 4.766 -26.531 -40.938 1 90.62 340 VAL A O 1
ATOM 2807 N N . TYR A 1 341 ? 5.883 -25.188 -39.531 1 93.88 341 TYR A N 1
ATOM 2808 C CA . TYR A 1 341 ? 5.934 -26.219 -38.5 1 93.88 341 TYR A CA 1
ATOM 2809 C C . TYR A 1 341 ? 4.586 -26.375 -37.812 1 93.88 341 TYR A C 1
ATOM 2811 O O . TYR A 1 341 ? 3.928 -25.375 -37.5 1 93.88 341 TYR A O 1
ATOM 2819 N N . ASP A 1 342 ? 4.188 -27.578 -37.562 1 92.62 342 ASP A N 1
ATOM 2820 C CA . ASP A 1 342 ? 2.922 -27.891 -36.906 1 92.62 342 ASP A CA 1
ATOM 2821 C C . ASP A 1 342 ? 3.145 -28.266 -35.438 1 92.62 342 ASP A C 1
ATOM 2823 O O . ASP A 1 342 ? 3.438 -29.422 -35.125 1 92.62 342 ASP A O 1
ATOM 2827 N N . PHE A 1 343 ? 2.971 -27.312 -34.625 1 96.62 343 PHE A N 1
ATOM 2828 C CA . PHE A 1 343 ? 3.021 -27.625 -33.219 1 96.62 343 PHE A CA 1
ATOM 2829 C C . PHE A 1 343 ? 1.921 -28.609 -32.812 1 96.62 343 PHE A C 1
ATOM 2831 O O . PHE A 1 343 ? 0.798 -28.516 -33.312 1 96.62 343 PHE A O 1
ATOM 2838 N N . LYS A 1 344 ? 2.234 -29.469 -31.953 1 96.62 344 LYS A N 1
ATOM 2839 C CA . LYS A 1 344 ? 1.382 -30.641 -31.719 1 96.62 344 LYS A CA 1
ATOM 2840 C C . LYS A 1 344 ? 0.121 -30.25 -30.953 1 96.62 344 LYS A C 1
ATOM 2842 O O . LYS A 1 344 ? -0.949 -30.812 -31.188 1 96.62 344 LYS A O 1
ATOM 2847 N N . GLY A 1 345 ? 0.317 -29.344 -30 1 97.62 345 GLY A N 1
ATOM 2848 C CA . GLY A 1 345 ? -0.825 -28.984 -29.172 1 97.62 345 GLY A CA 1
ATOM 2849 C C . GLY A 1 345 ? -0.568 -27.766 -28.312 1 97.62 345 GLY A C 1
ATOM 2850 O O . GLY A 1 345 ? 0.56 -27.281 -28.234 1 97.62 345 GLY A O 1
ATOM 2851 N N . ILE A 1 346 ? -1.66 -27.219 -27.781 1 98.62 346 ILE A N 1
ATOM 2852 C CA . ILE A 1 346 ? -1.626 -26.109 -26.828 1 98.62 346 ILE A CA 1
ATOM 2853 C C . ILE A 1 346 ? -2.25 -26.531 -25.516 1 98.62 346 ILE A C 1
ATOM 2855 O O . ILE A 1 346 ? -3.299 -27.188 -25.484 1 98.62 346 ILE A O 1
ATOM 2859 N N . ILE A 1 347 ? -1.542 -26.281 -24.469 1 98.88 347 ILE A N 1
ATOM 2860 C CA . ILE A 1 347 ? -2.074 -26.516 -23.141 1 98.88 347 ILE A CA 1
ATOM 2861 C C . ILE A 1 347 ? -2.404 -25.172 -22.484 1 98.88 347 ILE A C 1
ATOM 2863 O O . ILE A 1 347 ? -1.523 -24.328 -22.297 1 98.88 347 ILE A O 1
ATOM 2867 N N . LEU A 1 348 ? -3.672 -24.922 -22.172 1 98.88 348 LEU A N 1
ATOM 2868 C CA . LEU A 1 348 ? -4.078 -23.766 -21.391 1 98.88 348 LEU A CA 1
ATOM 2869 C C . LEU A 1 348 ? -3.936 -24.047 -19.891 1 98.88 348 LEU A C 1
ATOM 2871 O O . LEU A 1 348 ? -4.809 -24.672 -19.297 1 98.88 348 LEU A O 1
ATOM 2875 N N . THR A 1 349 ? -2.848 -23.547 -19.344 1 98.88 349 THR A N 1
ATOM 2876 C CA . THR A 1 349 ? -2.541 -23.891 -17.969 1 98.88 349 THR A CA 1
ATOM 2877 C C . THR A 1 349 ? -3.355 -23.031 -17 1 98.88 349 THR A C 1
ATOM 2879 O O . THR A 1 349 ? -3.588 -21.844 -17.25 1 98.88 349 THR A O 1
ATOM 2882 N N . GLY A 1 350 ? -3.844 -23.625 -15.969 1 98.62 350 GLY A N 1
ATOM 2883 C CA . GLY A 1 350 ? -4.504 -22.969 -14.852 1 98.62 350 GLY A CA 1
ATOM 2884 C C . GLY A 1 350 ? -3.916 -23.344 -13.5 1 98.62 350 GLY A C 1
ATOM 2885 O O . GLY A 1 350 ? -4.398 -24.266 -12.844 1 98.62 350 GLY A O 1
ATOM 2886 N N . TRP A 1 351 ? -3.016 -22.562 -13.008 1 98.19 351 TRP A N 1
ATOM 2887 C CA . TRP A 1 351 ? -2.314 -22.891 -11.766 1 98.19 351 TRP A CA 1
ATOM 2888 C C . TRP A 1 351 ? -3.129 -22.469 -10.547 1 98.19 351 TRP A C 1
ATOM 2890 O O . TRP A 1 351 ? -3.713 -21.375 -10.539 1 98.19 351 TRP A O 1
ATOM 2900 N N . SER A 1 352 ? -3.172 -23.375 -9.555 1 97.38 352 SER A N 1
ATOM 2901 C CA . SER A 1 352 ? -3.84 -23.078 -8.297 1 97.38 352 SER A CA 1
ATOM 2902 C C . SER A 1 352 ? -2.854 -22.547 -7.258 1 97.38 352 SER A C 1
ATOM 2904 O O . SER A 1 352 ? -3.238 -21.828 -6.336 1 97.38 352 SER A O 1
ATOM 2906 N N . ARG A 1 353 ? -1.646 -23.062 -7.383 1 96 353 ARG A N 1
ATOM 2907 C CA . ARG A 1 353 ? -0.486 -22.672 -6.594 1 96 353 ARG A CA 1
ATOM 2908 C C . ARG A 1 353 ? 0.783 -22.672 -7.438 1 96 353 ARG A C 1
ATOM 2910 O O . ARG A 1 353 ? 0.944 -23.531 -8.312 1 96 353 ARG A O 1
ATOM 2917 N N . TYR A 1 354 ? 1.649 -21.734 -7.066 1 95.12 354 TYR A N 1
ATOM 2918 C CA . TYR A 1 354 ? 2.914 -21.75 -7.789 1 95.12 354 TYR A CA 1
ATOM 2919 C C . TYR A 1 354 ? 3.787 -22.922 -7.332 1 95.12 354 TYR A C 1
ATOM 2921 O O . TYR A 1 354 ? 4.57 -23.453 -8.117 1 95.12 354 TYR A O 1
ATOM 2929 N N . SER A 1 355 ? 3.637 -23.234 -6.125 1 94.88 355 SER A N 1
ATOM 2930 C CA . SER A 1 355 ? 4.254 -24.406 -5.516 1 94.88 355 SER A CA 1
ATOM 2931 C C . SER A 1 355 ? 3.344 -25.031 -4.461 1 94.88 355 SER A C 1
ATOM 2933 O O . SER A 1 355 ? 2.445 -24.359 -3.939 1 94.88 355 SER A O 1
ATOM 2935 N N . HIS A 1 356 ? 3.617 -26.266 -4.18 1 95.25 356 HIS A N 1
ATOM 2936 C CA . HIS A 1 356 ? 2.791 -27.016 -3.248 1 95.25 356 HIS A CA 1
ATOM 2937 C C . HIS A 1 356 ? 2.645 -26.281 -1.919 1 95.25 356 HIS A C 1
ATOM 2939 O O . HIS A 1 356 ? 1.604 -26.375 -1.264 1 95.25 356 HIS A O 1
ATOM 2945 N N . MET A 1 357 ? 3.615 -25.547 -1.556 1 94.38 357 MET A N 1
ATOM 2946 C CA . MET A 1 357 ? 3.619 -24.906 -0.242 1 94.38 357 MET A CA 1
ATOM 2947 C C . MET A 1 357 ? 3.373 -23.406 -0.364 1 94.38 357 MET A C 1
ATOM 2949 O O . MET A 1 357 ? 3.57 -22.656 0.597 1 94.38 357 MET A O 1
ATOM 2953 N N . ASP A 1 358 ? 3.002 -22.922 -1.485 1 95.06 358 ASP A N 1
ATOM 2954 C CA . ASP A 1 358 ? 2.617 -21.531 -1.701 1 95.06 358 ASP A CA 1
ATOM 2955 C C . ASP A 1 358 ? 1.131 -21.328 -1.422 1 95.06 358 ASP A C 1
ATOM 2957 O O . ASP A 1 358 ? 0.363 -22.281 -1.372 1 95.06 358 ASP A O 1
ATOM 2961 N N . PRO A 1 359 ? 0.71 -20.109 -1.232 1 94.5 359 PRO A N 1
ATOM 2962 C CA . PRO A 1 359 ? -0.717 -19.812 -1.102 1 94.5 359 PRO A CA 1
ATOM 2963 C C . PRO A 1 359 ? -1.501 -20.094 -2.379 1 94.5 359 PRO A C 1
ATOM 2965 O O . PRO A 1 359 ? -0.907 -20.281 -3.443 1 94.5 359 PRO A O 1
ATOM 2968 N N . LEU A 1 360 ? -2.789 -20.188 -2.188 1 95.56 360 LEU A N 1
ATOM 2969 C CA . LEU A 1 360 ? -3.666 -20.281 -3.35 1 95.56 360 LEU A CA 1
ATOM 2970 C C . LEU A 1 360 ? -3.678 -18.969 -4.125 1 95.56 360 LEU A C 1
ATOM 2972 O O . LEU A 1 360 ? -3.635 -17.891 -3.531 1 95.56 360 LEU A O 1
ATOM 2976 N N . CYS A 1 361 ? -3.676 -19.047 -5.391 1 96 361 CYS A N 1
ATOM 2977 C CA . CYS A 1 361 ? -3.887 -17.875 -6.234 1 96 361 CYS A CA 1
ATOM 2978 C C . CYS A 1 361 ? -5.289 -17.891 -6.832 1 96 361 CYS A C 1
ATOM 2980 O O . CYS A 1 361 ? -6.258 -18.219 -6.152 1 96 361 CYS A O 1
ATOM 2982 N N . GLU A 1 362 ? -5.559 -17.578 -8.055 1 96.69 362 GLU A N 1
ATOM 2983 C CA . GLU A 1 362 ? -6.891 -17.422 -8.633 1 96.69 362 GLU A CA 1
ATOM 2984 C C . GLU A 1 362 ? -7.656 -18.734 -8.625 1 96.69 362 GLU A C 1
ATOM 2986 O O . GLU A 1 362 ? -7.094 -19.797 -8.922 1 96.69 362 GLU A O 1
ATOM 2991 N N . LEU A 1 363 ? -8.875 -18.719 -8.297 1 97.38 363 LEU A N 1
ATOM 2992 C CA . LEU A 1 363 ? -9.75 -19.875 -8.242 1 97.38 363 LEU A CA 1
ATOM 2993 C C . LEU A 1 363 ? -10.266 -20.234 -9.633 1 97.38 363 LEU A C 1
ATOM 2995 O O . LEU A 1 363 ? -10.523 -19.344 -10.453 1 97.38 363 LEU A O 1
ATOM 2999 N N . LEU A 1 364 ? -10.523 -21.516 -9.852 1 97.94 364 LEU A N 1
ATOM 3000 C CA . LEU A 1 364 ? -11.008 -22 -11.141 1 97.94 364 LEU A CA 1
ATOM 3001 C C . LEU A 1 364 ? -12.367 -21.391 -11.469 1 97.94 364 LEU A C 1
ATOM 3003 O O . LEU A 1 364 ? -12.57 -20.844 -12.555 1 97.94 364 LEU A O 1
ATOM 3007 N N . PRO A 1 365 ? -13.305 -21.375 -10.508 1 96.44 365 PRO A N 1
ATOM 3008 C CA . PRO A 1 365 ? -14.609 -20.797 -10.867 1 96.44 365 PRO A CA 1
ATOM 3009 C C . PRO A 1 365 ? -14.516 -19.328 -11.273 1 96.44 365 PRO A C 1
ATOM 3011 O O . PRO A 1 365 ? -15.258 -18.891 -12.156 1 96.44 365 PRO A O 1
ATOM 3014 N N . ALA A 1 366 ? -13.633 -18.656 -10.641 1 95.31 366 ALA A N 1
ATOM 3015 C CA . ALA A 1 366 ? -13.477 -17.234 -10.953 1 95.31 366 ALA A CA 1
ATOM 3016 C C . ALA A 1 366 ? -12.75 -17.047 -12.281 1 95.31 366 ALA A C 1
ATOM 3018 O O . ALA A 1 366 ? -12.781 -15.961 -12.859 1 95.31 366 ALA A O 1
ATOM 3019 N N . ALA A 1 367 ? -12.141 -18.078 -12.797 1 96.5 367 ALA A N 1
ATOM 3020 C CA . ALA A 1 367 ? -11.281 -17.938 -13.977 1 96.5 367 ALA A CA 1
ATOM 3021 C C . ALA A 1 367 ? -11.977 -18.469 -15.227 1 96.5 367 ALA A C 1
ATOM 3023 O O . ALA A 1 367 ? -11.43 -18.406 -16.328 1 96.5 367 ALA A O 1
ATOM 3024 N N . ILE A 1 368 ? -13.188 -18.938 -15.125 1 96.06 368 ILE A N 1
ATOM 3025 C CA . ILE A 1 368 ? -13.898 -19.562 -16.234 1 96.06 368 ILE A CA 1
ATOM 3026 C C . ILE A 1 368 ? -14.07 -18.562 -17.375 1 96.06 368 ILE A C 1
ATOM 3028 O O . ILE A 1 368 ? -13.836 -18.906 -18.531 1 96.06 368 ILE A O 1
ATOM 3032 N N . PRO A 1 369 ? -14.406 -17.297 -17.078 1 93.94 369 PRO A N 1
ATOM 3033 C CA . PRO A 1 369 ? -14.5 -16.344 -18.188 1 93.94 369 PRO A CA 1
ATOM 3034 C C . PRO A 1 369 ? -13.172 -16.188 -18.938 1 93.94 369 PRO A C 1
ATOM 3036 O O . PRO A 1 369 ? -13.164 -16.141 -20.172 1 93.94 369 PRO A O 1
ATOM 3039 N N . SER A 1 370 ? -12.109 -16.109 -18.188 1 95.88 370 SER A N 1
ATOM 3040 C CA . SER A 1 370 ? -10.789 -16.031 -18.812 1 95.88 370 SER A CA 1
ATOM 3041 C C . SER A 1 370 ? -10.508 -17.25 -19.672 1 95.88 370 SER A C 1
ATOM 3043 O O . SER A 1 370 ? -9.984 -17.125 -20.781 1 95.88 370 SER A O 1
ATOM 3045 N N . LEU A 1 371 ? -10.859 -18.406 -19.219 1 97.69 371 LEU A N 1
ATOM 3046 C CA . LEU A 1 371 ? -10.664 -19.656 -19.953 1 97.69 371 LEU A CA 1
ATOM 3047 C C . LEU A 1 371 ? -11.469 -19.641 -21.25 1 97.69 371 LEU A C 1
ATOM 3049 O O . LEU A 1 371 ? -10.938 -19.922 -22.328 1 97.69 371 LEU A O 1
ATOM 3053 N N . VAL A 1 372 ? -12.688 -19.281 -21.172 1 95.56 372 VAL A N 1
ATOM 3054 C CA . VAL A 1 372 ? -13.617 -19.375 -22.281 1 95.56 372 VAL A CA 1
ATOM 3055 C C . VAL A 1 372 ? -13.203 -18.391 -23.391 1 95.56 372 VAL A C 1
ATOM 3057 O O . VAL A 1 372 ? -13.211 -18.734 -24.562 1 95.56 372 VAL A O 1
ATOM 3060 N N . ILE A 1 373 ? -12.828 -17.156 -23.016 1 94.81 373 ILE A N 1
ATOM 3061 C CA . ILE A 1 373 ? -12.422 -16.172 -24.031 1 94.81 373 ILE A CA 1
ATOM 3062 C C . ILE A 1 373 ? -11.25 -16.719 -24.828 1 94.81 373 ILE A C 1
ATOM 3064 O O . ILE A 1 373 ? -11.172 -16.516 -26.047 1 94.81 373 ILE A O 1
ATOM 3068 N N . ASN A 1 374 ? -10.391 -17.391 -24.188 1 97.38 374 ASN A N 1
ATOM 3069 C CA . ASN A 1 374 ? -9.203 -17.891 -24.859 1 97.38 374 ASN A CA 1
ATOM 3070 C C . ASN A 1 374 ? -9.516 -19.125 -25.703 1 97.38 374 ASN A C 1
ATOM 3072 O O . ASN A 1 374 ? -8.906 -19.344 -26.75 1 97.38 374 ASN A O 1
ATOM 3076 N N . LEU A 1 375 ? -10.484 -19.922 -25.266 1 97.88 375 LEU A N 1
ATOM 3077 C CA . LEU A 1 375 ? -10.93 -21.062 -26.078 1 97.88 375 LEU A CA 1
ATOM 3078 C C . LEU A 1 375 ? -11.633 -20.578 -27.344 1 97.88 375 LEU A C 1
ATOM 3080 O O . LEU A 1 375 ? -11.445 -21.156 -28.406 1 97.88 375 LEU A O 1
ATOM 3084 N N . ILE A 1 376 ? -12.43 -19.5 -27.219 1 95.81 376 ILE A N 1
ATOM 3085 C CA . ILE A 1 376 ? -13.062 -18.906 -28.391 1 95.81 376 ILE A CA 1
ATOM 3086 C C . ILE A 1 376 ? -11.984 -18.406 -29.359 1 95.81 376 ILE A C 1
ATOM 3088 O O . ILE A 1 376 ? -12.078 -18.641 -30.562 1 95.81 376 ILE A O 1
ATOM 3092 N N . LEU A 1 377 ? -11.023 -17.75 -28.797 1 94.88 377 LEU A N 1
ATOM 3093 C CA . LEU A 1 377 ? -9.914 -17.25 -29.609 1 94.88 377 LEU A CA 1
ATOM 3094 C C . LEU A 1 377 ? -9.266 -18.391 -30.406 1 94.88 377 LEU A C 1
ATOM 3096 O O . LEU A 1 377 ? -9.031 -18.266 -31.609 1 94.88 377 LEU A O 1
ATOM 3100 N N . ILE A 1 378 ? -8.977 -19.484 -29.781 1 96.25 378 ILE A N 1
ATOM 3101 C CA . ILE A 1 378 ? -8.328 -20.625 -30.422 1 96.25 378 ILE A CA 1
ATOM 3102 C C . ILE A 1 378 ? -9.219 -21.172 -31.531 1 96.25 378 ILE A C 1
ATOM 3104 O O . ILE A 1 378 ? -8.734 -21.484 -32.625 1 96.25 378 ILE A O 1
ATOM 3108 N N . GLN A 1 379 ? -10.492 -21.266 -31.25 1 94.31 379 GLN A N 1
ATOM 3109 C CA . GLN A 1 379 ? -11.43 -21.734 -32.25 1 94.31 379 GLN A CA 1
ATOM 3110 C C . GLN A 1 379 ? -11.422 -20.828 -33.5 1 94.31 379 GLN A C 1
ATOM 3112 O O . GLN A 1 379 ? -11.43 -21.312 -34.625 1 94.31 379 GLN A O 1
ATOM 3117 N N . LYS A 1 380 ? -11.438 -19.562 -33.219 1 91.12 380 LYS A N 1
ATOM 3118 C CA . LYS A 1 380 ? -11.43 -18.594 -34.312 1 91.12 380 LYS A CA 1
ATOM 3119 C C . LYS A 1 380 ? -10.148 -18.688 -35.125 1 91.12 380 LYS A C 1
ATOM 3121 O O . LYS A 1 380 ? -10.172 -18.625 -36.375 1 91.12 380 LYS A O 1
ATOM 3126 N N . MET A 1 381 ? -9.102 -18.844 -34.469 1 90.31 381 MET A N 1
ATOM 3127 C CA . MET A 1 381 ? -7.809 -18.953 -35.156 1 90.31 381 MET A CA 1
ATOM 3128 C C . MET A 1 381 ? -7.719 -20.25 -35.938 1 90.31 381 MET A C 1
ATOM 3130 O O . MET A 1 381 ? -7.156 -20.266 -37.031 1 90.31 381 MET A O 1
ATOM 3134 N N . LYS A 1 382 ? -8.25 -21.297 -35.438 1 90.81 382 LYS A N 1
ATOM 3135 C CA . LYS A 1 382 ? -8.242 -22.578 -36.125 1 90.81 382 LYS A CA 1
ATOM 3136 C C . LYS A 1 382 ? -9.117 -22.547 -37.375 1 90.81 382 LYS A C 1
ATOM 3138 O O . LYS A 1 382 ? -8.828 -23.219 -38.375 1 90.81 382 LYS A O 1
ATOM 3143 N N . LYS A 1 383 ? -10.125 -21.766 -37.406 1 86.75 383 LYS A N 1
ATOM 3144 C CA . LYS A 1 383 ? -11.031 -21.625 -38.531 1 86.75 383 LYS A CA 1
ATOM 3145 C C . LYS A 1 383 ? -10.461 -20.688 -39.594 1 86.75 383 LYS A C 1
ATOM 3147 O O . LYS A 1 383 ? -10.984 -20.609 -40.719 1 86.75 383 LYS A O 1
ATOM 3152 N N . GLY A 1 384 ? -9.352 -20 -39.375 1 78.56 384 GLY A N 1
ATOM 3153 C CA . GLY A 1 384 ? -8.672 -19.156 -40.344 1 78.56 384 GLY A CA 1
ATOM 3154 C C . GLY A 1 384 ? -9.266 -17.766 -40.438 1 78.56 384 GLY A C 1
ATOM 3155 O O . GLY A 1 384 ? -8.945 -17.016 -41.375 1 78.56 384 GLY A O 1
ATOM 3156 N N . VAL A 1 385 ? -10.32 -17.469 -39.875 1 61 385 VAL A N 1
ATOM 3157 C CA . VAL A 1 385 ? -11.047 -16.219 -40 1 61 385 VAL A CA 1
ATOM 3158 C C . VAL A 1 385 ? -10.094 -15.039 -39.812 1 61 385 VAL A C 1
ATOM 3160 O O . VAL A 1 385 ? -10.273 -13.984 -40.438 1 61 385 VAL A O 1
ATOM 3163 N N . VAL A 1 386 ? -8.992 -15.039 -39.094 1 58.5 386 VAL A N 1
ATOM 3164 C CA . VAL A 1 386 ? -8.508 -13.828 -38.438 1 58.5 386 VAL A CA 1
ATOM 3165 C C . VAL A 1 386 ? -7.043 -13.602 -38.812 1 58.5 386 VAL A C 1
ATOM 3167 O O . VAL A 1 386 ? -6.43 -12.617 -38.375 1 58.5 386 VAL A O 1
ATOM 3170 N N . ILE A 1 387 ? -6.5 -14.375 -39.688 1 54.03 387 ILE A N 1
ATOM 3171 C CA . ILE A 1 387 ? -5.047 -14.367 -39.812 1 54.03 387 ILE A CA 1
ATOM 3172 C C . ILE A 1 387 ? -4.594 -13.039 -40.438 1 54.03 387 ILE A C 1
ATOM 3174 O O . ILE A 1 387 ? -3.631 -12.43 -39.969 1 54.03 387 ILE A O 1
ATOM 3178 N N . ASN A 1 388 ? -5.309 -12.625 -41.406 1 52.91 388 ASN A N 1
ATOM 3179 C CA . ASN A 1 388 ? -4.766 -11.422 -42.031 1 52.91 388 ASN A CA 1
ATOM 3180 C C . ASN A 1 388 ? -4.945 -10.195 -41.125 1 52.91 388 ASN A C 1
ATOM 3182 O O . ASN A 1 388 ? -4.125 -9.273 -41.156 1 52.91 388 ASN A O 1
ATOM 3186 N N . GLU A 1 389 ? -5.844 -10.359 -40.219 1 52.81 389 GLU A N 1
ATOM 3187 C CA . GLU A 1 389 ? -6.141 -9.164 -39.438 1 52.81 389 GLU A CA 1
ATOM 3188 C C . GLU A 1 389 ? -5.582 -9.281 -38.031 1 52.81 389 GLU A C 1
ATOM 3190 O O . GLU A 1 389 ? -5.359 -8.273 -37.344 1 52.81 389 GLU A O 1
ATOM 3195 N N . ALA A 1 390 ? -5.309 -10.484 -37.625 1 53.03 390 ALA A N 1
ATOM 3196 C CA . ALA A 1 390 ? -4.812 -10.672 -36.25 1 53.03 390 ALA A CA 1
ATOM 3197 C C . ALA A 1 390 ? -3.412 -10.078 -36.094 1 53.03 390 ALA A C 1
ATOM 3199 O O . ALA A 1 390 ? -3.043 -9.625 -35 1 53.03 390 ALA A O 1
ATOM 3200 N N . GLU A 1 391 ? -2.66 -10.156 -37.156 1 55.22 391 GLU A N 1
ATOM 3201 C CA . GLU A 1 391 ? -1.307 -9.609 -37.125 1 55.22 391 GLU A CA 1
ATOM 3202 C C . GLU A 1 391 ? -1.329 -8.086 -37.031 1 55.22 391 GLU A C 1
ATOM 3204 O O . GLU A 1 391 ? -0.38 -7.477 -36.562 1 55.22 391 GLU A O 1
ATOM 3209 N N . THR A 1 392 ? -2.486 -7.625 -37.469 1 55.94 392 THR A N 1
ATOM 3210 C CA . THR A 1 392 ? -2.469 -6.172 -37.594 1 55.94 392 THR A CA 1
ATOM 3211 C C . THR A 1 392 ? -3.348 -5.527 -36.5 1 55.94 392 THR A C 1
ATOM 3213 O O . THR A 1 392 ? -3.143 -4.367 -36.156 1 55.94 392 THR A O 1
ATOM 3216 N N . LEU A 1 393 ? -4.191 -6.383 -36.062 1 63.09 393 LEU A N 1
ATOM 3217 C CA . LEU A 1 393 ? -5.137 -5.762 -35.125 1 63.09 393 LEU A CA 1
ATOM 3218 C C . LEU A 1 393 ? -4.605 -5.809 -33.719 1 63.09 393 LEU A C 1
ATOM 3220 O O . LEU A 1 393 ? -3.967 -6.785 -33.312 1 63.09 393 LEU A O 1
ATOM 3224 N N . ASP A 1 394 ? -4.824 -4.688 -33.094 1 78.25 394 ASP A N 1
ATOM 3225 C CA . ASP A 1 394 ? -4.578 -4.633 -31.641 1 78.25 394 ASP A CA 1
ATOM 3226 C C . ASP A 1 394 ? -5.488 -5.605 -30.891 1 78.25 394 ASP A C 1
ATOM 3228 O O . ASP A 1 394 ? -6.582 -5.93 -31.375 1 78.25 394 ASP A O 1
ATOM 3232 N N . SER A 1 395 ? -5.008 -6.246 -29.875 1 82.31 395 SER A N 1
ATOM 3233 C CA . SER A 1 395 ? -5.703 -7.273 -29.109 1 82.31 395 SER A CA 1
ATOM 3234 C C . SER A 1 395 ? -7.109 -6.824 -28.719 1 82.31 395 SER A C 1
ATOM 3236 O O . SER A 1 395 ? -8.055 -7.617 -28.766 1 82.31 395 SER A O 1
ATOM 3238 N N . ASP A 1 396 ? -7.301 -5.586 -28.422 1 84.06 396 ASP A N 1
ATOM 3239 C CA . ASP A 1 396 ? -8.609 -5.062 -28.047 1 84.06 396 ASP A CA 1
ATOM 3240 C C . ASP A 1 396 ? -9.57 -5.09 -29.234 1 84.06 396 ASP A C 1
ATOM 3242 O O . ASP A 1 396 ? -10.75 -5.434 -29.078 1 84.06 396 ASP A O 1
ATOM 3246 N N . ASP A 1 397 ? -9.047 -4.738 -30.328 1 83.19 397 ASP A N 1
ATOM 3247 C CA . ASP A 1 397 ? -9.867 -4.73 -31.547 1 83.19 397 ASP A CA 1
ATOM 3248 C C . ASP A 1 397 ? -10.258 -6.148 -31.953 1 83.19 397 ASP A C 1
ATOM 3250 O O . ASP A 1 397 ? -11.391 -6.387 -32.375 1 83.19 397 ASP A O 1
ATOM 3254 N N . PHE A 1 398 ? -9.336 -7.016 -31.875 1 85.88 398 PHE A N 1
ATOM 3255 C CA . PHE A 1 398 ? -9.625 -8.406 -32.188 1 85.88 398 PHE A CA 1
ATOM 3256 C C . PHE A 1 398 ? -10.734 -8.953 -31.297 1 85.88 398 PHE A C 1
ATOM 3258 O O . PHE A 1 398 ? -11.656 -9.617 -31.781 1 85.88 398 PHE A O 1
ATOM 3265 N N . PHE A 1 399 ? -10.617 -8.695 -30.078 1 88.56 399 PHE A N 1
ATOM 3266 C CA . PHE A 1 399 ? -11.633 -9.125 -29.125 1 88.56 399 PHE A CA 1
ATOM 3267 C C . PHE A 1 399 ? -13 -8.562 -29.5 1 88.56 399 PHE A C 1
ATOM 3269 O O . PHE A 1 399 ? -13.984 -9.297 -29.547 1 88.56 399 PHE A O 1
ATOM 3276 N N . SER A 1 400 ? -13.055 -7.289 -29.719 1 86.31 400 SER A N 1
ATOM 3277 C CA . SER A 1 400 ? -14.312 -6.613 -30.016 1 86.31 400 SER A CA 1
ATOM 3278 C C . SER A 1 400 ? -14.938 -7.141 -31.297 1 86.31 400 SER A C 1
ATOM 3280 O O . SER A 1 400 ? -16.156 -7.324 -31.375 1 86.31 400 SER A O 1
ATOM 3282 N N . LYS A 1 401 ? -14.148 -7.438 -32.219 1 86.38 401 LYS A N 1
ATOM 3283 C CA . LYS A 1 401 ? -14.633 -7.793 -33.562 1 86.38 401 LYS A CA 1
ATOM 3284 C C . LYS A 1 401 ? -15.039 -9.266 -33.625 1 86.38 401 LYS A C 1
ATOM 3286 O O . LYS A 1 401 ? -16.047 -9.609 -34.219 1 86.38 401 LYS A O 1
ATOM 3291 N N . TYR A 1 402 ? -14.328 -10.125 -32.938 1 88.31 402 TYR A N 1
ATOM 3292 C CA . TYR A 1 402 ? -14.492 -11.539 -33.281 1 88.31 402 TYR A CA 1
ATOM 3293 C C . TYR A 1 402 ? -14.945 -12.336 -32.062 1 88.31 402 TYR A C 1
ATOM 3295 O O . TYR A 1 402 ? -15.438 -13.461 -32.188 1 88.31 402 TYR A O 1
ATOM 3303 N N . ILE A 1 403 ? -14.773 -11.781 -30.906 1 91.31 403 ILE A N 1
ATOM 3304 C CA . ILE A 1 403 ? -14.953 -12.633 -29.734 1 91.31 403 ILE A CA 1
ATOM 3305 C C . ILE A 1 403 ? -16.094 -12.094 -28.875 1 91.31 403 ILE A C 1
ATOM 3307 O O . ILE A 1 403 ? -16.859 -12.867 -28.297 1 91.31 403 ILE A O 1
ATOM 3311 N N . GLN A 1 404 ? -16.203 -10.844 -28.812 1 89.12 404 GLN A N 1
ATOM 3312 C CA . GLN A 1 404 ? -17.078 -10.164 -27.859 1 89.12 404 GLN A CA 1
ATOM 3313 C C . GLN A 1 404 ? -18.516 -10.672 -27.969 1 89.12 404 GLN A C 1
ATOM 3315 O O . GLN A 1 404 ? -19.156 -10.953 -26.953 1 89.12 404 GLN A O 1
ATOM 3320 N N . ALA A 1 405 ? -19.047 -10.766 -29.141 1 88.75 405 ALA A N 1
ATOM 3321 C CA . ALA A 1 405 ? -20.438 -11.164 -29.328 1 88.75 405 ALA A CA 1
ATOM 3322 C C . ALA A 1 405 ? -20.688 -12.555 -28.75 1 88.75 405 ALA A C 1
ATOM 3324 O O . ALA A 1 405 ? -21.672 -12.766 -28.031 1 88.75 405 ALA A O 1
ATOM 3325 N N . GLU A 1 406 ? -19.922 -13.484 -29.078 1 90.44 406 GLU A N 1
ATOM 3326 C CA . GLU A 1 406 ? -20.062 -14.852 -28.594 1 90.44 406 GLU A CA 1
ATOM 3327 C C . GLU A 1 406 ? -19.875 -14.922 -27.078 1 90.44 406 GLU A C 1
ATOM 3329 O O . GLU A 1 406 ? -20.578 -15.672 -26.406 1 90.44 406 GLU A O 1
ATOM 3334 N N . PHE A 1 407 ? -18.922 -14.242 -26.625 1 90.81 407 PHE A N 1
ATOM 3335 C CA . PHE A 1 407 ? -18.688 -14.188 -25.188 1 90.81 407 PHE A CA 1
ATOM 3336 C C . PHE A 1 407 ? -19.906 -13.641 -24.453 1 90.81 407 PHE A C 1
ATOM 3338 O O . PHE A 1 407 ? -20.344 -14.211 -23.453 1 90.81 407 PHE A O 1
ATOM 3345 N N . ASN A 1 408 ? -20.422 -12.555 -24.984 1 89.19 408 ASN A N 1
ATOM 3346 C CA . ASN A 1 408 ? -21.594 -11.945 -24.391 1 89.19 408 ASN A CA 1
ATOM 3347 C C . ASN A 1 408 ? -22.781 -12.906 -24.375 1 89.19 408 ASN A C 1
ATOM 3349 O O . ASN A 1 408 ? -23.547 -12.93 -23.406 1 89.19 408 ASN A O 1
ATOM 3353 N N . MET A 1 409 ? -22.891 -13.562 -25.344 1 89.12 409 MET A N 1
ATOM 3354 C CA . MET A 1 409 ? -23.984 -14.523 -25.422 1 89.12 409 MET A CA 1
ATOM 3355 C C . MET A 1 409 ? -23.812 -15.633 -24.391 1 89.12 409 MET A C 1
ATOM 3357 O O . MET A 1 409 ? -24.75 -15.969 -23.672 1 89.12 409 MET A O 1
ATOM 3361 N N . ARG A 1 410 ? -22.641 -16.094 -24.281 1 88.5 410 ARG A N 1
ATOM 3362 C CA . ARG A 1 410 ? -22.344 -17.203 -23.375 1 88.5 410 ARG A CA 1
ATOM 3363 C C . ARG A 1 410 ? -22.547 -16.797 -21.922 1 88.5 410 ARG A C 1
ATOM 3365 O O . ARG A 1 410 ? -23.078 -17.562 -21.109 1 88.5 410 ARG A O 1
ATOM 3372 N N . PHE A 1 411 ? -22.141 -15.648 -21.594 1 89.06 411 PHE A N 1
ATOM 3373 C CA . PHE A 1 411 ? -22.156 -15.234 -20.203 1 89.06 411 PHE A CA 1
ATOM 3374 C C . PHE A 1 411 ? -23.312 -14.281 -19.922 1 89.06 411 PHE A C 1
ATOM 3376 O O . PHE A 1 411 ? -23.422 -13.734 -18.828 1 89.06 411 PHE A O 1
ATOM 3383 N N . LYS A 1 412 ? -24.156 -14.062 -20.875 1 89.38 412 LYS A N 1
ATOM 3384 C CA . LYS A 1 412 ? -25.359 -13.25 -20.75 1 89.38 412 LYS A CA 1
ATOM 3385 C C . LYS A 1 412 ? -25.031 -11.852 -20.234 1 89.38 412 LYS A C 1
ATOM 3387 O O . LYS A 1 412 ? -25.609 -11.398 -19.25 1 89.38 412 LYS A O 1
ATOM 3392 N N . CYS A 1 413 ? -24.125 -11.297 -20.922 1 88.06 413 CYS A N 1
ATOM 3393 C CA . CYS A 1 413 ? -23.719 -9.945 -20.531 1 88.06 413 CYS A CA 1
ATOM 3394 C C . CYS A 1 413 ? -24.625 -8.898 -21.172 1 88.06 413 CYS A C 1
ATOM 3396 O O . CYS A 1 413 ? -24.938 -8.992 -22.359 1 88.06 413 CYS A O 1
ATOM 3398 N N . ARG A 1 414 ? -25.047 -7.922 -20.406 1 81.62 414 ARG A N 1
ATOM 3399 C CA . ARG A 1 414 ? -25.984 -6.898 -20.859 1 81.62 414 ARG A CA 1
ATOM 3400 C C . ARG A 1 414 ? -25.266 -5.754 -21.562 1 81.62 414 ARG A C 1
ATOM 3402 O O . ARG A 1 414 ? -25.859 -5.031 -22.359 1 81.62 414 ARG A O 1
ATOM 3409 N N . ASN A 1 415 ? -24.062 -5.531 -21.234 1 76.75 415 ASN A N 1
ATOM 3410 C CA . ASN A 1 415 ? -23.297 -4.434 -21.797 1 76.75 415 ASN A CA 1
ATOM 3411 C C . ASN A 1 415 ? -22.031 -4.938 -22.516 1 76.75 415 ASN A C 1
ATOM 3413 O O . ASN A 1 415 ? -21.703 -6.121 -22.422 1 76.75 415 ASN A O 1
ATOM 3417 N N . MET A 1 416 ? -21.609 -3.969 -23.266 1 75.44 416 MET A N 1
ATOM 3418 C CA . MET A 1 416 ? -20.344 -4.27 -23.922 1 75.44 416 MET A CA 1
ATOM 3419 C C . MET A 1 416 ? -19.219 -4.461 -22.906 1 75.44 416 MET A C 1
ATOM 3421 O O . MET A 1 416 ? -19.125 -3.699 -21.953 1 75.44 416 MET A O 1
ATOM 3425 N N . ILE A 1 417 ? -18.578 -5.637 -23.125 1 80.5 417 ILE A N 1
ATOM 3426 C CA . ILE A 1 417 ? -17.469 -5.965 -22.234 1 80.5 417 ILE A CA 1
ATOM 3427 C C . ILE A 1 417 ? -16.141 -5.656 -22.922 1 80.5 417 ILE A C 1
ATOM 3429 O O . ILE A 1 417 ? -16.016 -5.805 -24.141 1 80.5 417 ILE A O 1
ATOM 3433 N N . TYR A 1 418 ? -15.289 -5.082 -22.109 1 78.62 418 TYR A N 1
ATOM 3434 C CA . TYR A 1 418 ? -13.938 -4.824 -22.594 1 78.62 418 TYR A CA 1
ATOM 3435 C C . TYR A 1 418 ? -12.93 -5.73 -21.891 1 78.62 418 TYR A C 1
ATOM 3437 O O . TYR A 1 418 ? -13.109 -6.086 -20.734 1 78.62 418 TYR A O 1
ATOM 3445 N N . VAL A 1 419 ? -11.961 -6.133 -22.703 1 81.12 419 VAL A N 1
ATOM 3446 C CA . VAL A 1 419 ? -10.969 -7.066 -22.172 1 81.12 419 VAL A CA 1
ATOM 3447 C C . VAL A 1 419 ? -10.18 -6.402 -21.047 1 81.12 419 VAL A C 1
ATOM 3449 O O . VAL A 1 419 ? -9.719 -7.078 -20.125 1 81.12 419 VAL A O 1
ATOM 3452 N N . ASP A 1 420 ? -10.039 -5.176 -21.047 1 77.75 420 ASP A N 1
ATOM 3453 C CA . ASP A 1 420 ? -9.25 -4.453 -20.062 1 77.75 420 ASP A CA 1
ATOM 3454 C C . ASP A 1 420 ? -10.062 -4.207 -18.797 1 77.75 420 ASP A C 1
ATOM 3456 O O . ASP A 1 420 ? -9.5 -3.871 -17.75 1 77.75 420 ASP A O 1
ATOM 3460 N N . ASP A 1 421 ? -11.312 -4.293 -18.938 1 75.44 421 ASP A N 1
ATOM 3461 C CA . ASP A 1 421 ? -12.164 -4.027 -17.781 1 75.44 421 ASP A CA 1
ATOM 3462 C C . ASP A 1 421 ? -13.336 -5.012 -17.719 1 75.44 421 ASP A C 1
ATOM 3464 O O . ASP A 1 421 ? -14.484 -4.629 -17.953 1 75.44 421 ASP A O 1
ATOM 3468 N N . PHE A 1 422 ? -13.031 -6.23 -17.453 1 78.31 422 PHE A N 1
ATOM 3469 C CA . PHE A 1 422 ? -14.102 -7.207 -17.328 1 78.31 422 PHE A CA 1
ATOM 3470 C C . PHE A 1 422 ? -14.914 -6.98 -16.062 1 78.31 422 PHE A C 1
ATOM 3472 O O . PHE A 1 422 ? -14.375 -7.055 -14.953 1 78.31 422 PHE A O 1
ATOM 3479 N N . ASN A 1 423 ? -16.062 -6.555 -16.297 1 76.19 423 ASN A N 1
ATOM 3480 C CA . ASN A 1 423 ? -17.016 -6.363 -15.219 1 76.19 423 ASN A CA 1
ATOM 3481 C C . ASN A 1 423 ? -18.109 -7.438 -15.227 1 76.19 423 ASN A C 1
ATOM 3483 O O . ASN A 1 423 ? -19.047 -7.363 -16.016 1 76.19 423 ASN A O 1
ATOM 3487 N N . SER A 1 424 ? -18 -8.352 -14.359 1 75.94 424 SER A N 1
ATOM 3488 C CA . SER A 1 424 ? -18.922 -9.484 -14.312 1 75.94 424 SER A CA 1
ATOM 3489 C C . SER A 1 424 ? -20.297 -9.055 -13.805 1 75.94 424 SER A C 1
ATOM 3491 O O . SER A 1 424 ? -21.266 -9.805 -13.93 1 75.94 424 SER A O 1
ATOM 3493 N N . ALA A 1 425 ? -20.297 -7.898 -13.219 1 77.94 425 ALA A N 1
ATOM 3494 C CA . ALA A 1 425 ? -21.547 -7.445 -12.617 1 77.94 425 ALA A CA 1
ATOM 3495 C C . ALA A 1 425 ? -22.641 -7.277 -13.68 1 77.94 425 ALA A C 1
ATOM 3497 O O . ALA A 1 425 ? -23.828 -7.32 -13.367 1 77.94 425 ALA A O 1
ATOM 3498 N N . VAL A 1 426 ? -22.188 -7.113 -14.891 1 81.31 426 VAL A N 1
ATOM 3499 C CA . VAL A 1 426 ? -23.156 -6.895 -15.961 1 81.31 426 VAL A CA 1
ATOM 3500 C C . VAL A 1 426 ? -23.484 -8.219 -16.656 1 81.31 426 VAL A C 1
ATOM 3502 O O . VAL A 1 426 ? -24.219 -8.25 -17.641 1 81.31 426 VAL A O 1
ATOM 3505 N N . CYS A 1 427 ? -22.922 -9.328 -16.203 1 86.38 427 CYS A N 1
ATOM 3506 C CA . CYS A 1 427 ? -23.125 -10.656 -16.766 1 86.38 427 CYS A CA 1
ATOM 3507 C C . CYS A 1 427 ? -23.891 -11.547 -15.797 1 86.38 427 CYS A C 1
ATOM 3509 O O . CYS A 1 427 ? -24 -11.234 -14.609 1 86.38 427 CYS A O 1
ATOM 3511 N N . ASN A 1 428 ? -24.562 -12.492 -16.328 1 85 428 ASN A N 1
ATOM 3512 C CA . ASN A 1 428 ? -25.281 -13.477 -15.516 1 85 428 ASN A CA 1
ATOM 3513 C C . ASN A 1 428 ? -24.969 -14.898 -15.953 1 85 428 ASN A C 1
ATOM 3515 O O . ASN A 1 428 ? -25.531 -15.406 -16.922 1 85 428 ASN A O 1
ATOM 3519 N N . TYR A 1 429 ? -24.047 -15.477 -15.32 1 85.19 429 TYR A N 1
ATOM 3520 C CA . TYR A 1 429 ? -23.625 -16.844 -15.578 1 85.19 429 TYR A CA 1
ATOM 3521 C C . TYR A 1 429 ? -23.359 -17.594 -14.281 1 85.19 429 TYR A C 1
ATOM 3523 O O . TYR A 1 429 ? -23.391 -17 -13.195 1 85.19 429 TYR A O 1
ATOM 3531 N N . GLU A 1 430 ? -23.141 -18.891 -14.484 1 80.88 430 GLU A N 1
ATOM 3532 C CA . GLU A 1 430 ? -22.844 -19.703 -13.32 1 80.88 430 GLU A CA 1
ATOM 3533 C C . GLU A 1 430 ? -21.547 -19.25 -12.641 1 80.88 430 GLU A C 1
ATOM 3535 O O . GLU A 1 430 ? -20.562 -18.938 -13.312 1 80.88 430 GLU A O 1
ATOM 3540 N N . ASN A 1 431 ? -21.359 -18.812 -11.516 1 80.44 431 ASN A N 1
ATOM 3541 C CA . ASN A 1 431 ? -20.172 -18.453 -10.742 1 80.44 431 ASN A CA 1
ATOM 3542 C C . ASN A 1 431 ? -19.938 -16.953 -10.75 1 80.44 431 ASN A C 1
ATOM 3544 O O . ASN A 1 431 ? -18.891 -16.469 -10.305 1 80.44 431 ASN A O 1
ATOM 3548 N N . SER A 1 432 ? -20.891 -16.219 -11.43 1 88.44 432 SER A N 1
ATOM 3549 C CA . SER A 1 432 ? -20.688 -14.773 -11.523 1 88.44 432 SER A CA 1
ATOM 3550 C C . SER A 1 432 ? -20.578 -14.141 -10.141 1 88.44 432 SER A C 1
ATOM 3552 O O . SER A 1 432 ? -19.844 -13.164 -9.953 1 88.44 432 SER A O 1
ATOM 3554 N N . GLU A 1 433 ? -21.203 -14.773 -9.242 1 91.31 433 GLU A N 1
ATOM 3555 C CA . GLU A 1 433 ? -21.219 -14.219 -7.895 1 91.31 433 GLU A CA 1
ATOM 3556 C C . GLU A 1 433 ? -19.844 -14.312 -7.246 1 91.31 433 GLU A C 1
ATOM 3558 O O . GLU A 1 433 ? -19.422 -13.406 -6.52 1 91.31 433 GLU A O 1
ATOM 3563 N N . ILE A 1 434 ? -19.141 -15.406 -7.508 1 93.88 434 ILE A N 1
ATOM 3564 C CA . ILE A 1 434 ? -17.812 -15.586 -6.938 1 93.88 434 ILE A CA 1
ATOM 3565 C C . ILE A 1 434 ? -16.875 -14.523 -7.484 1 93.88 434 ILE A C 1
ATOM 3567 O O . ILE A 1 434 ? -16.094 -13.922 -6.734 1 93.88 434 ILE A O 1
ATOM 3571 N N . TYR A 1 435 ? -16.953 -14.297 -8.727 1 93 435 TYR A N 1
ATOM 3572 C CA . TYR A 1 435 ? -16.094 -13.289 -9.352 1 93 435 TYR A CA 1
ATOM 3573 C C . TYR A 1 435 ? -16.422 -11.898 -8.828 1 93 435 TYR A C 1
ATOM 3575 O O . TYR A 1 435 ? -15.516 -11.125 -8.5 1 93 435 TYR A O 1
ATOM 3583 N N . ASN A 1 436 ? -17.672 -11.602 -8.727 1 93 436 ASN A N 1
ATOM 3584 C CA . ASN A 1 436 ? -18.109 -10.289 -8.258 1 93 436 ASN A CA 1
ATOM 3585 C C . ASN A 1 436 ? -17.672 -10.039 -6.812 1 93 436 ASN A C 1
ATOM 3587 O O . ASN A 1 436 ? -17.234 -8.938 -6.473 1 93 436 ASN A O 1
ATOM 3591 N N . GLU A 1 437 ? -17.812 -11.047 -6.016 1 95 437 GLU A N 1
ATOM 3592 C CA . GLU A 1 437 ? -17.438 -10.906 -4.617 1 95 437 GLU A CA 1
ATOM 3593 C C . GLU A 1 437 ? -15.922 -10.711 -4.477 1 95 437 GLU A C 1
ATOM 3595 O O . GLU A 1 437 ? -15.469 -9.953 -3.625 1 95 437 GLU A O 1
ATOM 3600 N N . LEU A 1 438 ? -15.172 -11.367 -5.301 1 95.69 438 LEU A N 1
ATOM 3601 C CA . LEU A 1 438 ? -13.727 -11.203 -5.277 1 95.69 438 LEU A CA 1
ATOM 3602 C C . LEU A 1 438 ? -13.32 -9.812 -5.758 1 95.69 438 LEU A C 1
ATOM 3604 O O . LEU A 1 438 ? -12.383 -9.219 -5.23 1 95.69 438 LEU A O 1
ATOM 3608 N N . LYS A 1 439 ? -14 -9.312 -6.727 1 92.5 439 LYS A N 1
ATOM 3609 C CA . LYS A 1 439 ? -13.75 -7.953 -7.195 1 92.5 439 LYS A CA 1
ATOM 3610 C C . LYS A 1 439 ? -14.07 -6.93 -6.113 1 92.5 439 LYS A C 1
ATOM 3612 O O . LYS A 1 439 ? -13.32 -5.973 -5.914 1 92.5 439 LYS A O 1
ATOM 3617 N N . ASN A 1 440 ? -15.172 -7.117 -5.492 1 94 440 ASN A N 1
ATOM 3618 C CA . ASN A 1 440 ? -15.547 -6.262 -4.371 1 94 440 ASN A CA 1
ATOM 3619 C C . ASN A 1 440 ? -14.5 -6.312 -3.256 1 94 440 ASN A C 1
ATOM 3621 O O . ASN A 1 440 ? -14.156 -5.285 -2.672 1 94 440 ASN A O 1
ATOM 3625 N N . TYR A 1 441 ? -14.086 -7.473 -2.969 1 96 441 TYR A N 1
ATOM 3626 C CA . TYR A 1 441 ? -13.023 -7.637 -1.975 1 96 441 TYR A CA 1
ATOM 3627 C C . TYR A 1 441 ? -11.797 -6.824 -2.35 1 96 441 TYR A C 1
ATOM 3629 O O . TYR A 1 441 ? -11.234 -6.109 -1.515 1 96 441 TYR A O 1
ATOM 3637 N N . ASN A 1 442 ? -11.375 -6.984 -3.6 1 93.88 442 ASN A N 1
ATOM 3638 C CA . ASN A 1 442 ? -10.203 -6.25 -4.051 1 93.88 442 ASN A CA 1
ATOM 3639 C C . ASN A 1 442 ? -10.375 -4.742 -3.869 1 93.88 442 ASN A C 1
ATOM 3641 O O . ASN A 1 442 ? -9.438 -4.047 -3.484 1 93.88 442 ASN A O 1
ATOM 3645 N N . PHE A 1 443 ? -11.516 -4.309 -4.102 1 92.88 443 PHE A N 1
ATOM 3646 C CA . PHE A 1 443 ? -11.805 -2.881 -4.012 1 92.88 443 PHE A CA 1
ATOM 3647 C C . PHE A 1 443 ? -11.719 -2.398 -2.57 1 92.88 443 PHE A C 1
ATOM 3649 O O . PHE A 1 443 ? -10.984 -1.456 -2.27 1 92.88 443 PHE A O 1
ATOM 3656 N N . PHE A 1 444 ? -12.43 -3.029 -1.728 1 93.69 444 PHE A N 1
ATOM 3657 C CA . PHE A 1 444 ? -12.414 -2.504 -0.368 1 93.69 444 PHE A CA 1
ATOM 3658 C C . PHE A 1 444 ? -11.094 -2.811 0.321 1 93.69 444 PHE A C 1
ATOM 3660 O O . PHE A 1 444 ? -10.641 -2.049 1.18 1 93.69 444 PHE A O 1
ATOM 3667 N N . TYR A 1 445 ? -10.477 -3.957 -0.056 1 93.38 445 TYR A N 1
ATOM 3668 C CA . TYR A 1 445 ? -9.156 -4.27 0.481 1 93.38 445 TYR A CA 1
ATOM 3669 C C . TYR A 1 445 ? -8.156 -3.172 0.147 1 93.38 445 TYR A C 1
ATOM 3671 O O . TYR A 1 445 ? -7.363 -2.768 0.999 1 93.38 445 TYR A O 1
ATOM 3679 N N . LYS A 1 446 ? -8.18 -2.748 -1.035 1 91.75 446 LYS A N 1
ATOM 3680 C CA . LYS A 1 446 ? -7.312 -1.648 -1.445 1 91.75 446 LYS A CA 1
ATOM 3681 C C . LYS A 1 446 ? -7.59 -0.393 -0.623 1 91.75 446 LYS A C 1
ATOM 3683 O O . LYS A 1 446 ? -6.66 0.302 -0.211 1 91.75 446 LYS A O 1
ATOM 3688 N N . ASN A 1 447 ? -8.781 -0.105 -0.386 1 93.12 447 ASN A N 1
ATOM 3689 C CA . ASN A 1 447 ? -9.164 1.05 0.419 1 93.12 447 ASN A CA 1
ATOM 3690 C C . ASN A 1 447 ? -8.633 0.94 1.845 1 93.12 447 ASN A C 1
ATOM 3692 O O . ASN A 1 447 ? -8.195 1.935 2.426 1 93.12 447 ASN A O 1
ATOM 3696 N N . ILE A 1 448 ? -8.727 -0.218 2.359 1 93.88 448 ILE A N 1
ATOM 3697 C CA . ILE A 1 448 ? -8.211 -0.448 3.705 1 93.88 448 ILE A CA 1
ATOM 3698 C C . ILE A 1 448 ? -6.699 -0.222 3.723 1 93.88 448 ILE A C 1
ATOM 3700 O O . ILE A 1 448 ? -6.18 0.478 4.598 1 93.88 448 ILE A O 1
ATOM 3704 N N . LYS A 1 449 ? -6.008 -0.77 2.746 1 90.38 449 LYS A N 1
ATOM 3705 C CA . LYS A 1 449 ? -4.5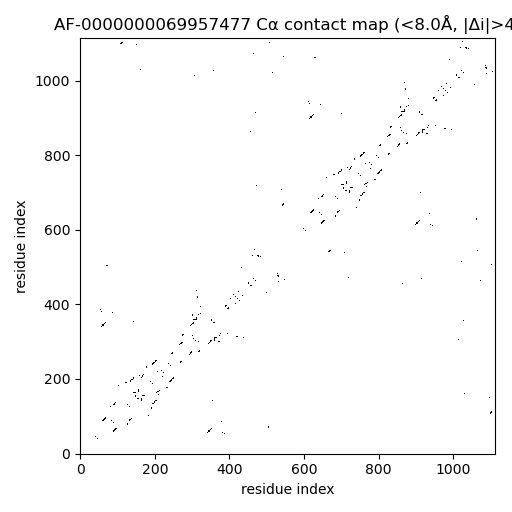55 -0.664 2.705 1 90.38 449 LYS A CA 1
ATOM 3706 C C . LYS A 1 449 ? -4.113 0.787 2.535 1 90.38 449 LYS A C 1
ATOM 3708 O O . LYS A 1 449 ? -3.109 1.209 3.115 1 90.38 449 LYS A O 1
ATOM 3713 N N . ASP A 1 450 ? -4.84 1.496 1.812 1 89.94 450 ASP A N 1
ATOM 3714 C CA . ASP A 1 450 ? -4.52 2.898 1.559 1 89.94 450 ASP A CA 1
ATOM 3715 C C . ASP A 1 450 ? -4.551 3.711 2.852 1 89.94 450 ASP A C 1
ATOM 3717 O O . ASP A 1 450 ? -3.797 4.676 3.002 1 89.94 450 ASP A O 1
ATOM 3721 N N . LYS A 1 451 ? -5.375 3.34 3.74 1 90.69 451 LYS A N 1
ATOM 3722 C CA . LYS A 1 451 ? -5.504 4.059 5.004 1 90.69 451 LYS A CA 1
ATOM 3723 C C . LYS A 1 451 ? -4.262 3.871 5.871 1 90.69 451 LYS A C 1
ATOM 3725 O O . LYS A 1 451 ? -4.07 4.59 6.855 1 90.69 451 LYS A O 1
ATOM 3730 N N . PHE A 1 452 ? -3.396 2.965 5.484 1 88.88 452 PHE A N 1
ATOM 3731 C CA . PHE A 1 452 ? -2.195 2.717 6.273 1 88.88 452 PHE A CA 1
ATOM 3732 C C . PHE A 1 452 ? -0.954 3.199 5.531 1 88.88 452 PHE A C 1
ATOM 3734 O O . PHE A 1 452 ? 0.154 3.15 6.07 1 88.88 452 PHE A O 1
ATOM 3741 N N . ILE A 1 453 ? -1.078 3.689 4.32 1 84.62 453 ILE A N 1
ATOM 3742 C CA . ILE A 1 453 ? 0.124 3.947 3.533 1 84.62 453 ILE A CA 1
ATOM 3743 C C . ILE A 1 453 ? 0.141 5.406 3.08 1 84.62 453 ILE A C 1
ATOM 3745 O O . ILE A 1 453 ? 1.207 6.016 2.973 1 84.62 453 ILE A O 1
ATOM 3749 N N . ASN A 1 454 ? -0.919 6.027 2.904 1 78 454 ASN A N 1
ATOM 3750 C CA . ASN A 1 454 ? -0.963 7.367 2.33 1 78 454 ASN A CA 1
ATOM 3751 C C . ASN A 1 454 ? -0.491 8.422 3.328 1 78 454 ASN A C 1
ATOM 3753 O O . ASN A 1 454 ? -0.264 8.117 4.5 1 78 454 ASN A O 1
ATOM 3757 N N . ASP A 1 455 ? -0.258 9.555 2.82 1 79.25 455 ASP A N 1
ATOM 3758 C CA . ASP A 1 455 ? 0.311 10.664 3.586 1 79.25 455 ASP A CA 1
ATOM 3759 C C . ASP A 1 455 ? -0.634 11.102 4.703 1 79.25 455 ASP A C 1
ATOM 3761 O O . ASP A 1 455 ? -0.229 11.82 5.617 1 79.25 455 ASP A O 1
ATOM 3765 N N . ASN A 1 456 ? -1.783 10.727 4.609 1 76.75 456 ASN A N 1
ATOM 3766 C CA . ASN A 1 456 ? -2.748 11.07 5.648 1 76.75 456 ASN A CA 1
ATOM 3767 C C . ASN A 1 456 ? -2.982 9.914 6.609 1 76.75 456 ASN A C 1
ATOM 3769 O O . ASN A 1 456 ? -3.84 9.992 7.492 1 76.75 456 ASN A O 1
ATOM 3773 N N . ALA A 1 457 ? -2.207 8.883 6.391 1 75.25 457 ALA A N 1
ATOM 3774 C CA . ALA A 1 457 ? -2.473 7.625 7.082 1 75.25 457 ALA A CA 1
ATOM 3775 C C . ALA A 1 457 ? -1.997 7.684 8.531 1 75.25 457 ALA A C 1
ATOM 3777 O O . ALA A 1 457 ? -0.981 7.078 8.883 1 75.25 457 ALA A O 1
ATOM 3778 N N . ILE A 1 458 ? -2.887 8.234 9.367 1 84.31 458 ILE A N 1
ATOM 3779 C CA . ILE A 1 458 ? -2.57 8.344 10.781 1 84.31 458 ILE A CA 1
ATOM 3780 C C . ILE A 1 458 ? -2.578 6.961 11.422 1 84.31 458 ILE A C 1
ATOM 3782 O O . ILE A 1 458 ? -1.887 6.723 12.414 1 84.31 458 ILE A O 1
ATOM 3786 N N . LEU A 1 459 ? -3.297 6.086 10.789 1 88.44 459 LEU A N 1
ATOM 3787 C CA . LEU A 1 459 ? -3.43 4.742 11.336 1 88.44 459 LEU A CA 1
ATOM 3788 C C . LEU A 1 459 ? -2.076 4.039 11.391 1 88.44 459 LEU A C 1
ATOM 3790 O O . LEU A 1 459 ? -1.827 3.225 12.281 1 88.44 459 LEU A O 1
ATOM 3794 N N . ALA A 1 460 ? -1.25 4.422 10.469 1 84.44 460 ALA A N 1
ATOM 3795 C CA . ALA A 1 460 ? 0.067 3.795 10.383 1 84.44 460 ALA A CA 1
ATOM 3796 C C . ALA A 1 460 ? 0.945 4.191 11.562 1 84.44 460 ALA A C 1
ATOM 3798 O O . ALA A 1 460 ? 1.914 3.498 11.883 1 84.44 460 ALA A O 1
ATOM 3799 N N . SER A 1 461 ? 0.592 5.25 12.258 1 89.81 461 SER A N 1
ATOM 3800 C CA . SER A 1 461 ? 1.444 5.762 13.328 1 89.81 461 SER A CA 1
ATOM 3801 C C . SER A 1 461 ? 0.91 5.359 14.695 1 89.81 461 SER A C 1
ATOM 3803 O O . SER A 1 461 ? 1.56 5.602 15.719 1 89.81 461 SER A O 1
ATOM 3805 N N . ILE A 1 462 ? -0.2 4.75 14.742 1 92.06 462 ILE A N 1
ATOM 3806 C CA . ILE A 1 462 ? -0.884 4.469 16 1 92.06 462 ILE A CA 1
ATOM 3807 C C . ILE A 1 462 ? -0.029 3.537 16.859 1 92.06 462 ILE A C 1
ATOM 3809 O O . ILE A 1 462 ? 0.044 3.699 18.078 1 92.06 462 ILE A O 1
ATOM 3813 N N . ASN A 1 463 ? 0.592 2.564 16.203 1 89.5 463 ASN A N 1
ATOM 3814 C CA . ASN A 1 463 ? 1.409 1.62 16.953 1 89.5 463 ASN A CA 1
ATOM 3815 C C . ASN A 1 463 ? 2.514 2.33 17.734 1 89.5 463 ASN A C 1
ATOM 3817 O O . ASN A 1 463 ? 2.684 2.096 18.938 1 89.5 463 ASN A O 1
ATOM 3821 N N . TYR A 1 464 ? 3.234 3.184 17.141 1 92.12 464 TYR A N 1
ATOM 3822 C CA . TYR A 1 464 ? 4.309 3.914 17.812 1 92.12 464 TYR A CA 1
ATOM 3823 C C . TYR A 1 464 ? 3.752 4.867 18.859 1 92.12 464 TYR A C 1
ATOM 3825 O O . TYR A 1 464 ? 4.195 4.859 20 1 92.12 464 TYR A O 1
ATOM 3833 N N . TYR A 1 465 ? 2.775 5.629 18.5 1 93.25 465 TYR A N 1
ATOM 3834 C CA . TYR A 1 465 ? 2.285 6.684 19.375 1 93.25 465 TYR A CA 1
ATOM 3835 C C . TYR A 1 465 ? 1.502 6.098 20.547 1 93.25 465 TYR A C 1
ATOM 3837 O O . TYR A 1 465 ? 1.336 6.75 21.578 1 93.25 465 TYR A O 1
ATOM 3845 N N . SER A 1 466 ? 1.009 4.902 20.375 1 91.94 466 SER A N 1
ATOM 3846 C CA . SER A 1 466 ? 0.412 4.227 21.516 1 91.94 466 SER A CA 1
ATOM 3847 C C . SER A 1 466 ? 1.464 3.885 22.562 1 91.94 466 SER A C 1
ATOM 3849 O O . SER A 1 466 ? 1.163 3.838 23.766 1 91.94 466 SER A O 1
ATOM 3851 N N . GLN A 1 467 ? 2.699 3.654 22.094 1 88.44 467 GLN A N 1
ATOM 3852 C CA . GLN A 1 467 ? 3.779 3.336 23.031 1 88.44 467 GLN A CA 1
ATOM 3853 C C . GLN A 1 467 ? 4.129 4.539 23.906 1 88.44 467 GLN A C 1
ATOM 3855 O O . GLN A 1 467 ? 4.512 4.379 25.062 1 88.44 467 GLN A O 1
ATOM 3860 N N . ILE A 1 468 ? 3.975 5.703 23.328 1 88.94 468 ILE A N 1
ATOM 3861 C CA . ILE A 1 468 ? 4.352 6.883 24.094 1 88.94 468 ILE A CA 1
ATOM 3862 C C . ILE A 1 468 ? 3.098 7.582 24.625 1 88.94 468 ILE A C 1
ATOM 3864 O O . ILE A 1 468 ? 3.186 8.633 25.266 1 88.94 468 ILE A O 1
ATOM 3868 N N . GLY A 1 469 ? 1.994 7.059 24.359 1 88.12 469 GLY A N 1
ATOM 3869 C CA . GLY A 1 469 ? 0.739 7.512 24.938 1 88.12 469 GLY A CA 1
ATOM 3870 C C . GLY A 1 469 ? 0.296 8.867 24.422 1 88.12 469 GLY A C 1
ATOM 3871 O O . GLY A 1 469 ? -0.188 9.703 25.188 1 88.12 469 GLY A O 1
ATOM 3872 N N . ASN A 1 470 ? 0.485 9.18 23.203 1 91.06 470 ASN A N 1
ATOM 3873 C CA . ASN A 1 470 ? 0.175 10.484 22.625 1 91.06 470 ASN A CA 1
ATOM 3874 C C . ASN A 1 470 ? -0.623 10.344 21.328 1 91.06 470 ASN A C 1
ATOM 3876 O O . ASN A 1 470 ? -0.073 10.5 20.234 1 91.06 470 ASN A O 1
ATOM 3880 N N . ILE A 1 471 ? -1.89 10.102 21.484 1 94.38 471 ILE A N 1
ATOM 3881 C CA . ILE A 1 471 ? -2.791 9.961 20.344 1 94.38 471 ILE A CA 1
ATOM 3882 C C . ILE A 1 471 ? -3.918 10.984 20.438 1 94.38 471 ILE A C 1
ATOM 3884 O O . ILE A 1 471 ? -4.5 11.172 21.516 1 94.38 471 ILE A O 1
ATOM 3888 N N . ASN A 1 472 ? -4.145 11.672 19.375 1 95.62 472 ASN A N 1
ATOM 3889 C CA . ASN A 1 472 ? -5.23 12.641 19.312 1 95.62 472 ASN A CA 1
ATOM 3890 C C . ASN A 1 472 ? -6.582 11.984 19.578 1 95.62 472 ASN A C 1
ATOM 3892 O O . ASN A 1 472 ? -6.992 11.086 18.844 1 95.62 472 ASN A O 1
ATOM 3896 N N . MET A 1 473 ? -7.281 12.484 20.562 1 96.06 473 MET A N 1
ATOM 3897 C CA . MET A 1 473 ? -8.5 11.836 21.031 1 96.06 473 MET A CA 1
ATOM 3898 C C . MET A 1 473 ? -9.617 11.961 19.984 1 96.06 473 MET A C 1
ATOM 3900 O O . MET A 1 473 ? -10.43 11.055 19.844 1 96.06 473 MET A O 1
ATOM 3904 N N . ASN A 1 474 ? -9.68 13.047 19.281 1 94.88 474 ASN A N 1
ATOM 3905 C CA . ASN A 1 474 ? -10.688 13.227 18.25 1 94.88 474 ASN A CA 1
ATOM 3906 C C . ASN A 1 474 ? -10.516 12.219 17.109 1 94.88 474 ASN A C 1
ATOM 3908 O O . ASN A 1 474 ? -11.469 11.547 16.719 1 94.88 474 ASN A O 1
ATOM 3912 N N . THR A 1 475 ? -9.32 12.078 16.641 1 94.25 475 THR A N 1
ATOM 3913 C CA . THR A 1 475 ? -9.047 11.164 15.539 1 94.25 475 THR A CA 1
ATOM 3914 C C . THR A 1 475 ? -9.125 9.711 16.016 1 94.25 475 THR A C 1
ATOM 3916 O O . THR A 1 475 ? -9.523 8.828 15.25 1 94.25 475 THR A O 1
ATOM 3919 N N . ALA A 1 476 ? -8.758 9.508 17.281 1 95.56 476 ALA A N 1
ATOM 3920 C CA . ALA A 1 476 ? -8.844 8.156 17.828 1 95.56 476 ALA A CA 1
ATOM 3921 C C . ALA A 1 476 ? -10.273 7.629 17.766 1 95.56 476 ALA A C 1
ATOM 3923 O O . ALA A 1 476 ? -10.5 6.469 17.422 1 95.56 476 ALA A O 1
ATOM 3924 N N . GLN A 1 477 ? -11.18 8.508 18.109 1 95 477 GLN A N 1
ATOM 3925 C CA . GLN A 1 477 ? -12.578 8.102 18.078 1 95 477 GLN A CA 1
ATOM 3926 C C . GLN A 1 477 ? -13.023 7.785 16.641 1 95 477 GLN A C 1
ATOM 3928 O O . GLN A 1 477 ? -13.719 6.789 16.422 1 95 477 GLN A O 1
ATOM 3933 N N . ILE A 1 478 ? -12.641 8.617 15.758 1 95.31 478 ILE A N 1
ATOM 3934 C CA . ILE A 1 478 ? -12.977 8.43 14.352 1 95.31 478 ILE A CA 1
ATOM 3935 C C . ILE A 1 478 ? -12.375 7.125 13.844 1 95.31 478 ILE A C 1
ATOM 3937 O O . ILE A 1 478 ? -13.047 6.336 13.18 1 95.31 478 ILE A O 1
ATOM 3941 N N . HIS A 1 479 ? -11.156 6.867 14.195 1 95.62 479 HIS A N 1
ATOM 3942 C CA . HIS A 1 479 ? -10.445 5.68 13.727 1 95.62 479 HIS A CA 1
ATOM 3943 C C . HIS A 1 479 ? -10.992 4.418 14.383 1 95.62 479 HIS A C 1
ATOM 3945 O O . HIS A 1 479 ? -10.992 3.346 13.773 1 95.62 479 HIS A O 1
ATOM 3951 N N . LEU A 1 480 ? -11.43 4.586 15.641 1 96.44 480 LEU A N 1
ATOM 3952 C CA . LEU A 1 480 ? -12.055 3.443 16.297 1 96.44 480 LEU A CA 1
ATOM 3953 C C . LEU A 1 480 ? -13.297 2.984 15.539 1 96.44 480 LEU A C 1
ATOM 3955 O O . LEU A 1 480 ? -13.477 1.786 15.305 1 96.44 480 LEU A O 1
ATOM 3959 N N . SER A 1 481 ? -14.117 3.928 15.156 1 96.88 481 SER A N 1
ATOM 3960 C CA . SER A 1 481 ? -15.32 3.615 14.383 1 96.88 481 SER A CA 1
ATOM 3961 C C . SER A 1 481 ? -14.961 3.02 13.023 1 96.88 481 SER A C 1
ATOM 3963 O O . SER A 1 481 ? -15.602 2.072 12.57 1 96.88 481 SER A O 1
ATOM 3965 N N . TRP A 1 482 ? -13.953 3.582 12.391 1 96.56 482 TRP A N 1
ATOM 3966 C CA . TRP A 1 482 ? -13.477 3.064 11.109 1 96.56 482 TRP A CA 1
ATOM 3967 C C . TRP A 1 482 ? -13.055 1.604 11.234 1 96.56 482 TRP A C 1
ATOM 3969 O O . TRP A 1 482 ? -13.398 0.776 10.391 1 96.56 482 TRP A O 1
ATOM 3979 N N . CYS A 1 483 ? -12.273 1.263 12.305 1 96.69 483 CYS A N 1
ATOM 3980 C CA . CYS A 1 483 ? -11.828 -0.106 12.547 1 96.69 483 CYS A CA 1
ATOM 3981 C C . CYS A 1 483 ? -13.016 -1.046 12.703 1 96.69 483 CYS A C 1
ATOM 3983 O O . CYS A 1 483 ? -13.055 -2.119 12.102 1 96.69 483 CYS A O 1
ATOM 3985 N N . LYS A 1 484 ? -13.969 -0.611 13.5 1 96.44 484 LYS A N 1
ATOM 3986 C CA . LYS A 1 484 ? -15.156 -1.427 13.734 1 96.44 484 LYS A CA 1
ATOM 3987 C C . LYS A 1 484 ? -15.891 -1.721 12.43 1 96.44 484 LYS A C 1
ATOM 3989 O O . LYS A 1 484 ? -16.266 -2.865 12.156 1 96.44 484 LYS A O 1
ATOM 3994 N N . ASP A 1 485 ? -16.062 -0.719 11.648 1 96.75 485 ASP A N 1
ATOM 3995 C CA . ASP A 1 485 ? -16.766 -0.859 10.375 1 96.75 485 ASP A CA 1
ATOM 3996 C C . ASP A 1 485 ? -16.031 -1.814 9.438 1 96.75 485 ASP A C 1
ATOM 3998 O O . ASP A 1 485 ? -16.656 -2.648 8.781 1 96.75 485 ASP A O 1
ATOM 4002 N N . ASN A 1 486 ? -14.742 -1.691 9.359 1 96.38 486 ASN A N 1
ATOM 4003 C CA . ASN A 1 486 ? -13.977 -2.51 8.422 1 96.38 486 ASN A CA 1
ATOM 4004 C C . ASN A 1 486 ? -13.812 -3.939 8.93 1 96.38 486 ASN A C 1
ATOM 4006 O O . ASN A 1 486 ? -13.734 -4.879 8.141 1 96.38 486 ASN A O 1
ATOM 4010 N N . LEU A 1 487 ? -13.75 -4.137 10.273 1 96.44 487 LEU A N 1
ATOM 4011 C CA . LEU A 1 487 ? -13.805 -5.488 10.828 1 96.44 487 LEU A CA 1
ATOM 4012 C C . LEU A 1 487 ? -15.109 -6.176 10.469 1 96.44 487 LEU A C 1
ATOM 4014 O O . LEU A 1 487 ? -15.125 -7.359 10.125 1 96.44 487 LEU A O 1
ATOM 4018 N N . LYS A 1 488 ? -16.188 -5.395 10.508 1 96.06 488 LYS A N 1
ATOM 4019 C CA . LYS A 1 488 ? -17.484 -5.934 10.117 1 96.06 488 LYS A CA 1
ATOM 4020 C C . LYS A 1 488 ? -17.5 -6.289 8.633 1 96.06 488 LYS A C 1
ATOM 4022 O O . LYS A 1 488 ? -18.031 -7.34 8.25 1 96.06 488 LYS A O 1
ATOM 4027 N N . LYS A 1 489 ? -16.969 -5.434 7.801 1 96 489 LYS A N 1
ATOM 4028 C CA . LYS A 1 489 ? -16.906 -5.691 6.363 1 96 489 LYS A CA 1
ATOM 4029 C C . LYS A 1 489 ? -16.125 -6.965 6.07 1 96 489 LYS A C 1
ATOM 4031 O O . LYS A 1 489 ? -16.531 -7.773 5.23 1 96 489 LYS A O 1
ATOM 4036 N N . LEU A 1 490 ? -14.984 -7.176 6.746 1 96.25 490 LEU A N 1
ATOM 4037 C CA . LEU A 1 490 ? -14.156 -8.359 6.566 1 96.25 490 LEU A CA 1
ATOM 4038 C C . LEU A 1 490 ? -14.891 -9.617 7.02 1 96.25 490 LEU A C 1
ATOM 4040 O O . LEU A 1 490 ? -14.859 -10.641 6.336 1 96.25 490 LEU A O 1
ATOM 4044 N N . SER A 1 491 ? -15.594 -9.484 8.141 1 95.44 491 SER A N 1
ATOM 4045 C CA . SER A 1 491 ? -16.391 -10.609 8.648 1 95.44 491 SER A CA 1
ATOM 4046 C C . SER A 1 491 ? -17.5 -10.984 7.676 1 95.44 491 SER A C 1
ATOM 4048 O O . SER A 1 491 ? -17.734 -12.164 7.414 1 95.44 491 SER A O 1
ATOM 4050 N N . ASN A 1 492 ? -18.172 -9.977 7.176 1 95.5 492 ASN A N 1
ATOM 4051 C CA . ASN A 1 492 ? -19.234 -10.211 6.195 1 95.5 492 ASN A CA 1
ATOM 4052 C C . ASN A 1 492 ? -18.688 -10.883 4.938 1 95.5 492 ASN A C 1
ATOM 4054 O O . ASN A 1 492 ? -19.328 -11.789 4.387 1 95.5 492 ASN A O 1
ATOM 4058 N N . PHE A 1 493 ? -17.609 -10.438 4.512 1 96.5 493 PHE A N 1
ATOM 4059 C CA . PHE A 1 493 ? -16.969 -11.055 3.354 1 96.5 493 PHE A CA 1
ATOM 4060 C C . PHE A 1 493 ? -16.672 -12.523 3.629 1 96.5 493 PHE A C 1
ATOM 4062 O O . PHE A 1 493 ? -16.938 -13.391 2.791 1 96.5 493 PHE A O 1
ATOM 4069 N N . GLU A 1 494 ? -16.047 -12.82 4.758 1 95.62 494 GLU A N 1
ATOM 4070 C CA . GLU A 1 494 ? -15.695 -14.195 5.105 1 95.62 494 GLU A CA 1
ATOM 4071 C C . GLU A 1 494 ? -16.906 -15.109 5.055 1 95.62 494 GLU A C 1
ATOM 4073 O O . GLU A 1 494 ? -16.875 -16.172 4.441 1 95.62 494 GLU A O 1
ATOM 4078 N N . GLU A 1 495 ? -17.953 -14.68 5.688 1 95.38 495 GLU A N 1
ATOM 4079 C CA . GLU A 1 495 ? -19.172 -15.492 5.758 1 95.38 495 GLU A CA 1
ATOM 4080 C C . GLU A 1 495 ? -19.766 -15.727 4.371 1 95.38 495 GLU A C 1
ATOM 4082 O O . GLU A 1 495 ? -20.047 -16.875 3.996 1 95.38 495 GLU A O 1
ATOM 4087 N N . LYS A 1 496 ? -19.906 -14.711 3.648 1 96.62 496 LYS A N 1
ATOM 4088 C CA . LYS A 1 496 ? -20.5 -14.812 2.318 1 96.62 496 LYS A CA 1
ATOM 4089 C C . LYS A 1 496 ? -19.641 -15.664 1.394 1 96.62 496 LYS A C 1
ATOM 4091 O O . LYS A 1 496 ? -20.141 -16.516 0.667 1 96.62 496 LYS A O 1
ATOM 4096 N N . PHE A 1 497 ? -18.375 -15.438 1.457 1 96.75 497 PHE A N 1
ATOM 4097 C CA . PHE A 1 497 ? -17.5 -16.109 0.504 1 96.75 497 PHE A CA 1
ATOM 4098 C C . PHE A 1 497 ? -17.344 -17.578 0.864 1 96.75 497 PHE A C 1
ATOM 4100 O O . PHE A 1 497 ? -17.203 -18.438 -0.019 1 96.75 497 PHE A O 1
ATOM 4107 N N . ARG A 1 498 ? -17.359 -17.906 2.152 1 96.62 498 ARG A N 1
ATOM 4108 C CA . ARG A 1 498 ? -17.375 -19.312 2.545 1 96.62 498 ARG A CA 1
ATOM 4109 C C . ARG A 1 498 ? -18.578 -20.031 1.941 1 96.62 498 ARG A C 1
ATOM 4111 O O . ARG A 1 498 ? -18.453 -21.156 1.456 1 96.62 498 ARG A O 1
ATOM 4118 N N . TYR A 1 499 ? -19.641 -19.359 1.955 1 96.62 499 TYR A N 1
ATOM 4119 C CA . TYR A 1 499 ? -20.859 -19.938 1.385 1 96.62 499 TYR A CA 1
ATOM 4120 C C . TYR A 1 499 ? -20.719 -20.125 -0.121 1 96.62 499 TYR A C 1
ATOM 4122 O O . TYR A 1 499 ? -21 -21.188 -0.648 1 96.62 499 TYR A O 1
ATOM 4130 N N . LEU A 1 500 ? -20.234 -19.172 -0.806 1 96.56 500 LEU A N 1
ATOM 4131 C CA . LEU A 1 500 ? -20.109 -19.219 -2.258 1 96.56 500 LEU A CA 1
ATOM 4132 C C . LEU A 1 500 ? -19.109 -20.297 -2.684 1 96.56 500 LEU A C 1
ATOM 4134 O O . LEU A 1 500 ? -19.375 -21.047 -3.629 1 96.56 500 LEU A O 1
ATOM 4138 N N . MET A 1 501 ? -18 -20.406 -1.989 1 96.94 501 MET A N 1
ATOM 4139 C CA . MET A 1 501 ? -16.922 -21.312 -2.371 1 96.94 501 MET A CA 1
ATOM 4140 C C . MET A 1 501 ? -17.281 -22.75 -2.043 1 96.94 501 MET A C 1
ATOM 4142 O O . MET A 1 501 ? -16.75 -23.688 -2.648 1 96.94 501 MET A O 1
ATOM 4146 N N . SER A 1 502 ? -18.234 -22.938 -1.107 1 96.69 502 SER A N 1
ATOM 4147 C CA . SER A 1 502 ? -18.594 -24.281 -0.65 1 96.69 502 SER A CA 1
ATOM 4148 C C . SER A 1 502 ? -19.25 -25.078 -1.762 1 96.69 502 SER A C 1
ATOM 4150 O O . SER A 1 502 ? -19.297 -26.312 -1.697 1 96.69 502 SER A O 1
ATOM 4152 N N . VAL A 1 503 ? -19.688 -24.422 -2.734 1 96.06 503 VAL A N 1
ATOM 4153 C CA . VAL A 1 503 ? -20.297 -25.094 -3.883 1 96.06 503 VAL A CA 1
ATOM 4154 C C . VAL A 1 503 ?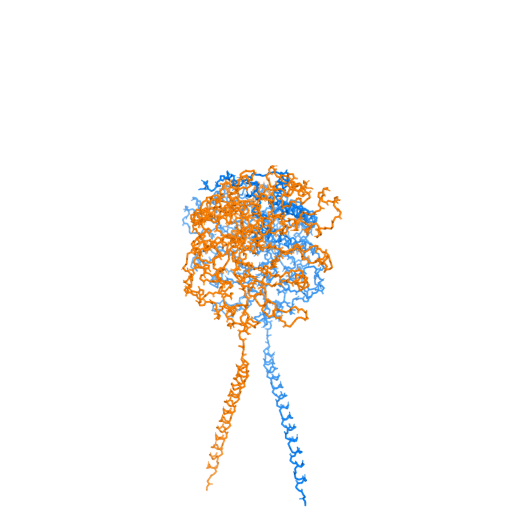 -19.219 -25.812 -4.691 1 96.06 503 VAL A C 1
ATOM 4156 O O . VAL A 1 503 ? -19.453 -26.875 -5.254 1 96.06 503 VAL A O 1
ATOM 4159 N N . TYR A 1 504 ? -18 -25.359 -4.648 1 97.12 504 TYR A N 1
ATOM 4160 C CA . TYR A 1 504 ? -16.984 -25.797 -5.598 1 97.12 504 TYR A CA 1
ATOM 4161 C C . TYR A 1 504 ? -15.875 -26.562 -4.895 1 97.12 504 TYR A C 1
ATOM 4163 O O . TYR A 1 504 ? -15.172 -27.359 -5.523 1 97.12 504 TYR A O 1
ATOM 4171 N N . TYR A 1 505 ? -15.68 -26.281 -3.633 1 96.81 505 TYR A N 1
ATOM 4172 C CA . TYR A 1 505 ? -14.547 -26.844 -2.902 1 96.81 505 TYR A CA 1
ATOM 4173 C C . TYR A 1 505 ? -14.992 -27.406 -1.552 1 96.81 505 TYR A C 1
ATOM 4175 O O . TYR A 1 505 ? -16.062 -27.047 -1.055 1 96.81 505 TYR A O 1
ATOM 4183 N N . GLU A 1 506 ? -14.125 -28.25 -0.993 1 95.12 506 GLU A N 1
ATOM 4184 C CA . GLU A 1 506 ? -14.367 -28.75 0.353 1 95.12 506 GLU A CA 1
ATOM 4185 C C . GLU A 1 506 ? -13.992 -27.719 1.41 1 95.12 506 GLU A C 1
ATOM 4187 O O . GLU A 1 506 ? -13.297 -26.75 1.115 1 95.12 506 GLU A O 1
ATOM 4192 N N . LYS A 1 507 ? -14.391 -27.953 2.621 1 93.56 507 LYS A N 1
ATOM 4193 C CA . LYS A 1 507 ? -14.32 -26.984 3.717 1 93.56 507 LYS A CA 1
ATOM 4194 C C . LYS A 1 507 ? -12.883 -26.562 3.988 1 93.56 507 LYS A C 1
ATOM 4196 O O . LYS A 1 507 ? -12.609 -25.391 4.25 1 93.56 507 LYS A O 1
ATOM 4201 N N . ASP A 1 508 ? -11.961 -27.469 3.949 1 92.81 508 ASP A N 1
ATOM 4202 C CA . ASP A 1 508 ? -10.578 -27.156 4.27 1 92.81 508 ASP A CA 1
ATOM 4203 C C . ASP A 1 508 ? -9.984 -26.172 3.262 1 92.81 508 ASP A C 1
ATOM 4205 O O . ASP A 1 508 ? -9.242 -25.266 3.635 1 92.81 508 ASP A O 1
ATOM 4209 N N . VAL A 1 509 ? -10.289 -26.375 2.01 1 94.5 509 VAL A N 1
ATOM 4210 C CA . VAL A 1 509 ? -9.805 -25.484 0.962 1 94.5 509 VAL A CA 1
ATOM 4211 C C . VAL A 1 509 ? -10.445 -24.109 1.117 1 94.5 509 VAL A C 1
ATOM 4213 O O . VAL A 1 509 ? -9.773 -23.078 0.995 1 94.5 509 VAL A O 1
ATOM 4216 N N . VAL A 1 510 ? -11.734 -24.094 1.462 1 95.69 510 VAL A N 1
ATOM 4217 C CA . VAL A 1 510 ? -12.484 -22.859 1.641 1 95.69 510 VAL A CA 1
ATOM 4218 C C . VAL A 1 510 ? -11.883 -22.047 2.787 1 95.69 510 VAL A C 1
ATOM 4220 O O . VAL A 1 510 ? -11.609 -20.859 2.639 1 95.69 510 VAL A O 1
ATOM 4223 N N . ASP A 1 511 ? -11.617 -22.672 3.881 1 93.31 511 ASP A N 1
ATOM 4224 C CA . ASP A 1 511 ? -11.078 -22.016 5.059 1 93.31 511 ASP A CA 1
ATOM 4225 C C . ASP A 1 511 ? -9.688 -21.438 4.781 1 93.31 511 ASP A C 1
ATOM 4227 O O . ASP A 1 511 ? -9.375 -20.312 5.184 1 93.31 511 ASP A O 1
ATOM 4231 N N . GLU A 1 512 ? -8.891 -22.203 4.117 1 93.75 512 GLU A N 1
ATOM 4232 C CA . GLU A 1 512 ? -7.543 -21.719 3.809 1 93.75 512 GLU A CA 1
ATOM 4233 C C . GLU A 1 512 ? -7.594 -20.469 2.934 1 93.75 512 GLU A C 1
ATOM 4235 O O . GLU A 1 512 ? -6.898 -19.5 3.207 1 93.75 512 GLU A O 1
ATOM 4240 N N . TYR A 1 513 ? -8.398 -20.547 1.914 1 95.25 513 TYR A N 1
ATOM 4241 C CA . TYR A 1 513 ? -8.453 -19.438 0.977 1 95.25 513 TYR A CA 1
ATOM 4242 C C . TYR A 1 513 ? -8.961 -18.172 1.661 1 95.25 513 TYR A C 1
ATOM 4244 O O . TYR A 1 513 ? -8.352 -17.109 1.542 1 95.25 513 TYR A O 1
ATOM 4252 N N . VAL A 1 514 ? -10.023 -18.312 2.389 1 95.19 514 VAL A N 1
ATOM 4253 C CA . VAL A 1 514 ? -10.641 -17.156 3.043 1 95.19 514 VAL A CA 1
ATOM 4254 C C . VAL A 1 514 ? -9.672 -16.562 4.062 1 95.19 514 VAL A C 1
ATOM 4256 O O . VAL A 1 514 ? -9.461 -15.344 4.09 1 95.19 514 VAL A O 1
ATOM 4259 N N . MET A 1 515 ? -9.062 -17.391 4.816 1 93 515 MET A N 1
ATOM 4260 C CA . MET A 1 515 ? -8.133 -16.922 5.84 1 93 515 MET A CA 1
ATOM 4261 C C . MET A 1 515 ? -6.891 -16.312 5.199 1 93 515 MET A C 1
ATOM 4263 O O . MET A 1 515 ? -6.328 -15.344 5.727 1 93 515 MET A O 1
ATOM 4267 N N . SER A 1 516 ? -6.484 -16.875 4.125 1 93 516 SER A N 1
ATOM 4268 C CA . SER A 1 516 ? -5.324 -16.312 3.441 1 93 516 SER A CA 1
ATOM 4269 C C . SER A 1 516 ? -5.602 -14.898 2.959 1 93 516 SER A C 1
ATOM 4271 O O . SER A 1 516 ? -4.68 -14.086 2.826 1 93 516 SER A O 1
ATOM 4273 N N . LYS A 1 517 ? -6.859 -14.578 2.74 1 94.19 517 LYS A N 1
ATOM 4274 C CA . LYS A 1 517 ? -7.234 -13.273 2.209 1 94.19 517 LYS A CA 1
ATOM 4275 C C . LYS A 1 517 ? -7.449 -12.258 3.332 1 94.19 517 LYS A C 1
ATOM 4277 O O . LYS A 1 517 ? -7.133 -11.078 3.18 1 94.19 517 LYS A O 1
ATOM 4282 N N . THR A 1 518 ? -7.891 -12.727 4.508 1 93.69 518 THR A N 1
ATOM 4283 C CA . THR A 1 518 ? -8.414 -11.734 5.438 1 93.69 518 THR A CA 1
ATOM 4284 C C . THR A 1 518 ? -7.617 -11.734 6.738 1 93.69 518 THR A C 1
ATOM 4286 O O . THR A 1 518 ? -7.645 -10.758 7.492 1 93.69 518 THR A O 1
ATOM 4289 N N . TYR A 1 519 ? -6.898 -12.773 7.062 1 93 519 TYR A N 1
ATOM 4290 C CA . TYR A 1 519 ? -6.332 -12.992 8.391 1 93 519 TYR A CA 1
ATOM 4291 C C . TYR A 1 519 ? -5.43 -11.828 8.797 1 93 519 TYR A C 1
ATOM 4293 O O . TYR A 1 519 ? -5.617 -11.234 9.859 1 93 519 TYR A O 1
ATOM 4301 N N . ASP A 1 520 ? -4.492 -11.492 8.008 1 91.56 520 ASP A N 1
ATOM 4302 C CA . ASP A 1 520 ? -3.486 -10.492 8.352 1 91.56 520 ASP A CA 1
ATOM 4303 C C . ASP A 1 520 ? -4.121 -9.117 8.531 1 91.56 520 ASP A C 1
ATOM 4305 O O . ASP A 1 520 ? -3.824 -8.406 9.5 1 91.56 520 ASP A O 1
ATOM 4309 N N . THR A 1 521 ? -4.938 -8.75 7.602 1 92.5 521 THR A N 1
ATOM 4310 C CA . THR A 1 521 ? -5.586 -7.445 7.656 1 92.5 521 THR A CA 1
ATOM 4311 C C . THR A 1 521 ? -6.52 -7.359 8.859 1 92.5 521 THR A C 1
ATOM 4313 O O . THR A 1 521 ? -6.57 -6.332 9.539 1 92.5 521 THR A O 1
ATOM 4316 N N . THR A 1 522 ? -7.266 -8.453 9.086 1 94.19 522 THR A N 1
ATOM 4317 C CA . THR A 1 522 ? -8.156 -8.484 10.234 1 94.19 522 THR A CA 1
ATOM 4318 C C . THR A 1 522 ? -7.375 -8.32 11.539 1 94.19 522 THR A C 1
ATOM 4320 O O . THR A 1 522 ? -7.754 -7.535 12.406 1 94.19 522 THR A O 1
ATOM 4323 N N . LYS A 1 523 ? -6.324 -9.047 11.633 1 92.56 523 LYS A N 1
ATOM 4324 C CA . LYS A 1 523 ? -5.484 -8.961 12.82 1 92.56 523 LYS A CA 1
ATOM 4325 C C . LYS A 1 523 ? -4.922 -7.559 13 1 92.56 523 LYS A C 1
ATOM 4327 O O . LYS A 1 523 ? -4.898 -7.027 14.117 1 92.56 523 LYS A O 1
ATOM 4332 N N . LYS A 1 524 ? -4.449 -6.973 11.953 1 91.69 524 LYS A N 1
ATOM 4333 C CA . LYS A 1 524 ? -3.881 -5.629 12 1 91.69 524 LYS A CA 1
ATOM 4334 C C . LYS A 1 524 ? -4.914 -4.613 12.484 1 91.69 524 LYS A C 1
ATOM 4336 O O . LYS A 1 524 ? -4.633 -3.816 13.383 1 91.69 524 LYS A O 1
ATOM 4341 N N . ILE A 1 525 ? -6.078 -4.629 11.852 1 95.12 525 ILE A N 1
ATOM 4342 C CA . ILE A 1 525 ? -7.125 -3.68 12.211 1 95.12 525 ILE A CA 1
ATOM 4343 C C . ILE A 1 525 ? -7.586 -3.936 13.648 1 95.12 525 ILE A C 1
ATOM 4345 O O . ILE A 1 525 ? -7.836 -2.994 14.406 1 95.12 525 ILE A O 1
ATOM 4349 N N . TRP A 1 526 ? -7.699 -5.223 14.016 1 94.88 526 TRP A N 1
ATOM 4350 C CA . TRP A 1 526 ? -8.086 -5.574 15.375 1 94.88 526 TRP A CA 1
ATOM 4351 C C . TRP A 1 526 ? -7.102 -5.008 16.391 1 94.88 526 TRP A C 1
ATOM 4353 O O . TRP A 1 526 ? -7.5 -4.488 17.438 1 94.88 526 TRP A O 1
ATOM 4363 N N . ASN A 1 527 ? -5.84 -5.117 16.125 1 93.38 527 ASN A N 1
ATOM 4364 C CA . ASN A 1 527 ? -4.812 -4.582 17.016 1 93.38 527 ASN A CA 1
ATOM 4365 C C . ASN A 1 527 ? -4.938 -3.068 17.172 1 93.38 527 ASN A C 1
ATOM 4367 O O . ASN A 1 527 ? -4.816 -2.537 18.266 1 93.38 527 ASN A O 1
ATOM 4371 N N . VAL A 1 528 ? -5.152 -2.395 16.078 1 95.06 528 VAL A N 1
ATOM 4372 C CA . VAL A 1 528 ? -5.332 -0.948 16.125 1 95.06 528 VAL A CA 1
ATOM 4373 C C . VAL A 1 528 ? -6.586 -0.609 16.922 1 95.06 528 VAL A C 1
ATOM 4375 O O . VAL A 1 528 ? -6.57 0.298 17.766 1 95.06 528 VAL A O 1
ATOM 4378 N N . TRP A 1 529 ? -7.656 -1.372 16.672 1 96.06 529 TRP A N 1
ATOM 4379 C CA . TRP A 1 529 ? -8.922 -1.16 17.375 1 96.06 529 TRP A CA 1
ATOM 4380 C C . TRP A 1 529 ? -8.734 -1.308 18.875 1 96.06 529 TRP A C 1
ATOM 4382 O O . TRP A 1 529 ? -9.188 -0.461 19.656 1 96.06 529 TRP A O 1
ATOM 4392 N N . THR A 1 530 ? -8.031 -2.34 19.312 1 95.62 530 THR A N 1
ATOM 4393 C CA . THR A 1 530 ? -7.805 -2.605 20.719 1 95.62 530 THR A CA 1
ATOM 4394 C C . THR A 1 530 ? -6.945 -1.511 21.344 1 95.62 530 THR A C 1
ATOM 4396 O O . THR A 1 530 ? -7.211 -1.075 22.469 1 95.62 530 THR A O 1
ATOM 4399 N N . THR A 1 531 ? -5.953 -1.085 20.609 1 95.38 531 THR A N 1
ATOM 4400 C CA . THR A 1 531 ? -5.066 -0.027 21.078 1 95.38 531 THR A CA 1
ATOM 4401 C C . THR A 1 531 ? -5.828 1.281 21.266 1 95.38 531 THR A C 1
ATOM 4403 O O . THR A 1 531 ? -5.68 1.955 22.281 1 95.38 531 THR A O 1
ATOM 4406 N N . LEU A 1 532 ? -6.598 1.593 20.281 1 96.44 532 LEU A N 1
ATOM 4407 C CA . LEU A 1 532 ? -7.379 2.824 20.344 1 96.44 532 LEU A CA 1
ATOM 4408 C C . LEU A 1 532 ? -8.406 2.764 21.469 1 96.44 532 LEU A C 1
ATOM 4410 O O . LEU A 1 532 ? -8.617 3.75 22.172 1 96.44 532 LEU A O 1
ATOM 4414 N N . LYS A 1 533 ? -9.094 1.591 21.609 1 95.88 533 LYS A N 1
ATOM 4415 C CA . LYS A 1 533 ? -10.078 1.412 22.672 1 95.88 533 LYS A CA 1
ATOM 4416 C C . LYS A 1 533 ? -9.453 1.638 24.047 1 95.88 533 LYS A C 1
ATOM 4418 O O . LYS A 1 533 ? -10.047 2.285 24.906 1 95.88 533 LYS A O 1
ATOM 4423 N N . GLN A 1 534 ? -8.266 1.178 24.219 1 95.94 534 GLN A N 1
ATOM 4424 C CA . GLN A 1 534 ? -7.551 1.357 25.484 1 95.94 534 GLN A CA 1
ATOM 4425 C C . GLN A 1 534 ? -7.137 2.814 25.672 1 95.94 534 GLN A C 1
ATOM 4427 O O . GLN A 1 534 ? -7.277 3.363 26.766 1 95.94 534 GLN A O 1
ATOM 4432 N N . HIS A 1 535 ? -6.664 3.418 24.609 1 94.75 535 HIS A N 1
ATOM 4433 C CA . HIS A 1 535 ? -6.199 4.797 24.703 1 94.75 535 HIS A CA 1
ATOM 4434 C C . HIS A 1 535 ? -7.348 5.746 25.031 1 94.75 535 HIS A C 1
ATOM 4436 O O . HIS A 1 535 ? -7.152 6.75 25.719 1 94.75 535 HIS A O 1
ATOM 4442 N N . LEU A 1 536 ? -8.469 5.426 24.531 1 95.75 536 LEU A N 1
ATOM 4443 C CA . LEU A 1 536 ? -9.625 6.305 24.688 1 95.75 536 LEU A CA 1
ATOM 4444 C C . LEU A 1 536 ? -10.102 6.332 26.125 1 95.75 536 LEU A C 1
ATOM 4446 O O . LEU A 1 536 ? -10.93 7.16 26.5 1 95.75 536 LEU A O 1
ATOM 4450 N N . LYS A 1 537 ? -9.5 5.516 27 1 95.5 537 LYS A N 1
ATOM 4451 C CA . LYS A 1 537 ? -9.797 5.543 28.438 1 95.5 537 LYS A CA 1
ATOM 4452 C C . LYS A 1 537 ? -8.914 6.559 29.156 1 95.5 537 LYS A C 1
ATOM 4454 O O . LYS A 1 537 ? -9.195 6.918 30.297 1 95.5 537 LYS A O 1
ATOM 4459 N N . THR A 1 538 ? -7.934 7.066 28.469 1 94.69 538 THR A N 1
ATOM 4460 C CA . THR A 1 538 ? -7.008 8.023 29.062 1 94.69 538 THR A CA 1
ATOM 4461 C C . THR A 1 538 ? -7.68 9.383 29.25 1 94.69 538 THR A C 1
ATOM 4463 O O . THR A 1 538 ? -8.398 9.852 28.359 1 94.69 538 THR A O 1
ATOM 4466 N N . VAL A 1 539 ? -7.383 10.078 30.453 1 93.81 539 VAL A N 1
ATOM 4467 C CA . VAL A 1 539 ? -8.062 11.344 30.703 1 93.81 539 VAL A CA 1
ATOM 4468 C C . VAL A 1 539 ? -7.027 12.422 31.016 1 93.81 539 VAL A C 1
ATOM 4470 O O . VAL A 1 539 ? -7.371 13.602 31.156 1 93.81 539 VAL A O 1
ATOM 4473 N N . LYS A 1 540 ? -5.844 12.008 31.234 1 94.19 540 LYS A N 1
ATOM 4474 C CA . LYS A 1 540 ? -4.781 12.977 31.484 1 94.19 540 LYS A CA 1
ATOM 4475 C C . LYS A 1 540 ? -3.475 12.547 30.828 1 94.19 540 LYS A C 1
ATOM 4477 O O . LYS A 1 540 ? -3.244 11.352 30.609 1 94.19 540 LYS A O 1
ATOM 4482 N N . TRP A 1 541 ? -2.674 13.477 30.484 1 94.56 541 TRP A N 1
ATOM 4483 C CA . TRP A 1 541 ? -1.368 13.266 29.875 1 94.56 541 TRP A CA 1
ATOM 4484 C C . TRP A 1 541 ? -0.302 14.125 30.547 1 94.56 541 TRP A C 1
ATOM 4486 O O . TRP A 1 541 ? -0.623 15.102 31.234 1 94.56 541 TRP A O 1
ATOM 4496 N N . ASP A 1 542 ? 0.902 13.758 30.281 1 91.25 542 ASP A N 1
ATOM 4497 C CA . ASP A 1 542 ? 2.021 14.508 30.844 1 91.25 542 ASP A CA 1
ATOM 4498 C C . ASP A 1 542 ? 2.525 15.562 29.859 1 91.25 542 ASP A C 1
ATOM 4500 O O . ASP A 1 542 ? 2.172 15.531 28.688 1 91.25 542 ASP A O 1
ATOM 4504 N N . ARG A 1 543 ? 3.258 16.469 30.484 1 91.75 543 ARG A N 1
ATOM 4505 C CA . ARG A 1 543 ? 3.887 17.484 29.641 1 91.75 543 ARG A CA 1
ATOM 4506 C C . ARG A 1 543 ? 4.992 16.875 28.781 1 91.75 543 ARG A C 1
ATOM 4508 O O . ARG A 1 543 ? 5.562 15.836 29.141 1 91.75 543 ARG A O 1
ATOM 4515 N N . ARG A 1 544 ? 5.301 17.484 27.672 1 90.31 544 ARG A N 1
ATOM 4516 C CA . ARG A 1 544 ? 6.367 17.062 26.766 1 90.31 544 ARG A CA 1
ATOM 4517 C C . ARG A 1 544 ? 7.734 17.453 27.312 1 90.31 544 ARG A C 1
ATOM 4519 O O . ARG A 1 544 ? 7.848 18.375 28.125 1 90.31 544 ARG A O 1
ATOM 4526 N N . PRO A 1 545 ? 8.75 16.797 26.891 1 89.12 545 PRO A N 1
ATOM 4527 C CA . PRO A 1 545 ? 8.781 15.633 26 1 89.12 545 PRO A CA 1
ATOM 4528 C C . PRO A 1 545 ? 8.359 14.344 26.719 1 89.12 545 PRO A C 1
ATOM 4530 O O . PRO A 1 545 ? 8.555 14.211 27.922 1 89.12 545 PRO A O 1
ATOM 4533 N N . ILE A 1 546 ? 7.801 13.484 25.938 1 81.12 546 ILE A N 1
ATOM 4534 C CA . ILE A 1 546 ? 7.324 12.211 26.453 1 81.12 546 ILE A CA 1
ATOM 4535 C C . ILE A 1 546 ? 8.469 11.203 26.5 1 81.12 546 ILE A C 1
ATOM 4537 O O . ILE A 1 546 ? 9.289 11.148 25.578 1 81.12 546 ILE A O 1
ATOM 4541 N N . GLN A 1 547 ? 8.625 10.594 27.656 1 70.38 547 GLN A N 1
ATOM 4542 C CA . GLN A 1 547 ? 9.695 9.609 27.797 1 70.38 547 GLN A CA 1
ATOM 4543 C C . GLN A 1 547 ? 9.516 8.469 26.797 1 70.38 547 GLN A C 1
ATOM 4545 O O . GLN A 1 547 ? 8.445 7.863 26.719 1 70.38 547 GLN A O 1
ATOM 4550 N N . ASN A 1 548 ? 10.414 8.484 25.828 1 66.62 548 ASN A N 1
ATOM 4551 C CA . ASN A 1 548 ? 10.414 7.457 24.781 1 66.62 548 ASN A CA 1
ATOM 4552 C C . ASN A 1 548 ? 11.305 6.277 25.172 1 66.62 548 ASN A C 1
ATOM 4554 O O . ASN A 1 548 ? 12.5 6.285 24.891 1 66.62 548 ASN A O 1
ATOM 4558 N N . ASN A 1 549 ? 10.75 5.328 25.984 1 65.94 549 ASN A N 1
ATOM 4559 C CA . ASN A 1 549 ? 11.531 4.172 26.406 1 65.94 549 ASN A CA 1
ATOM 4560 C C . ASN A 1 549 ? 11.477 3.053 25.359 1 65.94 549 ASN A C 1
ATOM 4562 O O . ASN A 1 549 ? 11.68 1.884 25.703 1 65.94 549 ASN A O 1
ATOM 4566 N N . ILE A 1 550 ? 11.203 3.432 24.156 1 69.12 550 ILE A N 1
ATOM 4567 C CA . ILE A 1 550 ? 11.078 2.385 23.156 1 69.12 550 ILE A CA 1
ATOM 4568 C C . ILE A 1 550 ? 12.469 1.921 22.719 1 69.12 550 ILE A C 1
ATOM 4570 O O . ILE A 1 550 ? 13.312 2.736 22.328 1 69.12 550 ILE A O 1
ATOM 4574 N N . THR A 1 551 ? 12.812 0.696 23.219 1 57.78 551 THR A N 1
ATOM 4575 C CA . THR A 1 551 ? 14.062 0.079 22.781 1 57.78 551 THR A CA 1
ATOM 4576 C C . THR A 1 551 ? 14.047 -0.178 21.281 1 57.78 551 THR A C 1
ATOM 4578 O O . THR A 1 551 ? 13.039 -0.63 20.734 1 57.78 551 THR A O 1
ATOM 4581 N N . MET A 1 552 ? 15.023 0.427 20.594 1 57.41 552 MET A N 1
ATOM 4582 C CA . MET A 1 552 ? 15.18 0.222 19.156 1 57.41 552 MET A CA 1
ATOM 4583 C C . MET A 1 552 ? 15.266 -1.265 18.828 1 57.41 552 MET A C 1
ATOM 4585 O O . MET A 1 552 ? 15.984 -2.012 19.484 1 57.41 552 MET A O 1
ATOM 4589 N N . ILE A 1 553 ? 14.312 -1.767 18.125 1 50.34 553 ILE A N 1
ATOM 4590 C CA . ILE A 1 553 ? 14.281 -3.16 17.688 1 50.34 553 ILE A CA 1
ATOM 4591 C C . ILE A 1 553 ? 15.617 -3.541 17.078 1 50.34 553 ILE A C 1
ATOM 4593 O O . ILE A 1 553 ? 16.125 -4.648 17.281 1 50.34 553 ILE A O 1
ATOM 4597 N N . LEU A 1 554 ? 16.25 -2.699 16.203 1 54.66 554 LEU A N 1
ATOM 4598 C CA . LEU A 1 554 ? 17.297 -3.152 15.289 1 54.66 554 LEU A CA 1
ATOM 4599 C C . LEU A 1 554 ? 18.594 -3.422 16.031 1 54.66 554 LEU A C 1
ATOM 4601 O O . LEU A 1 554 ? 19.594 -3.826 15.43 1 54.66 554 LEU A O 1
ATOM 4605 N N . ASN A 1 555 ? 18.797 -3.008 17.281 1 47.97 555 ASN A N 1
ATOM 4606 C CA . ASN A 1 555 ? 20.094 -3.443 17.797 1 47.97 555 ASN A CA 1
ATOM 4607 C C . ASN A 1 555 ? 20.234 -4.961 17.734 1 47.97 555 ASN A C 1
ATOM 4609 O O . ASN A 1 555 ? 21.266 -5.508 18.141 1 47.97 555 ASN A O 1
ATOM 4613 N N . TYR A 1 556 ? 19.219 -5.547 17.312 1 40.78 556 TYR A N 1
ATOM 4614 C CA . TYR A 1 556 ? 19.328 -7 17.422 1 40.78 556 TYR A CA 1
ATOM 4615 C C . TYR A 1 556 ? 19.703 -7.625 16.078 1 40.78 556 TYR A C 1
ATOM 4617 O O . TYR A 1 556 ? 19.844 -8.844 15.977 1 40.78 556 TYR A O 1
ATOM 4625 N N . VAL A 1 557 ? 19.703 -7 15.07 1 42.06 557 VAL A N 1
ATOM 4626 C CA . VAL A 1 557 ? 20.203 -7.762 13.93 1 42.06 557 VAL A CA 1
ATOM 4627 C C . VAL A 1 557 ? 21.703 -7.566 13.789 1 42.06 557 VAL A C 1
ATOM 4629 O O . VAL A 1 557 ? 22.203 -6.441 13.891 1 42.06 557 VAL A O 1
ATOM 4632 N N . MET B 1 1 ? 9.922 27.328 -91.5 1 30.97 1 MET B N 1
ATOM 4633 C CA . MET B 1 1 ? 9.953 27.469 -90 1 30.97 1 MET B CA 1
ATOM 4634 C C . MET B 1 1 ? 9.281 26.266 -89.375 1 30.97 1 MET B C 1
ATOM 4636 O O . MET B 1 1 ? 8.086 26.047 -89.5 1 30.97 1 MET B O 1
ATOM 4640 N N . THR B 1 2 ? 10.078 25.141 -89.062 1 42.34 2 THR B N 1
ATOM 4641 C CA . THR B 1 2 ? 9.641 23.75 -89 1 42.34 2 THR B CA 1
ATOM 4642 C C . THR B 1 2 ? 8.938 23.469 -87.688 1 42.34 2 THR B C 1
ATOM 4644 O O . THR B 1 2 ? 9.07 24.234 -86.75 1 42.34 2 THR B O 1
ATOM 4647 N N . ARG B 1 3 ? 8.117 22.406 -87.562 1 41.81 3 ARG B N 1
ATOM 4648 C CA . ARG B 1 3 ? 7.23 21.906 -86.562 1 41.81 3 ARG B CA 1
ATOM 4649 C C . ARG B 1 3 ? 7.969 21.797 -85.188 1 41.81 3 ARG B C 1
ATOM 4651 O O . ARG B 1 3 ? 7.34 21.75 -84.125 1 41.81 3 ARG B O 1
ATOM 4658 N N . ARG B 1 4 ? 9.297 21.625 -85.25 1 51.59 4 ARG B N 1
ATOM 4659 C CA . ARG B 1 4 ? 10.109 21.422 -84.062 1 51.59 4 ARG B CA 1
ATOM 4660 C C . ARG B 1 4 ? 10.242 22.703 -83.25 1 51.59 4 ARG B C 1
ATOM 4662 O O . ARG B 1 4 ? 10.281 22.672 -82.062 1 51.59 4 ARG B O 1
ATOM 4669 N N . GLN B 1 5 ? 10.312 23.844 -84 1 46.75 5 GLN B N 1
ATOM 4670 C CA . GLN B 1 5 ? 10.547 25.125 -83.312 1 46.75 5 GLN B CA 1
ATOM 4671 C C . GLN B 1 5 ? 9.328 25.547 -82.5 1 46.75 5 GLN B C 1
ATOM 4673 O O . GLN B 1 5 ? 9.461 26.156 -81.438 1 46.75 5 GLN B O 1
ATOM 4678 N N . ILE B 1 6 ? 8.094 25.109 -83.062 1 50.88 6 ILE B N 1
ATOM 4679 C CA . ILE B 1 6 ? 6.848 25.531 -82.438 1 50.88 6 ILE B CA 1
ATOM 4680 C C . ILE B 1 6 ? 6.648 24.766 -81.125 1 50.88 6 ILE B C 1
ATOM 4682 O O . ILE B 1 6 ? 6.27 25.359 -80.125 1 50.88 6 ILE B O 1
ATOM 4686 N N . MET B 1 7 ? 7.082 23.516 -81.062 1 49.56 7 MET B N 1
ATOM 4687 C CA . MET B 1 7 ? 6.863 22.688 -79.875 1 49.56 7 MET B CA 1
ATOM 4688 C C . MET B 1 7 ? 7.758 23.141 -78.75 1 49.56 7 MET B C 1
ATOM 4690 O O . MET B 1 7 ? 7.426 22.938 -77.562 1 49.56 7 MET B O 1
ATOM 4694 N N . ARG B 1 8 ? 8.969 23.672 -79.062 1 51.28 8 ARG B N 1
ATOM 4695 C CA . ARG B 1 8 ? 9.883 24.125 -78 1 51.28 8 ARG B CA 1
ATOM 4696 C C . ARG B 1 8 ? 9.359 25.391 -77.312 1 51.28 8 ARG B C 1
ATOM 4698 O O . ARG B 1 8 ? 9.531 25.562 -76.125 1 51.28 8 ARG B O 1
ATOM 4705 N N . CYS B 1 9 ? 8.695 26.281 -78.125 1 47.5 9 CYS B N 1
ATOM 4706 C CA . CYS B 1 9 ? 8.18 27.516 -77.562 1 47.5 9 CYS B CA 1
ATOM 4707 C C . CYS B 1 9 ? 7.082 27.25 -76.562 1 47.5 9 CYS B C 1
ATOM 4709 O O . CYS B 1 9 ? 6.965 27.953 -75.562 1 47.5 9 CYS B O 1
ATOM 4711 N N . PHE B 1 10 ? 6.238 26.156 -76.812 1 52.41 10 PHE B N 1
ATOM 4712 C CA . PHE B 1 10 ? 5.152 25.844 -75.938 1 52.41 10 PHE B CA 1
ATOM 4713 C C . PHE B 1 10 ? 5.691 25.297 -74.625 1 52.41 10 PHE B C 1
ATOM 4715 O O . PHE B 1 10 ? 5.141 25.562 -73.562 1 52.41 10 PHE B O 1
ATOM 4722 N N . ALA B 1 11 ? 6.816 24.578 -74.688 1 54.03 11 ALA B N 1
ATOM 4723 C CA . ALA B 1 11 ? 7.426 24.016 -73.5 1 54.03 11 ALA B CA 1
ATOM 4724 C C . ALA B 1 11 ? 8.008 25.125 -72.625 1 54.03 11 ALA B C 1
ATOM 4726 O O . ALA B 1 11 ? 7.891 25.078 -71.375 1 54.03 11 ALA B O 1
ATOM 4727 N N . ILE B 1 12 ? 8.625 26.125 -73.312 1 53.53 12 ILE B N 1
ATOM 4728 C CA . ILE B 1 12 ? 9.227 27.25 -72.562 1 53.53 12 ILE B CA 1
ATOM 4729 C C . ILE B 1 12 ? 8.133 28.062 -71.875 1 53.53 12 ILE B C 1
ATOM 4731 O O . ILE B 1 12 ? 8.281 28.453 -70.688 1 53.53 12 ILE B O 1
ATOM 4735 N N . MET B 1 13 ? 6.926 28.156 -72.5 1 51.69 13 MET B N 1
ATOM 4736 C CA . MET B 1 13 ? 5.84 28.953 -71.938 1 51.69 13 MET B CA 1
ATOM 4737 C C . MET B 1 13 ? 5.238 28.234 -70.75 1 51.69 13 MET B C 1
ATOM 4739 O O . MET B 1 13 ? 4.867 28.891 -69.75 1 51.69 13 MET B O 1
ATOM 4743 N N . ARG B 1 14 ? 5.219 26.938 -70.812 1 54.75 14 ARG B N 1
ATOM 4744 C CA . ARG B 1 14 ? 4.711 26.172 -69.688 1 54.75 14 ARG B CA 1
ATOM 4745 C C . ARG B 1 14 ? 5.664 26.25 -68.5 1 54.75 14 ARG B C 1
ATOM 4747 O O . ARG B 1 14 ? 5.227 26.359 -67.375 1 54.75 14 ARG B O 1
ATOM 4754 N N . SER B 1 15 ? 6.934 26.266 -68.875 1 59.09 15 SER B N 1
ATOM 4755 C CA . SER B 1 15 ? 7.91 26.344 -67.812 1 59.09 15 SER B CA 1
ATOM 4756 C C . SER B 1 15 ? 7.871 27.719 -67.125 1 59.09 15 SER B C 1
ATOM 4758 O O . SER B 1 15 ? 7.992 27.812 -65.875 1 59.09 15 SER B O 1
ATOM 4760 N N . ILE B 1 16 ? 7.496 28.781 -67.938 1 57.88 16 ILE B N 1
ATOM 4761 C CA . ILE B 1 16 ? 7.43 30.141 -67.375 1 57.88 16 ILE B CA 1
ATOM 4762 C C . ILE B 1 16 ? 6.156 30.297 -66.562 1 57.88 16 ILE B C 1
ATOM 4764 O O . ILE B 1 16 ? 6.184 30.891 -65.5 1 57.88 16 ILE B O 1
ATOM 4768 N N . ARG B 1 17 ? 5.066 29.609 -67 1 54.75 17 ARG B N 1
ATOM 4769 C CA . ARG B 1 17 ? 3.809 29.688 -66.25 1 54.75 17 ARG B CA 1
ATOM 4770 C C . ARG B 1 17 ? 3.912 28.953 -64.938 1 54.75 17 ARG B C 1
ATOM 4772 O O . ARG B 1 17 ? 3.414 29.438 -63.875 1 54.75 17 ARG B O 1
ATOM 4779 N N . ILE B 1 18 ? 4.652 27.828 -65 1 59.12 18 ILE B N 1
ATOM 4780 C CA . ILE B 1 18 ? 4.805 27.094 -63.75 1 59.12 18 ILE B CA 1
ATOM 4781 C C . ILE B 1 18 ? 5.707 27.875 -62.781 1 59.12 18 ILE B C 1
ATOM 4783 O O . ILE B 1 18 ? 5.43 27.953 -61.594 1 59.12 18 ILE B O 1
ATOM 4787 N N . LYS B 1 19 ? 6.66 28.625 -63.375 1 58.75 19 LYS B N 1
ATOM 4788 C CA . LYS B 1 19 ? 7.566 29.406 -62.531 1 58.75 19 LYS B CA 1
ATOM 4789 C C . LYS B 1 19 ? 6.863 30.641 -61.969 1 58.75 19 LYS B C 1
ATOM 4791 O O . LYS B 1 19 ? 7.055 30.984 -60.812 1 58.75 19 LYS B O 1
ATOM 4796 N N . PHE B 1 20 ? 6.016 31.156 -62.875 1 61.31 20 PHE B N 1
ATOM 4797 C CA . PHE B 1 20 ? 5.242 32.312 -62.438 1 61.31 20 PHE B CA 1
ATOM 4798 C C . PHE B 1 20 ? 4.215 31.875 -61.375 1 61.31 20 PHE B C 1
ATOM 4800 O O . PHE B 1 20 ? 3.994 32.594 -60.406 1 61.31 20 PHE B O 1
ATOM 4807 N N . PHE B 1 21 ? 3.625 30.688 -61.594 1 61.59 21 PHE B N 1
ATOM 4808 C CA . PHE B 1 21 ? 2.674 30.156 -60.625 1 61.59 21 PHE B CA 1
ATOM 4809 C C . PHE B 1 21 ? 3.375 29.797 -59.312 1 61.59 21 PHE B C 1
ATOM 4811 O O . PHE B 1 21 ? 2.867 30.094 -58.25 1 61.59 21 PHE B O 1
ATOM 4818 N N . VAL B 1 22 ? 4.555 29.234 -59.438 1 64.62 22 VAL B N 1
ATOM 4819 C CA . VAL B 1 22 ? 5.324 28.891 -58.219 1 64.62 22 VAL B CA 1
ATOM 4820 C C . VAL B 1 22 ? 5.801 30.156 -57.531 1 64.62 22 VAL B C 1
ATOM 4822 O O . VAL B 1 22 ? 5.734 30.266 -56.312 1 64.62 22 VAL B O 1
ATOM 4825 N N . LEU B 1 23 ? 6.125 31.234 -58.344 1 65.25 23 LEU B N 1
ATOM 4826 C CA . LEU B 1 23 ? 6.566 32.5 -57.781 1 65.25 23 LEU B CA 1
ATOM 4827 C C . LEU B 1 23 ? 5.398 33.25 -57.125 1 65.25 23 LEU B C 1
ATOM 4829 O O . LEU B 1 23 ? 5.531 33.781 -56.031 1 65.25 23 LEU B O 1
ATOM 4833 N N . THR B 1 24 ? 4.305 33.219 -57.812 1 66.06 24 THR B N 1
ATOM 4834 C CA . THR B 1 24 ? 3.127 33.875 -57.281 1 66.06 24 THR B CA 1
ATOM 4835 C C . THR B 1 24 ? 2.619 33.125 -56.031 1 66.06 24 THR B C 1
ATOM 4837 O O . THR B 1 24 ? 2.24 33.75 -55.031 1 66.06 24 THR B O 1
ATOM 4840 N N . PHE B 1 25 ? 2.641 31.797 -56.156 1 65.94 25 PHE B N 1
ATOM 4841 C CA . PHE B 1 25 ? 2.238 30.969 -55 1 65.94 25 PHE B CA 1
ATOM 4842 C C . PHE B 1 25 ? 3.213 31.141 -53.844 1 65.94 25 PHE B C 1
ATOM 4844 O O . PHE B 1 25 ? 2.799 31.25 -52.688 1 65.94 25 PHE B O 1
ATOM 4851 N N . SER B 1 26 ? 4.5 31.234 -54.156 1 66.69 26 SER B N 1
ATOM 4852 C CA . SER B 1 26 ? 5.508 31.516 -53.125 1 66.69 26 SER B CA 1
ATOM 4853 C C . SER B 1 26 ? 5.344 32.906 -52.562 1 66.69 26 SER B C 1
ATOM 4855 O O . SER B 1 26 ? 5.449 33.094 -51.344 1 66.69 26 SER B O 1
ATOM 4857 N N . LEU B 1 27 ? 5.004 33.875 -53.375 1 67.38 27 LEU B N 1
ATOM 4858 C CA . LEU B 1 27 ? 4.777 35.25 -52.938 1 67.38 27 LEU B CA 1
ATOM 4859 C C . LEU B 1 27 ? 3.498 35.344 -52.094 1 67.38 27 LEU B C 1
ATOM 4861 O O . LEU B 1 27 ? 3.459 36.031 -51.094 1 67.38 27 LEU B O 1
ATOM 4865 N N . LEU B 1 28 ? 2.494 34.625 -52.531 1 66.25 28 LEU B N 1
ATOM 4866 C CA . LEU B 1 28 ? 1.248 34.562 -51.781 1 66.25 28 LEU B CA 1
ATOM 4867 C C . LEU B 1 28 ? 1.445 33.875 -50.438 1 66.25 28 LEU B C 1
ATOM 4869 O O . LEU B 1 28 ? 0.919 34.312 -49.406 1 66.25 28 LEU B O 1
ATOM 4873 N N . THR B 1 29 ? 2.182 32.781 -50.375 1 66.06 29 THR B N 1
ATOM 4874 C CA . THR B 1 29 ? 2.494 32.094 -49.125 1 66.06 29 THR B CA 1
ATOM 4875 C C . THR B 1 29 ? 3.332 33 -48.219 1 66.06 29 THR B C 1
ATOM 4877 O O . THR B 1 29 ? 3.102 33.062 -47.031 1 66.06 29 THR B O 1
ATOM 4880 N N . ILE B 1 30 ? 4.215 33.781 -48.812 1 67.44 30 ILE B N 1
ATOM 4881 C CA . ILE B 1 30 ? 5.023 34.719 -48.062 1 67.44 30 ILE B CA 1
ATOM 4882 C C . ILE B 1 30 ? 4.145 35.875 -47.562 1 67.44 30 ILE B C 1
ATOM 4884 O O . ILE B 1 30 ? 4.242 36.281 -46.406 1 67.44 30 ILE B O 1
ATOM 4888 N N . TYR B 1 31 ? 3.258 36.406 -48.406 1 62.91 31 TYR B N 1
ATOM 4889 C CA . TYR B 1 31 ? 2.322 37.438 -48 1 62.91 31 TYR B CA 1
ATOM 4890 C C . TYR B 1 31 ? 1.384 36.938 -46.906 1 62.91 31 TYR B C 1
ATOM 4892 O O . TYR B 1 31 ? 1.135 37.656 -45.938 1 62.91 31 TYR B O 1
ATOM 4900 N N . LEU B 1 32 ? 0.794 35.812 -47.031 1 63.44 32 LEU B N 1
ATOM 4901 C CA . LEU B 1 32 ? -0.07 35.25 -46 1 63.44 32 LEU B CA 1
ATOM 4902 C C . LEU B 1 32 ? 0.71 35 -44.719 1 63.44 32 LEU B C 1
ATOM 4904 O O . LEU B 1 32 ? 0.198 35.25 -43.625 1 63.44 32 LEU B O 1
ATOM 4908 N N . PHE B 1 33 ? 1.951 34.594 -44.844 1 65.25 33 PHE B N 1
ATOM 4909 C CA . PHE B 1 33 ? 2.828 34.469 -43.688 1 65.25 33 PHE B CA 1
ATOM 4910 C C . PHE B 1 33 ? 3.135 35.812 -43.062 1 65.25 33 PHE B C 1
ATOM 4912 O O . PHE B 1 33 ? 3.102 35.969 -41.844 1 65.25 33 PHE B O 1
ATOM 4919 N N . LEU B 1 34 ? 3.396 36.812 -43.875 1 65 34 LEU B N 1
ATOM 4920 C CA . LEU B 1 34 ? 3.65 38.156 -43.375 1 65 34 LEU B CA 1
ATOM 4921 C C . LEU B 1 34 ? 2.381 38.781 -42.812 1 65 34 LEU B C 1
ATOM 4923 O O . LEU B 1 34 ? 2.422 39.469 -41.781 1 65 34 LEU B O 1
ATOM 4927 N N . PHE B 1 35 ? 1.299 38.594 -43.5 1 62.66 35 PHE B N 1
ATOM 4928 C CA . PHE B 1 35 ? 0.015 39.094 -43 1 62.66 35 PHE B CA 1
ATOM 4929 C C . PHE B 1 35 ? -0.335 38.406 -41.656 1 62.66 35 PHE B C 1
ATOM 4931 O O . PHE B 1 35 ? -0.765 39.062 -40.719 1 62.66 35 PHE B O 1
ATOM 4938 N N . TYR B 1 36 ? -0.191 37.125 -41.594 1 58.41 36 TYR B N 1
ATOM 4939 C CA . TYR B 1 36 ? -0.38 36.438 -40.312 1 58.41 36 TYR B CA 1
ATOM 4940 C C . TYR B 1 36 ? 0.589 36.969 -39.25 1 58.41 36 TYR B C 1
ATOM 4942 O O . TYR B 1 36 ? 0.201 37.188 -38.125 1 58.41 36 TYR B O 1
ATOM 4950 N N . PHE B 1 37 ? 1.805 37.25 -39.625 1 60.03 37 PHE B N 1
ATOM 4951 C CA . PHE B 1 37 ? 2.811 37.812 -38.75 1 60.03 37 PHE B CA 1
ATOM 4952 C C . PHE B 1 37 ? 2.426 39.219 -38.312 1 60.03 37 PHE B C 1
ATOM 4954 O O . PHE B 1 37 ? 2.561 39.594 -37.156 1 60.03 37 PHE B O 1
ATOM 4961 N N . PHE B 1 38 ? 1.935 40.062 -39.188 1 59.41 38 PHE B N 1
ATOM 4962 C CA . PHE B 1 38 ? 1.516 41.406 -38.875 1 59.41 38 PHE B CA 1
ATOM 4963 C C . PHE B 1 38 ? 0.226 41.406 -38.062 1 59.41 38 PHE B C 1
ATOM 4965 O O . PHE B 1 38 ? 0.069 42.219 -37.156 1 59.41 38 PHE B O 1
ATOM 4972 N N . ILE B 1 39 ? -0.703 40.594 -38.406 1 57.28 39 ILE B N 1
ATOM 4973 C CA . ILE B 1 39 ? -1.91 40.5 -37.594 1 57.28 39 ILE B CA 1
ATOM 4974 C C . ILE B 1 39 ? -1.554 40 -36.219 1 57.28 39 ILE B C 1
ATOM 4976 O O . ILE B 1 39 ? -2.066 40.5 -35.219 1 57.28 39 ILE B O 1
ATOM 4980 N N . GLU B 1 40 ? -0.691 39.031 -36.156 1 53.28 40 GLU B N 1
ATOM 4981 C CA . GLU B 1 40 ? -0.206 38.594 -34.844 1 53.28 40 GLU B CA 1
ATOM 4982 C C . GLU B 1 40 ? 0.528 39.688 -34.094 1 53.28 40 GLU B C 1
ATOM 4984 O O . GLU B 1 40 ? 0.33 39.875 -32.906 1 53.28 40 GLU B O 1
ATOM 4989 N N . LYS B 1 41 ? 1.331 40.375 -34.812 1 51.88 41 LYS B N 1
ATOM 4990 C CA . LYS B 1 41 ? 1.999 41.531 -34.219 1 51.88 41 LYS B CA 1
ATOM 4991 C C . LYS B 1 41 ? 1.009 42.656 -33.938 1 51.88 41 LYS B C 1
ATOM 4993 O O . LYS B 1 41 ? 1.114 43.344 -32.938 1 51.88 41 LYS B O 1
ATOM 4998 N N . TRP B 1 42 ? 0.17 42.969 -34.875 1 50.22 42 TRP B N 1
ATOM 4999 C CA . TRP B 1 42 ? -0.859 44 -34.719 1 50.22 42 TRP B CA 1
ATOM 5000 C C . TRP B 1 42 ? -1.797 43.625 -33.562 1 50.22 42 TRP B C 1
ATOM 5002 O O . TRP B 1 42 ? -2.152 44.469 -32.75 1 50.22 42 TRP B O 1
ATOM 5012 N N . ILE B 1 43 ? -2.195 42.375 -33.5 1 45.31 43 ILE B N 1
ATOM 5013 C CA . ILE B 1 43 ? -2.949 41.906 -32.344 1 45.31 43 ILE B CA 1
ATOM 5014 C C . ILE B 1 43 ? -2.059 41.938 -31.094 1 45.31 43 ILE B C 1
ATOM 5016 O O . ILE B 1 43 ? -2.498 42.375 -30.031 1 45.31 43 ILE B O 1
ATOM 5020 N N . ASN B 1 44 ? -0.845 41.656 -31.312 1 43.28 44 ASN B N 1
ATOM 5021 C CA . ASN B 1 44 ? 0.076 41.719 -30.188 1 43.28 44 ASN B CA 1
ATOM 5022 C C . ASN B 1 44 ? 0.45 43.156 -29.844 1 43.28 44 ASN B C 1
ATOM 5024 O O . ASN B 1 44 ? 0.729 43.469 -28.688 1 43.28 44 ASN B O 1
ATOM 5028 N N . ARG B 1 45 ? 0.604 44.156 -30.844 1 40.31 45 ARG B N 1
ATOM 5029 C CA . ARG B 1 45 ? 0.854 45.562 -30.531 1 40.31 45 ARG B CA 1
ATOM 5030 C C . ARG B 1 45 ? -0.365 46.188 -29.875 1 40.31 45 ARG B C 1
ATOM 5032 O O . ARG B 1 45 ? -0.232 47.125 -29.094 1 40.31 45 ARG B O 1
ATOM 5039 N N . LYS B 1 46 ? -1.507 45.969 -30.562 1 41.28 46 LYS B N 1
ATOM 5040 C CA . LYS B 1 46 ? -2.672 46.531 -29.875 1 41.28 46 LYS B CA 1
ATOM 5041 C C . LYS B 1 46 ? -2.764 46.031 -28.438 1 41.28 46 LYS B C 1
ATOM 5043 O O . LYS B 1 46 ? -3.316 46.719 -27.578 1 41.28 46 LYS B O 1
ATOM 5048 N N . ASN B 1 47 ? -2.365 44.906 -28.281 1 34.19 47 ASN B N 1
ATOM 5049 C CA . ASN B 1 47 ? -2.303 44.469 -26.891 1 34.19 47 ASN B CA 1
ATOM 5050 C C . ASN B 1 47 ? -1.139 45.125 -26.156 1 34.19 47 ASN B C 1
ATOM 5052 O O . ASN B 1 47 ? -0.966 44.938 -24.953 1 34.19 47 ASN B O 1
ATOM 5056 N N . ASP B 1 48 ? -0.256 45.812 -26.969 1 35.69 48 ASP B N 1
ATOM 5057 C CA . ASP B 1 48 ? 0.884 46.438 -26.297 1 35.69 48 ASP B CA 1
ATOM 5058 C C . ASP B 1 48 ? 0.489 47.75 -25.625 1 35.69 48 ASP B C 1
ATOM 5060 O O . ASP B 1 48 ? 1.115 48.188 -24.656 1 35.69 48 ASP B O 1
ATOM 5064 N N . SER B 1 49 ? -0.271 48.625 -26.344 1 34.09 49 SER B N 1
ATOM 5065 C CA . SER B 1 49 ? -0.395 49.969 -25.797 1 34.09 49 SER B CA 1
ATOM 5066 C C . SER B 1 49 ? -1.396 50.031 -24.656 1 34.09 49 SER B C 1
ATOM 5068 O O . SER B 1 49 ? -1.79 51.094 -24.219 1 34.09 49 SER B O 1
ATOM 5070 N N . VAL B 1 50 ? -2.396 49.156 -24.609 1 34.09 50 VAL B N 1
ATOM 5071 C CA . VAL B 1 50 ? -3.037 49.344 -23.312 1 34.09 50 VAL B CA 1
ATOM 5072 C C . VAL B 1 50 ? -1.974 49.469 -22.234 1 34.09 50 VAL B C 1
ATOM 5074 O O . VAL B 1 50 ? -1.168 48.562 -22.031 1 34.09 50 VAL B O 1
ATOM 5077 N N . GLY B 1 51 ? -1.465 50.625 -22.172 1 34 51 GLY B N 1
ATOM 5078 C CA . GLY B 1 51 ? -0.695 50.938 -20.984 1 34 51 GLY B CA 1
ATOM 5079 C C . GLY B 1 51 ? -1.07 50.094 -19.781 1 34 51 GLY B C 1
ATOM 5080 O O . GLY B 1 51 ? -2.164 50.25 -19.234 1 34 51 GLY B O 1
ATOM 5081 N N . GLN B 1 52 ? -0.857 48.812 -19.875 1 39.38 52 GLN B N 1
ATOM 5082 C CA . GLN B 1 52 ? -1.097 47.938 -18.75 1 39.38 52 GLN B CA 1
ATOM 5083 C C . GLN B 1 52 ? -0.689 48.562 -17.422 1 39.38 52 GLN B C 1
ATOM 5085 O O . GLN B 1 52 ? 0.498 48.781 -17.172 1 39.38 52 GLN B O 1
ATOM 5090 N N . SER B 1 53 ? -1.191 49.594 -17.031 1 40.72 53 SER B N 1
ATOM 5091 C CA . SER B 1 53 ? -1.009 50.031 -15.648 1 40.72 53 SER B CA 1
ATOM 5092 C C . SER B 1 53 ? -0.766 48.844 -14.727 1 40.72 53 SER B C 1
ATOM 5094 O O . SER B 1 53 ? -1.64 47.969 -14.57 1 40.72 53 SER B O 1
ATOM 5096 N N . SER B 1 54 ? 0.305 48.125 -14.758 1 51.19 54 SER B N 1
ATOM 5097 C CA . SER B 1 54 ? 0.804 46.969 -14.008 1 51.19 54 SER B CA 1
ATOM 5098 C C . SER B 1 54 ? 0.499 47.125 -12.523 1 51.19 54 SER B C 1
ATOM 5100 O O . SER B 1 54 ? 1.302 47.688 -11.766 1 51.19 54 SER B O 1
ATOM 5102 N N . VAL B 1 55 ? -0.59 47.438 -12.141 1 59.41 55 VAL B N 1
ATOM 5103 C CA . VAL B 1 55 ? -0.957 47.594 -10.742 1 59.41 55 VAL B CA 1
ATOM 5104 C C . VAL B 1 55 ? -0.63 46.312 -9.977 1 59.41 55 VAL B C 1
ATOM 5106 O O . VAL B 1 55 ? -1.144 45.25 -10.305 1 59.41 55 VAL B O 1
ATOM 5109 N N . GLY B 1 56 ? 0.446 46.344 -9.164 1 77.69 56 GLY B N 1
ATOM 5110 C CA . GLY B 1 56 ? 0.911 45.281 -8.305 1 77.69 56 GLY B CA 1
ATOM 5111 C C . GLY B 1 56 ? -0.008 45.031 -7.121 1 77.69 56 GLY B C 1
ATOM 5112 O O . GLY B 1 56 ? -0.866 45.844 -6.805 1 77.69 56 GLY B O 1
ATOM 5113 N N . LEU B 1 57 ? -0.028 43.781 -6.613 1 84.62 57 LEU B N 1
ATOM 5114 C CA . LEU B 1 57 ? -0.796 43.375 -5.441 1 84.62 57 LEU B CA 1
ATOM 5115 C C . LEU B 1 57 ? -0.312 44.094 -4.195 1 84.62 57 LEU B C 1
ATOM 5117 O O . LEU B 1 57 ? 0.892 44.156 -3.936 1 84.62 57 LEU B O 1
ATOM 5121 N N . SER B 1 58 ? -1.218 44.812 -3.627 1 84.81 58 SER B N 1
ATOM 5122 C CA . SER B 1 58 ? -0.883 45.5 -2.371 1 84.81 58 SER B CA 1
ATOM 5123 C C . SER B 1 58 ? -1.045 44.531 -1.185 1 84.81 58 SER B C 1
ATOM 5125 O O . SER B 1 58 ? -2.141 44.031 -0.936 1 84.81 58 SER B O 1
ATOM 5127 N N . LEU B 1 59 ? -0.03 44.062 -0.59 1 91.69 59 LEU B N 1
ATOM 5128 C CA . LEU B 1 59 ? 0.019 43.281 0.624 1 91.69 59 LEU B CA 1
ATOM 5129 C C . LEU B 1 59 ? 0.963 43.875 1.65 1 91.69 59 LEU B C 1
ATOM 5131 O O . LEU B 1 59 ? 2.174 43.656 1.601 1 91.69 59 LEU B O 1
ATOM 5135 N N . LYS B 1 60 ? 0.339 44.562 2.504 1 94.94 60 LYS B N 1
ATOM 5136 C CA . LYS B 1 60 ? 1.131 45.281 3.498 1 94.94 60 LYS B CA 1
ATOM 5137 C C . LYS B 1 60 ? 1.939 44.344 4.359 1 94.94 60 LYS B C 1
ATOM 5139 O O . LYS B 1 60 ? 3.068 44.625 4.75 1 94.94 60 LYS B O 1
ATOM 5144 N N . HIS B 1 61 ? 1.4 43.219 4.68 1 98 61 HIS B N 1
ATOM 5145 C CA . HIS B 1 61 ? 2.062 42.281 5.562 1 98 61 HIS B CA 1
ATOM 5146 C C . HIS B 1 61 ? 2.312 40.969 4.852 1 98 61 HIS B C 1
ATOM 5148 O O . HIS B 1 61 ? 1.382 40.344 4.324 1 98 61 HIS B O 1
ATOM 5154 N N . VAL B 1 62 ? 3.518 40.531 4.762 1 98.69 62 VAL B N 1
ATOM 5155 C CA . VAL B 1 62 ? 3.939 39.188 4.34 1 98.69 62 VAL B CA 1
ATOM 5156 C C . VAL B 1 62 ? 4.562 38.438 5.52 1 98.69 62 VAL B C 1
ATOM 5158 O O . VAL B 1 62 ? 5.703 38.719 5.898 1 98.69 62 VAL B O 1
ATOM 5161 N N . VAL B 1 63 ? 3.797 37.531 6.062 1 98.88 63 VAL B N 1
ATOM 5162 C CA . VAL B 1 63 ? 4.121 36.938 7.352 1 98.88 63 VAL B CA 1
ATOM 5163 C C . VAL B 1 63 ? 4.418 35.438 7.172 1 98.88 63 VAL B C 1
ATOM 5165 O O . VAL B 1 63 ? 3.695 34.75 6.461 1 98.88 63 VAL B O 1
ATOM 5168 N N . VAL B 1 64 ? 5.48 34.938 7.73 1 98.88 64 VAL B N 1
ATOM 5169 C CA . VAL B 1 64 ? 5.773 33.5 7.773 1 98.88 64 VAL B CA 1
ATOM 5170 C C . VAL B 1 64 ? 5.355 32.938 9.125 1 98.88 64 VAL B C 1
ATOM 5172 O O . VAL B 1 64 ? 5.66 33.531 10.172 1 98.88 64 VAL B O 1
ATOM 5175 N N . HIS B 1 65 ? 4.637 31.922 9.102 1 98.88 65 HIS B N 1
ATOM 5176 C CA . HIS B 1 65 ? 4.133 31.234 10.297 1 98.88 65 HIS B CA 1
ATOM 5177 C C . HIS B 1 65 ? 5.07 30.109 10.727 1 98.88 65 HIS B C 1
ATOM 5179 O O . HIS B 1 65 ? 5.512 29.312 9.898 1 98.88 65 HIS B O 1
ATOM 5185 N N . LEU B 1 66 ? 5.418 30.094 11.977 1 98.5 66 LEU B N 1
ATOM 5186 C CA . LEU B 1 66 ? 6.188 29.031 12.617 1 98.5 66 LEU B CA 1
ATOM 5187 C C . LEU B 1 66 ? 5.355 28.297 13.672 1 98.5 66 LEU B C 1
ATOM 5189 O O . LEU B 1 66 ? 5 28.891 14.695 1 98.5 66 LEU B O 1
ATOM 5193 N N . ASP B 1 67 ? 5.027 27.109 13.359 1 98.12 67 ASP B N 1
ATOM 5194 C CA . ASP B 1 67 ? 4.328 26.25 14.312 1 98.12 67 ASP B CA 1
ATOM 5195 C C . ASP B 1 67 ? 5.316 25.5 15.203 1 98.12 67 ASP B C 1
ATOM 5197 O O . ASP B 1 67 ? 6.016 24.594 14.742 1 98.12 67 ASP B O 1
ATOM 5201 N N . LEU B 1 68 ? 5.297 25.797 16.5 1 97.75 68 LEU B N 1
ATOM 5202 C CA . LEU B 1 68 ? 6.348 25.312 17.375 1 97.75 68 LEU B CA 1
ATOM 5203 C C . LEU B 1 68 ? 5.832 24.188 18.266 1 97.75 68 LEU B C 1
ATOM 5205 O O . LEU B 1 68 ? 6.578 23.641 19.078 1 97.75 68 LEU B O 1
ATOM 5209 N N . LYS B 1 69 ? 4.582 23.781 18.125 1 93.81 69 LYS B N 1
ATOM 5210 C CA . LYS B 1 69 ? 3.953 22.859 19.062 1 93.81 69 LYS B CA 1
ATOM 5211 C C . LYS B 1 69 ? 4.676 21.516 19.078 1 93.81 69 LYS B C 1
ATOM 5213 O O . LYS B 1 69 ? 4.594 20.75 18.109 1 93.81 69 LYS B O 1
ATOM 5218 N N . GLY B 1 70 ? 5.305 21.219 20.047 1 90.31 70 GLY B N 1
ATOM 5219 C CA . GLY B 1 70 ? 5.918 19.922 20.328 1 90.31 70 GLY B CA 1
ATOM 5220 C C . GLY B 1 70 ? 7.191 19.688 19.531 1 90.31 70 GLY B C 1
ATOM 5221 O O . GLY B 1 70 ? 7.844 18.656 19.703 1 90.31 70 GLY B O 1
ATOM 5222 N N . SER B 1 71 ? 7.539 20.547 18.656 1 91.94 71 SER B N 1
ATOM 5223 C CA . SER B 1 71 ? 8.727 20.344 17.828 1 91.94 71 SER B CA 1
ATOM 5224 C C . SER B 1 71 ? 9.375 21.672 17.469 1 91.94 71 SER B C 1
ATOM 5226 O O . SER B 1 71 ? 9.523 21.984 16.281 1 91.94 71 SER B O 1
ATOM 5228 N N . PRO B 1 72 ? 9.898 22.312 18.469 1 94.88 72 PRO B N 1
ATOM 5229 C CA . PRO B 1 72 ? 10.516 23.609 18.203 1 94.88 72 PRO B CA 1
ATOM 5230 C C . PRO B 1 72 ? 11.867 23.484 17.5 1 94.88 72 PRO B C 1
ATOM 5232 O O . PRO B 1 72 ? 12.75 22.766 17.969 1 94.88 72 PRO B O 1
ATOM 5235 N N . PRO B 1 73 ? 12.062 24.188 16.344 1 97.31 73 PRO B N 1
ATOM 5236 C CA . PRO B 1 73 ? 13.43 24.281 15.836 1 97.31 73 PRO B CA 1
ATOM 5237 C C . PRO B 1 73 ? 14.367 25.016 16.797 1 97.31 73 PRO B C 1
ATOM 5239 O O . PRO B 1 73 ? 13.906 25.844 17.594 1 97.31 73 PRO B O 1
ATOM 5242 N N . LYS B 1 74 ? 15.586 24.672 16.75 1 97.56 74 LYS B N 1
ATOM 5243 C CA . LYS B 1 74 ? 16.562 25.438 17.516 1 97.56 74 LYS B CA 1
ATOM 5244 C C . LYS B 1 74 ? 16.531 26.922 17.125 1 97.56 74 LYS B C 1
ATOM 5246 O O . LYS B 1 74 ? 16.422 27.25 15.945 1 97.56 74 LYS B O 1
ATOM 5251 N N . LEU B 1 75 ? 16.688 27.781 18.156 1 97.94 75 LEU B N 1
ATOM 5252 C CA . LEU B 1 75 ? 16.625 29.203 17.906 1 97.94 75 LEU B CA 1
ATOM 5253 C C . LEU B 1 75 ? 17.781 29.656 17.016 1 97.94 75 LEU B C 1
ATOM 5255 O O . LEU B 1 75 ? 17.625 30.578 16.203 1 97.94 75 LEU B O 1
ATOM 5259 N N . LYS B 1 76 ? 18.906 28.953 17.125 1 96.81 76 LYS B N 1
ATOM 5260 C CA . LYS B 1 76 ? 20.031 29.266 16.266 1 96.81 76 LYS B CA 1
ATOM 5261 C C . LYS B 1 76 ? 19.688 29.047 14.789 1 96.81 76 LYS B C 1
ATOM 5263 O O . LYS B 1 76 ? 20.094 29.828 13.93 1 96.81 76 LYS B O 1
ATOM 5268 N N . TYR B 1 77 ? 19.031 28.047 14.578 1 96.88 77 TYR B N 1
ATOM 5269 C CA . TYR B 1 77 ? 18.594 27.766 13.211 1 96.88 77 TYR B CA 1
ATOM 5270 C C . TYR B 1 77 ? 17.609 28.812 12.727 1 96.88 77 TYR B C 1
ATOM 5272 O O . TYR B 1 77 ? 17.734 29.344 11.617 1 96.88 77 TYR B O 1
ATOM 5280 N N . LEU B 1 78 ? 16.641 29.125 13.547 1 98.06 78 LEU B N 1
ATOM 5281 C CA . LEU B 1 78 ? 15.664 30.141 13.172 1 98.06 78 LEU B CA 1
ATOM 5282 C C . LEU B 1 78 ? 16.344 31.469 12.891 1 98.06 78 LEU B C 1
ATOM 5284 O O . LEU B 1 78 ? 15.961 32.188 11.961 1 98.06 78 LEU B O 1
ATOM 5288 N N . GLU B 1 79 ? 17.312 31.75 13.68 1 97.75 79 GLU B N 1
ATOM 5289 C CA . GLU B 1 79 ? 18.062 33 13.484 1 97.75 79 GLU B CA 1
ATOM 5290 C C . GLU B 1 79 ? 18.75 33 12.117 1 97.75 79 GLU B C 1
ATOM 5292 O O . GLU B 1 79 ? 18.797 34.062 11.461 1 97.75 79 GLU B O 1
ATOM 5297 N N . SER B 1 80 ? 19.203 31.875 11.742 1 96.5 80 SER B N 1
ATOM 5298 C CA . SER B 1 80 ? 19.906 31.781 10.469 1 96.5 80 SER B CA 1
ATOM 5299 C C . SER B 1 80 ? 18.969 32.031 9.297 1 96.5 80 SER B C 1
ATOM 5301 O O . SER B 1 80 ? 19.422 32.312 8.188 1 96.5 80 SER B O 1
ATOM 5303 N N . LEU B 1 81 ? 17.688 31.953 9.5 1 96.81 81 LEU B N 1
ATOM 5304 C CA . LEU B 1 81 ? 16.703 32.125 8.438 1 96.81 81 LEU B CA 1
ATOM 5305 C C . LEU B 1 81 ? 16.297 33.594 8.305 1 96.81 81 LEU B C 1
ATOM 5307 O O . LEU B 1 81 ? 15.711 34 7.293 1 96.81 81 LEU B O 1
ATOM 5311 N N . LEU B 1 82 ? 16.609 34.469 9.273 1 97.88 82 LEU B N 1
ATOM 5312 C CA . LEU B 1 82 ? 16.094 35.812 9.328 1 97.88 82 LEU B CA 1
ATOM 5313 C C . LEU B 1 82 ? 16.578 36.625 8.125 1 97.88 82 LEU B C 1
ATOM 5315 O O . LEU B 1 82 ? 15.789 37.344 7.484 1 97.88 82 LEU B O 1
ATOM 5319 N N . PRO B 1 83 ? 17.859 36.5 7.711 1 96.69 83 PRO B N 1
ATOM 5320 C CA . PRO B 1 83 ? 18.297 37.219 6.523 1 96.69 83 PRO B CA 1
ATOM 5321 C C . PRO B 1 83 ? 17.578 36.781 5.254 1 96.69 83 PRO B C 1
ATOM 5323 O O . PRO B 1 83 ? 17.312 37.594 4.371 1 96.69 83 PRO B O 1
ATOM 5326 N N . VAL B 1 84 ? 17.297 35.531 5.219 1 94.94 84 VAL B N 1
ATOM 5327 C CA . VAL B 1 84 ? 16.562 35 4.078 1 94.94 84 VAL B CA 1
ATOM 5328 C C . VAL B 1 84 ? 15.156 35.594 4.043 1 94.94 84 VAL B C 1
ATOM 5330 O O . VAL B 1 84 ? 14.68 36 2.99 1 94.94 84 VAL B O 1
ATOM 5333 N N . PHE B 1 85 ? 14.547 35.625 5.191 1 97.81 85 PHE B N 1
ATOM 5334 C CA . PHE B 1 85 ? 13.211 36.188 5.301 1 97.81 85 PHE B CA 1
ATOM 5335 C C . PHE B 1 85 ? 13.203 37.656 4.863 1 97.81 85 PHE B C 1
ATOM 5337 O O . PHE B 1 85 ? 12.391 38.062 4.035 1 97.81 85 PHE B O 1
ATOM 5344 N N . LYS B 1 86 ? 14.125 38.312 5.34 1 97.12 86 LYS B N 1
ATOM 5345 C CA . LYS B 1 86 ? 14.219 39.75 5.012 1 97.12 86 LYS B CA 1
ATOM 5346 C C . LYS B 1 86 ? 14.453 39.938 3.516 1 97.12 86 LYS B C 1
ATOM 5348 O O . LYS B 1 86 ? 13.805 40.781 2.895 1 97.12 86 LYS B O 1
ATOM 5353 N N . TYR B 1 87 ? 15.305 39.156 2.967 1 96.25 87 TYR B N 1
ATOM 5354 C CA . TYR B 1 87 ? 15.656 39.25 1.554 1 96.25 87 TYR B CA 1
ATOM 5355 C C . TYR B 1 87 ? 14.43 39.062 0.671 1 96.25 87 TYR B C 1
ATOM 5357 O O . TYR B 1 87 ? 14.258 39.75 -0.34 1 96.25 87 TYR B O 1
ATOM 5365 N N . TYR B 1 88 ? 13.57 38.25 1.104 1 96.88 88 TYR B N 1
ATOM 5366 C CA . TYR B 1 88 ? 12.438 37.906 0.252 1 96.88 88 TYR B CA 1
ATOM 5367 C C . TYR B 1 88 ? 11.18 38.656 0.685 1 96.88 88 TYR B C 1
ATOM 5369 O O . TYR B 1 88 ? 10.062 38.25 0.354 1 96.88 88 TYR B O 1
ATOM 5377 N N . GLY B 1 89 ? 11.32 39.625 1.505 1 96.56 89 GLY B N 1
ATOM 5378 C CA . GLY B 1 89 ? 10.258 40.594 1.74 1 96.56 89 GLY B CA 1
ATOM 5379 C C . GLY B 1 89 ? 9.367 40.219 2.908 1 96.56 89 GLY B C 1
ATOM 5380 O O . GLY B 1 89 ? 8.297 40.812 3.092 1 96.56 89 GLY B O 1
ATOM 5381 N N . VAL B 1 90 ? 9.789 39.281 3.705 1 98.56 90 VAL B N 1
ATOM 5382 C CA . VAL B 1 90 ? 9.047 38.938 4.91 1 98.56 90 VAL B CA 1
ATOM 5383 C C . VAL B 1 90 ? 9.18 40.062 5.938 1 98.56 90 VAL B C 1
ATOM 5385 O O . VAL B 1 90 ? 10.289 40.5 6.258 1 98.56 90 VAL B O 1
ATOM 5388 N N . ASN B 1 91 ? 8.031 40.531 6.418 1 98.38 91 ASN B N 1
ATOM 5389 C CA . ASN B 1 91 ? 8.102 41.625 7.398 1 98.38 91 ASN B CA 1
ATOM 5390 C C . ASN B 1 91 ? 7.348 41.281 8.672 1 98.38 91 ASN B C 1
ATOM 5392 O O . ASN B 1 91 ? 7.094 42.125 9.508 1 98.38 91 ASN B O 1
ATOM 5396 N N . GLY B 1 92 ? 7.016 40 8.859 1 98.62 92 GLY B N 1
ATOM 5397 C CA . GLY B 1 92 ? 6.395 39.5 10.07 1 98.62 92 GLY B CA 1
ATOM 5398 C C . GLY B 1 92 ? 6.645 38 10.305 1 98.62 92 GLY B C 1
ATOM 5399 O O . GLY B 1 92 ? 6.754 37.219 9.352 1 98.62 92 GLY B O 1
ATOM 5400 N N . LEU B 1 93 ? 6.691 37.625 11.508 1 98.62 93 LEU B N 1
ATOM 5401 C CA . LEU B 1 93 ? 6.754 36.219 11.938 1 98.62 93 LEU B CA 1
ATOM 5402 C C . LEU B 1 93 ? 5.613 35.875 12.891 1 98.62 93 LEU B C 1
ATOM 5404 O O . LEU B 1 93 ? 5.477 36.531 13.938 1 98.62 93 LEU B O 1
ATOM 5408 N N . LEU B 1 94 ? 4.766 35.031 12.453 1 98.81 94 LEU B N 1
ATOM 5409 C CA . LEU B 1 94 ? 3.729 34.5 13.336 1 98.81 94 LEU B CA 1
ATOM 5410 C C . LEU B 1 94 ? 4.246 33.312 14.156 1 98.81 94 LEU B C 1
ATOM 5412 O O . LEU B 1 94 ? 4.434 32.219 13.617 1 98.81 94 LEU B O 1
ATOM 5416 N N . MET B 1 95 ? 4.43 33.531 15.422 1 98.25 95 MET B N 1
ATOM 5417 C CA . MET B 1 95 ? 5.008 32.531 16.297 1 98.25 95 MET B CA 1
ATOM 5418 C C . MET B 1 95 ? 3.922 31.797 17.094 1 98.25 95 MET B C 1
ATOM 5420 O O . MET B 1 95 ? 3.438 32.312 18.094 1 98.25 95 MET B O 1
ATOM 5424 N N . GLU B 1 96 ? 3.609 30.672 16.688 1 98.25 96 GLU B N 1
ATOM 5425 C CA . GLU B 1 96 ? 2.656 29.859 17.438 1 98.25 96 GLU B CA 1
ATOM 5426 C C . GLU B 1 96 ? 3.359 29.031 18.5 1 98.25 96 GLU B C 1
ATOM 5428 O O . GLU B 1 96 ? 3.836 27.922 18.219 1 98.25 96 GLU B O 1
ATOM 5433 N N . TYR B 1 97 ? 3.326 29.484 19.719 1 97.56 97 TYR B N 1
ATOM 5434 C CA . TYR B 1 97 ? 4.18 28.969 20.781 1 97.56 97 TYR B CA 1
ATOM 5435 C C . TYR B 1 97 ? 3.639 27.656 21.328 1 97.56 97 TYR B C 1
ATOM 5437 O O . TYR B 1 97 ? 4.391 26.688 21.5 1 97.56 97 TYR B O 1
ATOM 5445 N N . GLU B 1 98 ? 2.336 27.656 21.672 1 95.81 98 GLU B N 1
ATOM 5446 C CA . GLU B 1 98 ? 1.734 26.594 22.484 1 95.81 98 GLU B CA 1
ATOM 5447 C C . GLU B 1 98 ? 2.605 26.266 23.688 1 95.81 98 GLU B C 1
ATOM 5449 O O . GLU B 1 98 ? 2.898 27.141 24.516 1 95.81 98 GLU B O 1
ATOM 5454 N N . ASP B 1 99 ? 3.166 25.078 23.75 1 96.38 99 ASP B N 1
ATOM 5455 C CA . ASP B 1 99 ? 3.881 24.688 24.969 1 96.38 99 ASP B CA 1
ATOM 5456 C C . ASP B 1 99 ? 5.355 25.062 24.875 1 96.38 99 ASP B C 1
ATOM 5458 O O . ASP B 1 99 ? 6.145 24.719 25.766 1 96.38 99 ASP B O 1
ATOM 5462 N N . MET B 1 100 ? 5.719 25.812 23.906 1 97.38 100 MET B N 1
ATOM 5463 C CA . MET B 1 100 ? 7.129 26.172 23.75 1 97.38 100 MET B CA 1
ATOM 5464 C C . MET B 1 100 ? 7.414 27.531 24.375 1 97.38 100 MET B C 1
ATOM 5466 O O . MET B 1 100 ? 8.57 27.953 24.469 1 97.38 100 MET B O 1
ATOM 5470 N N . PHE B 1 101 ? 6.355 28.281 24.734 1 98.25 101 PHE B N 1
ATOM 5471 C CA . PHE B 1 101 ? 6.547 29.5 25.484 1 98.25 101 PHE B CA 1
ATOM 5472 C C . PHE B 1 101 ? 6.941 29.203 26.922 1 98.25 101 PHE B C 1
ATOM 5474 O O . PHE B 1 101 ? 6.402 28.281 27.547 1 98.25 101 PHE B O 1
ATOM 5481 N N . PRO B 1 102 ? 7.855 29.953 27.484 1 98.06 102 PRO B N 1
ATOM 5482 C CA . PRO B 1 102 ? 8.312 29.719 28.859 1 98.06 102 PRO B CA 1
ATOM 5483 C C . PRO B 1 102 ? 7.41 30.359 29.906 1 98.06 102 PRO B C 1
ATOM 5485 O O . PRO B 1 102 ? 7.816 31.328 30.562 1 98.06 102 PRO B O 1
ATOM 5488 N N . TYR B 1 103 ? 6.312 29.797 30.156 1 98.25 103 TYR B N 1
ATOM 5489 C CA . TYR B 1 103 ? 5.379 30.297 31.172 1 98.25 103 TYR B CA 1
ATOM 5490 C C . TYR B 1 103 ? 5.98 30.203 32.562 1 98.25 103 TYR B C 1
ATOM 5492 O O . TYR B 1 103 ? 6.887 29.391 32.812 1 98.25 103 TYR B O 1
ATOM 5500 N N . GLU B 1 104 ? 5.445 31.016 33.469 1 97.69 104 GLU B N 1
ATOM 5501 C CA . GLU B 1 104 ? 5.91 31.047 34.844 1 97.69 104 GLU B CA 1
ATOM 5502 C C . GLU B 1 104 ? 4.742 31 35.812 1 97.69 104 GLU B C 1
ATOM 5504 O O . GLU B 1 104 ? 3.58 31.031 35.406 1 97.69 104 GLU B O 1
ATOM 5509 N N . GLY B 1 105 ? 5.094 30.828 37.062 1 97.06 105 GLY B N 1
ATOM 5510 C CA . GLY B 1 105 ? 4.066 30.828 38.094 1 97.06 105 GLY B CA 1
ATOM 5511 C C . GLY B 1 105 ? 3.129 29.641 38 1 97.06 105 GLY B C 1
ATOM 5512 O O . GLY B 1 105 ? 3.574 28.516 37.812 1 97.06 105 GLY B O 1
ATOM 5513 N N . ASP B 1 106 ? 1.89 29.891 38.062 1 95.44 106 ASP B N 1
ATOM 5514 C CA . ASP B 1 106 ? 0.881 28.828 38.094 1 95.44 106 ASP B CA 1
ATOM 5515 C C . ASP B 1 106 ? 0.779 28.125 36.719 1 95.44 106 ASP B C 1
ATOM 5517 O O . ASP B 1 106 ? 0.21 27.031 36.625 1 95.44 106 ASP B O 1
ATOM 5521 N N . LEU B 1 107 ? 1.398 28.75 35.719 1 97.81 107 LEU B N 1
ATOM 5522 C CA . LEU B 1 107 ? 1.267 28.203 34.375 1 97.81 107 LEU B CA 1
ATOM 5523 C C . LEU B 1 107 ? 2.537 27.469 33.938 1 97.81 107 LEU B C 1
ATOM 5525 O O . LEU B 1 107 ? 2.67 27.047 32.781 1 97.81 107 LEU B O 1
ATOM 5529 N N . VAL B 1 108 ? 3.459 27.219 34.875 1 96.88 108 VAL B N 1
ATOM 5530 C CA . VAL B 1 108 ? 4.785 26.688 34.594 1 96.88 108 VAL B CA 1
ATOM 5531 C C . VAL B 1 108 ? 4.656 25.328 33.906 1 96.88 108 VAL B C 1
ATOM 5533 O O . VAL B 1 108 ? 5.453 24.969 33.031 1 96.88 108 VAL B O 1
ATOM 5536 N N . ASN B 1 109 ? 3.627 24.562 34.25 1 95.94 109 ASN B N 1
ATOM 5537 C CA . ASN B 1 109 ? 3.48 23.203 33.75 1 95.94 109 ASN B CA 1
ATOM 5538 C C . ASN B 1 109 ? 2.916 23.172 32.344 1 95.94 109 ASN B C 1
ATOM 5540 O O . ASN B 1 109 ? 2.957 22.141 31.672 1 95.94 109 ASN B O 1
ATOM 5544 N N . ILE B 1 110 ? 2.438 24.25 31.828 1 97.12 110 ILE B N 1
ATOM 5545 C CA . ILE B 1 110 ? 1.948 24.328 30.453 1 97.12 110 ILE B CA 1
ATOM 5546 C C . ILE B 1 110 ? 3.123 24.266 29.484 1 97.12 110 ILE B C 1
ATOM 5548 O O . ILE B 1 110 ? 3 23.703 28.391 1 97.12 110 ILE B O 1
ATOM 5552 N N . SER B 1 111 ? 4.246 24.719 29.984 1 97.12 111 SER B N 1
ATOM 5553 C CA . SER B 1 111 ? 5.449 24.719 29.156 1 97.12 111 SER B CA 1
ATOM 5554 C C . SER B 1 111 ? 6.047 23.312 29.078 1 97.12 111 SER B C 1
ATOM 5556 O O . SER B 1 111 ? 6.117 22.594 30.078 1 97.12 111 SER B O 1
ATOM 5558 N N . SER B 1 112 ? 6.359 23.016 27.875 1 95.88 112 SER B N 1
ATOM 5559 C CA . SER B 1 112 ? 7.156 21.812 27.719 1 95.88 112 SER B CA 1
ATOM 5560 C C . SER B 1 112 ? 8.461 21.906 28.5 1 95.88 112 SER B C 1
ATOM 5562 O O . SER B 1 112 ? 8.969 23 28.75 1 95.88 112 SER B O 1
ATOM 5564 N N . ARG B 1 113 ? 9 20.734 28.859 1 93.62 113 ARG B N 1
ATOM 5565 C CA . ARG B 1 113 ? 10.266 20.734 29.594 1 93.62 113 ARG B CA 1
ATOM 5566 C C . ARG B 1 113 ? 11.414 21.188 28.703 1 93.62 113 ARG B C 1
ATOM 5568 O O . ARG B 1 113 ? 12.453 21.625 29.188 1 93.62 113 ARG B O 1
ATOM 5575 N N . ASN B 1 114 ? 11.195 21.094 27.406 1 91.12 114 ASN B N 1
ATOM 5576 C CA . ASN B 1 114 ? 12.203 21.578 26.469 1 91.12 114 ASN B CA 1
ATOM 5577 C C . ASN B 1 114 ? 11.758 22.844 25.766 1 91.12 114 ASN B C 1
ATOM 5579 O O . ASN B 1 114 ? 12.102 23.078 24.609 1 91.12 114 ASN B O 1
ATOM 5583 N N . CYS B 1 115 ? 10.922 23.625 26.391 1 96.31 115 CYS B N 1
ATOM 5584 C CA . CYS B 1 115 ? 10.516 24.906 25.828 1 96.31 115 CYS B CA 1
ATOM 5585 C C . CYS B 1 115 ? 11.703 25.844 25.688 1 96.31 115 CYS B C 1
ATOM 5587 O O . CYS B 1 115 ? 12.789 25.562 26.188 1 96.31 115 CYS B O 1
ATOM 5589 N N . TYR B 1 116 ? 11.523 26.938 25 1 97.62 116 TYR B N 1
ATOM 5590 C CA . TYR B 1 116 ? 12.617 27.875 24.781 1 97.62 116 TYR B CA 1
ATOM 5591 C C . TYR B 1 116 ? 13.023 28.547 26.094 1 97.62 116 TYR B C 1
ATOM 5593 O O . TYR B 1 116 ? 12.172 28.875 26.922 1 97.62 116 TYR B O 1
ATOM 5601 N N . ASP B 1 117 ? 14.289 28.719 26.188 1 97.25 117 ASP B N 1
ATOM 5602 C CA . ASP B 1 117 ? 14.797 29.531 27.297 1 97.25 117 ASP B CA 1
ATOM 5603 C C . ASP B 1 117 ? 14.375 30.984 27.141 1 97.25 117 ASP B C 1
ATOM 5605 O O . ASP B 1 117 ? 14.438 31.547 26.031 1 97.25 117 ASP B O 1
ATOM 5609 N N . LYS B 1 118 ? 13.977 31.625 28.219 1 97.12 118 LYS B N 1
ATOM 5610 C CA . LYS B 1 118 ? 13.438 32.969 28.188 1 97.12 118 LYS B CA 1
ATOM 5611 C C . LYS B 1 118 ? 14.438 33.969 27.594 1 97.12 118 LYS B C 1
ATOM 5613 O O . LYS B 1 118 ? 14.086 34.781 26.734 1 97.12 118 LYS B O 1
ATOM 5618 N N . ASN B 1 119 ? 15.648 33.844 27.984 1 97.62 119 ASN B N 1
ATOM 5619 C CA . ASN B 1 119 ? 16.672 34.781 27.516 1 97.62 119 ASN B CA 1
ATOM 5620 C C . ASN B 1 119 ? 17.016 34.531 26.047 1 97.62 119 ASN B C 1
ATOM 5622 O O . ASN B 1 119 ? 17.188 35.5 25.281 1 97.62 119 ASN B O 1
ATOM 5626 N N . GLU B 1 120 ? 17.125 33.312 25.75 1 97.88 120 GLU B N 1
ATOM 5627 C CA . GLU B 1 120 ? 17.438 32.969 24.359 1 97.88 120 GLU B CA 1
ATOM 5628 C C . GLU B 1 120 ? 16.328 33.406 23.422 1 97.88 120 GLU B C 1
ATOM 5630 O O . GLU B 1 120 ? 16.578 33.906 22.328 1 97.88 120 GLU B O 1
ATOM 5635 N N . LEU B 1 121 ? 15.156 33.188 23.906 1 98.38 121 LEU B N 1
ATOM 5636 C CA . LEU B 1 121 ? 14.008 33.594 23.109 1 98.38 121 LEU B CA 1
ATOM 5637 C C . LEU B 1 121 ? 13.969 35.125 22.938 1 98.38 121 LEU B C 1
ATOM 5639 O O . LEU B 1 121 ? 13.734 35.625 21.844 1 98.38 121 LEU B O 1
ATOM 5643 N N . LYS B 1 122 ? 14.203 35.812 24.016 1 98.06 122 LYS B N 1
ATOM 5644 C CA . LYS B 1 122 ? 14.227 37.281 23.969 1 98.06 122 LYS B CA 1
ATOM 5645 C C . LYS B 1 122 ? 15.281 37.781 22.984 1 98.06 122 LYS B C 1
ATOM 5647 O O . LYS B 1 122 ? 15.031 38.719 22.219 1 98.06 122 LYS B O 1
ATOM 5652 N N . ASN B 1 123 ? 16.406 37.125 23.016 1 98.06 123 ASN B N 1
ATOM 5653 C CA . ASN B 1 123 ? 17.484 37.469 22.094 1 98.06 123 ASN B CA 1
ATOM 5654 C C . ASN B 1 123 ? 17.078 37.281 20.641 1 98.06 123 ASN B C 1
ATOM 5656 O O . ASN B 1 123 ? 17.328 38.125 19.797 1 98.06 123 ASN B O 1
ATOM 5660 N N . PHE B 1 124 ? 16.547 36.219 20.422 1 98.12 124 PHE B N 1
ATOM 5661 C CA . PHE B 1 124 ? 16.078 35.906 19.062 1 98.12 124 PHE B CA 1
ATOM 5662 C C . PHE B 1 124 ? 15.047 36.938 18.609 1 98.12 124 PHE B C 1
ATOM 5664 O O . PHE B 1 124 ? 15.133 37.438 17.484 1 98.12 124 PHE B O 1
ATOM 5671 N N . LEU B 1 125 ? 14.086 37.25 19.453 1 98.25 125 LEU B N 1
ATOM 5672 C CA . LEU B 1 125 ? 13.023 38.188 19.109 1 98.25 125 LEU B CA 1
ATOM 5673 C C . LEU B 1 125 ? 13.594 39.594 18.875 1 98.25 125 LEU B C 1
ATOM 5675 O O . LEU B 1 125 ? 13.172 40.281 17.953 1 98.25 125 LEU B O 1
ATOM 5679 N N . ASN B 1 126 ? 14.547 39.938 19.672 1 97.81 126 ASN B N 1
ATOM 5680 C CA . ASN B 1 126 ? 15.219 41.219 19.5 1 97.81 126 ASN B CA 1
ATOM 5681 C C . ASN B 1 126 ? 15.906 41.312 18.141 1 97.81 126 ASN B C 1
ATOM 5683 O O . ASN B 1 126 ? 15.82 42.344 17.469 1 97.81 126 ASN B O 1
ATOM 5687 N N . LYS B 1 127 ? 16.5 40.281 17.812 1 97.88 127 LYS B N 1
ATOM 5688 C CA . LYS B 1 127 ? 17.172 40.25 16.516 1 97.88 127 LYS B CA 1
ATOM 5689 C C . LYS B 1 127 ? 16.188 40.375 15.367 1 97.88 127 LYS B C 1
ATOM 5691 O O . LYS B 1 127 ? 16.453 41.062 14.375 1 97.88 127 LYS B O 1
ATOM 5696 N N . SER B 1 128 ? 15.133 39.688 15.5 1 97.88 128 SER B N 1
ATOM 5697 C CA . SER B 1 128 ? 14.086 39.75 14.477 1 97.88 128 SER B CA 1
ATOM 5698 C C . SER B 1 128 ? 13.539 41.156 14.32 1 97.88 128 SER B C 1
ATOM 5700 O O . SER B 1 128 ? 13.438 41.688 13.195 1 97.88 128 SER B O 1
ATOM 5702 N N . VAL B 1 129 ? 13.281 41.812 15.445 1 97.62 129 VAL B N 1
ATOM 5703 C CA . VAL B 1 129 ? 12.727 43.156 15.453 1 97.62 129 VAL B CA 1
ATOM 5704 C C . VAL B 1 129 ? 13.742 44.156 14.867 1 97.62 129 VAL B C 1
ATOM 5706 O O . VAL B 1 129 ? 13.375 45.031 14.102 1 97.62 129 VAL B O 1
ATOM 5709 N N . ASN B 1 130 ? 14.945 43.938 15.172 1 97.25 130 ASN B N 1
ATOM 5710 C CA . ASN B 1 130 ? 16 44.812 14.688 1 97.25 130 ASN B CA 1
ATOM 5711 C C . ASN B 1 130 ? 16.172 44.719 13.172 1 97.25 130 ASN B C 1
ATOM 5713 O O . ASN B 1 130 ? 16.656 45.625 12.531 1 97.25 130 ASN B O 1
ATOM 5717 N N . MET B 1 131 ? 15.727 43.656 12.664 1 97.25 131 MET B N 1
ATOM 5718 C CA . MET B 1 131 ? 15.836 43.469 11.219 1 97.25 131 MET B CA 1
ATOM 5719 C C . MET B 1 131 ? 14.57 43.938 10.508 1 97.25 131 MET B C 1
ATOM 5721 O O . MET B 1 131 ? 14.445 43.781 9.289 1 97.25 131 MET B O 1
ATOM 5725 N N . GLY B 1 132 ? 13.664 44.406 11.273 1 96.75 132 GLY B N 1
ATOM 5726 C CA . GLY B 1 132 ? 12.445 44.969 10.695 1 96.75 132 GLY B CA 1
ATOM 5727 C C . GLY B 1 132 ? 11.336 43.938 10.547 1 96.75 132 GLY B C 1
ATOM 5728 O O . GLY B 1 132 ? 10.391 44.125 9.781 1 96.75 132 GLY B O 1
ATOM 5729 N N . ILE B 1 133 ? 11.461 42.875 11.25 1 98.25 133 ILE B N 1
ATOM 5730 C CA . ILE B 1 133 ? 10.445 41.844 11.203 1 98.25 133 ILE B CA 1
ATOM 5731 C C . ILE B 1 133 ? 9.57 41.906 12.445 1 98.25 133 ILE B C 1
ATOM 5733 O O . ILE B 1 133 ? 10.055 41.75 13.57 1 98.25 133 ILE B O 1
ATOM 5737 N N . GLU B 1 134 ? 8.305 42.125 12.227 1 98.19 134 GLU B N 1
ATOM 5738 C CA . GLU B 1 134 ? 7.359 42.156 13.336 1 98.19 134 GLU B CA 1
ATOM 5739 C C . GLU B 1 134 ? 7.148 40.75 13.891 1 98.19 134 GLU B C 1
ATOM 5741 O O . GLU B 1 134 ? 7.066 39.781 13.133 1 98.19 134 GLU B O 1
ATOM 5746 N N . ILE B 1 135 ? 7.086 40.688 15.188 1 98.12 135 ILE B N 1
ATOM 5747 C CA . ILE B 1 135 ? 6.746 39.406 15.812 1 98.12 135 ILE B CA 1
ATOM 5748 C C . ILE B 1 135 ? 5.273 39.406 16.219 1 98.12 135 ILE B C 1
ATOM 5750 O O . ILE B 1 135 ? 4.828 40.312 16.953 1 98.12 135 ILE B O 1
ATOM 5754 N N . ILE B 1 136 ? 4.559 38.438 15.773 1 98.69 136 ILE B N 1
ATOM 5755 C CA . ILE B 1 136 ? 3.156 38.25 16.109 1 98.69 136 ILE B CA 1
ATOM 5756 C C . ILE B 1 136 ? 3 36.969 16.922 1 98.69 136 ILE B C 1
ATOM 5758 O O . ILE B 1 136 ? 3.021 35.875 16.359 1 98.69 136 ILE B O 1
ATOM 5762 N N . PRO B 1 137 ? 2.865 37.094 18.25 1 98.62 137 PRO B N 1
ATOM 5763 C CA . PRO B 1 137 ? 2.625 35.875 19.016 1 98.62 137 PRO B CA 1
ATOM 5764 C C . PRO B 1 137 ? 1.242 35.281 18.75 1 98.62 137 PRO B C 1
ATOM 5766 O O . PRO B 1 137 ? 0.267 36.031 18.609 1 98.62 137 PRO B O 1
ATOM 5769 N N . LEU B 1 138 ? 1.202 34.031 18.547 1 98.75 138 LEU B N 1
ATOM 5770 C CA . LEU B 1 138 ? -0.053 33.281 18.453 1 98.75 138 LEU B CA 1
ATOM 5771 C C . LEU B 1 138 ? -0.246 32.375 19.656 1 98.75 138 LEU B C 1
ATOM 5773 O O . LEU B 1 138 ? 0.609 31.531 19.938 1 98.75 138 LEU B O 1
ATOM 5777 N N . ILE B 1 139 ? -1.352 32.594 20.344 1 97.25 139 ILE B N 1
ATOM 5778 C CA . ILE B 1 139 ? -1.745 31.828 21.516 1 97.25 139 ILE B CA 1
ATOM 5779 C C . ILE B 1 139 ? -3.129 31.234 21.297 1 97.25 139 ILE B C 1
ATOM 5781 O O . ILE B 1 139 ? -4.078 31.938 20.953 1 97.25 139 ILE B O 1
ATOM 5785 N N . GLN B 1 140 ? -3.174 29.906 21.531 1 98 140 GLN B N 1
ATOM 5786 C CA . GLN B 1 140 ? -4.484 29.266 21.438 1 98 140 GLN B CA 1
ATOM 5787 C C . GLN B 1 140 ? -5.344 29.609 22.656 1 98 140 GLN B C 1
ATOM 5789 O O . GLN B 1 140 ? -4.883 29.516 23.797 1 98 140 GLN B O 1
ATOM 5794 N N . THR B 1 141 ? -6.609 29.953 22.391 1 98.5 141 THR B N 1
ATOM 5795 C CA . THR B 1 141 ? -7.406 30.469 23.516 1 98.5 141 THR B CA 1
ATOM 5796 C C . THR B 1 141 ? -8.781 29.797 23.531 1 98.5 141 THR B C 1
ATOM 5798 O O . THR B 1 141 ? -9.617 30.125 24.375 1 98.5 141 THR B O 1
ATOM 5801 N N . PHE B 1 142 ? -9.062 28.906 22.594 1 98.38 142 PHE B N 1
ATOM 5802 C CA . PHE B 1 142 ? -10.367 28.266 22.531 1 98.38 142 PHE B CA 1
ATOM 5803 C C . PHE B 1 142 ? -10.234 26.812 22.062 1 98.38 142 PHE B C 1
ATOM 5805 O O . PHE B 1 142 ? -10.219 25.891 22.891 1 98.38 142 PHE B O 1
ATOM 5812 N N . GLY B 1 143 ? -10 26.641 20.766 1 97.88 143 GLY B N 1
ATOM 5813 C CA . GLY B 1 143 ? -9.617 25.344 20.234 1 97.88 143 GLY B CA 1
ATOM 5814 C C . GLY B 1 143 ? -8.133 25.062 20.344 1 97.88 143 GLY B C 1
ATOM 5815 O O . GLY B 1 143 ? -7.359 25.938 20.75 1 97.88 143 GLY B O 1
ATOM 5816 N N . HIS B 1 144 ? -7.723 23.859 20.125 1 97.56 144 HIS B N 1
ATOM 5817 C CA . HIS B 1 144 ? -6.316 23.469 20.125 1 97.56 144 HIS B CA 1
ATOM 5818 C C . HIS B 1 144 ? -5.656 23.812 21.469 1 97.56 144 HIS B C 1
ATOM 5820 O O . HIS B 1 144 ? -4.523 24.297 21.5 1 97.56 144 HIS B O 1
ATOM 5826 N N . MET B 1 145 ? -6.402 23.578 22.547 1 98 145 MET B N 1
ATOM 5827 C CA . MET B 1 145 ? -5.895 23.875 23.875 1 98 145 MET B CA 1
ATOM 5828 C C . MET B 1 145 ? -5.285 22.641 24.516 1 98 145 MET B C 1
ATOM 5830 O O . MET B 1 145 ? -5.133 22.578 25.734 1 98 145 MET B O 1
ATOM 5834 N N . GLU B 1 146 ? -4.918 21.656 23.688 1 97.12 146 GLU B N 1
ATOM 5835 C CA . GLU B 1 146 ? -4.445 20.375 24.203 1 97.12 146 GLU B CA 1
ATOM 5836 C C . GLU B 1 146 ? -3.225 20.547 25.094 1 97.12 146 GLU B C 1
ATOM 5838 O O . GLU B 1 146 ? -3.074 19.844 26.094 1 97.12 146 GLU B O 1
ATOM 5843 N N . HIS B 1 147 ? -2.34 21.469 24.781 1 96.5 147 HIS B N 1
ATOM 5844 C CA . HIS B 1 147 ? -1.101 21.641 25.531 1 96.5 147 HIS B CA 1
ATOM 5845 C C . HIS B 1 147 ? -1.382 21.984 26.984 1 96.5 147 HIS B C 1
ATOM 5847 O O . HIS B 1 147 ? -0.579 21.672 27.859 1 96.5 147 HIS B O 1
ATOM 5853 N N . ALA B 1 148 ? -2.527 22.547 27.297 1 97.75 148 ALA B N 1
ATOM 5854 C CA . ALA B 1 148 ? -2.906 22.906 28.656 1 97.75 148 ALA B CA 1
ATOM 5855 C C . ALA B 1 148 ? -3.918 21.906 29.219 1 97.75 148 ALA B C 1
ATOM 5857 O O . ALA B 1 148 ? -3.693 21.328 30.281 1 97.75 148 ALA B O 1
ATOM 5858 N N . LEU B 1 149 ? -4.918 21.609 28.469 1 98.06 149 LEU B N 1
ATOM 5859 C CA . LEU B 1 149 ? -6.082 20.891 28.969 1 98.06 149 LEU B CA 1
ATOM 5860 C C . LEU B 1 149 ? -5.785 19.406 29.109 1 98.06 149 LEU B C 1
ATOM 5862 O O . LEU B 1 149 ? -6.574 18.656 29.703 1 98.06 149 LEU B O 1
ATOM 5866 N N . LYS B 1 150 ? -4.676 18.922 28.578 1 96.94 150 LYS B N 1
ATOM 5867 C CA . LYS B 1 150 ? -4.297 17.531 28.781 1 96.94 150 LYS B CA 1
ATOM 5868 C C . LYS B 1 150 ? -3.783 17.297 30.203 1 96.94 150 LYS B C 1
ATOM 5870 O O . LYS B 1 150 ? -3.754 16.172 30.672 1 96.94 150 LYS B O 1
ATOM 5875 N N . LEU B 1 151 ? -3.379 18.391 30.844 1 97 151 LEU B N 1
ATOM 5876 C CA . LEU B 1 151 ? -2.812 18.312 32.188 1 97 151 LEU B CA 1
ATOM 5877 C C . LEU B 1 151 ? -3.91 18.156 33.219 1 97 151 LEU B C 1
ATOM 5879 O O . LEU B 1 151 ? -4.988 18.734 33.094 1 97 151 LEU B O 1
ATOM 5883 N N . GLN B 1 152 ? -3.555 17.438 34.281 1 96 152 GLN B N 1
ATOM 5884 C CA . GLN B 1 152 ? -4.508 17.188 35.375 1 96 152 GLN B CA 1
ATOM 5885 C C . GLN B 1 152 ? -5.02 18.5 35.969 1 96 152 GLN B C 1
ATOM 5887 O O . GLN B 1 152 ? -6.207 18.625 36.281 1 96 152 GLN B O 1
ATOM 5892 N N . GLU B 1 153 ? -4.211 19.469 36.062 1 95.44 153 GLU B N 1
ATOM 5893 C CA . GLU B 1 153 ? -4.496 20.75 36.719 1 95.44 153 GLU B CA 1
ATOM 5894 C C . GLU B 1 153 ? -5.574 21.531 35.969 1 95.44 153 GLU B C 1
ATOM 5896 O O . GLU B 1 153 ? -6.312 22.312 36.562 1 95.44 153 GLU B O 1
ATOM 5901 N N . PHE B 1 154 ? -5.723 21.266 34.688 1 97.56 154 PHE B N 1
ATOM 5902 C CA . PHE B 1 154 ? -6.621 22.094 33.875 1 97.56 154 PHE B CA 1
ATOM 5903 C C . PHE B 1 154 ? -7.719 21.234 33.25 1 97.56 154 PHE B C 1
ATOM 5905 O O . PHE B 1 154 ? -8.5 21.734 32.438 1 97.56 154 PHE B O 1
ATOM 5912 N N . ARG B 1 155 ? -7.809 20.016 33.656 1 97.12 155 ARG B N 1
ATOM 5913 C CA . ARG B 1 155 ? -8.742 19.062 33.062 1 97.12 155 ARG B CA 1
ATOM 5914 C C . ARG B 1 155 ? -10.188 19.531 33.25 1 97.12 155 ARG B C 1
ATOM 5916 O O . ARG B 1 155 ? -11.016 19.344 32.344 1 97.12 155 ARG B O 1
ATOM 5923 N N . GLN B 1 156 ? -10.453 20.125 34.312 1 97.31 156 GLN B N 1
ATOM 5924 C CA . GLN B 1 156 ? -11.812 20.516 34.656 1 97.31 156 GLN B CA 1
ATOM 5925 C C . GLN B 1 156 ? -12.305 21.641 33.75 1 97.31 156 GLN B C 1
ATOM 5927 O O . GLN B 1 156 ? -13.5 21.953 33.719 1 97.31 156 GLN B O 1
ATOM 5932 N N . LEU B 1 157 ? -11.438 22.234 33 1 98.44 157 LEU B N 1
ATOM 5933 C CA . LEU B 1 157 ? -11.789 23.391 32.188 1 98.44 157 LEU B CA 1
ATOM 5934 C C . LEU B 1 157 ? -12.234 22.953 30.797 1 98.44 157 LEU B C 1
ATOM 5936 O O . LEU B 1 157 ? -12.641 23.781 29.984 1 98.44 157 LEU B O 1
ATOM 5940 N N . ARG B 1 158 ? -12.203 21.656 30.547 1 98.44 158 ARG B N 1
ATOM 5941 C CA . ARG B 1 158 ? -12.594 21.125 29.25 1 98.44 158 ARG B CA 1
ATOM 5942 C C . ARG B 1 158 ? -14.086 21.312 29 1 98.44 158 ARG B C 1
ATOM 5944 O O . ARG B 1 158 ? -14.891 21.219 29.938 1 98.44 158 ARG B O 1
ATOM 5951 N N . GLU B 1 159 ? -14.398 21.578 27.719 1 98.38 159 GLU B N 1
ATOM 5952 C CA . GLU B 1 159 ? -15.805 21.547 27.312 1 98.38 159 GLU B CA 1
ATOM 5953 C C . GLU B 1 159 ? -16.391 20.141 27.406 1 98.38 159 GLU B C 1
ATOM 5955 O O . GLU B 1 159 ? -17.516 19.969 27.875 1 98.38 159 GLU B O 1
ATOM 5960 N N . SER B 1 160 ? -15.672 19.219 26.828 1 96.75 160 SER B N 1
ATOM 5961 C CA . SER B 1 160 ? -15.984 17.797 26.922 1 96.75 160 SER B CA 1
ATOM 5962 C C . SER B 1 160 ? -14.875 17.031 27.641 1 96.75 160 SER B C 1
ATOM 5964 O O . SER B 1 160 ? -13.719 17.062 27.188 1 96.75 160 SER B O 1
ATOM 5966 N N . GLN B 1 161 ? -15.188 16.281 28.578 1 95.19 161 GLN B N 1
ATOM 5967 C CA . GLN B 1 161 ? -14.211 15.695 29.484 1 95.19 161 GLN B CA 1
ATOM 5968 C C . GLN B 1 161 ? -13.266 14.758 28.75 1 95.19 161 GLN B C 1
ATOM 5970 O O . GLN B 1 161 ? -12.094 14.641 29.109 1 95.19 161 GLN B O 1
ATOM 5975 N N . LYS B 1 162 ? -13.703 14.18 27.75 1 94.31 162 LYS B N 1
ATOM 5976 C CA . LYS B 1 162 ? -12.922 13.188 27.031 1 94.31 162 LYS B CA 1
ATOM 5977 C C . LYS B 1 162 ? -11.906 13.859 26.109 1 94.31 162 LYS B C 1
ATOM 5979 O O . LYS B 1 162 ? -10.914 13.242 25.719 1 94.31 162 LYS B O 1
ATOM 5984 N N . PHE B 1 163 ? -12.133 15.086 25.766 1 97 163 PHE B N 1
ATOM 5985 C CA . PHE B 1 163 ? -11.367 15.734 24.703 1 97 163 PHE B CA 1
ATOM 5986 C C . PHE B 1 163 ? -10.633 16.953 25.234 1 97 163 PHE B C 1
ATOM 5988 O O . PHE B 1 163 ? -11.258 17.922 25.672 1 97 163 PHE B O 1
ATOM 5995 N N . PRO B 1 164 ? -9.344 16.953 25.156 1 97.69 164 PRO B N 1
ATOM 5996 C CA . PRO B 1 164 ? -8.594 18.078 25.719 1 97.69 164 PRO B CA 1
ATOM 5997 C C . PRO B 1 164 ? -8.422 19.234 24.734 1 97.69 164 PRO B C 1
ATOM 5999 O O . PRO B 1 164 ? -7.684 20.172 25.016 1 97.69 164 PRO B O 1
ATOM 6002 N N . ASP B 1 165 ? -9.086 19.25 23.594 1 97.62 165 ASP B N 1
ATOM 6003 C CA . ASP B 1 165 ? -8.797 20.188 22.531 1 97.62 165 ASP B CA 1
ATOM 6004 C C . ASP B 1 165 ? -9.562 21.5 22.734 1 97.62 165 ASP B C 1
ATOM 6006 O O . ASP B 1 165 ? -9.094 22.562 22.328 1 97.62 165 ASP B O 1
ATOM 6010 N N . SER B 1 166 ? -10.766 21.438 23.391 1 98.5 166 SER B N 1
ATOM 6011 C CA . SER B 1 166 ? -11.625 22.609 23.453 1 98.5 166 SER B CA 1
ATOM 6012 C C . SER B 1 166 ? -11.891 23.031 24.891 1 98.5 166 SER B C 1
ATOM 6014 O O . SER B 1 166 ? -12.25 22.203 25.734 1 98.5 166 SER B O 1
ATOM 6016 N N . MET B 1 167 ? -11.75 24.281 25.141 1 98.44 167 MET B N 1
ATOM 6017 C CA . MET B 1 167 ? -11.953 24.859 26.469 1 98.44 167 MET B CA 1
ATOM 6018 C C . MET B 1 167 ? -13.406 25.297 26.641 1 98.44 167 MET B C 1
ATOM 6020 O O . MET B 1 167 ? -14.031 25.766 25.688 1 98.44 167 MET B O 1
ATOM 6024 N N . CYS B 1 168 ? -13.961 25.109 27.875 1 98.5 168 CYS B N 1
ATOM 6025 C CA . CYS B 1 168 ? -15.266 25.672 28.203 1 98.5 168 CYS B CA 1
ATOM 6026 C C . CYS B 1 168 ? -15.172 27.172 28.438 1 98.5 168 CYS B C 1
ATOM 6028 O O . CYS B 1 168 ? -14.523 27.625 29.375 1 98.5 168 CYS B O 1
ATOM 6030 N N . PRO B 1 169 ? -15.805 27.938 27.594 1 97.81 169 PRO B N 1
ATOM 6031 C CA . PRO B 1 169 ? -15.703 29.391 27.75 1 97.81 169 PRO B CA 1
ATOM 6032 C C . PRO B 1 169 ? -16.578 29.922 28.891 1 97.81 169 PRO B C 1
ATOM 6034 O O . PRO B 1 169 ? -16.531 31.109 29.188 1 97.81 169 PRO B O 1
ATOM 6037 N N . SER B 1 170 ? -17.312 29.062 29.578 1 97.69 170 SER B N 1
ATOM 6038 C CA . SER B 1 170 ? -18.297 29.5 30.562 1 97.69 170 SER B CA 1
ATOM 6039 C C . SER B 1 170 ? -17.781 29.266 31.984 1 97.69 170 SER B C 1
ATOM 6041 O O . SER B 1 170 ? -18.438 29.641 32.969 1 97.69 170 SER B O 1
ATOM 6043 N N . LYS B 1 171 ? -16.656 28.703 32.125 1 97.12 171 LYS B N 1
ATOM 6044 C CA . LYS B 1 171 ? -16.062 28.484 33.438 1 97.12 171 LYS B CA 1
ATOM 6045 C C . LYS B 1 171 ? -15.117 29.641 33.812 1 97.12 171 LYS B C 1
ATOM 6047 O O . LYS B 1 171 ? -14.32 30.078 32.969 1 97.12 171 LYS B O 1
ATOM 6052 N N . ALA B 1 172 ? -15.164 30.047 35.031 1 96.31 172 ALA B N 1
ATOM 6053 C CA . ALA B 1 172 ? -14.32 31.141 35.5 1 96.31 172 ALA B CA 1
ATOM 6054 C C . ALA B 1 172 ? -12.844 30.781 35.406 1 96.31 172 ALA B C 1
ATOM 6056 O O . ALA B 1 172 ? -12.008 31.609 35.062 1 96.31 172 ALA B O 1
ATOM 6057 N N . GLY B 1 173 ? -12.594 29.562 35.656 1 97.56 173 GLY B N 1
ATOM 6058 C CA . GLY B 1 173 ? -11.227 29.078 35.562 1 97.56 173 GLY B CA 1
ATOM 6059 C C . GLY B 1 173 ? -10.664 29.156 34.156 1 97.56 173 GLY B C 1
ATOM 6060 O O . GLY B 1 173 ? -9.461 29.375 34 1 97.56 173 GLY B O 1
ATOM 6061 N N . SER B 1 174 ? -11.547 28.922 33.188 1 98 174 SER B N 1
ATOM 6062 C CA . SER B 1 174 ? -11.117 29.016 31.797 1 98 174 SER B CA 1
ATOM 6063 C C . SER B 1 174 ? -10.688 30.422 31.438 1 98 174 SER B C 1
ATOM 6065 O O . SER B 1 174 ? -9.633 30.625 30.828 1 98 174 SER B O 1
ATOM 6067 N N . LEU B 1 175 ? -11.445 31.359 31.844 1 96.94 175 LEU B N 1
ATOM 6068 C CA . LEU B 1 175 ? -11.133 32.75 31.562 1 96.94 175 LEU B CA 1
ATOM 6069 C C . LEU B 1 175 ? -9.875 33.188 32.312 1 96.94 175 LEU B C 1
ATOM 6071 O O . LEU B 1 175 ? -9.062 33.938 31.75 1 96.94 175 LEU B O 1
ATOM 6075 N N . GLN B 1 176 ? -9.719 32.719 33.469 1 97.75 176 GLN B N 1
ATOM 6076 C CA . GLN B 1 176 ? -8.516 33.031 34.25 1 97.75 176 GLN B CA 1
ATOM 6077 C C . GLN B 1 176 ? -7.273 32.469 33.562 1 97.75 176 GLN B C 1
ATOM 6079 O O . GLN B 1 176 ? -6.234 33.125 33.5 1 97.75 176 GLN B O 1
ATOM 6084 N N . LEU B 1 177 ? -7.406 31.234 33.125 1 98.31 177 LEU B N 1
ATOM 6085 C CA . LEU B 1 177 ? -6.293 30.578 32.469 1 98.31 177 LEU B CA 1
ATOM 6086 C C . LEU B 1 177 ? -5.852 31.391 31.234 1 98.31 177 LEU B C 1
ATOM 6088 O O . LEU B 1 177 ? -4.672 31.703 31.094 1 98.31 177 LEU B O 1
ATOM 6092 N N . VAL B 1 178 ? -6.766 31.734 30.391 1 98.12 178 VAL B N 1
ATOM 6093 C CA . VAL B 1 178 ? -6.441 32.438 29.141 1 98.12 178 VAL B CA 1
ATOM 6094 C C . VAL B 1 178 ? -5.926 33.844 29.453 1 98.12 178 VAL B C 1
ATOM 6096 O O . VAL B 1 178 ? -5 34.312 28.812 1 98.12 178 VAL B O 1
ATOM 6099 N N . LYS B 1 179 ? -6.504 34.469 30.438 1 98.12 179 LYS B N 1
ATOM 6100 C CA . LYS B 1 179 ? -6.035 35.781 30.844 1 98.12 179 LYS B CA 1
ATOM 6101 C C . LYS B 1 179 ? -4.582 35.75 31.297 1 98.12 179 LYS B C 1
ATOM 6103 O O . LYS B 1 179 ? -3.781 36.594 30.922 1 98.12 179 LYS B O 1
ATOM 6108 N N . GLU B 1 180 ? -4.312 34.781 32.062 1 98.38 180 GLU B N 1
ATOM 6109 C CA . GLU B 1 180 ? -2.943 34.656 32.562 1 98.38 180 GLU B CA 1
ATOM 6110 C C . GLU B 1 180 ? -1.975 34.312 31.438 1 98.38 180 GLU B C 1
ATOM 6112 O O . GLU B 1 180 ? -0.859 34.844 31.391 1 98.38 180 GLU B O 1
ATOM 6117 N N . MET B 1 181 ? -2.346 33.438 30.578 1 98.62 181 MET B N 1
ATOM 6118 C CA . MET B 1 181 ? -1.51 33.125 29.422 1 98.62 181 MET B CA 1
ATOM 6119 C C . MET B 1 181 ? -1.25 34.375 28.578 1 98.62 181 MET B C 1
ATOM 6121 O O . MET B 1 181 ? -0.102 34.688 28.266 1 98.62 181 MET B O 1
ATOM 6125 N N . LEU B 1 182 ? -2.279 35.094 28.312 1 98.56 182 LEU B N 1
ATOM 6126 C CA . LEU B 1 182 ? -2.176 36.312 27.531 1 98.56 182 LEU B CA 1
ATOM 6127 C C . LEU B 1 182 ? -1.309 37.344 28.234 1 98.56 182 LEU B C 1
ATOM 6129 O O . LEU B 1 182 ? -0.472 38 27.609 1 98.56 182 LEU B O 1
ATOM 6133 N N . THR B 1 183 ? -1.508 37.469 29.516 1 98.56 183 THR B N 1
ATOM 6134 C CA . THR B 1 183 ? -0.749 38.438 30.297 1 98.56 183 THR B CA 1
ATOM 6135 C C . THR B 1 183 ? 0.749 38.156 30.188 1 98.56 183 THR B C 1
ATOM 6137 O O . THR B 1 183 ? 1.531 39.094 29.906 1 98.56 183 THR B O 1
ATOM 6140 N N . GLN B 1 184 ? 1.111 36.938 30.328 1 98.56 184 GLN B N 1
ATOM 6141 C CA . GLN B 1 184 ? 2.531 36.594 30.312 1 98.56 184 GLN B CA 1
ATOM 6142 C C . GLN B 1 184 ? 3.125 36.781 28.906 1 98.56 184 GLN B C 1
ATOM 6144 O O . GLN B 1 184 ? 4.215 37.344 28.766 1 98.56 184 GLN B O 1
ATOM 6149 N N . VAL B 1 185 ? 2.445 36.406 27.906 1 98.56 185 VAL B N 1
ATOM 6150 C CA . VAL B 1 185 ? 2.961 36.5 26.531 1 98.56 185 VAL B CA 1
ATOM 6151 C C . VAL B 1 185 ? 3.041 37.969 26.125 1 98.56 185 VAL B C 1
ATOM 6153 O O . VAL B 1 185 ? 4.051 38.406 25.562 1 98.56 185 VAL B O 1
ATOM 6156 N N . ILE B 1 186 ? 1.978 38.75 26.391 1 98.44 186 ILE B N 1
ATOM 6157 C CA . ILE B 1 186 ? 1.925 40.156 26 1 98.44 186 ILE B CA 1
ATOM 6158 C C . ILE B 1 186 ? 3.012 40.938 26.734 1 98.44 186 ILE B C 1
ATOM 6160 O O . ILE B 1 186 ? 3.742 41.719 26.125 1 98.44 186 ILE B O 1
ATOM 6164 N N . ASN B 1 187 ? 3.139 40.625 28.031 1 98 187 ASN B N 1
ATOM 6165 C CA . ASN B 1 187 ? 4.164 41.344 28.812 1 98 187 ASN B CA 1
ATOM 6166 C C . ASN B 1 187 ? 5.566 40.969 28.312 1 98 187 ASN B C 1
ATOM 6168 O O . ASN B 1 187 ? 6.438 41.844 28.234 1 98 187 ASN B O 1
ATOM 6172 N N . PHE B 1 188 ? 5.777 39.781 28.031 1 98.25 188 PHE B N 1
ATOM 6173 C CA . PHE B 1 188 ? 7.074 39.312 27.547 1 98.25 188 PHE B CA 1
ATOM 6174 C C . PHE B 1 188 ? 7.43 40.031 26.234 1 98.25 188 PHE B C 1
ATOM 6176 O O . PHE B 1 188 ? 8.523 40.594 26.109 1 98.25 188 PHE B O 1
ATOM 6183 N N . HIS B 1 189 ? 6.566 40.031 25.312 1 98.06 189 HIS B N 1
ATOM 6184 C CA . HIS B 1 189 ? 6.82 40.656 24.016 1 98.06 189 HIS B CA 1
ATOM 6185 C C . HIS B 1 189 ? 6.902 42.188 24.141 1 98.06 189 HIS B C 1
ATOM 6187 O O . HIS B 1 189 ? 7.723 42.812 23.469 1 98.06 189 HIS B O 1
ATOM 6193 N N . ALA B 1 190 ? 6.016 42.781 25.016 1 96.5 190 ALA B N 1
ATOM 6194 C CA . ALA B 1 190 ? 6 44.219 25.219 1 96.5 190 ALA B CA 1
ATOM 6195 C C . ALA B 1 190 ? 7.324 44.719 25.812 1 96.5 190 ALA B C 1
ATOM 6197 O O . ALA B 1 190 ? 7.703 45.875 25.641 1 96.5 190 ALA B O 1
ATOM 6198 N N . SER B 1 191 ? 7.941 43.781 26.516 1 96.81 191 SER B N 1
ATOM 6199 C CA . SER B 1 191 ? 9.242 44.125 27.078 1 96.81 191 SER B CA 1
ATOM 6200 C C . SER B 1 191 ? 10.297 44.312 25.984 1 96.81 191 SER B C 1
ATOM 6202 O O . SER B 1 191 ? 11.344 44.906 26.234 1 96.81 191 SER B O 1
ATOM 6204 N N . ILE B 1 192 ? 10.047 43.844 24.844 1 96.19 192 ILE B N 1
ATOM 6205 C CA . ILE B 1 192 ? 10.945 43.969 23.703 1 96.19 192 ILE B CA 1
ATOM 6206 C C . ILE B 1 192 ? 10.492 45.125 22.812 1 96.19 192 ILE B C 1
ATOM 6208 O O . ILE B 1 192 ? 11.25 46.062 22.594 1 96.19 192 ILE B O 1
ATOM 6212 N N . VAL B 1 193 ? 9.266 45 22.344 1 95.25 193 VAL B N 1
ATOM 6213 C CA . VAL B 1 193 ? 8.617 46.031 21.531 1 95.25 193 VAL B CA 1
ATOM 6214 C C . VAL B 1 193 ? 7.105 45.969 21.719 1 95.25 193 VAL B C 1
ATOM 6216 O O . VAL B 1 193 ? 6.535 44.906 21.891 1 95.25 193 VAL B O 1
ATOM 6219 N N . PRO B 1 194 ? 6.512 47.156 21.719 1 94.69 194 PRO B N 1
ATOM 6220 C CA . PRO B 1 194 ? 5.051 47.125 21.828 1 94.69 194 PRO B CA 1
ATOM 6221 C C . PRO B 1 194 ? 4.402 46.25 20.75 1 94.69 194 PRO B C 1
ATOM 6223 O O . PRO B 1 194 ? 4.828 46.281 19.594 1 94.69 194 PRO B O 1
ATOM 6226 N N . LEU B 1 195 ? 3.391 45.625 21.141 1 96.38 195 LEU B N 1
ATOM 6227 C CA . LEU B 1 195 ? 2.73 44.688 20.234 1 96.38 195 LEU B CA 1
ATOM 6228 C C . LEU B 1 195 ? 1.81 45.406 19.281 1 96.38 195 LEU B C 1
ATOM 6230 O O . LEU B 1 195 ? 0.986 46.219 19.688 1 96.38 195 LEU B O 1
ATOM 6234 N N . ASN B 1 196 ? 1.964 45.125 18 1 96.88 196 ASN B N 1
ATOM 6235 C CA . ASN B 1 196 ? 1.039 45.625 17 1 96.88 196 ASN B CA 1
ATOM 6236 C C . ASN B 1 196 ? -0.089 44.625 16.719 1 96.88 196 ASN B C 1
ATOM 6238 O O . ASN B 1 196 ? -1.238 45.031 16.531 1 96.88 196 ASN B O 1
ATOM 6242 N N . HIS B 1 197 ? 0.267 43.406 16.625 1 98.25 197 HIS B N 1
ATOM 6243 C CA . HIS B 1 197 ? -0.696 42.344 16.359 1 98.25 197 HIS B CA 1
ATOM 6244 C C . HIS B 1 197 ? -0.526 41.188 17.344 1 98.25 197 HIS B C 1
ATOM 6246 O O . HIS B 1 197 ? 0.584 40.906 17.797 1 98.25 197 HIS B O 1
ATOM 6252 N N . ILE B 1 198 ? -1.554 40.5 17.672 1 98.56 198 ILE B N 1
ATOM 6253 C CA . ILE B 1 198 ? -1.567 39.25 18.391 1 98.56 198 ILE B CA 1
ATOM 6254 C C . ILE B 1 198 ? -2.6 38.312 17.766 1 98.56 198 ILE B C 1
ATOM 6256 O O . ILE B 1 198 ? -3.662 38.75 17.328 1 98.56 198 ILE B O 1
ATOM 6260 N N . HIS B 1 199 ? -2.275 37.094 17.516 1 98.81 199 HIS B N 1
ATOM 6261 C CA . HIS B 1 199 ? -3.186 36.062 17 1 98.81 199 HIS B CA 1
ATOM 6262 C C . HIS B 1 199 ? -3.67 35.156 18.125 1 98.81 199 HIS B C 1
ATOM 6264 O O . HIS B 1 199 ? -2.863 34.625 18.891 1 98.81 199 HIS B O 1
ATOM 6270 N N . ILE B 1 200 ? -4.98 34.906 18.219 1 98.44 200 ILE B N 1
ATOM 6271 C CA . ILE B 1 200 ? -5.461 34.188 19.391 1 98.44 200 ILE B CA 1
ATOM 6272 C C . ILE B 1 200 ? -6.121 32.875 18.969 1 98.44 200 ILE B C 1
ATOM 6274 O O . ILE B 1 200 ? -6.902 32.312 19.734 1 98.44 200 ILE B O 1
ATOM 6278 N N . GLY B 1 201 ? -5.832 32.438 17.766 1 98.19 201 GLY B N 1
ATOM 6279 C CA . GLY B 1 201 ? -6.297 31.156 17.266 1 98.19 201 GLY B CA 1
ATOM 6280 C C . GLY B 1 201 ? -7.797 31.109 17.062 1 98.19 201 GLY B C 1
ATOM 6281 O O . GLY B 1 201 ? -8.32 31.75 16.141 1 98.19 201 GLY B O 1
ATOM 6282 N N . CYS B 1 202 ? -8.484 30.406 17.891 1 97.25 202 CYS B N 1
ATOM 6283 C CA . CYS B 1 202 ? -9.938 30.266 17.922 1 97.25 202 CYS B CA 1
ATOM 6284 C C . CYS B 1 202 ? -10.414 29.422 16.734 1 97.25 202 CYS B C 1
ATOM 6286 O O . CYS B 1 202 ? -11.555 29.562 16.281 1 97.25 202 CYS B O 1
ATOM 6288 N N . ASP B 1 203 ? -9.477 28.562 16.172 1 96.69 203 ASP B N 1
ATOM 6289 C CA . ASP B 1 203 ? -9.875 27.688 15.07 1 96.69 203 ASP B CA 1
ATOM 6290 C C . ASP B 1 203 ? -10.273 26.312 15.586 1 96.69 203 ASP B C 1
ATOM 6292 O O . ASP B 1 203 ? -9.938 25.938 16.703 1 96.69 203 ASP B O 1
ATOM 6296 N N . GLU B 1 204 ? -11.062 25.625 14.82 1 96.06 204 GLU B N 1
ATOM 6297 C CA . GLU B 1 204 ? -11.414 24.219 14.945 1 96.06 204 GLU B CA 1
ATOM 6298 C C . GLU B 1 204 ? -11.836 23.875 16.375 1 96.06 204 GLU B C 1
ATOM 6300 O O . GLU B 1 204 ? -11.305 22.938 16.969 1 96.06 204 GLU B O 1
ATOM 6305 N N . VAL B 1 205 ? -12.703 24.719 16.922 1 97.88 205 VAL B N 1
ATOM 6306 C CA . VAL B 1 205 ? -13.32 24.406 18.203 1 97.88 205 VAL B CA 1
ATOM 6307 C C . VAL B 1 205 ? -14.289 23.234 18.016 1 97.88 205 VAL B C 1
ATOM 6309 O O . VAL B 1 205 ? -15.492 23.422 17.859 1 97.88 205 VAL B O 1
ATOM 6312 N N . TYR B 1 206 ? -13.781 22.016 18.188 1 96 206 TYR B N 1
ATOM 6313 C CA . TYR B 1 206 ? -14.508 20.797 17.844 1 96 206 TYR B CA 1
ATOM 6314 C C . TYR B 1 206 ? -15.648 20.547 18.828 1 96 206 TYR B C 1
ATOM 6316 O O . TYR B 1 206 ? -16.672 19.969 18.453 1 96 206 TYR B O 1
ATOM 6324 N N . HIS B 1 207 ? -15.445 20.922 20.078 1 97.38 207 HIS B N 1
ATOM 6325 C CA . HIS B 1 207 ? -16.469 20.75 21.094 1 97.38 207 HIS B CA 1
ATOM 6326 C C . HIS B 1 207 ? -16.922 22.094 21.641 1 97.38 207 HIS B C 1
ATOM 6328 O O . HIS B 1 207 ? -16.156 22.781 22.344 1 97.38 207 HIS B O 1
ATOM 6334 N N . ILE B 1 208 ? -18.094 22.484 21.391 1 97.19 208 ILE B N 1
ATOM 6335 C CA . ILE B 1 208 ? -18.672 23.75 21.828 1 97.19 208 ILE B CA 1
ATOM 6336 C C . ILE B 1 208 ? -20.125 23.531 22.234 1 97.19 208 ILE B C 1
ATOM 6338 O O . ILE B 1 208 ? -20.859 22.781 21.594 1 97.19 208 ILE B O 1
ATOM 6342 N N . ASN B 1 209 ? -20.531 24.062 23.297 1 96.94 209 ASN B N 1
ATOM 6343 C CA . ASN B 1 209 ? -21.891 23.984 23.797 1 96.94 209 ASN B CA 1
ATOM 6344 C C . ASN B 1 209 ? -22.266 22.547 24.156 1 96.94 209 ASN B C 1
ATOM 6346 O O . ASN B 1 209 ? -23.359 22.078 23.812 1 96.94 209 ASN B O 1
ATOM 6350 N N . LYS B 1 210 ? -21.328 21.859 24.844 1 96.75 210 LYS B N 1
ATOM 6351 C CA . LYS B 1 210 ? -21.531 20.453 25.203 1 96.75 210 LYS B CA 1
ATOM 6352 C C . LYS B 1 210 ? -21.719 20.297 26.703 1 96.75 210 LYS B C 1
ATOM 6354 O O . LYS B 1 210 ? -22.5 19.453 27.141 1 96.75 210 LYS B O 1
ATOM 6359 N N . CYS B 1 211 ? -20.984 21.094 27.5 1 96.94 211 CYS B N 1
ATOM 6360 C CA . CYS B 1 211 ? -21.062 20.953 28.938 1 96.94 211 CYS B CA 1
ATOM 6361 C C . CYS B 1 211 ? -22.281 21.672 29.5 1 96.94 211 CYS B C 1
ATOM 6363 O O . CYS B 1 211 ? -22.875 22.516 28.812 1 96.94 211 CYS B O 1
ATOM 6365 N N . ASP B 1 212 ? -22.562 21.422 30.75 1 96.56 212 ASP B N 1
ATOM 6366 C CA . ASP B 1 212 ? -23.766 21.938 31.391 1 96.56 212 ASP B CA 1
ATOM 6367 C C . ASP B 1 212 ? -23.703 23.453 31.516 1 96.56 212 ASP B C 1
ATOM 6369 O O . ASP B 1 212 ? -24.703 24.141 31.328 1 96.56 212 ASP B O 1
ATOM 6373 N N . LYS B 1 213 ? -22.562 24 31.812 1 96.94 213 LYS B N 1
ATOM 6374 C CA . LYS B 1 213 ? -22.422 25.438 32 1 96.94 213 LYS B CA 1
ATOM 6375 C C . LYS B 1 213 ? -22.688 26.203 30.719 1 96.94 213 LYS B C 1
ATOM 6377 O O . LYS B 1 213 ? -23.328 27.25 30.75 1 96.94 213 LYS B O 1
ATOM 6382 N N . CYS B 1 214 ? -22.203 25.672 29.641 1 97.69 214 CYS B N 1
ATOM 6383 C CA . CYS B 1 214 ? -22.422 26.328 28.359 1 97.69 214 CYS B CA 1
ATOM 6384 C C . CYS B 1 214 ? -23.875 26.188 27.906 1 97.69 214 CYS B C 1
ATOM 6386 O O . CYS B 1 214 ? -24.469 27.156 27.422 1 97.69 214 CYS B O 1
ATOM 6388 N N . ARG B 1 215 ? -24.453 25.062 28.125 1 96.81 215 ARG B N 1
ATOM 6389 C CA . ARG B 1 215 ? -25.844 24.828 27.734 1 96.81 215 ARG B CA 1
ATOM 6390 C C . ARG B 1 215 ? -26.797 25.719 28.516 1 96.81 215 ARG B C 1
ATOM 6392 O O . ARG B 1 215 ? -27.797 26.188 27.984 1 96.81 215 ARG B O 1
ATOM 6399 N N . HIS B 1 216 ? -26.469 25.969 29.672 1 96.88 216 HIS B N 1
ATOM 6400 C CA . HIS B 1 216 ? -27.312 26.766 30.547 1 96.88 216 HIS B CA 1
ATOM 6401 C C . HIS B 1 216 ? -27.391 28.219 30.062 1 96.88 216 HIS B C 1
ATOM 6403 O O . HIS B 1 216 ? -28.344 28.938 30.375 1 96.88 216 HIS B O 1
ATOM 6409 N N . ARG B 1 217 ? -26.422 28.609 29.328 1 95.38 217 ARG B N 1
ATOM 6410 C CA . ARG B 1 217 ? -26.422 29.984 28.812 1 95.38 217 ARG B CA 1
ATOM 6411 C C . ARG B 1 217 ? -27.453 30.156 27.703 1 95.38 217 ARG B C 1
ATOM 6413 O O . ARG B 1 217 ? -27.828 31.281 27.359 1 95.38 217 ARG B O 1
ATOM 6420 N N . ASN B 1 218 ? -27.938 29.094 27.156 1 95.81 218 ASN B N 1
ATOM 6421 C CA . ASN B 1 218 ? -28.969 29.094 26.109 1 95.81 218 ASN B CA 1
ATOM 6422 C C . ASN B 1 218 ? -28.562 29.953 24.922 1 95.81 218 ASN B C 1
ATOM 6424 O O . ASN B 1 218 ? -29.344 30.797 24.469 1 95.81 218 ASN B O 1
ATOM 6428 N N . LEU B 1 219 ? -27.328 29.859 24.531 1 93.38 219 LEU B N 1
ATOM 6429 C CA . LEU B 1 219 ? -26.797 30.531 23.359 1 93.38 219 LEU B CA 1
ATOM 6430 C C . LEU B 1 219 ? -26.531 29.531 22.234 1 93.38 219 LEU B C 1
ATOM 6432 O O . LEU B 1 219 ? -26.219 28.375 22.5 1 93.38 219 LEU B O 1
ATOM 6436 N N . THR B 1 220 ? -26.734 30.016 21.031 1 92 220 THR B N 1
ATOM 6437 C CA . THR B 1 220 ? -26.281 29.219 19.906 1 92 220 THR B CA 1
ATOM 6438 C C . THR B 1 220 ? -24.766 29.094 19.906 1 92 220 THR B C 1
ATOM 6440 O O . THR B 1 220 ? -24.078 29.844 20.594 1 92 220 THR B O 1
ATOM 6443 N N . ASN B 1 221 ? -24.219 28.172 19.188 1 93.31 221 ASN B N 1
ATOM 6444 C CA . ASN B 1 221 ? -22.781 27.969 19.125 1 93.31 221 ASN B CA 1
ATOM 6445 C C . ASN B 1 221 ? -22.062 29.234 18.703 1 93.31 221 ASN B C 1
ATOM 6447 O O . ASN B 1 221 ? -21.047 29.609 19.312 1 93.31 221 ASN B O 1
ATOM 6451 N N . ILE B 1 222 ? -22.578 29.891 17.688 1 91.75 222 ILE B N 1
ATOM 6452 C CA . ILE B 1 222 ? -21.906 31.062 17.141 1 91.75 222 ILE B CA 1
ATOM 6453 C C . ILE B 1 222 ? -22 32.219 18.125 1 91.75 222 ILE B C 1
ATOM 6455 O O . ILE B 1 222 ? -21.062 33.031 18.25 1 91.75 222 ILE B O 1
ATOM 6459 N N . LYS B 1 223 ? -23.031 32.375 18.812 1 90.5 223 LYS B N 1
ATOM 6460 C CA . LYS B 1 223 ? -23.172 33.406 19.812 1 90.5 223 LYS B CA 1
ATOM 6461 C C . LYS B 1 223 ? -22.203 33.188 20.984 1 90.5 223 LYS B C 1
ATOM 6463 O O . LYS B 1 223 ? -21.609 34.125 21.5 1 90.5 223 LYS B O 1
ATOM 6468 N N . LEU B 1 224 ? -22.188 31.906 21.375 1 93.75 224 LEU B N 1
ATOM 6469 C CA . LEU B 1 224 ? -21.25 31.562 22.422 1 93.75 224 LEU B CA 1
ATOM 6470 C C . LEU B 1 224 ? -19.812 31.859 22 1 93.75 224 LEU B C 1
ATOM 6472 O O . LEU B 1 224 ? -19.016 32.375 22.781 1 93.75 224 LEU B O 1
ATOM 6476 N N . PHE B 1 225 ? -19.531 31.562 20.781 1 94.62 225 PHE B N 1
ATOM 6477 C CA . PHE B 1 225 ? -18.219 31.844 20.203 1 94.62 225 PHE B CA 1
ATOM 6478 C C . PHE B 1 225 ? -17.906 33.344 20.25 1 94.62 225 PHE B C 1
ATOM 6480 O O . PHE B 1 225 ? -16.844 33.75 20.703 1 94.62 225 PHE B O 1
ATOM 6487 N N . TYR B 1 226 ? -18.844 34.156 19.891 1 91.56 226 TYR B N 1
ATOM 6488 C CA . TYR B 1 226 ? -18.625 35.594 19.812 1 91.56 226 TYR B CA 1
ATOM 6489 C C . TYR B 1 226 ? -18.5 36.188 21.219 1 91.56 226 TYR B C 1
ATOM 6491 O O . TYR B 1 226 ? -17.734 37.156 21.422 1 91.56 226 TYR B O 1
ATOM 6499 N N . LYS B 1 227 ? -19.266 35.719 22.078 1 92.12 227 LYS B N 1
ATOM 6500 C CA . LYS B 1 227 ? -19.172 36.219 23.453 1 92.12 227 LYS B CA 1
ATOM 6501 C C . LYS B 1 227 ? -17.781 35.969 24.016 1 92.12 227 LYS B C 1
ATOM 6503 O O . LYS B 1 227 ? -17.219 36.812 24.734 1 92.12 227 LYS B O 1
ATOM 6508 N N . HIS B 1 228 ? -17.344 34.781 23.734 1 94.75 228 HIS B N 1
ATOM 6509 C CA . HIS B 1 228 ? -15.984 34.469 24.172 1 94.75 228 HIS B CA 1
ATOM 6510 C C . HIS B 1 228 ? -14.961 35.375 23.5 1 94.75 228 HIS B C 1
ATOM 6512 O O . HIS B 1 228 ? -14.039 35.875 24.156 1 94.75 228 HIS B O 1
ATOM 6518 N N . LEU B 1 229 ? -15.125 35.625 22.25 1 94.31 229 LEU B N 1
ATOM 6519 C CA . LEU B 1 229 ? -14.227 36.5 21.5 1 94.31 229 LEU B CA 1
ATOM 6520 C C . LEU B 1 229 ? -14.219 37.906 22.109 1 94.31 229 LEU B C 1
ATOM 6522 O O . LEU B 1 229 ? -13.164 38.531 22.203 1 94.31 229 LEU B O 1
ATOM 6526 N N . GLN B 1 230 ? -15.344 38.375 22.469 1 92.75 230 GLN B N 1
ATOM 6527 C CA . GLN B 1 230 ? -15.461 39.688 23.078 1 92.75 230 GLN B CA 1
ATOM 6528 C C . GLN B 1 230 ? -14.711 39.781 24.391 1 92.75 230 GLN B C 1
ATOM 6530 O O . GLN B 1 230 ? -14.039 40.781 24.672 1 92.75 230 GLN B O 1
ATOM 6535 N N . THR B 1 231 ? -14.898 38.75 25.094 1 93.44 231 THR B N 1
ATOM 6536 C CA . THR B 1 231 ? -14.203 38.719 26.375 1 93.44 231 THR B CA 1
ATOM 6537 C C . THR B 1 231 ? -12.695 38.75 26.172 1 93.44 231 THR B C 1
ATOM 6539 O O . THR B 1 231 ? -11.977 39.469 26.875 1 93.44 231 THR B O 1
ATOM 6542 N N . LEU B 1 232 ? -12.227 37.969 25.25 1 95.88 232 LEU B N 1
ATOM 6543 C CA . LEU B 1 232 ? -10.797 37.906 24.953 1 95.88 232 LEU B CA 1
ATOM 6544 C C . LEU B 1 232 ? -10.297 39.281 24.453 1 95.88 232 LEU B C 1
ATOM 6546 O O . LEU B 1 232 ? -9.234 39.75 24.875 1 95.88 232 LEU B O 1
ATOM 6550 N N . GLU B 1 233 ? -11.016 39.844 23.594 1 94.19 233 GLU B N 1
ATOM 6551 C CA . GLU B 1 233 ? -10.641 41.156 23.047 1 94.19 233 GLU B CA 1
ATOM 6552 C C . GLU B 1 233 ? -10.516 42.188 24.141 1 94.19 233 GLU B C 1
ATOM 6554 O O . GLU B 1 233 ? -9.555 42.969 24.156 1 94.19 233 GLU B O 1
ATOM 6559 N N . THR B 1 234 ? -11.477 42.188 25 1 94.25 234 THR B N 1
ATOM 6560 C CA . THR B 1 234 ? -11.461 43.125 26.125 1 94.25 234 THR B CA 1
ATOM 6561 C C . THR B 1 234 ? -10.219 42.906 26.984 1 94.25 234 THR B C 1
ATOM 6563 O O . THR B 1 234 ? -9.539 43.875 27.359 1 94.25 234 THR B O 1
ATOM 6566 N N . THR B 1 235 ? -9.969 41.688 27.25 1 95.62 235 THR B N 1
ATOM 6567 C CA . THR B 1 235 ? -8.812 41.344 28.062 1 95.62 235 THR B CA 1
ATOM 6568 C C . THR B 1 235 ? -7.52 41.812 27.391 1 95.62 235 THR B C 1
ATOM 6570 O O . THR B 1 235 ? -6.656 42.406 28.047 1 95.62 235 THR B O 1
ATOM 6573 N N . ILE B 1 236 ? -7.398 41.594 26.125 1 97.31 236 ILE B N 1
ATOM 6574 C CA . ILE B 1 236 ? -6.188 41.969 25.391 1 97.31 236 ILE B CA 1
ATOM 6575 C C . ILE B 1 236 ? -6.023 43.469 25.359 1 97.31 236 ILE B C 1
ATOM 6577 O O . ILE B 1 236 ? -4.922 44 25.578 1 97.31 236 ILE B O 1
ATOM 6581 N N . HIS B 1 237 ? -7.098 44.25 25.203 1 95.69 237 HIS B N 1
ATOM 6582 C CA . HIS B 1 237 ? -7.023 45.719 25.094 1 95.69 237 HIS B CA 1
ATOM 6583 C C . HIS B 1 237 ? -6.762 46.344 26.453 1 95.69 237 HIS B C 1
ATOM 6585 O O . HIS B 1 237 ? -6.223 47.469 26.531 1 95.69 237 HIS B O 1
ATOM 6591 N N . GLU B 1 238 ? -7.133 45.594 27.469 1 96.19 238 GLU B N 1
ATOM 6592 C CA . GLU B 1 238 ? -6.75 46.062 28.797 1 96.19 238 GLU B CA 1
ATOM 6593 C C . GLU B 1 238 ? -5.242 45.938 29.016 1 96.19 238 GLU B C 1
ATOM 6595 O O . GLU B 1 238 ? -4.637 46.781 29.672 1 96.19 238 GLU B O 1
ATOM 6600 N N . LEU B 1 239 ? -4.68 44.969 28.453 1 96.5 239 LEU B N 1
ATOM 6601 C CA . LEU B 1 239 ? -3.256 44.688 28.609 1 96.5 239 LEU B CA 1
ATOM 6602 C C . LEU B 1 239 ? -2.438 45.469 27.594 1 96.5 239 LEU B C 1
ATOM 6604 O O . LEU B 1 239 ? -1.319 45.906 27.875 1 96.5 239 LEU B O 1
ATOM 6608 N N . SER B 1 240 ? -2.996 45.625 26.375 1 96.81 240 SER B N 1
ATOM 6609 C CA . SER B 1 240 ? -2.336 46.25 25.25 1 96.81 240 SER B CA 1
ATOM 6610 C C . SER B 1 240 ? -3.346 46.969 24.344 1 96.81 240 SER B C 1
ATOM 6612 O O . SER B 1 240 ? -3.783 46.406 23.344 1 96.81 240 SER B O 1
ATOM 6614 N N . PRO B 1 241 ? -3.65 48.188 24.594 1 94.31 241 PRO B N 1
ATOM 6615 C CA . PRO B 1 241 ? -4.785 48.906 24 1 94.31 241 PRO B CA 1
ATOM 6616 C C . PRO B 1 241 ? -4.645 49.062 22.484 1 94.31 241 PRO B C 1
ATOM 6618 O O . PRO B 1 241 ? -5.645 49.125 21.766 1 94.31 241 PRO B O 1
ATOM 6621 N N . ARG B 1 242 ? -3.516 49.125 21.938 1 94.31 242 ARG B N 1
ATOM 6622 C CA . ARG B 1 242 ? -3.342 49.438 20.516 1 94.31 242 ARG B CA 1
ATOM 6623 C C . ARG B 1 242 ? -3.107 48.188 19.703 1 94.31 242 ARG B C 1
ATOM 6625 O O . ARG B 1 242 ? -2.914 48.25 18.484 1 94.31 242 ARG B O 1
ATOM 6632 N N . THR B 1 243 ? -3.17 47.094 20.328 1 97.12 243 THR B N 1
ATOM 6633 C CA . THR B 1 243 ? -2.867 45.812 19.672 1 97.12 243 THR B CA 1
ATOM 6634 C C . THR B 1 243 ? -4.059 45.344 18.844 1 97.12 243 THR B C 1
ATOM 6636 O O . THR B 1 243 ? -5.191 45.344 19.344 1 97.12 243 THR B O 1
ATOM 6639 N N . THR B 1 244 ? -3.82 45 17.562 1 97.19 244 THR B N 1
ATOM 6640 C CA . THR B 1 244 ? -4.84 44.375 16.719 1 97.19 244 THR B CA 1
ATOM 6641 C C . THR B 1 244 ? -4.914 42.875 16.984 1 97.19 244 THR B C 1
ATOM 6643 O O . THR B 1 244 ? -3.889 42.188 16.984 1 97.19 244 THR B O 1
ATOM 6646 N N . VAL B 1 245 ? -6.109 42.344 17.125 1 97.62 245 VAL B N 1
ATOM 6647 C CA . VAL B 1 245 ? -6.301 40.938 17.438 1 97.62 245 VAL B CA 1
ATOM 6648 C C . VAL B 1 245 ? -6.68 40.156 16.172 1 97.62 245 VAL B C 1
ATOM 6650 O O . VAL B 1 245 ? -7.625 40.531 15.477 1 97.62 245 VAL B O 1
ATOM 6653 N N . LEU B 1 246 ? -5.93 39.094 15.836 1 98.5 246 LEU B N 1
ATOM 6654 C CA . LEU B 1 246 ? -6.199 38.25 14.695 1 98.5 246 LEU B CA 1
ATOM 6655 C C . LEU B 1 246 ? -6.797 36.906 15.148 1 98.5 246 LEU B C 1
ATOM 6657 O O . LEU B 1 246 ? -6.48 36.438 16.234 1 98.5 246 LEU B O 1
ATOM 6661 N N . ILE B 1 247 ? -7.672 36.281 14.297 1 98.06 247 ILE B N 1
ATOM 6662 C CA . ILE B 1 247 ? -8.211 34.969 14.531 1 98.06 247 ILE B CA 1
ATOM 6663 C C . ILE B 1 247 ? -8.273 34.188 13.219 1 98.06 247 ILE B C 1
ATOM 6665 O O . ILE B 1 247 ? -8.375 34.781 12.141 1 98.06 247 ILE B O 1
ATOM 6669 N N . TRP B 1 248 ? -8.211 32.875 13.281 1 98.5 248 TRP B N 1
ATOM 6670 C CA . TRP B 1 248 ? -8.547 32.062 12.125 1 98.5 248 TRP B CA 1
ATOM 6671 C C . TRP B 1 248 ? -10.047 32.125 11.836 1 98.5 248 TRP B C 1
ATOM 6673 O O . TRP B 1 248 ? -10.859 32.156 12.766 1 98.5 248 TRP B O 1
ATOM 6683 N N . ASP B 1 249 ? -10.484 32 10.703 1 96.75 249 ASP B N 1
ATOM 6684 C CA . ASP B 1 249 ? -11.844 32.406 10.344 1 96.75 249 ASP B CA 1
ATOM 6685 C C . ASP B 1 249 ? -12.781 31.188 10.32 1 96.75 249 ASP B C 1
ATOM 6687 O O . ASP B 1 249 ? -14 31.344 10.211 1 96.75 249 ASP B O 1
ATOM 6691 N N . ASP B 1 250 ? -12.289 29.938 10.406 1 96.12 250 ASP B N 1
ATOM 6692 C CA . ASP B 1 250 ? -13.055 28.75 10.039 1 96.12 250 ASP B CA 1
ATOM 6693 C C . ASP B 1 250 ? -14.336 28.656 10.867 1 96.12 250 ASP B C 1
ATOM 6695 O O . ASP B 1 250 ? -15.375 28.203 10.367 1 96.12 250 ASP B O 1
ATOM 6699 N N . MET B 1 251 ? -14.281 29.078 12.109 1 95.06 251 MET B N 1
ATOM 6700 C CA . MET B 1 251 ? -15.461 28.984 12.961 1 95.06 251 MET B CA 1
ATOM 6701 C C . MET B 1 251 ? -16.531 29.969 12.523 1 95.06 251 MET B C 1
ATOM 6703 O O . MET B 1 251 ? -17.688 29.859 12.945 1 95.06 251 MET B O 1
ATOM 6707 N N . LEU B 1 252 ? -16.234 30.938 11.734 1 92.94 252 LEU B N 1
ATOM 6708 C CA . LEU B 1 252 ? -17.141 31.984 11.297 1 92.94 252 LEU B CA 1
ATOM 6709 C C . LEU B 1 252 ? -17.828 31.609 9.984 1 92.94 252 LEU B C 1
ATOM 6711 O O . LEU B 1 252 ? -18.797 32.25 9.578 1 92.94 252 LEU B O 1
ATOM 6715 N N . ARG B 1 253 ? -17.422 30.562 9.344 1 94.06 253 ARG B N 1
ATOM 6716 C CA . ARG B 1 253 ? -17.859 30.234 7.992 1 94.06 253 ARG B CA 1
ATOM 6717 C C . ARG B 1 253 ? -19.281 29.688 8.008 1 94.06 253 ARG B C 1
ATOM 6719 O O . ARG B 1 253 ? -19.672 28.984 8.945 1 94.06 253 ARG B O 1
ATOM 6726 N N . GLY B 1 254 ? -19.984 29.922 6.891 1 86.06 254 GLY B N 1
ATOM 6727 C CA . GLY B 1 254 ? -21.297 29.359 6.645 1 86.06 254 GLY B CA 1
ATOM 6728 C C . GLY B 1 254 ? -22.375 29.969 7.512 1 86.06 254 GLY B C 1
ATOM 6729 O O . GLY B 1 254 ? -23.5 29.453 7.566 1 86.06 254 GLY B O 1
ATOM 6730 N N . LYS B 1 255 ? -22.062 30.922 8.219 1 74.12 255 LYS B N 1
ATOM 6731 C CA . LYS B 1 255 ? -23.047 31.516 9.117 1 74.12 255 LYS B CA 1
ATOM 6732 C C . LYS B 1 255 ? -23.812 32.625 8.422 1 74.12 255 LYS B C 1
ATOM 6734 O O . LYS B 1 255 ? -23.266 33.312 7.559 1 74.12 255 LYS B O 1
ATOM 6739 N N . LYS B 1 256 ? -25.203 32.438 8.461 1 62.19 256 LYS B N 1
ATOM 6740 C CA . LYS B 1 256 ? -26.109 33.375 7.809 1 62.19 256 LYS B CA 1
ATOM 6741 C C . LYS B 1 256 ? -25.906 34.812 8.32 1 62.19 256 LYS B C 1
ATOM 6743 O O . LYS B 1 256 ? -25.562 35 9.492 1 62.19 256 LYS B O 1
ATOM 6748 N N . GLY B 1 257 ? -25.734 35.969 7.543 1 57.59 257 GLY B N 1
ATOM 6749 C CA . GLY B 1 257 ? -25.406 37.406 7.68 1 57.59 257 GLY B CA 1
ATOM 6750 C C . GLY B 1 257 ? -25.938 38 8.969 1 57.59 257 GLY B C 1
ATOM 6751 O O . GLY B 1 257 ? -25.203 38.719 9.664 1 57.59 257 GLY B O 1
ATOM 6752 N N . LEU B 1 258 ? -27.109 37.875 9.148 1 50.31 258 LEU B N 1
ATOM 6753 C CA . LEU B 1 258 ? -27.812 38.562 10.234 1 50.31 258 LEU B CA 1
ATOM 6754 C C . LEU B 1 258 ? -27.266 38.125 11.586 1 50.31 258 LEU B C 1
ATOM 6756 O O . LEU B 1 258 ? -27.234 38.906 12.539 1 50.31 258 LEU B O 1
ATOM 6760 N N . GLN B 1 259 ? -26.938 36.906 11.656 1 54.5 259 GLN B N 1
ATOM 6761 C CA . GLN B 1 259 ? -26.453 36.375 12.922 1 54.5 259 GLN B CA 1
ATOM 6762 C C . GLN B 1 259 ? -25.141 37 13.336 1 54.5 259 GLN B C 1
ATOM 6764 O O . GLN B 1 259 ? -24.859 37.188 14.523 1 54.5 259 GLN B O 1
ATOM 6769 N N . LEU B 1 260 ? -24.453 37.594 12.391 1 56.47 260 LEU B N 1
ATOM 6770 C CA . LEU B 1 260 ? -23.172 38.25 12.672 1 56.47 260 LEU B CA 1
ATOM 6771 C C . LEU B 1 260 ? -23.391 39.719 13.039 1 56.47 260 LEU B C 1
ATOM 6773 O O . LEU B 1 260 ? -22.641 40.281 13.836 1 56.47 260 LEU B O 1
ATOM 6777 N N . SER B 1 261 ? -24.422 40.312 12.406 1 53 261 SER B N 1
ATOM 6778 C CA . SER B 1 261 ? -24.625 41.75 12.555 1 53 261 SER B CA 1
ATOM 6779 C C . SER B 1 261 ? -24.984 42.125 13.984 1 53 261 SER B C 1
ATOM 6781 O O . SER B 1 261 ? -24.688 43.219 14.445 1 53 261 SER B O 1
ATOM 6783 N N . SER B 1 262 ? -25.766 41.219 14.562 1 49.38 262 SER B N 1
ATOM 6784 C CA . SER B 1 262 ? -26.266 41.594 15.883 1 49.38 262 SER B CA 1
ATOM 6785 C C . SER B 1 262 ? -25.188 41.406 16.953 1 49.38 262 SER B C 1
ATOM 6787 O O . SER B 1 262 ? -25.391 41.781 18.109 1 49.38 262 SER B O 1
ATOM 6789 N N . MET B 1 263 ? -24.172 40.812 16.484 1 54.12 263 MET B N 1
ATOM 6790 C CA . MET B 1 263 ? -23.203 40.469 17.531 1 54.12 263 MET B CA 1
ATOM 6791 C C . MET B 1 263 ? -22.312 41.688 17.859 1 54.12 263 MET B C 1
ATOM 6793 O O . MET B 1 263 ? -22.047 42.5 16.984 1 54.12 263 MET B O 1
ATOM 6797 N N . ASP B 1 264 ? -22.406 42.031 19.125 1 56.94 264 ASP B N 1
ATOM 6798 C CA . ASP B 1 264 ? -21.578 43.125 19.672 1 56.94 264 ASP B CA 1
ATOM 6799 C C . ASP B 1 264 ? -20.203 43.125 19 1 56.94 264 ASP B C 1
ATOM 6801 O O . ASP B 1 264 ? -19.719 42.094 18.547 1 56.94 264 ASP B O 1
ATOM 6805 N N . ASN B 1 265 ? -19.656 44.375 18.578 1 62.22 265 ASN B N 1
ATOM 6806 C CA . ASN B 1 265 ? -18.484 44.75 17.781 1 62.22 265 ASN B CA 1
ATOM 6807 C C . ASN B 1 265 ? -17.203 44.125 18.344 1 62.22 265 ASN B C 1
ATOM 6809 O O . ASN B 1 265 ? -16.828 44.406 19.484 1 62.22 265 ASN B O 1
ATOM 6813 N N . ALA B 1 266 ? -16.875 42.812 18.047 1 66.81 266 ALA B N 1
ATOM 6814 C CA . ALA B 1 266 ? -15.5 42.438 18.328 1 66.81 266 ALA B CA 1
ATOM 6815 C C . ALA B 1 266 ? -14.539 43.062 17.312 1 66.81 266 ALA B C 1
ATOM 6817 O O . ALA B 1 266 ? -14.766 42.969 16.109 1 66.81 266 ALA B O 1
ATOM 6818 N N . ASP B 1 267 ? -13.625 43.781 17.875 1 85.81 267 ASP B N 1
ATOM 6819 C CA . ASP B 1 267 ? -12.602 44.438 17.062 1 85.81 267 ASP B CA 1
ATOM 6820 C C . ASP B 1 267 ? -11.445 43.469 16.766 1 85.81 267 ASP B C 1
ATOM 6822 O O . ASP B 1 267 ? -10.359 43.625 17.328 1 85.81 267 ASP B O 1
ATOM 6826 N N . VAL B 1 268 ? -11.773 42.406 16 1 94 268 VAL B N 1
ATOM 6827 C CA . VAL B 1 268 ? -10.758 41.438 15.57 1 94 268 VAL B CA 1
ATOM 6828 C C . VAL B 1 268 ? -10.664 41.438 14.047 1 94 268 VAL B C 1
ATOM 6830 O O . VAL B 1 268 ? -11.531 41.969 13.359 1 94 268 VAL B O 1
ATOM 6833 N N . GLU B 1 269 ? -9.594 40.938 13.523 1 96.62 269 GLU B N 1
ATOM 6834 C CA . GLU B 1 269 ? -9.43 40.75 12.078 1 96.62 269 GLU B CA 1
ATOM 6835 C C . GLU B 1 269 ? -9.297 39.281 11.727 1 96.62 269 GLU B C 1
ATOM 6837 O O . GLU B 1 269 ? -8.383 38.594 12.203 1 96.62 269 GLU B O 1
ATOM 6842 N N . PRO B 1 270 ? -10.219 38.75 10.898 1 97.12 270 PRO B N 1
ATOM 6843 C CA . PRO B 1 270 ? -10.156 37.344 10.516 1 97.12 270 PRO B CA 1
ATOM 6844 C C . PRO B 1 270 ? -9.055 37.062 9.5 1 97.12 270 PRO B C 1
ATOM 6846 O O . PRO B 1 270 ? -8.781 37.875 8.625 1 97.12 270 PRO B O 1
ATOM 6849 N N . VAL B 1 271 ? -8.438 35.906 9.648 1 98.62 271 VAL B N 1
ATOM 6850 C CA . VAL B 1 271 ? -7.5 35.375 8.672 1 98.62 271 VAL B CA 1
ATOM 6851 C C . VAL B 1 271 ? -8.156 34.219 7.918 1 98.62 271 VAL B C 1
ATOM 6853 O O . VAL B 1 271 ? -8.312 33.125 8.461 1 98.62 271 VAL B O 1
ATOM 6856 N N . TYR B 1 272 ? -8.523 34.406 6.695 1 98.31 272 TYR B N 1
ATOM 6857 C CA . TYR B 1 272 ? -9.172 33.406 5.867 1 98.31 272 TYR B CA 1
ATOM 6858 C C . TYR B 1 272 ? -8.156 32.406 5.312 1 98.31 272 TYR B C 1
ATOM 6860 O O . TYR B 1 272 ? -7.348 32.781 4.449 1 98.31 272 TYR B O 1
ATOM 6868 N N . TRP B 1 273 ? -8.266 31.141 5.781 1 98.38 273 TRP B N 1
ATOM 6869 C CA . TRP B 1 273 ? -7.281 30.172 5.328 1 98.38 273 TRP B CA 1
ATOM 6870 C C . TRP B 1 273 ? -7.93 29.125 4.43 1 98.38 273 TRP B C 1
ATOM 6872 O O . TRP B 1 273 ? -9.094 28.766 4.625 1 98.38 273 TRP B O 1
ATOM 6882 N N . ASP B 1 274 ? -7.273 28.766 3.367 1 98.38 274 ASP B N 1
ATOM 6883 C CA . ASP B 1 274 ? -7.539 27.641 2.473 1 98.38 274 ASP B CA 1
ATOM 6884 C C . ASP B 1 274 ? -6.246 27.109 1.856 1 98.38 274 ASP B C 1
ATOM 6886 O O . ASP B 1 274 ? -5.531 27.844 1.171 1 98.38 274 ASP B O 1
ATOM 6890 N N . TYR B 1 275 ? -5.973 25.828 2.023 1 98.19 275 TYR B N 1
ATOM 6891 C CA . TYR B 1 275 ? -4.656 25.328 1.66 1 98.19 275 TYR B CA 1
ATOM 6892 C C . TYR B 1 275 ? -4.73 24.469 0.399 1 98.19 275 TYR B C 1
ATOM 6894 O O . TYR B 1 275 ? -3.729 23.891 -0.031 1 98.19 275 TYR B O 1
ATOM 6902 N N . LYS B 1 276 ? -5.863 24.375 -0.198 1 97.75 276 LYS B N 1
ATOM 6903 C CA . LYS B 1 276 ? -6.047 23.562 -1.396 1 97.75 276 LYS B CA 1
ATOM 6904 C C . LYS B 1 276 ? -5.441 24.234 -2.621 1 97.75 276 LYS B C 1
ATOM 6906 O O . LYS B 1 276 ? -5.457 25.469 -2.727 1 97.75 276 LYS B O 1
ATOM 6911 N N . PRO B 1 277 ? -4.926 23.406 -3.516 1 95.25 277 PRO B N 1
ATOM 6912 C CA . PRO B 1 277 ? -4.434 24 -4.758 1 95.25 277 PRO B CA 1
ATOM 6913 C C . PRO B 1 277 ? -5.539 24.703 -5.555 1 95.25 277 PRO B C 1
ATOM 6915 O O . PRO B 1 277 ? -5.281 25.688 -6.242 1 95.25 277 PRO B O 1
ATOM 6918 N N . ARG B 1 278 ? -6.742 24.156 -5.523 1 92.56 278 ARG B N 1
ATOM 6919 C CA . ARG B 1 278 ? -7.938 24.812 -6.047 1 92.56 278 ARG B CA 1
ATOM 6920 C C . ARG B 1 278 ? -8.797 25.375 -4.922 1 92.56 278 ARG B C 1
ATOM 6922 O O . ARG B 1 278 ? -9.43 24.609 -4.18 1 92.56 278 ARG B O 1
ATOM 6929 N N . LEU B 1 279 ? -8.852 26.688 -4.785 1 95.38 279 LEU B N 1
ATOM 6930 C CA . LEU B 1 279 ? -9.461 27.359 -3.637 1 95.38 279 LEU B CA 1
ATOM 6931 C C . LEU B 1 279 ? -10.953 27.062 -3.576 1 95.38 279 LEU B C 1
ATOM 6933 O O . LEU B 1 279 ? -11.602 26.906 -4.613 1 95.38 279 LEU B O 1
ATOM 6937 N N . THR B 1 280 ? -11.484 26.953 -2.436 1 94.5 280 THR B N 1
ATOM 6938 C CA . THR B 1 280 ? -12.922 26.859 -2.172 1 94.5 280 THR B CA 1
ATOM 6939 C C . THR B 1 280 ? -13.375 28 -1.261 1 94.5 280 THR B C 1
ATOM 6941 O O . THR B 1 280 ? -14.062 27.766 -0.265 1 94.5 280 THR B O 1
ATOM 6944 N N . VAL B 1 281 ? -13.148 29.188 -1.619 1 94 281 VAL B N 1
ATOM 6945 C CA . VAL B 1 281 ? -13.438 30.375 -0.816 1 94 281 VAL B CA 1
ATOM 6946 C C . VAL B 1 281 ? -14.891 30.797 -1.031 1 94 281 VAL B C 1
ATOM 6948 O O . VAL B 1 281 ? -15.391 30.781 -2.16 1 94 281 VAL B O 1
ATOM 6951 N N . SER B 1 282 ? -15.555 31.094 -0.021 1 94.19 282 SER B N 1
ATOM 6952 C CA . SER B 1 282 ? -16.938 31.562 -0.094 1 94.19 282 SER B CA 1
ATOM 6953 C C . SER B 1 282 ? -16.984 33.094 -0.216 1 94.19 282 SER B C 1
ATOM 6955 O O . SER B 1 282 ? -16.625 33.812 0.72 1 94.19 282 SER B O 1
ATOM 6957 N N . HIS B 1 283 ? -17.562 33.594 -1.251 1 93.31 283 HIS B N 1
ATOM 6958 C CA . HIS B 1 283 ? -17.734 35.031 -1.444 1 93.31 283 HIS B CA 1
ATOM 6959 C C . HIS B 1 283 ? -18.734 35.594 -0.449 1 93.31 283 HIS B C 1
ATOM 6961 O O . HIS B 1 283 ? -18.594 36.75 -0.017 1 93.31 283 HIS B O 1
ATOM 6967 N N . THR B 1 284 ? -19.625 34.781 -0.151 1 92.44 284 THR B N 1
ATOM 6968 C CA . THR B 1 284 ? -20.625 35.219 0.829 1 92.44 284 THR B CA 1
ATOM 6969 C C . THR B 1 284 ? -19.984 35.438 2.197 1 92.44 284 THR B C 1
ATOM 6971 O O . THR B 1 284 ? -20.281 36.406 2.883 1 92.44 284 THR B O 1
ATOM 6974 N N . ASP B 1 285 ? -19.141 34.562 2.611 1 93.94 285 ASP B N 1
ATOM 6975 C CA . ASP B 1 285 ? -18.438 34.719 3.875 1 93.94 285 ASP B CA 1
ATOM 6976 C C . ASP B 1 285 ? -17.547 35.969 3.859 1 93.94 285 ASP B C 1
ATOM 6978 O O . ASP B 1 285 ? -17.516 36.719 4.832 1 93.94 285 ASP B O 1
ATOM 6982 N N . LEU B 1 286 ? -16.891 36.156 2.789 1 94.56 286 LEU B N 1
ATOM 6983 C CA . LEU B 1 286 ? -16.031 37.312 2.678 1 94.56 286 LEU B CA 1
ATOM 6984 C C . LEU B 1 286 ? -16.828 38.594 2.785 1 94.56 286 LEU B C 1
ATOM 6986 O O . LEU B 1 286 ? -16.375 39.562 3.398 1 94.56 286 LEU B O 1
ATOM 6990 N N . LEU B 1 287 ? -17.953 38.594 2.111 1 92.25 287 LEU B N 1
ATOM 6991 C CA . LEU B 1 287 ? -18.812 39.75 2.193 1 92.25 287 LEU B CA 1
ATOM 6992 C C . LEU B 1 287 ? -19.25 40 3.631 1 92.25 287 LEU B C 1
ATOM 6994 O O . LEU B 1 287 ? -19.281 41.156 4.086 1 92.25 287 LEU B O 1
ATOM 6998 N N . ASN B 1 288 ? -19.594 39 4.281 1 90.62 288 ASN B N 1
ATOM 6999 C CA . ASN B 1 288 ? -19.969 39.125 5.688 1 90.62 288 ASN B CA 1
ATOM 7000 C C . ASN B 1 288 ? -18.812 39.656 6.527 1 90.62 288 ASN B C 1
ATOM 7002 O O . ASN B 1 288 ? -19.031 40.5 7.414 1 90.62 288 ASN B O 1
ATOM 7006 N N . TYR B 1 289 ? -17.609 39.219 6.281 1 93.06 289 TYR B N 1
ATOM 7007 C CA . TYR B 1 289 ? -16.438 39.719 6.996 1 93.06 289 TYR B CA 1
ATOM 7008 C C . TYR B 1 289 ? -16.203 41.188 6.711 1 93.06 289 TYR B C 1
ATOM 7010 O O . TYR B 1 289 ? -15.891 41.969 7.621 1 93.06 289 TYR B O 1
ATOM 7018 N N . HIS B 1 290 ? -16.359 41.5 5.473 1 92 290 HIS B N 1
ATOM 7019 C CA . HIS B 1 290 ? -16.172 42.875 5.035 1 92 290 HIS B CA 1
ATOM 7020 C C . HIS B 1 290 ? -17.125 43.812 5.762 1 92 290 HIS B C 1
ATOM 7022 O O . HIS B 1 290 ? -16.766 44.938 6.105 1 92 290 HIS B O 1
ATOM 7028 N N . ARG B 1 291 ? -18.234 43.406 5.977 1 88.69 291 ARG B N 1
ATOM 7029 C CA . ARG B 1 291 ? -19.266 44.219 6.629 1 88.69 291 ARG B CA 1
ATOM 7030 C C . ARG B 1 291 ? -19.016 44.312 8.133 1 88.69 291 ARG B C 1
ATOM 7032 O O . ARG B 1 291 ? -19.328 45.312 8.758 1 88.69 291 ARG B O 1
ATOM 7039 N N . LYS B 1 292 ? -18.375 43.375 8.609 1 88.25 292 LYS B N 1
ATOM 7040 C CA . LYS B 1 292 ? -18.297 43.281 10.062 1 88.25 292 LYS B CA 1
ATOM 7041 C C . LYS B 1 292 ? -16.938 43.75 10.57 1 88.25 292 LYS B C 1
ATOM 7043 O O . LYS B 1 292 ? -16.828 44.312 11.656 1 88.25 292 LYS B O 1
ATOM 7048 N N . PHE B 1 293 ? -15.898 43.469 9.836 1 91.94 293 PHE B N 1
ATOM 7049 C CA . PHE B 1 293 ? -14.547 43.688 10.336 1 91.94 293 PHE B CA 1
ATOM 7050 C C . PHE B 1 293 ? -13.836 44.75 9.516 1 91.94 293 PHE B C 1
ATOM 7052 O O . PHE B 1 293 ? -14.141 44.938 8.336 1 91.94 293 PHE B O 1
ATOM 7059 N N . LYS B 1 294 ? -12.867 45.344 10.125 1 91.38 294 LYS B N 1
ATOM 7060 C CA . LYS B 1 294 ? -12.141 46.438 9.484 1 91.38 294 LYS B CA 1
ATOM 7061 C C . LYS B 1 294 ? -11.25 45.906 8.359 1 91.38 294 LYS B C 1
ATOM 7063 O O . LYS B 1 294 ? -11.117 46.562 7.316 1 91.38 294 LYS B O 1
ATOM 7068 N N . ASN B 1 295 ? -10.602 44.812 8.641 1 95.44 295 ASN B N 1
ATOM 7069 C CA . ASN B 1 295 ? -9.695 44.25 7.664 1 95.44 295 ASN B CA 1
ATOM 7070 C C . ASN B 1 295 ? -9.82 42.719 7.613 1 95.44 295 ASN B C 1
ATOM 7072 O O . ASN B 1 295 ? -10.352 42.125 8.539 1 95.44 295 ASN B O 1
ATOM 7076 N N . ILE B 1 296 ? -9.414 42.156 6.496 1 96.81 296 ILE B N 1
ATOM 7077 C CA . ILE B 1 296 ? -9.367 40.719 6.285 1 96.81 296 ILE B CA 1
ATOM 7078 C C . ILE B 1 296 ? -7.961 40.312 5.855 1 96.81 296 ILE B C 1
ATOM 7080 O O . ILE B 1 296 ? -7.34 40.969 5.023 1 96.81 296 ILE B O 1
ATOM 7084 N N . TRP B 1 297 ? -7.438 39.25 6.477 1 98.38 297 TRP B N 1
ATOM 7085 C CA . TRP B 1 297 ? -6.18 38.625 6.082 1 98.38 297 TRP B CA 1
ATOM 7086 C C . TRP B 1 297 ? -6.43 37.312 5.352 1 98.38 297 TRP B C 1
ATOM 7088 O O . TRP B 1 297 ? -7.535 36.781 5.398 1 98.38 297 TRP B O 1
ATOM 7098 N N . ILE B 1 298 ? -5.441 36.844 4.594 1 98.38 298 ILE B N 1
ATOM 7099 C CA . ILE B 1 298 ? -5.535 35.531 3.967 1 98.38 298 ILE B CA 1
ATOM 7100 C C . ILE B 1 298 ? -4.363 34.656 4.414 1 98.38 298 ILE B C 1
ATOM 7102 O O . ILE B 1 298 ? -3.342 35.156 4.879 1 98.38 298 ILE B O 1
ATOM 7106 N N . ALA B 1 299 ? -4.512 33.375 4.316 1 98.81 299 ALA B N 1
ATOM 7107 C CA . ALA B 1 299 ? -3.432 32.469 4.707 1 98.81 299 ALA B CA 1
ATOM 7108 C C . ALA B 1 299 ? -3.285 31.328 3.707 1 98.81 299 ALA B C 1
ATOM 7110 O O . ALA B 1 299 ? -4.277 30.719 3.303 1 98.81 299 ALA B O 1
ATOM 7111 N N . THR B 1 300 ? -2.109 31.094 3.242 1 98.69 300 THR B N 1
ATOM 7112 C CA . THR B 1 300 ? -1.654 29.969 2.424 1 98.69 300 THR B CA 1
ATOM 7113 C C . THR B 1 300 ? -0.835 28.984 3.256 1 98.69 300 THR B C 1
ATOM 7115 O O . THR B 1 300 ? -0.718 29.156 4.473 1 98.69 300 THR B O 1
ATOM 7118 N N . ALA B 1 301 ? -0.367 27.922 2.598 1 98.81 301 ALA B N 1
ATOM 7119 C CA . ALA B 1 301 ? 0.482 26.984 3.326 1 98.81 301 ALA B CA 1
ATOM 7120 C C . ALA B 1 301 ? 1.699 26.578 2.494 1 98.81 301 ALA B C 1
ATOM 7122 O O . ALA B 1 301 ? 1.562 26.172 1.342 1 98.81 301 ALA B O 1
ATOM 7123 N N . TYR B 1 302 ? 2.869 26.719 3.092 1 98.56 302 TYR B N 1
ATOM 7124 C CA . TYR B 1 302 ? 4.074 26.266 2.398 1 98.56 302 TYR B CA 1
ATOM 7125 C C . TYR B 1 302 ? 4.488 24.875 2.857 1 98.56 302 TYR B C 1
ATOM 7127 O O . TYR B 1 302 ? 5.309 24.219 2.209 1 98.56 302 TYR B O 1
ATOM 7135 N N . LYS B 1 303 ? 3.945 24.422 4.02 1 97.94 303 LYS B N 1
ATOM 7136 C CA . LYS B 1 303 ? 4.098 23.062 4.512 1 97.94 303 LYS B CA 1
ATOM 7137 C C . LYS B 1 303 ? 2.961 22.688 5.461 1 97.94 303 LYS B C 1
ATOM 7139 O O . LYS B 1 303 ? 2.229 23.562 5.934 1 97.94 303 LYS B O 1
ATOM 7144 N N . GLY B 1 304 ? 2.881 21.406 5.715 1 97.5 304 GLY B N 1
ATOM 7145 C CA . GLY B 1 304 ? 1.938 20.922 6.711 1 97.5 304 GLY B CA 1
ATOM 7146 C C . GLY B 1 304 ? 0.501 20.922 6.227 1 97.5 304 GLY B C 1
ATOM 7147 O O . GLY B 1 304 ? -0.426 21.109 7.016 1 97.5 304 GLY B O 1
ATOM 7148 N N . ALA B 1 305 ? 0.315 20.797 4.98 1 97.62 305 ALA B N 1
ATOM 7149 C CA . ALA B 1 305 ? -1.031 20.781 4.414 1 97.62 305 ALA B CA 1
ATOM 7150 C C . ALA B 1 305 ? -1.196 19.656 3.406 1 97.62 305 ALA B C 1
ATOM 7152 O O . ALA B 1 305 ? -2.16 19.641 2.637 1 97.62 305 ALA B O 1
ATOM 7153 N N . ASP B 1 306 ? -0.233 18.734 3.387 1 96.12 306 ASP B N 1
ATOM 7154 C CA . ASP B 1 306 ? -0.259 17.688 2.369 1 96.12 306 ASP B CA 1
ATOM 7155 C C . ASP B 1 306 ? -0.481 16.312 2.998 1 96.12 306 ASP B C 1
ATOM 7157 O O . ASP B 1 306 ? -0.332 15.281 2.332 1 96.12 306 ASP B O 1
ATOM 7161 N N . GLY B 1 307 ? -0.803 16.359 4.262 1 94.81 307 GLY B N 1
ATOM 7162 C CA . GLY B 1 307 ? -1.046 15.117 4.992 1 94.81 307 GLY B CA 1
ATOM 7163 C C . GLY B 1 307 ? -0.512 15.148 6.41 1 94.81 307 GLY B C 1
ATOM 7164 O O . GLY B 1 307 ? 0.545 15.727 6.668 1 94.81 307 GLY B O 1
ATOM 7165 N N . ARG B 1 308 ? -1.146 14.43 7.293 1 94.06 308 ARG B N 1
ATOM 7166 C CA . ARG B 1 308 ? -0.842 14.445 8.719 1 94.06 308 ARG B CA 1
ATOM 7167 C C . ARG B 1 308 ? 0.512 13.805 9 1 94.06 308 ARG B C 1
ATOM 7169 O O . ARG B 1 308 ? 1.13 14.07 10.031 1 94.06 308 ARG B O 1
ATOM 7176 N N . VAL B 1 309 ? 0.921 12.938 8.047 1 94.31 309 VAL B N 1
ATOM 7177 C CA . VAL B 1 309 ? 2.205 12.281 8.266 1 94.31 309 VAL B CA 1
ATOM 7178 C C . VAL B 1 309 ? 3.096 12.453 7.039 1 94.31 309 VAL B C 1
ATOM 7180 O O . VAL B 1 309 ? 3.977 11.633 6.781 1 94.31 309 VAL B O 1
ATOM 7183 N N . ALA B 1 310 ? 2.801 13.492 6.262 1 95.12 310 ALA B N 1
ATOM 7184 C CA . ALA B 1 310 ? 3.576 13.75 5.051 1 95.12 310 ALA B CA 1
ATOM 7185 C C . ALA B 1 310 ? 5.051 13.969 5.375 1 95.12 310 ALA B C 1
ATOM 7187 O O . ALA B 1 310 ? 5.379 14.617 6.371 1 95.12 310 ALA B O 1
ATOM 7188 N N . THR B 1 311 ? 5.93 13.492 4.508 1 94 311 THR B N 1
ATOM 7189 C CA . THR B 1 311 ? 7.371 13.547 4.719 1 94 311 THR B CA 1
ATOM 7190 C C . THR B 1 311 ? 7.957 14.82 4.105 1 94 311 THR B C 1
ATOM 7192 O O . THR B 1 311 ? 8.867 15.43 4.676 1 94 311 THR B O 1
ATOM 7195 N N . THR B 1 312 ? 7.5 15.156 2.938 1 93.62 312 THR B N 1
ATOM 7196 C CA . THR B 1 312 ? 7.91 16.375 2.246 1 93.62 312 THR B CA 1
ATOM 7197 C C . THR B 1 312 ? 6.695 17.125 1.712 1 93.62 312 THR B C 1
ATOM 7199 O O . THR B 1 312 ? 5.656 16.531 1.434 1 93.62 312 THR B O 1
ATOM 7202 N N . PRO B 1 313 ? 6.887 18.438 1.631 1 94.81 313 PRO B N 1
ATOM 7203 C CA . PRO B 1 313 ? 5.781 19.156 1.006 1 94.81 313 PRO B CA 1
ATOM 7204 C C . PRO B 1 313 ? 5.602 18.812 -0.469 1 94.81 313 PRO B C 1
ATOM 7206 O O . PRO B 1 313 ? 6.578 18.531 -1.166 1 94.81 313 PRO B O 1
ATOM 7209 N N . ASN B 1 314 ? 4.379 18.75 -0.881 1 94.25 314 ASN B N 1
ATOM 7210 C CA . ASN B 1 314 ? 4.086 18.688 -2.309 1 94.25 314 ASN B CA 1
ATOM 7211 C C . ASN B 1 314 ? 4.293 20.031 -2.984 1 94.25 314 ASN B C 1
ATOM 7213 O O . ASN B 1 314 ? 3.416 20.906 -2.932 1 94.25 314 ASN B O 1
ATOM 7217 N N . PHE B 1 315 ? 5.344 20.188 -3.615 1 92.44 315 PHE B N 1
ATOM 7218 C CA . PHE B 1 315 ? 5.801 21.453 -4.168 1 92.44 315 PHE B CA 1
ATOM 7219 C C . PHE B 1 315 ? 4.75 22.047 -5.098 1 92.44 315 PHE B C 1
ATOM 7221 O O . PHE B 1 315 ? 4.457 23.25 -5.027 1 92.44 315 PHE B O 1
ATOM 7228 N N . LYS B 1 316 ? 4.246 21.25 -5.906 1 92.88 316 LYS B N 1
ATOM 7229 C CA . LYS B 1 316 ? 3.252 21.703 -6.871 1 92.88 316 LYS B CA 1
ATOM 7230 C C . LYS B 1 316 ? 1.982 22.188 -6.172 1 92.88 316 LYS B C 1
ATOM 7232 O O . LYS B 1 316 ? 1.459 23.25 -6.488 1 92.88 316 LYS B O 1
ATOM 7237 N N . ASN B 1 317 ? 1.541 21.406 -5.242 1 95.69 317 ASN B N 1
ATOM 7238 C CA . ASN B 1 317 ? 0.333 21.781 -4.512 1 95.69 317 ASN B CA 1
ATOM 7239 C C . ASN B 1 317 ? 0.516 23.078 -3.752 1 95.69 317 ASN B C 1
ATOM 7241 O O . ASN B 1 317 ? -0.384 23.922 -3.734 1 95.69 317 ASN B O 1
ATOM 7245 N N . ARG B 1 318 ? 1.645 23.25 -3.131 1 97.31 318 ARG B N 1
ATOM 7246 C CA . ARG B 1 318 ? 1.912 24.453 -2.354 1 97.31 318 ARG B CA 1
ATOM 7247 C C . ARG B 1 318 ? 2.025 25.672 -3.258 1 97.31 318 ARG B C 1
ATOM 7249 O O . ARG B 1 318 ? 1.514 26.75 -2.93 1 97.31 318 ARG B O 1
ATOM 7256 N N . PHE B 1 319 ? 2.674 25.5 -4.379 1 96.06 319 PHE B N 1
ATOM 7257 C CA . PHE B 1 319 ? 2.781 26.578 -5.348 1 96.06 319 PHE B CA 1
ATOM 7258 C C . PHE B 1 319 ? 1.407 26.953 -5.891 1 96.06 319 PHE B C 1
ATOM 7260 O O . PHE B 1 319 ? 1.06 28.141 -5.949 1 96.06 319 PHE B O 1
ATOM 7267 N N . ASN B 1 320 ? 0.674 25.922 -6.238 1 95.69 320 ASN B N 1
ATOM 7268 C CA . ASN B 1 320 ? -0.664 26.156 -6.777 1 95.69 320 ASN B CA 1
ATOM 7269 C C . ASN B 1 320 ? -1.573 26.828 -5.75 1 95.69 320 ASN B C 1
ATOM 7271 O O . ASN B 1 320 ? -2.426 27.641 -6.109 1 95.69 320 ASN B O 1
ATOM 7275 N N . ASN B 1 321 ? -1.431 26.516 -4.539 1 97.69 321 ASN B N 1
ATOM 7276 C CA . ASN B 1 321 ? -2.191 27.188 -3.48 1 97.69 321 ASN B CA 1
ATOM 7277 C C . ASN B 1 321 ? -1.896 28.672 -3.424 1 97.69 321 ASN B C 1
ATOM 7279 O O . ASN B 1 321 ? -2.814 29.5 -3.365 1 97.69 321 ASN B O 1
ATOM 7283 N N . HIS B 1 322 ? -0.637 29.031 -3.49 1 97.31 322 HIS B N 1
ATOM 7284 C CA . HIS B 1 322 ? -0.229 30.438 -3.379 1 97.31 322 HIS B CA 1
ATOM 7285 C C . HIS B 1 322 ? -0.653 31.234 -4.609 1 97.31 322 HIS B C 1
ATOM 7287 O O . HIS B 1 322 ? -1.207 32.312 -4.484 1 97.31 322 HIS B O 1
ATOM 7293 N N . ILE B 1 323 ? -0.445 30.641 -5.723 1 93.62 323 ILE B N 1
ATOM 7294 C CA . ILE B 1 323 ? -0.792 31.375 -6.941 1 93.62 323 ILE B CA 1
ATOM 7295 C C . ILE B 1 323 ? -2.307 31.547 -7.023 1 93.62 323 ILE B C 1
ATOM 7297 O O . ILE B 1 323 ? -2.795 32.594 -7.477 1 93.62 323 ILE B O 1
ATOM 7301 N N . ALA B 1 324 ? -2.998 30.516 -6.605 1 94.5 324 ALA B N 1
ATOM 7302 C CA . ALA B 1 324 ? -4.457 30.609 -6.609 1 94.5 324 ALA B CA 1
ATOM 7303 C C . ALA B 1 324 ? -4.938 31.734 -5.703 1 94.5 324 ALA B C 1
ATOM 7305 O O . ALA B 1 324 ? -5.82 32.5 -6.082 1 94.5 324 ALA B O 1
ATOM 7306 N N . TRP B 1 325 ? -4.41 31.922 -4.555 1 96.44 325 TRP B N 1
ATOM 7307 C CA . TRP B 1 325 ? -4.781 32.969 -3.623 1 96.44 325 TRP B CA 1
ATOM 7308 C C . TRP B 1 325 ? -4.441 34.344 -4.195 1 96.44 325 TRP B C 1
ATOM 7310 O O . TRP B 1 325 ? -5.254 35.281 -4.133 1 96.44 325 TRP B O 1
ATOM 7320 N N . LEU B 1 326 ? -3.258 34.469 -4.691 1 94.44 326 LEU B N 1
ATOM 7321 C CA . LEU B 1 326 ? -2.799 35.75 -5.18 1 94.44 326 LEU B CA 1
ATOM 7322 C C . LEU B 1 326 ? -3.629 36.219 -6.375 1 94.44 326 LEU B C 1
ATOM 7324 O O . LEU B 1 326 ? -3.973 37.375 -6.484 1 94.44 326 LEU B O 1
ATOM 7328 N N . ASN B 1 327 ? -3.924 35.25 -7.227 1 89.69 327 ASN B N 1
ATOM 7329 C CA . ASN B 1 327 ? -4.824 35.562 -8.328 1 89.69 327 ASN B CA 1
ATOM 7330 C C . ASN B 1 327 ? -6.211 35.938 -7.82 1 89.69 327 ASN B C 1
ATOM 7332 O O . ASN B 1 327 ? -6.855 36.844 -8.375 1 89.69 327 ASN B O 1
ATOM 7336 N N . PHE B 1 328 ? -6.629 35.281 -6.836 1 92.5 328 PHE B N 1
ATOM 7337 C CA . PHE B 1 328 ? -7.953 35.531 -6.27 1 92.5 328 PHE B CA 1
ATOM 7338 C C . PHE B 1 328 ? -8.055 36.938 -5.723 1 92.5 328 PHE B C 1
ATOM 7340 O O . PHE B 1 328 ? -9.047 37.625 -5.965 1 92.5 328 PHE B O 1
ATOM 7347 N N . ILE B 1 329 ? -7.066 37.406 -5.055 1 93.5 329 ILE B N 1
ATOM 7348 C CA . ILE B 1 329 ? -7.191 38.688 -4.363 1 93.5 329 ILE B CA 1
ATOM 7349 C C . ILE B 1 329 ? -6.789 39.844 -5.297 1 93.5 329 ILE B C 1
ATOM 7351 O O . ILE B 1 329 ? -7.059 41 -5.012 1 93.5 329 ILE B O 1
ATOM 7355 N N . LEU B 1 330 ? -6.191 39.344 -6.34 1 88.44 330 LEU B N 1
ATOM 7356 C CA . LEU B 1 330 ? -5.797 40.344 -7.309 1 88.44 330 LEU B CA 1
ATOM 7357 C C . LEU B 1 330 ? -7.02 41.031 -7.91 1 88.44 330 LEU B C 1
ATOM 7359 O O . LEU B 1 330 ? -7.863 40.375 -8.523 1 88.44 330 LEU B O 1
ATOM 7363 N N . GLY B 1 331 ? -7.312 42.25 -7.672 1 84.56 331 GLY B N 1
ATOM 7364 C CA . GLY B 1 331 ? -8.43 43 -8.227 1 84.56 331 GLY B CA 1
ATOM 7365 C C . GLY B 1 331 ? -9.766 42.625 -7.605 1 84.56 331 GLY B C 1
ATOM 7366 O O . GLY B 1 331 ? -10.812 42.875 -8.203 1 84.56 331 GLY B O 1
ATOM 7367 N N . TYR B 1 332 ? -9.734 41.969 -6.477 1 91.56 332 TYR B N 1
ATOM 7368 C CA . TYR B 1 332 ? -10.953 41.531 -5.809 1 91.56 332 TYR B CA 1
ATOM 7369 C C . TYR B 1 332 ? -11.82 42.719 -5.406 1 91.56 332 TYR B C 1
ATOM 7371 O O . TYR B 1 332 ? -11.344 43.656 -4.758 1 91.56 332 TYR B O 1
ATOM 7379 N N . LYS B 1 333 ? -13.07 42.625 -5.852 1 93.31 333 LYS B N 1
ATOM 7380 C CA . LYS B 1 333 ? -14.055 43.656 -5.508 1 93.31 333 LYS B CA 1
ATOM 7381 C C . LYS B 1 333 ? -15.289 43.031 -4.867 1 93.31 333 LYS B C 1
ATOM 7383 O O . LYS B 1 333 ? -15.758 41.969 -5.293 1 93.31 333 LYS B O 1
ATOM 7388 N N . PHE B 1 334 ? -15.656 43.719 -3.809 1 92.88 334 PHE B N 1
ATOM 7389 C CA . PHE B 1 334 ? -16.922 43.312 -3.227 1 92.88 334 PHE B CA 1
ATOM 7390 C C . PHE B 1 334 ? -18.094 43.844 -4.035 1 92.88 334 PHE B C 1
ATOM 7392 O O . PHE B 1 334 ? -18 44.906 -4.633 1 92.88 334 PHE B O 1
ATOM 7399 N N . GLY B 1 335 ? -19.156 43 -4.09 1 85.12 335 GLY B N 1
ATOM 7400 C CA . GLY B 1 335 ? -20.328 43.438 -4.828 1 85.12 335 GLY B CA 1
ATOM 7401 C C . GLY B 1 335 ? -20.766 44.844 -4.473 1 85.12 335 GLY B C 1
ATOM 7402 O O . GLY B 1 335 ? -20.891 45.188 -3.295 1 85.12 335 GLY B O 1
ATOM 7403 N N . GLY B 1 336 ? -20.953 45.656 -5.43 1 83.81 336 GLY B N 1
ATOM 7404 C CA . GLY B 1 336 ? -21.469 47 -5.23 1 83.81 336 GLY B CA 1
ATOM 7405 C C . GLY B 1 336 ? -20.391 48.031 -5.012 1 83.81 336 GLY B C 1
ATOM 7406 O O . GLY B 1 336 ? -20.672 49.25 -4.949 1 83.81 336 GLY B O 1
ATOM 7407 N N . GLU B 1 337 ? -19.172 47.5 -4.84 1 89.12 337 GLU B N 1
ATOM 7408 C CA . GLU B 1 337 ? -18.078 48.438 -4.613 1 89.12 337 GLU B CA 1
ATOM 7409 C C . GLU B 1 337 ? -17.203 48.562 -5.859 1 89.12 337 GLU B C 1
ATOM 7411 O O . GLU B 1 337 ? -17.062 47.625 -6.629 1 89.12 337 GLU B O 1
ATOM 7416 N N . SER B 1 338 ? -16.719 49.688 -6.152 1 87.25 338 SER B N 1
ATOM 7417 C CA . SER B 1 338 ? -15.906 49.969 -7.34 1 87.25 338 SER B CA 1
ATOM 7418 C C . SER B 1 338 ? -14.422 49.812 -7.043 1 87.25 338 SER B C 1
ATOM 7420 O O . SER B 1 338 ? -13.625 49.562 -7.949 1 87.25 338 SER B O 1
ATOM 7422 N N . LYS B 1 339 ? -14.117 49.875 -5.828 1 89.75 339 LYS B N 1
ATOM 7423 C CA . LYS B 1 339 ? -12.703 49.844 -5.465 1 89.75 339 LYS B CA 1
ATOM 7424 C C . LYS B 1 339 ? -12.242 48.438 -5.176 1 89.75 339 LYS B C 1
ATOM 7426 O O . LYS B 1 339 ? -12.977 47.625 -4.574 1 89.75 339 LYS B O 1
ATOM 7431 N N . VAL B 1 340 ? -11.062 48.156 -5.637 1 90.56 340 VAL B N 1
ATOM 7432 C CA . VAL B 1 340 ? -10.414 46.875 -5.328 1 90.56 340 VAL B CA 1
ATOM 7433 C C . VAL B 1 340 ? -10.102 46.812 -3.836 1 90.56 340 VAL B C 1
ATOM 7435 O O . VAL B 1 340 ? -9.594 47.781 -3.252 1 90.56 340 VAL B O 1
ATOM 7438 N N . TYR B 1 341 ? -10.547 45.75 -3.248 1 93.88 341 TYR B N 1
ATOM 7439 C CA . TYR B 1 341 ? -10.328 45.594 -1.814 1 93.88 341 TYR B CA 1
ATOM 7440 C C . TYR B 1 341 ? -8.867 45.25 -1.523 1 93.88 341 TYR B C 1
ATOM 7442 O O . TYR B 1 341 ? -8.25 44.469 -2.23 1 93.88 341 TYR B O 1
ATOM 7450 N N . ASP B 1 342 ? -8.328 45.875 -0.514 1 92.56 342 ASP B N 1
ATOM 7451 C CA . ASP B 1 342 ? -6.941 45.656 -0.105 1 92.56 342 ASP B CA 1
ATOM 7452 C C . ASP B 1 342 ? -6.859 44.719 1.109 1 92.56 342 ASP B C 1
ATOM 7454 O O . ASP B 1 342 ? -6.969 45.188 2.25 1 92.56 342 ASP B O 1
ATOM 7458 N N . PHE B 1 343 ? -6.629 43.531 0.827 1 96.56 343 PHE B N 1
ATOM 7459 C CA . PHE B 1 343 ? -6.395 42.594 1.934 1 96.56 343 PHE B CA 1
ATOM 7460 C C . PHE B 1 343 ? -5.164 43 2.732 1 96.56 343 PHE B C 1
ATOM 7462 O O . PHE B 1 343 ? -4.164 43.438 2.158 1 96.56 343 PHE B O 1
ATOM 7469 N N . LYS B 1 344 ? -5.242 42.844 3.994 1 96.56 344 LYS B N 1
ATOM 7470 C CA . LYS B 1 344 ? -4.266 43.469 4.883 1 96.56 344 LYS B CA 1
ATOM 7471 C C . LYS B 1 344 ? -2.926 42.75 4.824 1 96.56 344 LYS B C 1
ATOM 7473 O O . LYS B 1 344 ? -1.868 43.344 4.949 1 96.56 344 LYS B O 1
ATOM 7478 N N . GLY B 1 345 ? -3.027 41.406 4.73 1 97.62 345 GLY B N 1
ATOM 7479 C CA . GLY B 1 345 ? -1.791 40.656 4.734 1 97.62 345 GLY B CA 1
ATOM 7480 C C . GLY B 1 345 ? -1.991 39.188 4.359 1 97.62 345 GLY B C 1
ATOM 7481 O O . GLY B 1 345 ? -3.127 38.75 4.211 1 97.62 345 GLY B O 1
ATOM 7482 N N . ILE B 1 346 ? -0.872 38.531 4.062 1 98.62 346 ILE B N 1
ATOM 7483 C CA . ILE B 1 346 ? -0.833 37.125 3.77 1 98.62 346 ILE B CA 1
ATOM 7484 C C . ILE B 1 346 ? 0.054 36.406 4.789 1 98.62 346 ILE B C 1
ATOM 7486 O O . ILE B 1 346 ? 1.14 36.875 5.121 1 98.62 346 ILE B O 1
ATOM 7490 N N . ILE B 1 347 ? -0.48 35.375 5.336 1 98.88 347 ILE B N 1
ATOM 7491 C CA . ILE B 1 347 ? 0.3 34.531 6.227 1 98.88 347 ILE B CA 1
ATOM 7492 C C . ILE B 1 347 ? 0.626 33.219 5.527 1 98.88 347 ILE B C 1
ATOM 7494 O O . ILE B 1 347 ? -0.277 32.469 5.141 1 98.88 347 ILE B O 1
ATOM 7498 N N . LEU B 1 348 ? 1.905 32.938 5.281 1 98.88 348 LEU B N 1
ATOM 7499 C CA . LEU B 1 348 ? 2.346 31.641 4.789 1 98.88 348 LEU B CA 1
ATOM 7500 C C . LEU B 1 348 ? 2.496 30.641 5.938 1 98.88 348 LEU B C 1
ATOM 7502 O O . LEU B 1 348 ? 3.516 30.625 6.625 1 98.88 348 LEU B O 1
ATOM 7506 N N . THR B 1 349 ? 1.483 29.797 6.078 1 98.88 349 THR B N 1
ATOM 7507 C CA . THR B 1 349 ? 1.462 28.922 7.234 1 98.88 349 THR B CA 1
ATOM 7508 C C . THR B 1 349 ? 2.359 27.703 7.008 1 98.88 349 THR B C 1
ATOM 7510 O O . THR B 1 349 ? 2.441 27.188 5.891 1 98.88 349 THR B O 1
ATOM 7513 N N . GLY B 1 350 ? 3.074 27.312 8.008 1 98.62 350 GLY B N 1
ATOM 7514 C CA . GLY B 1 350 ? 3.861 26.094 8.047 1 98.62 350 GLY B CA 1
ATOM 7515 C C . GLY B 1 350 ? 3.562 25.219 9.25 1 98.62 350 GLY B C 1
ATOM 7516 O O . GLY B 1 350 ? 4.234 25.328 10.281 1 98.62 350 GLY B O 1
ATOM 7517 N N . TRP B 1 351 ? 2.707 24.281 9.117 1 98.25 351 TRP B N 1
ATOM 7518 C CA . TRP B 1 351 ? 2.27 23.453 10.242 1 98.25 351 TRP B CA 1
ATOM 7519 C C . TRP B 1 351 ? 3.246 22.312 10.492 1 98.25 351 TRP B C 1
ATOM 7521 O O . TRP B 1 351 ? 3.732 21.688 9.555 1 98.25 351 TRP B O 1
ATOM 7531 N N . SER B 1 352 ? 3.551 22.125 11.797 1 97.38 352 SER B N 1
ATOM 7532 C CA . SER B 1 352 ? 4.402 21.016 12.203 1 97.38 352 SER B CA 1
ATOM 7533 C C . SER B 1 352 ? 3.572 19.797 12.586 1 97.38 352 SER B C 1
ATOM 7535 O O . SER B 1 352 ? 4.047 18.656 12.508 1 97.38 352 SER B O 1
ATOM 7537 N N . ARG B 1 353 ? 2.418 20.094 13.125 1 96 353 ARG B N 1
ATOM 7538 C CA . ARG B 1 353 ? 1.387 19.125 13.492 1 96 353 ARG B CA 1
ATOM 7539 C C . ARG B 1 353 ? -0.007 19.688 13.227 1 96 353 ARG B C 1
ATOM 7541 O O . ARG B 1 353 ? -0.246 20.891 13.391 1 96 353 ARG B O 1
ATOM 7548 N N . TYR B 1 354 ? -0.876 18.734 12.867 1 95.12 354 TYR B N 1
ATOM 7549 C CA . TYR B 1 354 ? -2.244 19.188 12.664 1 95.12 354 TYR B CA 1
ATOM 7550 C C . TYR B 1 354 ? -2.92 19.484 14 1 95.12 354 TYR B C 1
ATOM 7552 O O . TYR B 1 354 ? -3.785 20.359 14.086 1 95.12 354 TYR B O 1
ATOM 7560 N N . SER B 1 355 ? -2.527 18.781 14.953 1 94.88 355 SER B N 1
ATOM 7561 C CA . SER B 1 355 ? -2.924 18.969 16.344 1 94.88 355 SER B CA 1
ATOM 7562 C C . SER B 1 355 ? -1.789 18.625 17.297 1 94.88 355 SER B C 1
ATOM 7564 O O . SER B 1 355 ? -0.873 17.875 16.938 1 94.88 355 SER B O 1
ATOM 7566 N N . HIS B 1 356 ? -1.914 19.141 18.484 1 95.31 356 HIS B N 1
ATOM 7567 C CA . HIS B 1 356 ? -0.872 18.953 19.484 1 95.31 356 HIS B CA 1
ATOM 7568 C C . HIS B 1 356 ? -0.556 17.484 19.688 1 95.31 356 HIS B C 1
ATOM 7570 O O . HIS B 1 356 ? 0.588 17.125 19.984 1 95.31 356 HIS B O 1
ATOM 7576 N N . MET B 1 357 ? -1.509 16.656 19.516 1 94.38 357 MET B N 1
ATOM 7577 C CA . MET B 1 357 ? -1.336 15.234 19.797 1 94.38 357 MET B CA 1
ATOM 7578 C C . MET B 1 357 ? -1.244 14.414 18.516 1 94.38 357 MET B C 1
ATOM 7580 O O . MET B 1 357 ? -1.336 13.188 18.547 1 94.38 357 MET B O 1
ATOM 7584 N N . ASP B 1 358 ? -1.108 15.016 17.391 1 95.06 358 ASP B N 1
ATOM 7585 C CA . ASP B 1 358 ? -0.886 14.352 16.109 1 95.06 358 ASP B CA 1
ATOM 7586 C C . ASP B 1 358 ? 0.604 14.133 15.859 1 95.06 358 ASP B C 1
ATOM 7588 O O . ASP B 1 358 ? 1.447 14.758 16.5 1 95.06 358 ASP B O 1
ATOM 7592 N N . PRO B 1 359 ? 0.947 13.273 14.953 1 94.5 359 PRO B N 1
ATOM 7593 C CA . PRO B 1 359 ? 2.344 13.109 14.539 1 94.5 359 PRO B CA 1
ATOM 7594 C C . PRO B 1 359 ? 2.912 14.352 13.859 1 94.5 359 PRO B C 1
ATOM 7596 O O . PRO B 1 359 ? 2.156 15.242 13.469 1 94.5 359 PRO B O 1
ATOM 7599 N N . LEU B 1 360 ? 4.219 14.367 13.82 1 95.56 360 LEU B N 1
ATOM 7600 C CA . LEU B 1 360 ? 4.879 15.406 13.031 1 95.56 360 LEU B CA 1
ATOM 7601 C C . LEU B 1 360 ? 4.637 15.195 11.539 1 95.56 360 LEU B C 1
ATOM 7603 O O . LEU B 1 360 ? 4.613 14.055 11.07 1 95.56 360 LEU B O 1
ATOM 7607 N N . CYS B 1 361 ? 4.41 16.219 10.844 1 96 361 CYS B N 1
ATOM 7608 C CA . CYS B 1 361 ? 4.363 16.156 9.391 1 96 361 CYS B CA 1
ATOM 7609 C C . CYS B 1 361 ? 5.633 16.75 8.781 1 96 361 CYS B C 1
ATOM 7611 O O . CYS B 1 361 ? 6.734 16.516 9.281 1 96 361 CYS B O 1
ATOM 7613 N N . GLU B 1 362 ? 5.656 17.547 7.762 1 96.75 362 GLU B N 1
ATOM 7614 C CA . GLU B 1 362 ? 6.844 18.016 7.051 1 96.75 362 GLU B CA 1
ATOM 7615 C C . GLU B 1 362 ? 7.711 18.891 7.941 1 96.75 362 GLU B C 1
ATOM 7617 O O . GLU B 1 362 ? 7.199 19.734 8.688 1 96.75 362 GLU B O 1
ATOM 7622 N N . LEU B 1 363 ? 8.977 18.734 7.91 1 97.38 363 LEU B N 1
ATOM 7623 C CA . LEU B 1 363 ? 9.938 19.484 8.695 1 97.38 363 LEU B CA 1
ATOM 7624 C C . LEU B 1 363 ? 10.227 20.844 8.039 1 97.38 363 LEU B C 1
ATOM 7626 O O . LEU B 1 363 ? 10.25 20.938 6.812 1 97.38 363 LEU B O 1
ATOM 7630 N N . LEU B 1 364 ? 10.539 21.828 8.859 1 98 364 LEU B N 1
ATOM 7631 C CA . LEU B 1 364 ? 10.828 23.172 8.367 1 98 364 LEU B CA 1
ATOM 7632 C C . LEU B 1 364 ? 12.055 23.156 7.457 1 98 364 LEU B C 1
ATOM 7634 O O . LEU B 1 364 ? 12.008 23.688 6.344 1 98 364 LEU B O 1
ATOM 7638 N N . PRO B 1 365 ? 13.141 22.484 7.852 1 96.5 365 PRO B N 1
ATOM 7639 C CA . PRO B 1 365 ? 14.305 22.516 6.961 1 96.5 365 PRO B CA 1
ATOM 7640 C C . PRO B 1 365 ? 14.016 21.906 5.59 1 96.5 365 PRO B C 1
ATOM 7642 O O . PRO B 1 365 ? 14.555 22.375 4.582 1 96.5 365 PRO B O 1
ATOM 7645 N N . ALA B 1 366 ? 13.195 20.938 5.605 1 95.38 366 ALA B N 1
ATOM 7646 C CA . ALA B 1 366 ? 12.867 20.281 4.344 1 95.38 366 ALA B CA 1
ATOM 7647 C C . ALA B 1 366 ? 11.898 21.125 3.52 1 95.38 366 ALA B C 1
ATOM 7649 O O . ALA B 1 366 ? 11.734 20.906 2.316 1 95.38 366 ALA B O 1
ATOM 7650 N N . ALA B 1 367 ? 11.297 22.109 4.113 1 96.5 367 ALA B N 1
ATOM 7651 C CA . ALA B 1 367 ? 10.234 22.859 3.455 1 96.5 367 ALA B CA 1
ATOM 7652 C C . ALA B 1 367 ? 10.734 24.219 2.98 1 96.5 367 ALA B C 1
ATOM 7654 O O . ALA B 1 367 ? 9.992 24.984 2.359 1 96.5 367 ALA B O 1
ATOM 7655 N N . ILE B 1 368 ? 11.977 24.547 3.195 1 96.06 368 ILE B N 1
ATOM 7656 C CA . ILE B 1 368 ? 12.531 25.859 2.893 1 96.06 368 ILE B CA 1
ATOM 7657 C C . ILE B 1 368 ? 12.406 26.141 1.397 1 96.06 368 ILE B C 1
ATOM 7659 O O . ILE B 1 368 ? 12.008 27.234 0.995 1 96.06 368 ILE B O 1
ATOM 7663 N N . PRO B 1 369 ? 12.688 25.141 0.524 1 93.94 369 PRO B N 1
ATOM 7664 C CA . PRO B 1 369 ? 12.492 25.422 -0.9 1 93.94 369 PRO B CA 1
ATOM 7665 C C . PRO B 1 369 ? 11.047 25.797 -1.235 1 93.94 369 PRO B C 1
ATOM 7667 O O . PRO B 1 369 ? 10.812 26.719 -2.021 1 93.94 369 PRO B O 1
ATOM 7670 N N . SER B 1 370 ? 10.141 25.078 -0.66 1 95.81 370 SER B N 1
ATOM 7671 C CA . SER B 1 370 ? 8.727 25.391 -0.857 1 95.81 370 SER B CA 1
ATOM 7672 C C . SER B 1 370 ? 8.406 26.797 -0.377 1 95.81 370 SER B C 1
ATOM 7674 O O . SER B 1 370 ? 7.68 27.531 -1.047 1 95.81 370 SER B O 1
ATOM 7676 N N . LEU B 1 371 ? 8.93 27.188 0.739 1 97.69 371 LEU B N 1
ATOM 7677 C CA . LEU B 1 371 ? 8.711 28.531 1.288 1 97.69 371 LEU B CA 1
ATOM 7678 C C . LEU B 1 371 ? 9.273 29.594 0.36 1 97.69 371 LEU B C 1
ATOM 7680 O O . LEU B 1 371 ? 8.586 30.562 0.032 1 97.69 371 LEU B O 1
ATOM 7684 N N . VAL B 1 372 ? 10.445 29.406 -0.092 1 95.56 372 VAL B N 1
ATOM 7685 C CA . VAL B 1 372 ? 11.164 30.422 -0.863 1 95.56 372 VAL B CA 1
ATOM 7686 C C . VAL B 1 372 ? 10.477 30.625 -2.211 1 95.56 372 VAL B C 1
ATOM 7688 O O . VAL B 1 372 ? 10.305 31.766 -2.662 1 95.56 372 VAL B O 1
ATOM 7691 N N . ILE B 1 373 ? 10.07 29.531 -2.891 1 94.69 373 ILE B N 1
ATOM 7692 C CA . ILE B 1 373 ? 9.406 29.672 -4.184 1 94.69 373 ILE B CA 1
ATOM 7693 C C . ILE B 1 373 ? 8.156 30.531 -4.039 1 94.69 373 ILE B C 1
ATOM 7695 O O . ILE B 1 373 ? 7.848 31.344 -4.914 1 94.69 373 ILE B O 1
ATOM 7699 N N . ASN B 1 374 ? 7.488 30.375 -2.977 1 97.31 374 ASN B N 1
ATOM 7700 C CA . ASN B 1 374 ? 6.246 31.109 -2.777 1 97.31 374 ASN B CA 1
ATOM 7701 C C . ASN B 1 374 ? 6.512 32.562 -2.381 1 97.31 374 ASN B C 1
ATOM 7703 O O . ASN B 1 374 ? 5.742 33.469 -2.73 1 97.31 374 ASN B O 1
ATOM 7707 N N . LEU B 1 375 ? 7.613 32.812 -1.658 1 97.81 375 LEU B N 1
ATOM 7708 C CA . LEU B 1 375 ? 7.996 34.188 -1.345 1 97.81 375 LEU B CA 1
ATOM 7709 C C . LEU B 1 375 ? 8.414 34.938 -2.605 1 97.81 375 LEU B C 1
ATOM 7711 O O . LEU B 1 375 ? 8.094 36.094 -2.771 1 97.81 375 LEU B O 1
ATOM 7715 N N . ILE B 1 376 ? 9.125 34.219 -3.525 1 95.75 376 ILE B N 1
ATOM 7716 C CA . ILE B 1 376 ? 9.484 34.844 -4.809 1 95.75 376 ILE B CA 1
ATOM 7717 C C . ILE B 1 376 ? 8.219 35.188 -5.59 1 95.75 376 ILE B C 1
ATOM 7719 O O . ILE B 1 376 ? 8.117 36.25 -6.16 1 95.75 376 ILE B O 1
ATOM 7723 N N . LEU B 1 377 ? 7.312 34.25 -5.586 1 94.75 377 LEU B N 1
ATOM 7724 C CA . LEU B 1 377 ? 6.039 34.469 -6.262 1 94.75 377 LEU B CA 1
ATOM 7725 C C . LEU B 1 377 ? 5.359 35.719 -5.738 1 94.75 377 LEU B C 1
ATOM 7727 O O . LEU B 1 377 ? 4.906 36.562 -6.523 1 94.75 377 LEU B O 1
ATOM 7731 N N . ILE B 1 378 ? 5.277 35.906 -4.473 1 96.19 378 ILE B N 1
ATOM 7732 C CA . ILE B 1 378 ? 4.625 37.031 -3.846 1 96.19 378 ILE B CA 1
ATOM 7733 C C . ILE B 1 378 ? 5.344 38.344 -4.246 1 96.19 378 ILE B C 1
ATOM 7735 O O . ILE B 1 378 ? 4.703 39.344 -4.574 1 96.19 378 ILE B O 1
ATOM 7739 N N . GLN B 1 379 ? 6.652 38.281 -4.234 1 94.19 379 GLN B N 1
ATOM 7740 C CA . GLN B 1 379 ? 7.426 39.469 -4.645 1 94.19 379 GLN B CA 1
ATOM 7741 C C . GLN B 1 379 ? 7.117 39.844 -6.086 1 94.19 379 GLN B C 1
ATOM 7743 O O . GLN B 1 379 ? 6.969 41.031 -6.402 1 94.19 379 GLN B O 1
ATOM 7748 N N . LYS B 1 380 ? 7.066 38.844 -6.918 1 91.06 380 LYS B N 1
ATOM 7749 C CA . LYS B 1 380 ? 6.781 39.094 -8.328 1 91.06 380 LYS B CA 1
ATOM 7750 C C . LYS B 1 380 ? 5.383 39.688 -8.516 1 91.06 380 LYS B C 1
ATOM 7752 O O . LYS B 1 380 ? 5.188 40.594 -9.312 1 91.06 380 LYS B O 1
ATOM 7757 N N . MET B 1 381 ? 4.492 39.156 -7.809 1 90.25 381 MET B N 1
ATOM 7758 C CA . MET B 1 381 ? 3.115 39.656 -7.898 1 90.25 381 MET B CA 1
ATOM 7759 C C . MET B 1 381 ? 2.994 41.062 -7.359 1 90.25 381 MET B C 1
ATOM 7761 O O . MET B 1 381 ? 2.244 41.875 -7.902 1 90.25 381 MET B O 1
ATOM 7765 N N . LYS B 1 382 ? 3.691 41.344 -6.324 1 90.75 382 LYS B N 1
ATOM 7766 C CA . LYS B 1 382 ? 3.668 42.688 -5.738 1 90.75 382 LYS B CA 1
ATOM 7767 C C . LYS B 1 382 ? 4.297 43.719 -6.68 1 90.75 382 LYS B C 1
ATOM 7769 O O . LYS B 1 382 ? 3.891 44.875 -6.703 1 90.75 382 LYS B O 1
ATOM 7774 N N . LYS B 1 383 ? 5.219 43.344 -7.496 1 86.62 383 LYS B N 1
ATOM 7775 C CA . LYS B 1 383 ? 5.891 44.219 -8.445 1 86.62 383 LYS B CA 1
ATOM 7776 C C . LYS B 1 383 ? 5.066 44.406 -9.711 1 86.62 383 LYS B C 1
ATOM 7778 O O . LYS B 1 383 ? 5.371 45.25 -10.547 1 86.62 383 LYS B O 1
ATOM 7783 N N . GLY B 1 384 ? 3.967 43.719 -9.906 1 78.56 384 GLY B N 1
ATOM 7784 C CA . GLY B 1 384 ? 3.059 43.875 -11.031 1 78.56 384 GLY B CA 1
ATOM 7785 C C . GLY B 1 384 ? 3.516 43.156 -12.281 1 78.56 384 GLY B C 1
ATOM 7786 O O . GLY B 1 384 ? 2.965 43.375 -13.359 1 78.56 384 GLY B O 1
ATOM 7787 N N . VAL B 1 385 ? 4.617 42.625 -12.359 1 61.25 385 VAL B N 1
ATOM 7788 C CA . VAL B 1 385 ? 5.219 42 -13.539 1 61.25 385 VAL B CA 1
ATOM 7789 C C . VAL B 1 385 ? 4.234 41.031 -14.172 1 61.25 385 VAL B C 1
ATOM 7791 O O . VAL B 1 385 ? 4.219 40.844 -15.391 1 61.25 385 VAL B O 1
ATOM 7794 N N . VAL B 1 386 ? 3.295 40.344 -13.523 1 59.75 386 VAL B N 1
ATOM 7795 C CA . VAL B 1 386 ? 2.822 39.062 -13.984 1 59.75 386 VAL B CA 1
ATOM 7796 C C . VAL B 1 386 ? 1.299 39.062 -14.094 1 59.75 386 VAL B C 1
ATOM 7798 O O . VAL B 1 386 ? 0.689 38.062 -14.453 1 59.75 386 VAL B O 1
ATOM 7801 N N . ILE B 1 387 ? 0.673 40.188 -13.93 1 55.22 387 ILE B N 1
ATOM 7802 C CA . ILE B 1 387 ? -0.771 40.188 -13.719 1 55.22 387 ILE B CA 1
ATOM 7803 C C . ILE B 1 387 ? -1.478 39.75 -15 1 55.22 387 ILE B C 1
ATOM 7805 O O . ILE B 1 387 ? -2.395 38.938 -14.961 1 55.22 387 ILE B O 1
ATOM 7809 N N . ASN B 1 388 ? -1.014 40.281 -16.062 1 54.16 388 ASN B N 1
ATOM 7810 C CA . ASN B 1 388 ? -1.79 39.938 -17.25 1 54.16 388 ASN B CA 1
ATOM 7811 C C . ASN B 1 388 ? -1.546 38.5 -17.688 1 54.16 388 ASN B C 1
ATOM 7813 O O . ASN B 1 388 ? -2.438 37.844 -18.25 1 54.16 388 ASN B O 1
ATOM 7817 N N . GLU B 1 389 ? -0.461 37.969 -17.172 1 54.78 389 GLU B N 1
ATOM 7818 C CA . GLU B 1 389 ? -0.115 36.656 -17.672 1 54.78 389 GLU B CA 1
ATOM 7819 C C . GLU B 1 389 ? -0.39 35.594 -16.609 1 54.78 389 GLU B C 1
ATOM 7821 O O . GLU B 1 389 ? -0.574 34.406 -16.938 1 54.78 389 GLU B O 1
ATOM 7826 N N . ALA B 1 390 ? -0.5 36 -15.391 1 53.78 390 ALA B N 1
ATOM 7827 C CA . ALA B 1 390 ? -0.728 35.031 -14.328 1 53.78 390 ALA B CA 1
ATOM 7828 C C . ALA B 1 390 ? -2.119 34.406 -14.438 1 53.78 390 ALA B C 1
ATOM 7830 O O . ALA B 1 390 ? -2.326 33.25 -14.055 1 53.78 390 ALA B O 1
ATOM 7831 N N . GLU B 1 391 ? -3.014 35.188 -14.906 1 56.88 391 GLU B N 1
ATOM 7832 C CA . GLU B 1 391 ? -4.383 34.719 -15.07 1 56.88 391 GLU B CA 1
ATOM 7833 C C . GLU B 1 391 ? -4.48 33.719 -16.219 1 56.88 391 GLU B C 1
ATOM 7835 O O . GLU B 1 391 ? -5.371 32.875 -16.219 1 56.88 391 GLU B O 1
ATOM 7840 N N . THR B 1 392 ? -3.475 33.875 -17.016 1 57.03 392 THR B N 1
ATOM 7841 C CA . THR B 1 392 ? -3.654 33.094 -18.234 1 57.03 392 THR B CA 1
ATOM 7842 C C . THR B 1 392 ? -2.658 31.938 -18.281 1 57.03 392 THR B C 1
ATOM 7844 O O . THR B 1 392 ? -2.92 30.906 -18.922 1 57.03 392 THR B O 1
ATOM 7847 N N . LEU B 1 393 ? -1.665 32.188 -17.531 1 64.06 393 LEU B N 1
ATOM 7848 C CA . LEU B 1 393 ? -0.63 31.156 -17.656 1 64.06 393 LEU B CA 1
ATOM 7849 C C . LEU B 1 393 ? -0.875 30.016 -16.672 1 64.06 393 LEU B C 1
ATOM 7851 O O . LEU B 1 393 ? -1.338 30.25 -15.555 1 64.06 393 LEU B O 1
ATOM 7855 N N . ASP B 1 394 ? -0.645 28.859 -17.219 1 78.69 394 ASP B N 1
ATOM 7856 C CA . ASP B 1 394 ? -0.611 27.688 -16.359 1 78.69 394 ASP B CA 1
ATOM 7857 C C . ASP B 1 394 ? 0.494 27.797 -15.305 1 78.69 394 ASP B C 1
ATOM 7859 O O . ASP B 1 394 ? 1.507 28.469 -15.531 1 78.69 394 ASP B O 1
ATOM 7863 N N . SER B 1 395 ? 0.254 27.359 -14.109 1 82.31 395 SER B N 1
ATOM 7864 C CA . SER B 1 395 ? 1.159 27.469 -12.969 1 82.31 395 SER B CA 1
ATOM 7865 C C . SER B 1 395 ? 2.566 27.016 -13.336 1 82.31 395 SER B C 1
ATOM 7867 O O . SER B 1 395 ? 3.553 27.625 -12.914 1 82.31 395 SER B O 1
ATOM 7869 N N . ASP B 1 396 ? 2.695 26.016 -14.148 1 84.19 396 ASP B N 1
ATOM 7870 C CA . ASP B 1 396 ? 4.004 25.516 -14.555 1 84.19 396 ASP B CA 1
ATOM 7871 C C . ASP B 1 396 ? 4.742 26.531 -15.422 1 84.19 396 ASP B C 1
ATOM 7873 O O . ASP B 1 396 ? 5.949 26.719 -15.273 1 84.19 396 ASP B O 1
ATOM 7877 N N . ASP B 1 397 ? 4.004 27.125 -16.266 1 83.19 397 ASP B N 1
ATOM 7878 C CA . ASP B 1 397 ? 4.59 28.125 -17.156 1 83.19 397 ASP B CA 1
ATOM 7879 C C . ASP B 1 397 ? 5.016 29.359 -16.359 1 83.19 397 ASP B C 1
ATOM 7881 O O . ASP B 1 397 ? 6.062 29.953 -16.641 1 83.19 397 ASP B O 1
ATOM 7885 N N . PHE B 1 398 ? 4.191 29.766 -15.484 1 85.69 398 PHE B N 1
ATOM 7886 C CA . PHE B 1 398 ? 4.531 30.906 -14.648 1 85.69 398 PHE B CA 1
ATOM 7887 C C . PHE B 1 398 ? 5.824 30.656 -13.883 1 85.69 398 PHE B C 1
ATOM 7889 O O . PHE B 1 398 ? 6.688 31.531 -13.805 1 85.69 398 PHE B O 1
ATOM 7896 N N . PHE B 1 399 ? 5.902 29.531 -13.328 1 88.44 399 PHE B N 1
ATOM 7897 C CA . PHE B 1 399 ? 7.105 29.156 -12.594 1 88.44 399 PHE B CA 1
ATOM 7898 C C . PHE B 1 399 ? 8.328 29.203 -13.5 1 88.44 399 PHE B C 1
ATOM 7900 O O . PHE B 1 399 ? 9.352 29.797 -13.125 1 88.44 399 PHE B O 1
ATOM 7907 N N . SER B 1 400 ? 8.234 28.594 -14.633 1 86.31 400 SER B N 1
ATOM 7908 C CA . SER B 1 400 ? 9.367 28.516 -15.555 1 86.31 400 SER B CA 1
ATOM 7909 C C . SER B 1 400 ? 9.789 29.891 -16.047 1 86.31 400 SER B C 1
ATOM 7911 O O . SER B 1 400 ? 10.984 30.172 -16.156 1 86.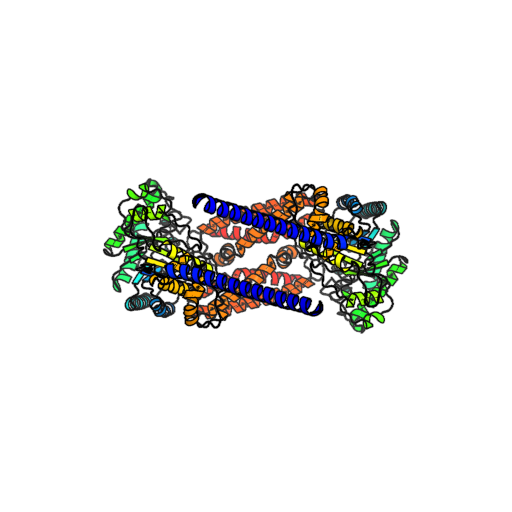31 400 SER B O 1
ATOM 7913 N N . LYS B 1 401 ? 8.875 30.719 -16.219 1 86.38 401 LYS B N 1
ATOM 7914 C CA . LYS B 1 401 ? 9.141 32.031 -16.844 1 86.38 401 LYS B CA 1
ATOM 7915 C C . LYS B 1 401 ? 9.656 33.031 -15.805 1 86.38 401 LYS B C 1
ATOM 7917 O O . LYS B 1 401 ? 10.547 33.812 -16.094 1 86.38 401 LYS B O 1
ATOM 7922 N N . TYR B 1 402 ? 9.164 32.969 -14.602 1 88.31 402 TYR B N 1
ATOM 7923 C CA . TYR B 1 402 ? 9.383 34.125 -13.742 1 88.31 402 TYR B CA 1
ATOM 7924 C C . TYR B 1 402 ? 10.109 33.75 -12.469 1 88.31 402 TYR B C 1
ATOM 7926 O O . TYR B 1 402 ? 10.664 34.594 -11.766 1 88.31 402 TYR B O 1
ATOM 7934 N N . ILE B 1 403 ? 10.094 32.469 -12.164 1 91.19 403 ILE B N 1
ATOM 7935 C CA . ILE B 1 403 ? 10.547 32.125 -10.828 1 91.19 403 ILE B CA 1
ATOM 7936 C C . ILE B 1 403 ? 11.773 31.219 -10.93 1 91.19 403 ILE B C 1
ATOM 7938 O O . ILE B 1 403 ? 12.688 31.312 -10.109 1 91.19 403 ILE B O 1
ATOM 7942 N N . GLN B 1 404 ? 11.797 30.406 -11.883 1 89.06 404 GLN B N 1
ATOM 7943 C CA . GLN B 1 404 ? 12.766 29.312 -11.984 1 89.06 404 GLN B CA 1
ATOM 7944 C C . GLN B 1 404 ? 14.195 29.844 -11.914 1 89.06 404 GLN B C 1
ATOM 7946 O O . GLN B 1 404 ? 15.031 29.281 -11.203 1 89.06 404 GLN B O 1
ATOM 7951 N N . ALA B 1 405 ? 14.508 30.859 -12.641 1 88.75 405 ALA B N 1
ATOM 7952 C CA . ALA B 1 405 ? 15.875 31.375 -12.695 1 88.75 405 ALA B CA 1
ATOM 7953 C C . ALA B 1 405 ? 16.344 31.828 -11.312 1 88.75 405 ALA B C 1
ATOM 7955 O O . ALA B 1 405 ? 17.453 31.484 -10.891 1 88.75 405 ALA B O 1
ATOM 7956 N N . GLU B 1 406 ? 15.609 32.594 -10.641 1 90.44 406 GLU B N 1
ATOM 7957 C CA . GLU B 1 406 ? 15.953 33.062 -9.312 1 90.44 406 GLU B CA 1
ATOM 7958 C C . GLU B 1 406 ? 16.047 31.922 -8.312 1 90.44 406 GLU B C 1
ATOM 7960 O O . GLU B 1 406 ? 16.922 31.922 -7.441 1 90.44 406 GLU B O 1
ATOM 7965 N N . PHE B 1 407 ? 15.141 31.062 -8.406 1 90.88 407 PHE B N 1
ATOM 7966 C CA . PHE B 1 407 ? 15.156 29.891 -7.539 1 90.88 407 PHE B CA 1
ATOM 7967 C C . PHE B 1 407 ? 16.438 29.094 -7.738 1 90.88 407 PHE B C 1
ATOM 7969 O O . PHE B 1 407 ? 17.094 28.703 -6.77 1 90.88 407 PHE B O 1
ATOM 7976 N N . ASN B 1 408 ? 16.766 28.875 -9 1 89.25 408 ASN B N 1
ATOM 7977 C CA . ASN B 1 408 ? 17.969 28.125 -9.32 1 89.25 408 ASN B CA 1
ATOM 7978 C C . ASN B 1 408 ? 19.219 28.812 -8.773 1 89.25 408 ASN B C 1
ATOM 7980 O O . ASN B 1 408 ? 20.156 28.156 -8.312 1 89.25 408 ASN B O 1
ATOM 7984 N N . MET B 1 409 ? 19.203 30 -8.859 1 89.25 409 MET B N 1
ATOM 7985 C CA . MET B 1 409 ? 20.344 30.75 -8.352 1 89.25 409 MET B CA 1
ATOM 7986 C C . MET B 1 409 ? 20.453 30.625 -6.836 1 89.25 409 MET B C 1
ATOM 7988 O O . MET B 1 409 ? 21.531 30.359 -6.305 1 89.25 409 MET B O 1
ATOM 7992 N N . ARG B 1 410 ? 19.359 30.719 -6.199 1 88.56 410 ARG B N 1
ATOM 7993 C CA . ARG B 1 410 ? 19.328 30.688 -4.742 1 88.56 410 ARG B CA 1
ATOM 7994 C C . ARG B 1 410 ? 19.75 29.312 -4.215 1 88.56 410 ARG B C 1
ATOM 7996 O O . ARG B 1 410 ? 20.469 29.219 -3.219 1 88.56 410 ARG B O 1
ATOM 8003 N N . PHE B 1 411 ? 19.328 28.312 -4.852 1 89.25 411 PHE B N 1
ATOM 8004 C CA . PHE B 1 411 ? 19.547 26.969 -4.328 1 89.25 411 PHE B CA 1
ATOM 8005 C C . PHE B 1 411 ? 20.656 26.266 -5.109 1 89.25 411 PHE B C 1
ATOM 8007 O O . PHE B 1 411 ? 20.906 25.078 -4.895 1 89.25 411 PHE B O 1
ATOM 8014 N N . LYS B 1 412 ? 21.297 26.938 -5.992 1 89.44 412 LYS B N 1
ATOM 8015 C CA . LYS B 1 412 ? 22.422 26.453 -6.766 1 89.44 412 LYS B CA 1
ATOM 8016 C C . LYS B 1 412 ? 22.078 25.141 -7.484 1 89.44 412 LYS B C 1
ATOM 8018 O O . LYS B 1 412 ? 22.781 24.141 -7.348 1 89.44 412 LYS B O 1
ATOM 8023 N N . CYS B 1 413 ? 21.031 25.25 -8.172 1 88.06 413 CYS B N 1
ATOM 8024 C CA . CYS B 1 413 ? 20.578 24.078 -8.914 1 88.06 413 CYS B CA 1
ATOM 8025 C C . CYS B 1 413 ? 21.266 24 -10.273 1 88.06 413 CYS B C 1
ATOM 8027 O O . CYS B 1 413 ? 21.391 25.016 -10.969 1 88.06 413 CYS B O 1
ATOM 8029 N N . ARG B 1 414 ? 21.719 22.844 -10.648 1 81.81 414 ARG B N 1
ATOM 8030 C CA . ARG B 1 414 ? 22.484 22.625 -11.883 1 81.81 414 ARG B CA 1
ATOM 8031 C C . ARG B 1 414 ? 21.547 22.391 -13.062 1 81.81 414 ARG B C 1
ATOM 8033 O O . ARG B 1 414 ? 21.922 22.625 -14.211 1 81.81 414 ARG B O 1
ATOM 8040 N N . ASN B 1 415 ? 20.406 21.891 -12.82 1 76.88 415 ASN B N 1
ATOM 8041 C CA . ASN B 1 415 ? 19.469 21.594 -13.883 1 76.88 415 ASN B CA 1
ATOM 8042 C C . ASN B 1 415 ? 18.141 22.344 -13.695 1 76.88 415 ASN B C 1
ATOM 8044 O O . ASN B 1 415 ? 17.938 22.969 -12.664 1 76.88 415 ASN B O 1
ATOM 8048 N N . MET B 1 416 ? 17.5 22.266 -14.828 1 75.19 416 MET B N 1
ATOM 8049 C CA . MET B 1 416 ? 16.172 22.859 -14.766 1 75.19 416 MET B CA 1
ATOM 8050 C C . MET B 1 416 ? 15.281 22.094 -13.805 1 75.19 416 MET B C 1
ATOM 8052 O O . MET B 1 416 ? 15.289 20.859 -13.789 1 75.19 416 MET B O 1
ATOM 8056 N N . ILE B 1 417 ? 14.703 22.938 -12.922 1 80.31 417 ILE B N 1
ATOM 8057 C CA . ILE B 1 417 ? 13.805 22.359 -11.922 1 80.31 417 ILE B CA 1
ATOM 8058 C C . ILE B 1 417 ? 12.359 22.578 -12.344 1 80.31 417 ILE B C 1
ATOM 8060 O O . ILE B 1 417 ? 12.023 23.594 -12.945 1 80.31 417 ILE B O 1
ATOM 8064 N N . TYR B 1 418 ? 11.617 21.516 -12.141 1 78.56 418 TYR B N 1
ATOM 8065 C CA . TYR B 1 418 ? 10.18 21.609 -12.398 1 78.56 418 TYR B CA 1
ATOM 8066 C C . TYR B 1 418 ? 9.391 21.547 -11.094 1 78.56 418 TYR B C 1
ATOM 8068 O O . TYR B 1 418 ? 9.805 20.875 -10.141 1 78.56 418 TYR B O 1
ATOM 8076 N N . VAL B 1 419 ? 8.328 22.328 -11.109 1 81 419 VAL B N 1
ATOM 8077 C CA . VAL B 1 419 ? 7.523 22.422 -9.891 1 81 419 VAL B CA 1
ATOM 8078 C C . VAL B 1 419 ? 6.887 21.062 -9.586 1 81 419 VAL B C 1
ATOM 8080 O O . VAL B 1 419 ? 6.652 20.734 -8.422 1 81 419 VAL B O 1
ATOM 8083 N N . ASP B 1 420 ? 6.652 20.297 -10.5 1 77.62 420 ASP B N 1
ATOM 8084 C CA . ASP B 1 420 ? 5.996 19 -10.32 1 77.62 420 ASP B CA 1
ATOM 8085 C C . ASP B 1 420 ? 6.996 17.938 -9.891 1 77.62 420 ASP B C 1
ATOM 8087 O O . ASP B 1 420 ? 6.605 16.859 -9.414 1 77.62 420 ASP B O 1
ATOM 8091 N N . ASP B 1 421 ? 8.203 18.203 -10.133 1 75.75 421 ASP B N 1
ATOM 8092 C CA . ASP B 1 421 ? 9.219 17.219 -9.789 1 75.75 421 ASP B CA 1
ATOM 8093 C C . ASP B 1 421 ? 10.461 17.875 -9.195 1 75.75 421 ASP B C 1
ATOM 8095 O O . ASP B 1 421 ? 11.516 17.906 -9.836 1 75.75 421 ASP B O 1
ATOM 8099 N N . PHE B 1 422 ? 10.312 18.422 -8.039 1 78.31 422 PHE B N 1
ATOM 8100 C CA . PHE B 1 422 ? 11.469 19.031 -7.406 1 78.31 422 PHE B CA 1
ATOM 8101 C C . PHE B 1 422 ? 12.477 17.969 -6.965 1 78.31 422 PHE B C 1
ATOM 8103 O O . PHE B 1 422 ? 12.156 17.109 -6.145 1 78.31 422 PHE B O 1
ATOM 8110 N N . ASN B 1 423 ? 13.531 18.016 -7.645 1 76.12 423 ASN B N 1
ATOM 8111 C CA . ASN B 1 423 ? 14.648 17.125 -7.312 1 76.12 423 ASN B CA 1
ATOM 8112 C C . ASN B 1 423 ? 15.797 17.906 -6.676 1 76.12 423 ASN B C 1
ATOM 8114 O O . ASN B 1 423 ? 16.578 18.547 -7.375 1 76.12 423 ASN B O 1
ATOM 8118 N N . SER B 1 424 ? 15.938 17.781 -5.426 1 76.12 424 SER B N 1
ATOM 8119 C CA . SER B 1 424 ? 16.953 18.531 -4.684 1 76.12 424 SER B CA 1
ATOM 8120 C C . SER B 1 424 ? 18.344 18 -4.949 1 76.12 424 SER B C 1
ATOM 8122 O O . SER B 1 424 ? 19.344 18.641 -4.617 1 76.12 424 SER B O 1
ATOM 8124 N N . ALA B 1 425 ? 18.359 16.812 -5.492 1 77.88 425 ALA B N 1
ATOM 8125 C CA . ALA B 1 425 ? 19.656 16.172 -5.707 1 77.88 425 ALA B CA 1
ATOM 8126 C C . ALA B 1 425 ? 20.5 16.984 -6.668 1 77.88 425 ALA B C 1
ATOM 8128 O O . ALA B 1 425 ? 21.734 16.875 -6.66 1 77.88 425 ALA B O 1
ATOM 8129 N N . VAL B 1 426 ? 19.828 17.797 -7.445 1 80.94 426 VAL B N 1
ATOM 8130 C CA . VAL B 1 426 ? 20.578 18.578 -8.43 1 80.94 426 VAL B CA 1
ATOM 8131 C C . VAL B 1 426 ? 20.875 19.969 -7.871 1 80.94 426 VAL B C 1
ATOM 8133 O O . VAL B 1 426 ? 21.438 20.812 -8.57 1 80.94 426 VAL B O 1
ATOM 8136 N N . CYS B 1 427 ? 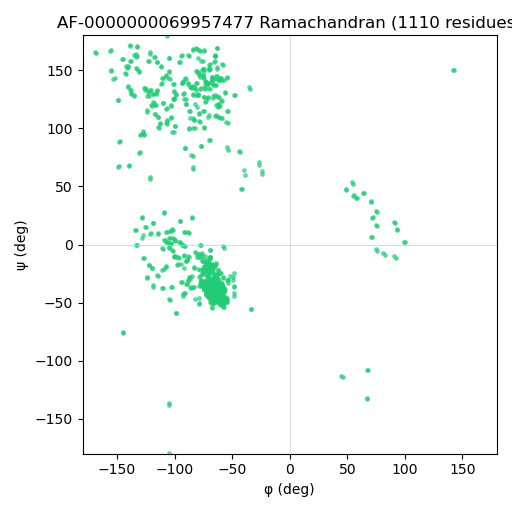20.5 20.266 -6.641 1 86.56 427 CYS B N 1
ATOM 8137 C CA . CYS B 1 427 ? 20.719 21.547 -5.98 1 86.56 427 CYS B CA 1
ATOM 8138 C C . CYS B 1 427 ? 21.719 21.422 -4.84 1 86.56 427 CYS B C 1
ATOM 8140 O O . CYS B 1 427 ? 22.016 20.312 -4.391 1 86.56 427 CYS B O 1
ATOM 8142 N N . ASN B 1 428 ? 22.375 22.469 -4.547 1 85 428 ASN B N 1
ATOM 8143 C CA . ASN B 1 428 ? 23.297 22.516 -3.428 1 85 428 ASN B CA 1
ATOM 8144 C C . ASN B 1 428 ? 23.031 23.719 -2.523 1 85 428 ASN B C 1
ATOM 8146 O O . ASN B 1 428 ? 23.469 24.828 -2.814 1 85 428 ASN B O 1
ATOM 8150 N N . TYR B 1 429 ? 22.297 23.5 -1.532 1 85.19 429 TYR B N 1
ATOM 8151 C CA . TYR B 1 429 ? 21.953 24.516 -0.548 1 85.19 429 TYR B CA 1
ATOM 8152 C C . TYR B 1 429 ? 21.984 23.953 0.864 1 85.19 429 TYR B C 1
ATOM 8154 O O . TYR B 1 429 ? 22.156 22.734 1.049 1 85.19 429 TYR B O 1
ATOM 8162 N N . GLU B 1 430 ? 21.859 24.891 1.787 1 80.75 430 GLU B N 1
ATOM 8163 C CA . GLU B 1 430 ? 21.828 24.469 3.184 1 80.75 430 GLU B CA 1
ATOM 8164 C C . GLU B 1 430 ? 20.656 23.547 3.455 1 80.75 430 GLU B C 1
ATOM 8166 O O . GLU B 1 430 ? 19.531 23.797 2.988 1 80.75 430 GLU B O 1
ATOM 8171 N N . ASN B 1 431 ? 20.625 22.391 3.84 1 80.31 431 ASN B N 1
ATOM 8172 C CA . ASN B 1 431 ? 19.562 21.453 4.23 1 80.31 431 ASN B CA 1
ATOM 8173 C C . ASN B 1 431 ? 19.203 20.5 3.094 1 80.31 431 ASN B C 1
ATOM 8175 O O . ASN B 1 431 ? 18.219 19.766 3.18 1 80.31 431 ASN B O 1
ATOM 8179 N N . SER B 1 432 ? 19.953 20.656 1.957 1 88.25 432 SER B N 1
ATOM 8180 C CA . SER B 1 432 ? 19.625 19.812 0.814 1 88.25 432 SER B CA 1
ATOM 8181 C C . SER B 1 432 ? 19.719 18.344 1.175 1 88.25 432 SER B C 1
ATOM 8183 O O . SER B 1 432 ? 18.953 17.516 0.66 1 88.25 432 SER B O 1
ATOM 8185 N N . GLU B 1 433 ? 20.547 18.094 2.088 1 91.25 433 GLU B N 1
ATOM 8186 C CA . GLU B 1 433 ? 20.75 16.703 2.467 1 91.25 433 GLU B CA 1
ATOM 8187 C C . GLU B 1 433 ? 19.516 16.125 3.176 1 91.25 433 GLU B C 1
ATOM 8189 O O . GLU B 1 433 ? 19.172 14.961 2.988 1 91.25 433 GLU B O 1
ATOM 8194 N N . ILE B 1 434 ? 18.891 16.953 3.99 1 93.88 434 ILE B N 1
ATOM 8195 C CA . ILE B 1 434 ? 17.703 16.5 4.711 1 93.88 434 ILE B CA 1
ATOM 8196 C C . ILE B 1 434 ? 16.594 16.188 3.721 1 93.88 434 ILE B C 1
ATOM 8198 O O . ILE B 1 434 ? 15.906 15.164 3.846 1 93.88 434 ILE B O 1
ATOM 8202 N N . TYR B 1 435 ? 16.422 17.016 2.785 1 92.94 435 TYR B N 1
ATOM 8203 C CA . TYR B 1 435 ? 15.391 16.812 1.775 1 92.94 435 TYR B CA 1
ATOM 8204 C C . TYR B 1 435 ? 15.68 15.555 0.954 1 92.94 435 TYR B C 1
ATOM 8206 O O . TYR B 1 435 ? 14.789 14.742 0.707 1 92.94 435 TYR B O 1
ATOM 8214 N N . ASN B 1 436 ? 16.891 15.398 0.559 1 93 436 ASN B N 1
ATOM 8215 C CA . ASN B 1 436 ? 17.297 14.258 -0.253 1 93 436 ASN B CA 1
ATOM 8216 C C . ASN B 1 436 ? 17.109 12.945 0.499 1 93 436 ASN B C 1
ATOM 8218 O O . ASN B 1 436 ? 16.656 11.953 -0.077 1 93 436 ASN B O 1
ATOM 8222 N N . GLU B 1 437 ? 17.484 12.961 1.726 1 95 437 GLU B N 1
ATOM 8223 C CA . GLU B 1 437 ? 17.344 11.75 2.531 1 95 437 GLU B CA 1
ATOM 8224 C C . GLU B 1 437 ? 15.867 11.391 2.732 1 95 437 GLU B C 1
ATOM 8226 O O . GLU B 1 437 ? 15.508 10.211 2.738 1 95 437 GLU B O 1
ATOM 8231 N N . LEU B 1 438 ? 15.047 12.367 2.885 1 95.75 438 LEU B N 1
ATOM 8232 C CA . LEU B 1 438 ? 13.617 12.117 3.033 1 95.75 438 LEU B CA 1
ATOM 8233 C C . LEU B 1 438 ? 13.016 11.594 1.731 1 95.75 438 LEU B C 1
ATOM 8235 O O . LEU B 1 438 ? 12.141 10.727 1.752 1 95.75 438 LEU B O 1
ATOM 8239 N N . LYS B 1 439 ? 13.469 12.102 0.636 1 92.56 439 LYS B N 1
ATOM 8240 C CA . LYS B 1 439 ? 13.016 11.594 -0.66 1 92.56 439 LYS B CA 1
ATOM 8241 C C . LYS B 1 439 ? 13.438 10.141 -0.861 1 92.56 439 LYS B C 1
ATOM 8243 O O . LYS B 1 439 ? 12.656 9.328 -1.354 1 92.56 439 LYS B O 1
ATOM 8248 N N . ASN B 1 440 ? 14.648 9.883 -0.535 1 94.06 440 ASN B N 1
ATOM 8249 C CA . ASN B 1 440 ? 15.141 8.508 -0.594 1 94.06 440 ASN B CA 1
ATOM 8250 C C . ASN B 1 440 ? 14.32 7.582 0.303 1 94.06 440 ASN B C 1
ATOM 8252 O O . ASN B 1 440 ? 14 6.457 -0.085 1 94.06 440 ASN B O 1
ATOM 8256 N N . TYR B 1 441 ? 14.047 8.039 1.457 1 96 441 TYR B N 1
ATOM 8257 C CA . TYR B 1 441 ? 13.203 7.277 2.371 1 96 441 TYR B CA 1
ATOM 8258 C C . TYR B 1 441 ? 11.859 6.953 1.73 1 96 441 TYR B C 1
ATOM 8260 O O . TYR B 1 441 ? 11.406 5.809 1.778 1 96 441 TYR B O 1
ATOM 8268 N N . ASN B 1 442 ? 11.242 7.988 1.176 1 94 442 ASN B N 1
ATOM 8269 C CA . ASN B 1 442 ? 9.945 7.777 0.542 1 94 442 ASN B CA 1
ATOM 8270 C C . ASN B 1 442 ? 10.023 6.715 -0.55 1 94 442 ASN B C 1
ATOM 8272 O O . ASN B 1 442 ? 9.109 5.902 -0.693 1 94 442 ASN B O 1
ATOM 8276 N N . PHE B 1 443 ? 11.07 6.734 -1.233 1 93 443 PHE B N 1
ATOM 8277 C CA . PHE B 1 443 ? 11.242 5.801 -2.34 1 93 443 PHE B CA 1
ATOM 8278 C C . PHE B 1 443 ? 11.375 4.371 -1.828 1 93 443 PHE B C 1
ATOM 8280 O O . PHE B 1 443 ? 10.625 3.486 -2.252 1 93 443 PHE B O 1
ATOM 8287 N N . PHE B 1 444 ? 12.266 4.164 -0.965 1 93.81 444 PHE B N 1
ATOM 8288 C CA . PHE B 1 444 ? 12.445 2.779 -0.551 1 93.81 444 PHE B CA 1
ATOM 8289 C C . PHE B 1 444 ? 11.297 2.324 0.339 1 93.81 444 PHE B C 1
ATOM 8291 O O . PHE B 1 444 ? 10.945 1.143 0.35 1 93.81 444 PHE B O 1
ATOM 8298 N N . TYR B 1 445 ? 10.734 3.27 1.119 1 93.38 445 TYR B N 1
ATOM 8299 C CA . TYR B 1 445 ? 9.562 2.936 1.922 1 93.38 445 TYR B CA 1
ATOM 8300 C C . TYR B 1 445 ? 8.422 2.428 1.043 1 93.38 445 TYR B C 1
ATOM 8302 O O . TYR B 1 445 ? 7.762 1.442 1.381 1 93.38 445 TYR B O 1
ATOM 8310 N N . LYS B 1 446 ? 8.203 3.09 -0.003 1 91.81 446 LYS B N 1
ATOM 8311 C CA . LYS B 1 446 ? 7.18 2.648 -0.949 1 91.81 446 LYS B CA 1
ATOM 8312 C C . LYS B 1 446 ? 7.488 1.252 -1.479 1 91.81 446 LYS B C 1
ATOM 8314 O O . LYS B 1 446 ? 6.59 0.417 -1.604 1 91.81 446 LYS B O 1
ATOM 8319 N N . ASN B 1 447 ? 8.672 0.998 -1.786 1 93.25 447 ASN B N 1
ATOM 8320 C CA . ASN B 1 447 ? 9.094 -0.314 -2.27 1 93.25 447 ASN B CA 1
ATOM 8321 C C . ASN B 1 447 ? 8.836 -1.401 -1.23 1 93.25 447 ASN B C 1
ATOM 8323 O O . ASN B 1 447 ? 8.422 -2.51 -1.576 1 93.25 447 ASN B O 1
ATOM 8327 N N . ILE B 1 448 ? 9.117 -1.081 -0.032 1 93.88 448 ILE B N 1
ATOM 8328 C CA . ILE B 1 448 ? 8.875 -2.029 1.048 1 93.88 448 ILE B CA 1
ATOM 8329 C C . ILE B 1 448 ? 7.375 -2.314 1.153 1 93.88 448 ILE B C 1
ATOM 8331 O O . ILE B 1 448 ? 6.961 -3.475 1.225 1 93.88 448 ILE B O 1
ATOM 8335 N N . LYS B 1 449 ? 6.574 -1.271 1.118 1 9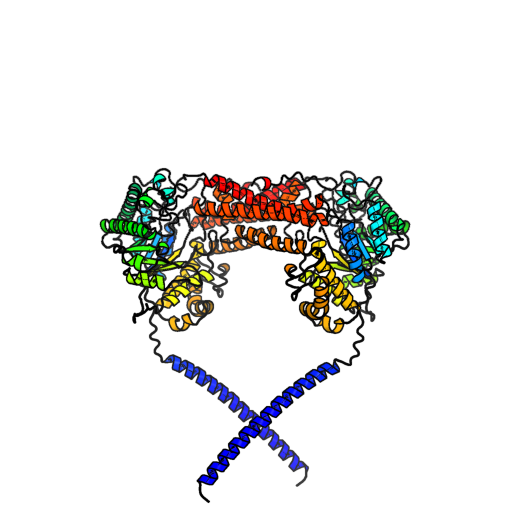0.44 449 LYS B N 1
ATOM 8336 C CA . LYS B 1 449 ? 5.129 -1.433 1.269 1 90.44 449 LYS B CA 1
ATOM 8337 C C . LYS B 1 449 ? 4.543 -2.24 0.114 1 90.44 449 LYS B C 1
ATOM 8339 O O . LYS B 1 449 ? 3.625 -3.039 0.311 1 90.44 449 LYS B O 1
ATOM 8344 N N . ASP B 1 450 ? 5.066 -2.055 -1.002 1 89.94 450 ASP B N 1
ATOM 8345 C CA . ASP B 1 450 ? 4.59 -2.756 -2.189 1 89.94 450 ASP B CA 1
ATOM 8346 C C . ASP B 1 450 ? 4.777 -4.266 -2.051 1 89.94 450 ASP B C 1
ATOM 8348 O O . ASP B 1 450 ? 3.986 -5.047 -2.578 1 89.94 450 ASP B O 1
ATOM 8352 N N . LYS B 1 451 ? 5.777 -4.656 -1.375 1 90.69 451 LYS B N 1
ATOM 8353 C CA . LYS B 1 451 ? 6.062 -6.078 -1.196 1 90.69 451 LYS B CA 1
ATOM 8354 C C . LYS B 1 451 ? 5.012 -6.742 -0.311 1 90.69 451 LYS B C 1
ATOM 8356 O O . LYS B 1 451 ? 4.93 -7.969 -0.252 1 90.69 451 LYS B O 1
ATOM 8361 N N . PHE B 1 452 ? 4.172 -5.953 0.317 1 88.94 452 PHE B N 1
ATOM 8362 C CA . PHE B 1 452 ? 3.156 -6.516 1.199 1 88.94 452 PHE B CA 1
ATOM 8363 C C . PHE B 1 452 ? 1.767 -6.352 0.597 1 88.94 452 PHE B C 1
ATOM 8365 O O . PHE B 1 452 ? 0.781 -6.836 1.154 1 88.94 452 PHE B O 1
ATOM 8372 N N . ILE B 1 453 ? 1.626 -5.699 -0.535 1 84.5 453 ILE B N 1
ATOM 8373 C CA . ILE B 1 453 ? 0.285 -5.355 -0.993 1 84.5 453 ILE B CA 1
ATOM 8374 C C . ILE B 1 453 ? 0.061 -5.91 -2.396 1 84.5 453 ILE B C 1
ATOM 8376 O O . ILE B 1 453 ? -1.058 -6.297 -2.748 1 84.5 453 ILE B O 1
ATOM 8380 N N . ASN B 1 454 ? 1.004 -6.074 -3.176 1 77.62 454 ASN B N 1
ATOM 8381 C CA . ASN B 1 454 ? 0.824 -6.457 -4.574 1 77.62 454 ASN B CA 1
ATOM 8382 C C . ASN B 1 454 ? 0.45 -7.93 -4.707 1 77.62 454 ASN B C 1
ATOM 8384 O O . ASN B 1 454 ? 0.464 -8.672 -3.721 1 77.62 454 ASN B O 1
ATOM 8388 N N . ASP B 1 455 ? 0.033 -8.266 -5.855 1 79.25 455 ASP B N 1
ATOM 8389 C CA . ASP B 1 455 ? -0.486 -9.602 -6.152 1 79.25 455 ASP B CA 1
ATOM 8390 C C . ASP B 1 455 ? 0.602 -10.656 -5.996 1 79.25 455 ASP B C 1
ATOM 8392 O O . ASP B 1 455 ? 0.307 -11.852 -5.941 1 7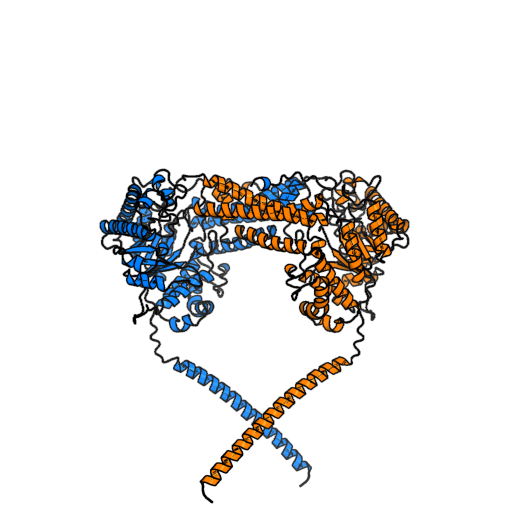9.25 455 ASP B O 1
ATOM 8396 N N . ASN B 1 456 ? 1.746 -10.25 -5.953 1 76.88 456 ASN B N 1
ATOM 8397 C CA . ASN B 1 456 ? 2.848 -11.188 -5.77 1 76.88 456 ASN B CA 1
ATOM 8398 C C . ASN B 1 456 ? 3.346 -11.195 -4.328 1 76.88 456 ASN B C 1
ATOM 8400 O O . ASN B 1 456 ? 4.332 -11.859 -4.012 1 76.88 456 ASN B O 1
ATOM 8404 N N . ALA B 1 457 ? 2.635 -10.461 -3.529 1 75.5 457 ALA B N 1
ATOM 8405 C CA . ALA B 1 457 ? 3.123 -10.195 -2.18 1 75.5 457 ALA B CA 1
ATOM 8406 C C . ALA B 1 457 ? 2.912 -11.406 -1.271 1 75.5 457 ALA B C 1
ATOM 8408 O O . ALA B 1 457 ? 2.023 -11.398 -0.417 1 75.5 457 ALA B O 1
ATOM 8409 N N . ILE B 1 458 ? 3.889 -12.312 -1.353 1 84.38 458 ILE B N 1
ATOM 8410 C CA . ILE B 1 458 ? 3.828 -13.516 -0.526 1 84.38 458 ILE B CA 1
ATOM 8411 C C . ILE B 1 458 ? 4.07 -13.141 0.936 1 84.38 458 ILE B C 1
ATOM 8413 O O . ILE B 1 458 ? 3.594 -13.828 1.843 1 84.38 458 ILE B O 1
ATOM 8417 N N . LEU B 1 459 ? 4.734 -12.047 1.107 1 88.69 459 LEU B N 1
ATOM 8418 C CA . LEU B 1 459 ? 5.082 -11.625 2.461 1 88.69 459 LEU B CA 1
ATOM 8419 C C . LEU B 1 459 ? 3.828 -11.344 3.281 1 88.69 459 LEU B C 1
ATOM 8421 O O . LEU B 1 459 ? 3.812 -11.562 4.496 1 88.69 459 LEU B O 1
ATOM 8425 N N . ALA B 1 460 ? 2.822 -10.938 2.58 1 84.75 460 ALA B N 1
ATOM 8426 C CA . ALA B 1 460 ? 1.572 -10.594 3.252 1 84.75 460 ALA B CA 1
ATOM 8427 C C . ALA B 1 460 ? 0.888 -11.844 3.807 1 84.75 460 ALA B C 1
ATOM 8429 O O . ALA B 1 460 ? 0.058 -11.75 4.715 1 84.75 460 ALA B O 1
ATOM 8430 N N . SER B 1 461 ? 1.27 -12.992 3.326 1 90.06 461 SER B N 1
ATOM 8431 C CA . SER B 1 461 ? 0.583 -14.219 3.719 1 90.06 461 SER B CA 1
ATOM 8432 C C . SER B 1 461 ? 1.382 -14.992 4.766 1 90.06 461 SER B C 1
ATOM 8434 O O . SER B 1 461 ? 0.903 -15.992 5.309 1 90.06 461 SER B O 1
ATOM 8436 N N . ILE B 1 462 ? 2.531 -14.555 5.07 1 92.31 462 ILE B N 1
ATOM 8437 C CA . ILE B 1 462 ? 3.447 -15.297 5.926 1 92.31 462 ILE B CA 1
ATOM 8438 C C . ILE B 1 462 ? 2.84 -15.461 7.32 1 92.31 462 ILE B C 1
ATOM 8440 O O . ILE B 1 462 ? 2.965 -16.516 7.941 1 92.31 462 ILE B O 1
ATOM 8444 N N . ASN B 1 463 ? 2.205 -14.383 7.793 1 89.5 463 ASN B N 1
ATOM 8445 C CA . ASN B 1 463 ? 1.615 -14.453 9.125 1 89.5 463 ASN B CA 1
ATOM 8446 C C . ASN B 1 463 ? 0.608 -15.594 9.234 1 89.5 463 ASN B C 1
ATOM 8448 O O . ASN B 1 463 ? 0.674 -16.391 10.164 1 89.5 463 ASN B O 1
ATOM 8452 N N . TYR B 1 464 ? -0.271 -15.727 8.344 1 92.06 464 TYR B N 1
ATOM 8453 C CA . TYR B 1 464 ? -1.271 -16.797 8.359 1 92.06 464 TYR B CA 1
ATOM 8454 C C . TYR B 1 464 ? -0.622 -18.156 8.156 1 92.06 464 TYR B C 1
ATOM 8456 O O . TYR B 1 464 ? -0.853 -19.078 8.93 1 92.06 464 TYR B O 1
ATOM 8464 N N . TYR B 1 465 ? 0.198 -18.281 7.168 1 93.31 465 TYR B N 1
ATOM 8465 C CA . TYR B 1 465 ? 0.744 -19.578 6.793 1 93.31 465 TYR B CA 1
ATOM 8466 C C . TYR B 1 465 ? 1.766 -20.047 7.82 1 93.31 465 TYR B C 1
ATOM 8468 O O . TYR B 1 465 ? 2.053 -21.25 7.91 1 93.31 465 TYR B O 1
ATOM 8476 N N . SER B 1 466 ? 2.338 -19.125 8.555 1 92 466 SER B N 1
ATOM 8477 C CA . SER B 1 466 ? 3.182 -19.547 9.672 1 92 466 SER B CA 1
ATOM 8478 C C . SER B 1 466 ? 2.363 -20.234 10.758 1 92 466 SER B C 1
ATOM 8480 O O . SER B 1 466 ? 2.869 -21.125 11.461 1 92 466 SER B O 1
ATOM 8482 N N . GLN B 1 467 ? 1.088 -19.828 10.875 1 88.44 467 GLN B N 1
ATOM 8483 C CA . GLN B 1 467 ? 0.22 -20.438 11.875 1 88.44 467 GLN B CA 1
ATOM 8484 C C . GLN B 1 467 ? -0.074 -21.906 11.523 1 88.44 467 GLN B C 1
ATOM 8486 O O . GLN B 1 467 ? -0.237 -22.734 12.422 1 88.44 467 GLN B O 1
ATOM 8491 N N . ILE B 1 468 ? -0.127 -22.172 10.25 1 88.94 468 ILE B N 1
ATOM 8492 C CA . ILE B 1 468 ? -0.463 -23.531 9.859 1 88.94 468 ILE B CA 1
ATOM 8493 C C . ILE B 1 468 ? 0.799 -24.266 9.414 1 88.94 468 ILE B C 1
ATOM 8495 O O . ILE B 1 468 ? 0.735 -25.422 8.992 1 88.94 468 ILE B O 1
ATOM 8499 N N . GLY B 1 469 ? 1.882 -23.641 9.461 1 88.19 469 GLY B N 1
ATOM 8500 C CA . GLY B 1 469 ? 3.176 -24.266 9.242 1 88.19 469 GLY B CA 1
ATOM 8501 C C . GLY B 1 469 ? 3.406 -24.672 7.793 1 88.19 469 GLY B C 1
ATOM 8502 O O . GLY B 1 469 ? 3.955 -25.734 7.516 1 88.19 469 GLY B O 1
ATOM 8503 N N . ASN B 1 470 ? 2.967 -23.938 6.848 1 91.19 470 ASN B N 1
ATOM 8504 C CA . ASN B 1 470 ? 3.061 -24.266 5.43 1 91.19 470 ASN B CA 1
ATOM 8505 C C . ASN B 1 470 ? 3.625 -23.109 4.617 1 91.19 470 ASN B C 1
ATOM 8507 O O . ASN B 1 470 ? 2.877 -22.391 3.943 1 91.19 470 ASN B O 1
ATOM 8511 N N . ILE B 1 471 ? 4.91 -22.969 4.66 1 94.38 471 ILE B N 1
ATOM 8512 C CA . ILE B 1 471 ? 5.602 -21.922 3.922 1 94.38 471 ILE B CA 1
ATOM 8513 C C . ILE B 1 471 ? 6.641 -22.547 2.99 1 94.38 471 ILE B C 1
ATOM 8515 O O . ILE B 1 471 ? 7.391 -23.438 3.391 1 94.38 471 ILE B O 1
ATOM 8519 N N . ASN B 1 472 ? 6.617 -22.125 1.773 1 95.75 472 ASN B N 1
ATOM 8520 C CA . ASN B 1 472 ? 7.59 -22.594 0.787 1 95.75 472 ASN B CA 1
ATOM 8521 C C . ASN B 1 472 ? 9.023 -22.266 1.219 1 95.75 472 ASN B C 1
ATOM 8523 O O . ASN B 1 472 ? 9.367 -21.094 1.417 1 95.75 472 ASN B O 1
ATOM 8527 N N . MET B 1 473 ? 9.844 -23.281 1.291 1 96.12 473 MET B N 1
ATOM 8528 C CA . MET B 1 473 ? 11.18 -23.141 1.86 1 96.12 473 MET B CA 1
ATOM 8529 C C . MET B 1 473 ? 12.078 -22.312 0.943 1 96.12 473 MET B C 1
ATOM 8531 O O . MET B 1 473 ? 12.922 -21.547 1.417 1 96.12 473 MET B O 1
ATOM 8535 N N . ASN B 1 474 ? 11.914 -22.422 -0.331 1 95.06 474 ASN B N 1
ATOM 8536 C CA . ASN B 1 474 ? 12.711 -21.641 -1.27 1 95.06 474 ASN B CA 1
ATOM 8537 C C . ASN B 1 474 ? 12.414 -20.156 -1.141 1 95.06 474 ASN B C 1
ATOM 8539 O O . ASN B 1 474 ? 13.336 -19.344 -1.021 1 95.06 474 ASN B O 1
ATOM 8543 N N . THR B 1 475 ? 11.172 -19.812 -1.104 1 94.31 475 THR B N 1
ATOM 8544 C CA . THR B 1 475 ? 10.789 -18.406 -1.004 1 94.31 475 THR B CA 1
ATOM 8545 C C . THR B 1 475 ? 11.07 -17.875 0.395 1 94.31 475 THR B C 1
ATOM 8547 O O . THR B 1 475 ? 11.406 -16.688 0.555 1 94.31 475 THR B O 1
ATOM 8550 N N . ALA B 1 476 ? 10.961 -18.75 1.382 1 95.69 476 ALA B N 1
ATOM 8551 C CA . ALA B 1 476 ? 11.266 -18.344 2.75 1 95.69 476 ALA B CA 1
ATOM 8552 C C . ALA B 1 476 ? 12.703 -17.844 2.871 1 95.69 476 ALA B C 1
ATOM 8554 O O . ALA B 1 476 ? 12.961 -16.828 3.518 1 95.69 476 ALA B O 1
ATOM 8555 N N . GLN B 1 477 ? 13.562 -18.562 2.23 1 95.12 477 GLN B N 1
ATOM 8556 C CA . GLN B 1 477 ? 14.969 -18.156 2.271 1 95.12 477 GLN B CA 1
ATOM 8557 C C . GLN B 1 477 ? 15.18 -16.812 1.583 1 95.12 477 GLN B C 1
ATOM 8559 O O . GLN B 1 477 ? 15.898 -15.961 2.094 1 95.12 477 GLN B O 1
ATOM 8564 N N . ILE B 1 478 ? 14.555 -16.672 0.471 1 95.44 478 ILE B N 1
ATOM 8565 C CA . ILE B 1 478 ? 14.656 -15.438 -0.292 1 95.44 478 ILE B CA 1
ATOM 8566 C C . ILE B 1 478 ? 14.086 -14.281 0.524 1 95.44 478 ILE B C 1
ATOM 8568 O O . ILE B 1 478 ? 14.703 -13.219 0.622 1 95.44 478 ILE B O 1
ATOM 8572 N N . HIS B 1 479 ? 12.977 -14.492 1.149 1 95.69 479 HIS B N 1
ATOM 8573 C CA . HIS B 1 479 ? 12.305 -13.453 1.918 1 95.69 479 HIS B CA 1
ATOM 8574 C C . HIS B 1 479 ? 13.062 -13.141 3.203 1 95.69 479 HIS B C 1
ATOM 8576 O O . HIS B 1 479 ? 13.047 -12 3.672 1 95.69 479 HIS B O 1
ATOM 8582 N N . LEU B 1 480 ? 13.711 -14.18 3.742 1 96.5 480 LEU B N 1
ATOM 8583 C CA . LEU B 1 480 ? 14.539 -13.93 4.918 1 96.5 480 LEU B CA 1
ATOM 8584 C C . LEU B 1 480 ? 15.656 -12.945 4.602 1 96.5 480 LEU B C 1
ATOM 8586 O O . LEU B 1 480 ? 15.898 -12.008 5.355 1 96.5 480 LEU B O 1
ATOM 8590 N N . SER B 1 481 ? 16.312 -13.172 3.49 1 96.88 481 SER B N 1
ATOM 8591 C CA . SER B 1 481 ? 17.391 -12.273 3.053 1 96.88 481 SER B CA 1
ATOM 8592 C C . SER B 1 481 ? 16.844 -10.875 2.766 1 96.88 481 SER B C 1
ATOM 8594 O O . SER B 1 481 ? 17.484 -9.875 3.121 1 96.88 481 SER B O 1
ATOM 8596 N N . TRP B 1 482 ? 15.688 -10.812 2.127 1 96.56 482 TRP B N 1
ATOM 8597 C CA . TRP B 1 482 ? 15.047 -9.531 1.843 1 96.56 482 TRP B CA 1
ATOM 8598 C C . TRP B 1 482 ? 14.781 -8.766 3.131 1 96.56 482 TRP B C 1
ATOM 8600 O O . TRP B 1 482 ? 15.039 -7.559 3.205 1 96.56 482 TRP B O 1
ATOM 8610 N N . CYS B 1 483 ? 14.242 -9.453 4.172 1 96.75 483 CYS B N 1
ATOM 8611 C CA . CYS B 1 483 ? 13.961 -8.828 5.461 1 96.75 483 CYS B CA 1
ATOM 8612 C C . CYS B 1 483 ? 15.242 -8.266 6.082 1 96.75 483 CYS B C 1
ATOM 8614 O O . CYS B 1 483 ? 15.258 -7.125 6.547 1 96.75 483 CYS B O 1
ATOM 8616 N N . LYS B 1 484 ? 16.281 -9.062 6.051 1 96.56 484 LYS B N 1
ATOM 8617 C CA . LYS B 1 484 ? 17.547 -8.633 6.617 1 96.56 484 LYS B CA 1
ATOM 8618 C C . LYS B 1 484 ? 18.062 -7.371 5.93 1 96.56 484 LYS B C 1
ATOM 8620 O O . LYS B 1 484 ? 18.469 -6.418 6.594 1 96.56 484 LYS B O 1
ATOM 8625 N N . ASP B 1 485 ? 18.016 -7.371 4.652 1 96.88 485 ASP B N 1
ATOM 8626 C CA . ASP B 1 485 ? 18.484 -6.238 3.871 1 96.88 485 ASP B CA 1
ATOM 8627 C C . ASP B 1 485 ? 17.688 -4.977 4.18 1 96.88 485 ASP B C 1
ATOM 8629 O O . ASP B 1 485 ? 18.25 -3.891 4.316 1 96.88 485 ASP B O 1
ATOM 8633 N N . ASN B 1 486 ? 16.391 -5.102 4.273 1 96.5 486 ASN B N 1
ATOM 8634 C CA . ASN B 1 486 ? 15.555 -3.93 4.477 1 96.5 486 ASN B CA 1
ATOM 8635 C C . ASN B 1 486 ? 15.602 -3.451 5.926 1 96.5 486 ASN B C 1
ATOM 8637 O O . ASN B 1 486 ? 15.461 -2.256 6.191 1 96.5 486 ASN B O 1
ATOM 8641 N N . LEU B 1 487 ? 15.797 -4.371 6.902 1 96.56 487 LEU B N 1
ATOM 8642 C CA . LEU B 1 487 ? 16.062 -3.955 8.273 1 96.56 487 LEU B CA 1
ATOM 8643 C C . LEU B 1 487 ? 17.344 -3.131 8.359 1 96.56 487 LEU B C 1
ATOM 8645 O O . LEU B 1 487 ? 17.391 -2.127 9.078 1 96.56 487 LEU B O 1
ATOM 8649 N N . LYS B 1 488 ? 18.328 -3.551 7.594 1 96.19 488 LYS B N 1
ATOM 8650 C CA . LYS B 1 488 ? 19.578 -2.801 7.543 1 96.19 488 LYS B CA 1
ATOM 8651 C C . LYS B 1 488 ? 19.375 -1.422 6.922 1 96.19 488 LYS B C 1
ATOM 8653 O O . LYS B 1 488 ? 19.906 -0.425 7.418 1 96.19 488 LYS B O 1
ATOM 8658 N N . LYS B 1 489 ? 18.625 -1.358 5.852 1 96.06 489 LYS B N 1
ATOM 8659 C CA . LYS B 1 489 ? 18.328 -0.086 5.199 1 96.06 489 LYS B CA 1
ATOM 8660 C C . LYS B 1 489 ? 17.609 0.869 6.152 1 96.06 489 LYS B C 1
ATOM 8662 O O . LYS B 1 489 ? 17.922 2.061 6.195 1 96.06 489 LYS B O 1
ATOM 8667 N N . LEU B 1 490 ? 16.641 0.374 6.922 1 96.38 490 LEU B N 1
ATOM 8668 C CA . LEU B 1 490 ? 15.898 1.18 7.883 1 96.38 490 LEU B CA 1
ATOM 8669 C C . LEU B 1 490 ? 16.812 1.676 9 1 96.38 490 LEU B C 1
ATOM 8671 O O . LEU B 1 490 ? 16.734 2.842 9.391 1 96.38 490 LEU B O 1
ATOM 8675 N N . SER B 1 491 ? 17.688 0.787 9.461 1 95.62 491 SER B N 1
ATOM 8676 C CA . SER B 1 491 ? 18.641 1.164 10.5 1 95.62 491 SER B CA 1
ATOM 8677 C C . SER B 1 491 ? 19.594 2.246 10 1 95.62 491 SER B C 1
ATOM 8679 O O . SER B 1 491 ? 19.875 3.203 10.727 1 95.62 491 SER B O 1
ATOM 8681 N N . ASN B 1 492 ? 20.078 2.072 8.797 1 95.62 492 ASN B N 1
ATOM 8682 C CA . ASN B 1 492 ? 20.969 3.068 8.195 1 95.62 492 ASN B CA 1
ATOM 8683 C C . ASN B 1 492 ? 20.266 4.418 8.055 1 95.62 492 ASN B C 1
ATOM 8685 O O . ASN B 1 492 ? 20.875 5.465 8.312 1 95.62 492 ASN B O 1
ATOM 8689 N N . PHE B 1 493 ? 19.094 4.371 7.637 1 96.56 493 PHE B N 1
ATOM 8690 C CA . PHE B 1 493 ? 18.312 5.602 7.535 1 96.56 493 PHE B CA 1
ATOM 8691 C C . PHE B 1 493 ? 18.188 6.277 8.898 1 96.56 493 PHE B C 1
ATOM 8693 O O . PHE B 1 493 ? 18.375 7.488 9.016 1 96.56 493 PHE B O 1
ATOM 8700 N N . GLU B 1 494 ? 17.812 5.531 9.922 1 95.81 494 GLU B N 1
ATOM 8701 C CA . GLU B 1 494 ? 17.641 6.086 11.266 1 95.81 494 GLU B CA 1
ATOM 8702 C C . GLU B 1 494 ? 18.922 6.793 11.727 1 95.81 494 GLU B C 1
ATOM 8704 O O . GLU B 1 494 ? 18.859 7.934 12.195 1 95.81 494 GLU B O 1
ATOM 8709 N N . GLU B 1 495 ? 20.016 6.137 11.586 1 95.5 495 GLU B N 1
ATOM 8710 C CA . GLU B 1 495 ? 21.281 6.684 12.047 1 95.5 495 GLU B CA 1
ATOM 8711 C C . GLU B 1 495 ? 21.641 7.965 11.289 1 95.5 495 GLU B C 1
ATOM 8713 O O . GLU B 1 495 ? 21.938 8.984 11.898 1 95.5 495 GLU B O 1
ATOM 8718 N N . LYS B 1 496 ? 21.562 7.906 10.039 1 96.69 496 LYS B N 1
ATOM 8719 C CA . LYS B 1 496 ? 21.906 9.055 9.211 1 96.69 496 LYS B CA 1
ATOM 8720 C C . LYS B 1 496 ? 20.969 10.227 9.469 1 96.69 496 LYS B C 1
ATOM 8722 O O . LYS B 1 496 ? 21.406 11.367 9.602 1 96.69 496 LYS B O 1
ATOM 8727 N N . PHE B 1 497 ? 19.734 9.93 9.562 1 96.69 497 PHE B N 1
ATOM 8728 C CA . PHE B 1 497 ? 18.766 11.008 9.664 1 96.69 497 PHE B CA 1
ATOM 8729 C C . PHE B 1 497 ? 18.797 11.633 11.055 1 96.69 497 PHE B C 1
ATOM 8731 O O . PHE B 1 497 ? 18.562 12.836 11.211 1 96.69 497 PHE B O 1
ATOM 8738 N N . ARG B 1 498 ? 19.078 10.836 12.086 1 96.69 498 ARG B N 1
ATOM 8739 C CA . ARG B 1 498 ? 19.281 11.406 13.406 1 96.69 498 ARG B CA 1
ATOM 8740 C C . ARG B 1 498 ? 20.422 12.43 13.391 1 96.69 498 ARG B C 1
ATOM 8742 O O . ARG B 1 498 ? 20.312 13.5 14 1 96.69 498 ARG B O 1
ATOM 8749 N N . TYR B 1 499 ? 21.391 12.094 12.68 1 96.62 499 TYR B N 1
ATOM 8750 C CA . TYR B 1 499 ? 22.531 13 12.57 1 96.62 499 TYR B CA 1
ATOM 8751 C C . TYR B 1 499 ? 22.141 14.273 11.828 1 96.62 499 TYR B C 1
ATOM 8753 O O . TYR B 1 499 ? 22.422 15.383 12.297 1 96.62 499 TYR B O 1
ATOM 8761 N N . LEU B 1 500 ? 21.469 14.172 10.773 1 96.5 500 LEU B N 1
ATOM 8762 C CA . LEU B 1 500 ? 21.078 15.312 9.945 1 96.5 500 LEU B CA 1
ATOM 8763 C C . LEU B 1 500 ? 20.125 16.234 10.703 1 96.5 500 LEU B C 1
ATOM 8765 O O . LEU B 1 500 ? 20.281 17.453 10.672 1 96.5 500 LEU B O 1
ATOM 8769 N N . MET B 1 501 ? 19.188 15.664 11.398 1 96.94 501 MET B N 1
ATOM 8770 C CA . MET B 1 501 ? 18.125 16.422 12.055 1 96.94 501 MET B CA 1
ATOM 8771 C C . MET B 1 501 ? 18.656 17.109 13.32 1 96.94 501 MET B C 1
ATOM 8773 O O . MET B 1 501 ? 18.109 18.109 13.773 1 96.94 501 MET B O 1
ATOM 8777 N N . SER B 1 502 ? 19.766 16.578 13.867 1 96.69 502 SER B N 1
ATOM 8778 C CA . SER B 1 502 ? 20.312 17.094 15.117 1 96.69 502 SER B CA 1
ATOM 8779 C C . SER B 1 502 ? 20.828 18.516 14.961 1 96.69 502 SER B C 1
ATOM 8781 O O . SER B 1 502 ? 20.984 19.25 15.945 1 96.69 502 SER B O 1
ATOM 8783 N N . VAL B 1 503 ? 21.031 18.906 13.773 1 96.06 503 VAL B N 1
ATOM 8784 C CA . VAL B 1 503 ? 21.469 20.266 13.5 1 96.06 503 VAL B CA 1
ATOM 8785 C C . VAL B 1 503 ? 20.328 21.25 13.758 1 96.06 503 VAL B C 1
ATOM 8787 O O . VAL B 1 503 ? 20.547 22.375 14.203 1 96.06 503 VAL B O 1
ATOM 8790 N N . TYR B 1 504 ? 19.125 20.828 13.648 1 97.06 504 TYR B N 1
ATOM 8791 C CA . TYR B 1 504 ? 17.984 21.734 13.594 1 97.06 504 TYR B CA 1
ATOM 8792 C C . TYR B 1 504 ? 17.094 21.578 14.812 1 97.06 504 TYR B C 1
ATOM 8794 O O . TYR B 1 504 ? 16.359 22.5 15.18 1 97.06 504 TYR B O 1
ATOM 8802 N N . TYR B 1 505 ? 17.109 20.406 15.391 1 96.81 505 TYR B N 1
ATOM 8803 C CA . TYR B 1 505 ? 16.172 20.094 16.469 1 96.81 505 TYR B CA 1
ATOM 8804 C C . TYR B 1 505 ? 16.891 19.422 17.641 1 96.81 505 TYR B C 1
ATOM 8806 O O . TYR B 1 505 ? 18 18.922 17.469 1 96.81 505 TYR B O 1
ATOM 8814 N N . GLU B 1 506 ? 16.219 19.453 18.781 1 95.19 506 GLU B N 1
ATOM 8815 C CA . GLU B 1 506 ? 16.734 18.734 19.953 1 95.19 506 GLU B CA 1
ATOM 8816 C C . GLU B 1 506 ? 16.469 17.234 19.859 1 95.19 506 GLU B C 1
ATOM 8818 O O . GLU B 1 506 ? 15.641 16.797 19.047 1 95.19 506 GLU B O 1
ATOM 8823 N N . LYS B 1 507 ? 17.094 16.484 20.688 1 93.69 507 LYS B N 1
ATOM 8824 C CA . LYS B 1 507 ? 17.141 15.023 20.625 1 93.69 507 LYS B CA 1
ATOM 8825 C C . LYS B 1 507 ? 15.742 14.422 20.703 1 93.69 507 LYS B C 1
ATOM 8827 O O . LYS B 1 507 ? 15.422 13.461 20 1 93.69 507 LYS B O 1
ATOM 8832 N N . ASP B 1 508 ? 14.922 14.938 21.547 1 92.88 508 ASP B N 1
ATOM 8833 C CA . ASP B 1 508 ? 13.586 14.375 21.75 1 92.88 508 ASP B CA 1
ATOM 8834 C C . ASP B 1 508 ? 12.742 14.492 20.484 1 92.88 508 ASP B C 1
ATOM 8836 O O . ASP B 1 508 ? 12.008 13.57 20.125 1 92.88 508 ASP B O 1
ATOM 8840 N N . VAL B 1 509 ? 12.836 15.609 19.828 1 94.56 509 VAL B N 1
ATOM 8841 C CA . VAL B 1 509 ? 12.094 15.828 18.578 1 94.56 509 VAL B CA 1
ATOM 8842 C C . VAL B 1 509 ? 12.633 14.906 17.484 1 94.56 509 VAL B C 1
ATOM 8844 O O . VAL B 1 509 ? 11.867 14.305 16.734 1 94.56 509 VAL B O 1
ATOM 8847 N N . VAL B 1 510 ? 13.953 14.75 17.469 1 95.81 510 VAL B N 1
ATOM 8848 C CA . VAL B 1 510 ? 14.617 13.906 16.484 1 95.81 510 VAL B CA 1
ATOM 8849 C C . VAL B 1 510 ? 14.156 12.461 16.656 1 95.81 510 VAL B C 1
ATOM 8851 O O . VAL B 1 510 ? 13.773 11.805 15.68 1 95.81 510 VAL B O 1
ATOM 8854 N N . ASP B 1 511 ? 14.156 11.984 17.844 1 93.38 511 ASP B N 1
ATOM 8855 C CA . ASP B 1 511 ? 13.781 10.602 18.141 1 93.38 511 ASP B CA 1
ATOM 8856 C C . ASP B 1 511 ? 12.32 10.344 17.781 1 93.38 511 ASP B C 1
ATOM 8858 O O . ASP B 1 511 ? 11.992 9.305 17.203 1 93.38 511 ASP B O 1
ATOM 8862 N N . GLU B 1 512 ? 11.484 11.258 18.109 1 93.88 512 GLU B N 1
ATOM 8863 C CA . GLU B 1 512 ? 10.07 11.086 17.781 1 93.88 512 GLU B CA 1
ATOM 8864 C C . GLU B 1 512 ? 9.852 10.992 16.281 1 93.88 512 GLU B C 1
ATOM 8866 O O . GLU B 1 512 ? 9.141 10.109 15.805 1 93.88 512 GLU B O 1
ATOM 8871 N N . TYR B 1 513 ? 10.469 11.898 15.57 1 95.31 513 TYR B N 1
ATOM 8872 C CA . TYR B 1 513 ? 10.266 11.93 14.125 1 95.31 513 TYR B CA 1
ATOM 8873 C C . TYR B 1 513 ? 10.773 10.656 13.469 1 95.31 513 TYR B C 1
ATOM 8875 O O . TYR B 1 513 ? 10.062 10.031 12.68 1 95.31 513 TYR B O 1
ATOM 8883 N N . VAL B 1 514 ? 11.945 10.273 13.828 1 95.31 514 VAL B N 1
ATOM 8884 C CA . VAL B 1 514 ? 12.578 9.102 13.219 1 95.31 514 VAL B CA 1
ATOM 8885 C C . VAL B 1 514 ? 11.758 7.855 13.547 1 95.31 514 VAL B C 1
ATOM 8887 O O . VAL B 1 514 ? 11.453 7.059 12.656 1 95.31 514 VAL B O 1
ATOM 8890 N N . MET B 1 515 ? 11.367 7.73 14.758 1 93.19 515 MET B N 1
ATOM 8891 C CA . MET B 1 515 ? 10.594 6.562 15.172 1 93.19 515 MET B CA 1
ATOM 8892 C C . MET B 1 515 ? 9.219 6.566 14.523 1 93.19 515 MET B C 1
ATOM 8894 O O . MET B 1 515 ? 8.68 5.508 14.188 1 93.19 515 MET B O 1
ATOM 8898 N N . SER B 1 516 ? 8.672 7.715 14.398 1 93.06 516 SER B N 1
ATOM 8899 C CA . SER B 1 516 ? 7.363 7.793 13.75 1 93.06 516 SER B CA 1
ATOM 8900 C C . SER B 1 516 ? 7.43 7.309 12.305 1 93.06 516 SER B C 1
ATOM 8902 O O . SER B 1 516 ? 6.434 6.828 11.766 1 93.06 516 SER B O 1
ATOM 8904 N N . LYS B 1 517 ? 8.586 7.395 11.695 1 94.25 517 LYS B N 1
ATOM 8905 C CA . LYS B 1 517 ? 8.75 7.027 10.297 1 94.25 517 LYS B CA 1
ATOM 8906 C C . LYS B 1 517 ? 9.07 5.539 10.148 1 94.25 517 LYS B C 1
ATOM 8908 O O . LYS B 1 517 ? 8.633 4.895 9.195 1 94.25 517 LYS B O 1
ATOM 8913 N N . THR B 1 518 ? 9.766 4.961 11.141 1 93.88 518 THR B N 1
ATOM 8914 C CA . THR B 1 518 ? 10.367 3.664 10.836 1 93.88 518 THR B CA 1
ATOM 8915 C C . THR B 1 518 ? 9.812 2.584 11.766 1 93.88 518 THR B C 1
ATOM 8917 O O . THR B 1 518 ? 9.898 1.394 11.453 1 93.88 518 THR B O 1
ATOM 8920 N N . TYR B 1 519 ? 9.25 2.916 12.898 1 93.19 519 TYR B N 1
ATOM 8921 C CA . TYR B 1 519 ? 8.945 1.972 13.969 1 93.19 519 TYR B CA 1
ATOM 8922 C C . TYR B 1 519 ? 8.039 0.856 13.469 1 93.19 519 TYR B C 1
ATOM 8924 O O . TYR B 1 519 ? 8.359 -0.326 13.609 1 93.19 519 TYR B O 1
ATOM 8932 N N . ASP B 1 520 ? 6.957 1.18 12.898 1 91.69 520 ASP B N 1
ATOM 8933 C CA . ASP B 1 520 ? 5.945 0.205 12.5 1 91.69 520 ASP B CA 1
ATOM 8934 C C . ASP B 1 520 ? 6.48 -0.737 11.422 1 91.69 520 ASP B C 1
ATOM 8936 O O . ASP B 1 520 ? 6.297 -1.953 11.508 1 91.69 520 ASP B O 1
ATOM 8940 N N . THR B 1 521 ? 7.078 -0.169 10.438 1 92.62 521 THR B N 1
ATOM 8941 C CA . THR B 1 521 ? 7.613 -0.969 9.344 1 92.62 521 THR B CA 1
ATOM 8942 C C . THR B 1 521 ? 8.734 -1.882 9.836 1 92.62 521 THR B C 1
ATOM 8944 O O . THR B 1 521 ? 8.812 -3.047 9.445 1 92.62 521 THR B O 1
ATOM 8947 N N . THR B 1 522 ? 9.602 -1.314 10.688 1 94.31 522 THR B N 1
ATOM 8948 C CA . THR B 1 522 ? 10.68 -2.117 11.242 1 94.31 522 THR B CA 1
ATOM 8949 C C . THR B 1 522 ? 10.125 -3.293 12.039 1 94.31 522 THR B C 1
ATOM 8951 O O . THR B 1 522 ? 10.578 -4.426 11.883 1 94.31 522 THR B O 1
ATOM 8954 N N . LYS B 1 523 ? 9.172 -3.006 12.852 1 92.69 523 LYS B N 1
ATOM 8955 C CA . LYS B 1 523 ? 8.547 -4.055 13.656 1 92.69 523 LYS B CA 1
ATOM 8956 C C . LYS B 1 523 ? 7.906 -5.117 12.773 1 92.69 523 LYS B C 1
ATOM 8958 O O . LYS B 1 523 ? 8.039 -6.316 13.031 1 92.69 523 LYS B O 1
ATOM 8963 N N . LYS B 1 524 ? 7.211 -4.711 11.766 1 91.75 524 LYS B N 1
ATOM 8964 C CA . LYS B 1 524 ? 6.547 -5.633 10.852 1 91.75 524 LYS B CA 1
ATOM 8965 C C . LYS B 1 524 ? 7.559 -6.555 10.172 1 91.75 524 LYS B C 1
ATOM 8967 O O . LYS B 1 524 ? 7.375 -7.773 10.141 1 91.75 524 LYS B O 1
ATOM 8972 N N . ILE B 1 525 ? 8.594 -5.949 9.586 1 95.19 525 ILE B N 1
ATOM 8973 C CA . ILE B 1 525 ? 9.602 -6.73 8.875 1 95.19 525 ILE B CA 1
ATOM 8974 C C . ILE B 1 525 ? 10.328 -7.645 9.859 1 95.19 525 ILE B C 1
ATOM 8976 O O . ILE B 1 525 ? 10.625 -8.797 9.539 1 95.19 525 ILE B O 1
ATOM 8980 N N . TRP B 1 526 ? 10.617 -7.121 11.07 1 95 526 TRP B N 1
ATOM 8981 C CA . TRP B 1 526 ? 11.266 -7.926 12.094 1 95 526 TRP B CA 1
ATOM 8982 C C . TRP B 1 526 ? 10.43 -9.148 12.438 1 95 526 TRP B C 1
ATOM 8984 O O . TRP B 1 526 ? 10.961 -10.25 12.594 1 95 526 TRP B O 1
ATOM 8994 N N . ASN B 1 527 ? 9.156 -8.992 12.586 1 93.5 527 ASN B N 1
ATOM 8995 C CA . ASN B 1 527 ? 8.258 -10.109 12.891 1 93.5 527 ASN B CA 1
ATOM 8996 C C . ASN B 1 527 ? 8.273 -11.156 11.781 1 93.5 527 ASN B C 1
ATOM 8998 O O . ASN B 1 527 ? 8.305 -12.352 12.055 1 93.5 527 ASN B O 1
ATOM 9002 N N . VAL B 1 528 ? 8.234 -10.719 10.57 1 95.12 528 VAL B N 1
ATOM 9003 C CA . VAL B 1 528 ? 8.297 -11.641 9.438 1 95.12 528 VAL B CA 1
ATOM 9004 C C . VAL B 1 528 ? 9.641 -12.367 9.438 1 95.12 528 VAL B C 1
ATOM 9006 O O . VAL B 1 528 ? 9.695 -13.586 9.242 1 95.12 528 VAL B O 1
ATOM 9009 N N . TRP B 1 529 ? 10.711 -11.586 9.68 1 96.19 529 TRP B N 1
ATOM 9010 C CA . TRP B 1 529 ? 12.055 -12.156 9.711 1 96.19 529 TRP B CA 1
ATOM 9011 C C . TRP B 1 529 ? 12.156 -13.258 10.766 1 96.19 529 TRP B C 1
ATOM 9013 O O . TRP B 1 529 ? 12.664 -14.344 10.492 1 96.19 529 TRP B O 1
ATOM 9023 N N . THR B 1 530 ? 11.633 -13.008 11.953 1 95.75 530 THR B N 1
ATOM 9024 C CA . THR B 1 530 ? 11.68 -13.961 13.055 1 95.75 530 THR B CA 1
ATOM 9025 C C . THR B 1 530 ? 10.859 -15.203 12.727 1 95.75 530 THR B C 1
ATOM 9027 O O . THR B 1 530 ? 11.273 -16.328 13.016 1 95.75 530 THR B O 1
ATOM 9030 N N . THR B 1 531 ? 9.719 -14.984 12.141 1 95.5 531 THR B N 1
ATOM 9031 C CA . THR B 1 531 ? 8.836 -16.078 11.758 1 95.5 531 THR B CA 1
ATOM 9032 C C . THR B 1 531 ? 9.508 -16.969 10.711 1 95.5 531 THR B C 1
ATOM 9034 O O . THR B 1 531 ? 9.484 -18.203 10.828 1 95.5 531 THR B O 1
ATOM 9037 N N . LEU B 1 532 ? 10.062 -16.344 9.742 1 96.56 532 LEU B N 1
ATOM 9038 C CA . LEU B 1 532 ? 10.727 -17.094 8.68 1 96.56 532 LEU B CA 1
ATOM 9039 C C . LEU B 1 532 ? 11.938 -17.844 9.219 1 96.56 532 LEU B C 1
ATOM 9041 O O . LEU B 1 532 ? 12.188 -18.984 8.844 1 96.56 532 LEU B O 1
ATOM 9045 N N . LYS B 1 533 ? 12.75 -17.156 10.094 1 96 533 LYS B N 1
ATOM 9046 C CA . LYS B 1 533 ? 13.922 -17.781 10.695 1 96 533 LYS B CA 1
ATOM 9047 C C . LYS B 1 533 ? 13.531 -19.047 11.461 1 96 533 LYS B C 1
ATOM 9049 O O . LYS B 1 533 ? 14.211 -20.078 11.367 1 96 533 LYS B O 1
ATOM 9054 N N . GLN B 1 534 ? 12.438 -19 12.141 1 96.06 534 GLN B N 1
ATOM 9055 C CA . GLN B 1 534 ? 11.945 -20.156 12.891 1 96.06 534 GLN B CA 1
ATOM 9056 C C . GLN B 1 534 ? 11.445 -21.25 11.945 1 96.06 534 GLN B C 1
ATOM 9058 O O . GLN B 1 534 ? 11.734 -22.422 12.148 1 96.06 534 GLN B O 1
ATOM 9063 N N . HIS B 1 535 ? 10.742 -20.844 10.914 1 94.88 535 HIS B N 1
ATOM 9064 C CA . HIS B 1 535 ? 10.18 -21.812 9.977 1 94.88 535 HIS B CA 1
ATOM 9065 C C . HIS B 1 535 ? 11.281 -22.562 9.227 1 94.88 535 HIS B C 1
ATOM 9067 O O . HIS B 1 535 ? 11.133 -23.734 8.898 1 94.88 535 HIS B O 1
ATOM 9073 N N . LEU B 1 536 ? 12.32 -21.875 8.969 1 95.88 536 LEU B N 1
ATOM 9074 C CA . LEU B 1 536 ? 13.406 -22.438 8.172 1 95.88 536 LEU B CA 1
ATOM 9075 C C . LEU B 1 536 ? 14.125 -23.531 8.938 1 95.88 536 LEU B C 1
ATOM 9077 O O . LEU B 1 536 ? 14.938 -24.266 8.367 1 95.88 536 LEU B O 1
ATOM 9081 N N . LYS B 1 537 ? 13.766 -23.766 10.211 1 95.56 537 LYS B N 1
ATOM 9082 C CA . LYS B 1 537 ? 14.305 -24.859 10.992 1 95.56 537 LYS B CA 1
ATOM 9083 C C . LYS B 1 537 ? 13.484 -26.141 10.805 1 95.56 537 LYS B C 1
ATOM 9085 O O . LYS B 1 537 ? 13.922 -27.219 11.172 1 95.56 537 LYS B O 1
ATOM 9090 N N . THR B 1 538 ? 12.344 -26 10.164 1 94.81 538 THR B N 1
ATOM 9091 C CA . THR B 1 538 ? 11.461 -27.141 9.938 1 94.81 538 THR B CA 1
ATOM 9092 C C . THR B 1 538 ? 12.031 -28.062 8.875 1 94.81 538 THR B C 1
ATOM 9094 O O . THR B 1 538 ? 12.547 -27.609 7.852 1 94.81 538 THR B O 1
ATOM 9097 N N . VAL B 1 539 ? 11.898 -29.453 9.117 1 93.94 539 VAL B N 1
ATOM 9098 C CA . VAL B 1 539 ? 12.492 -30.391 8.156 1 93.94 539 VAL B CA 1
ATOM 9099 C C . VAL B 1 539 ? 11.445 -31.391 7.695 1 93.94 539 VAL B C 1
ATOM 9101 O O . VAL B 1 539 ? 11.703 -32.219 6.801 1 93.94 539 VAL B O 1
ATOM 9104 N N . LYS B 1 540 ? 10.352 -31.406 8.352 1 94.38 540 LYS B N 1
ATOM 9105 C CA . LYS B 1 540 ? 9.266 -32.281 7.934 1 94.38 540 LYS B CA 1
ATOM 9106 C C . LYS B 1 540 ? 7.91 -31.625 8.102 1 94.38 540 LYS B C 1
ATOM 9108 O O . LYS B 1 540 ? 7.75 -30.734 8.945 1 94.38 540 LYS B O 1
ATOM 9113 N N . TRP B 1 541 ? 6.977 -32.031 7.324 1 94.56 541 TRP B N 1
ATOM 9114 C CA . TRP B 1 541 ? 5.605 -31.516 7.352 1 94.56 541 TRP B CA 1
ATOM 9115 C C . TRP B 1 541 ? 4.605 -32.656 7.277 1 94.56 541 TRP B C 1
ATOM 9117 O O . TRP B 1 541 ? 4.957 -33.781 6.867 1 94.56 541 TRP B O 1
ATOM 9127 N N . ASP B 1 542 ? 3.412 -32.344 7.629 1 91.25 542 ASP B N 1
ATOM 9128 C CA . ASP B 1 542 ? 2.35 -33.344 7.586 1 91.25 542 ASP B CA 1
ATOM 9129 C C . ASP B 1 542 ? 1.591 -33.281 6.262 1 91.25 542 ASP B C 1
ATOM 9131 O O . ASP B 1 542 ? 1.726 -32.312 5.508 1 91.25 542 ASP B O 1
ATOM 9135 N N . ARG B 1 543 ? 0.899 -34.375 6.059 1 91.81 543 ARG B N 1
ATOM 9136 C CA . ARG B 1 543 ? 0.04 -34.406 4.879 1 91.81 543 ARG B CA 1
ATOM 9137 C C . ARG B 1 543 ? -1.141 -33.469 5.039 1 91.81 543 ARG B C 1
ATOM 9139 O O . ARG B 1 543 ? -1.547 -33.156 6.16 1 91.81 543 ARG B O 1
ATOM 9146 N N . ARG B 1 544 ? -1.689 -33 3.943 1 90.25 544 ARG B N 1
ATOM 9147 C CA . ARG B 1 544 ? -2.859 -32.125 3.918 1 90.25 544 ARG B CA 1
ATOM 9148 C C . ARG B 1 544 ? -4.137 -32.906 4.199 1 90.25 544 ARG B C 1
ATOM 9150 O O . ARG B 1 544 ? -4.184 -34.125 3.986 1 90.25 544 ARG B O 1
ATOM 9157 N N . PRO B 1 545 ? -5.156 -32.25 4.625 1 89.06 545 PRO B N 1
ATOM 9158 C CA . PRO B 1 545 ? -5.238 -30.844 5.012 1 89.06 545 PRO B CA 1
ATOM 9159 C C . PRO B 1 545 ? -4.59 -30.562 6.363 1 89.06 545 PRO B C 1
ATOM 9161 O O . PRO B 1 545 ? -4.562 -31.453 7.234 1 89.06 545 PRO B O 1
ATOM 9164 N N . ILE B 1 546 ? -4.09 -29.375 6.461 1 81.12 546 ILE B N 1
ATOM 9165 C CA . ILE B 1 546 ? -3.416 -28.953 7.684 1 81.12 546 ILE B CA 1
ATOM 9166 C C . ILE B 1 546 ? -4.445 -28.453 8.695 1 81.12 546 ILE B C 1
ATOM 9168 O O . ILE B 1 546 ? -5.398 -27.766 8.328 1 81.12 546 ILE B O 1
ATOM 9172 N N . GLN B 1 547 ? -4.352 -28.984 9.898 1 70.69 547 GLN B N 1
ATOM 9173 C CA . GLN B 1 547 ? -5.285 -28.562 10.93 1 70.69 547 GLN B CA 1
ATOM 9174 C C . GLN B 1 547 ? -5.188 -27.062 11.172 1 70.69 547 GLN B C 1
ATOM 9176 O O . GLN B 1 547 ? -4.094 -26.531 11.406 1 70.69 547 GLN B O 1
ATOM 9181 N N . ASN B 1 548 ? -6.227 -26.375 10.734 1 66.75 548 ASN B N 1
ATOM 9182 C CA . ASN B 1 548 ? -6.316 -24.938 10.906 1 66.75 548 ASN B CA 1
ATOM 9183 C C . ASN B 1 548 ? -7.016 -24.562 12.211 1 66.75 548 ASN B C 1
ATOM 9185 O O . ASN B 1 548 ? -8.242 -24.453 12.258 1 66.75 548 ASN B O 1
ATOM 9189 N N . ASN B 1 549 ? -6.242 -24.562 13.336 1 65.94 549 ASN B N 1
ATOM 9190 C CA . ASN B 1 549 ? -6.832 -24.234 14.633 1 65.94 549 ASN B CA 1
ATOM 9191 C C . ASN B 1 549 ? -6.875 -22.719 14.859 1 65.94 549 ASN B C 1
ATOM 9193 O O . ASN B 1 549 ? -6.91 -22.266 16.016 1 65.94 549 ASN B O 1
ATOM 9197 N N . ILE B 1 550 ? -6.855 -22 13.789 1 69.5 550 ILE B N 1
ATOM 9198 C CA . ILE B 1 550 ? -6.828 -20.547 13.969 1 69.5 550 ILE B CA 1
ATOM 9199 C C . ILE B 1 550 ? -8.234 -20.047 14.312 1 69.5 550 ILE B C 1
ATOM 9201 O O . ILE B 1 550 ? -9.195 -20.328 13.594 1 69.5 550 ILE B O 1
ATOM 9205 N N . THR B 1 551 ? -8.367 -19.703 15.625 1 58.19 551 THR B N 1
ATOM 9206 C CA . THR B 1 551 ? -9.617 -19.078 16.062 1 58.19 551 THR B CA 1
ATOM 9207 C C . THR B 1 551 ? -9.844 -17.75 15.352 1 58.19 551 THR B C 1
ATOM 9209 O O . THR B 1 551 ? -8.914 -16.953 15.203 1 58.19 551 THR B O 1
ATOM 9212 N N . MET B 1 552 ? -10.969 -17.672 14.641 1 57.31 552 MET B N 1
ATOM 9213 C CA . MET B 1 552 ? -11.352 -16.453 13.961 1 57.31 552 MET B CA 1
ATOM 9214 C C . MET B 1 552 ? -11.375 -15.273 14.93 1 57.31 552 MET B C 1
ATOM 9216 O O . MET B 1 552 ? -11.906 -15.383 16.031 1 57.31 552 MET B O 1
ATOM 9220 N N . ILE B 1 553 ? -10.508 -14.336 14.727 1 50.78 553 ILE B N 1
ATOM 9221 C CA . ILE B 1 553 ? -10.438 -13.133 15.547 1 50.78 553 ILE B CA 1
ATOM 9222 C C . ILE B 1 553 ? -11.828 -12.516 15.695 1 50.78 553 ILE B C 1
ATOM 9224 O O . ILE B 1 553 ? -12.188 -12.031 16.766 1 50.78 553 ILE B O 1
ATOM 9228 N N . LEU B 1 554 ? -12.656 -12.453 14.641 1 54.75 554 LEU B N 1
ATOM 9229 C CA . LEU B 1 554 ? -13.812 -11.555 14.609 1 54.75 554 LEU B CA 1
ATOM 9230 C C . LEU B 1 554 ? -14.93 -12.078 15.516 1 54.75 554 LEU B C 1
ATOM 9232 O O . LEU B 1 554 ? -15.961 -11.43 15.664 1 54.75 554 LEU B O 1
ATOM 9236 N N . ASN B 1 555 ? -14.922 -13.328 15.961 1 48 555 ASN B N 1
ATOM 9237 C CA . ASN B 1 555 ? -16.047 -13.57 16.844 1 48 555 ASN B CA 1
ATOM 9238 C C . ASN B 1 555 ? -16.047 -12.617 18.031 1 48 555 ASN B C 1
ATOM 9240 O O . ASN B 1 555 ? -16.922 -12.695 18.906 1 48 555 ASN B O 1
ATOM 9244 N N . TYR B 1 556 ? -15.086 -11.836 18.031 1 41.31 556 TYR B N 1
ATOM 9245 C CA . TYR B 1 556 ? -15.016 -11.039 19.25 1 41.31 556 TYR B CA 1
ATOM 9246 C C . TYR B 1 556 ? -15.57 -9.641 19.031 1 41.31 556 TYR B C 1
ATOM 9248 O O . TYR B 1 556 ? -15.617 -8.828 19.953 1 41.31 556 TYR B O 1
ATOM 9256 N N . VAL B 1 557 ? -15.82 -9.211 17.938 1 42.16 557 VAL B N 1
ATOM 9257 C CA . VAL B 1 557 ? -16.438 -7.887 17.953 1 42.16 557 VAL B CA 1
ATOM 9258 C C . VAL B 1 557 ? -17.953 -8.031 18.031 1 42.16 557 VAL B C 1
ATOM 9260 O O . VAL B 1 557 ? -18.547 -8.852 17.312 1 42.16 557 VAL B O 1
#

Nearest PDB structures (foldseek):
  8qk1-assembly1_A  TM=9.009E-01  e=2.033E-34  Trichuris suis
  5a6j-assembly1_C  TM=6.776E-01  e=2.548E-16  Streptococcus pneumoniae TIGR4
  2epo-assembly1_A  TM=6.536E-01  e=1.841E-16  Streptococcus gordonii
  5a6j-assembly1_A  TM=6.132E-01  e=2.548E-16  Streptococcus pneumoniae TIGR4
  2epm-assembly1_X-2  TM=6.451E-01  e=6.553E-15  Streptococcus gordonii

Organism: Trichoplusia ni (NCBI:txid7111)

Secondary structure (DSSP, 8-state):
--HHHHHHHHHHHHHHHHHHHHHHHHHHHHHHHHHHHHHHHHHHHHTT-S---------SEEEEEEE-TT-PPPHHHHHHHHHHHHHTT--EEEEE-GGGS---GGGGGGS-TTPPPHHHHHHHHHHHHHTTPEEEEE--SSS--HHHHTSGGGGGGEEETTEEEEE-TTSHHHHHHHHHHHHHHHHHHHTTS--SEEE---------S-SHHHHHTT--HHHHHHHHHHHHHHHHHHH-TTPEEEEESGGGTT--HHHHHTS----EEEEEE--SSS----HHHHHHHHHH-S--EEEEEEES-S-TT-SS--HHHHHHHHHHHHHHHTT-B-TT--SBP---EEEEEE-S-SSTTSPP-S-HHHHHHHHHHHHHHHHHHHHTTTHHHHTTS-HHHHIIIIIHHHHHHHHT-SS--BTTB--GGG---TTHHHHHHHHHHHHHHHHHHHHHHSTT-GGGGHHHHHHHT---HHHHHHHHHHHHHHHHHHHHHHHHHHHHHTTTS-HHHHHHHHHHHHHHHHHHHHHHHHHHHHHTT----PPSSP------GGGG-/--HHHHHHHHHHHHHHHHHHHHHHHHHHHHHHHHHHHHHHHHHHHHTT-S---------SEEEEEEE-TT-PPPHHHHHHHHHHHHHTT--EEEEE-GGGS---GGGGGGS-TTPPPHHHHHHHHHHHHHTTPEEEEE--SSS--HHHHTSGGGGGGEEETTEEEEE-TTSHHHHHHHHHHHHHHHHHHHTTS--SEEE-------S-S-SHHHHHTT--HHHHHHHHHHHHHHHHHHH-TTPEEEEESGGGTT--HHHHHTS----EEEEEE--SSS----HHHHHHHHHH-S--EEEEEEES-S-TT-SS--HHHHHHHHHHHHHHHTT-B-TT--SBP---EEEEEE-S-SSTTSPP-S-HHHHHHHHHHHHHHHHHHHTTTTHHHHTTS-HHHHIIIIIHHHHHHHHT-SS--BTTB--GGG---TTHHHHHHHHHHHHHHHHHHHHHHSTT-GGGGHHHHHHHT---HHHHHHHHHHHHHHHHHHHHHHHHHHHHHTTTS-HHHHHHHHHHHHHHHHHHHHHHHHHHHHHTT----PPSSP------GGGG-

Foldseek 3Di:
DDPVVVVVVVVVVVVVVVVVVVVVVVVVVVVVVVVVVVVVVVVVVVVVPPPPPLQFADFQAAEEEDACQPFHWDLVVVLVCLVVCVVLPHQEYEYEQFQQDCDDDPCNQLHDPNHDDLVSVLVSQLSNVVSRHAYAYEAAQFFLNLSRCVDPVNQVQALDNVDSGGGALQDPVSLVVSLRVLLVVQVSVVVNPHAAEYEHELPDNPHFCRDPRSVVVVDDRVLSSLVSLQSVQVSNCVNHVNHAYEYECHVVPPDDLVVLVPRDQRAHEYEYEDAFLADDDDLVSVVSNVVRYDAYHYEYELADPPDQAAAADLLLGRLSRLLNVLLCLVQDDRPPDPDRDRHHHYYHYHHQGPHSPTAGHYDPLRSVLSVSLSSQVSVCSRVSVPNVPSVPDDSQVCCQPRRQVVSCVQFVAPDGATSRDGDLVRTHDDSSVVNNLSVVLVVVVVVLVCCQDDPNNVLVCLVQCLQLLDDDLVVLVVLLVVLVVVLVVLVVSLVVNLVSCVVTTPNVSSVRSSCVSRVVVNVSSVVSNVSSVVSNPDDDDDDDDGDRPDDDPPVPD/DDPVVVVVVVVVVVVVVVVVVVVVVVVVVVVVVVVVVVVVVVVVVVVVPPPPPLQFADFQAAEEEDACQPFHWDLVVVLVCLVVCVVLPHQEYEYEQFQQDCDDDPCNQLHDPNHDDLVSVLVSQLSNVVSRHAYAYEAAQFFLNQSRCVDPVNQVQALDNVDSGGGALQDPVSLVVSLRVLLVVQVSVVVRPHAAEYEHELPCNVHFCRDPRSVVVVDDRVLSSLVSLQSSQVSNCVNHVNHAYEYECHVVPPDDLVVLVPRDQRAHEYEYEDAFLADDDDLVSVVSRVVRYDAYHYEYELEDPPDQAAAADLLLGRLSRLLNVLLCLVQDDRPPDPDRDRHHHYYHYHHQGPHSPTAGHYDPLLSVLSVSLSSQVSVCSRVSVPNVPSVPDDSQVCCQPRRQVVSCVQFVFPDGATSRDGDLVRTHDDSSVVNNLSVVLVVVVVVLVCCQDDPNNVLVCLVQCLQLLDDDLVVLVVLLVVLVVVLVVLVVSLVVNLVSCVVTTPNVSSVRSSCVSRVVVNVSSVVSNVSSVVSNVDDDDDDDDGDRPDDDPPVPD

Solvent-accessible surface area (backbone atoms only — not comparable to full-atom values): 59028 Å² total; per-residue (Å²): 138,61,78,66,64,58,56,54,54,54,54,53,48,50,52,48,47,50,48,48,48,50,48,49,49,50,48,48,53,48,47,52,49,47,48,52,50,46,49,49,43,48,55,50,45,63,62,52,64,57,72,66,75,55,74,37,50,69,53,81,36,35,24,44,34,45,42,23,54,86,51,51,64,36,66,68,50,56,57,69,43,48,63,57,37,47,72,52,60,38,41,28,36,36,40,30,28,67,23,32,41,66,49,58,78,96,42,37,69,39,19,26,78,76,28,49,52,66,67,61,47,50,51,51,51,50,52,40,45,74,68,59,25,44,70,26,51,29,44,60,68,33,9,69,29,34,62,46,27,25,27,73,91,37,35,86,36,31,22,41,76,75,37,36,35,15,47,26,82,66,39,69,65,34,54,49,51,48,49,51,52,48,50,53,54,52,51,57,46,42,72,75,45,76,56,56,43,36,30,40,36,46,33,74,55,83,47,66,69,71,30,71,66,43,49,69,64,72,56,56,66,68,55,49,51,49,53,46,48,39,52,51,50,52,55,46,37,73,78,39,69,78,42,42,38,32,31,42,34,70,71,63,55,89,60,67,63,66,72,58,69,71,45,77,85,53,85,42,28,41,29,47,69,56,60,43,43,71,74,85,77,57,67,67,50,49,51,47,44,58,75,67,26,90,50,44,31,37,30,38,37,36,28,44,72,70,27,52,53,17,74,61,53,52,48,40,45,30,47,37,18,46,52,44,50,53,57,57,52,49,76,29,55,54,90,95,48,89,57,60,53,72,46,48,28,42,32,40,31,33,30,33,39,87,40,83,38,45,55,65,22,22,48,67,69,54,24,45,67,44,42,49,58,48,33,51,49,51,50,44,41,39,68,14,78,41,62,84,46,54,80,69,42,54,70,69,54,47,38,62,73,73,40,40,67,62,50,30,62,72,33,46,37,78,56,92,74,41,63,85,57,74,59,50,81,49,33,59,44,91,47,34,64,56,38,42,52,50,51,50,46,53,52,53,50,50,56,56,53,44,46,48,64,44,37,59,22,60,65,48,37,43,71,53,30,60,75,54,68,47,66,36,57,72,58,40,55,54,50,36,53,50,32,54,53,50,52,49,51,52,50,52,48,48,56,52,48,47,58,61,42,52,76,42,31,53,69,70,47,38,52,50,53,49,42,62,72,41,44,57,60,49,52,51,41,49,52,52,32,53,51,38,60,57,53,69,70,54,73,60,48,79,61,42,74,66,78,73,81,72,74,70,73,67,83,69,112,137,61,78,67,63,58,56,53,54,55,52,52,51,49,52,48,50,51,48,48,48,50,46,48,50,50,48,48,53,47,46,53,49,47,48,52,49,44,49,51,42,49,56,49,46,62,63,53,64,56,73,67,75,54,74,36,52,69,54,81,35,36,24,43,35,44,43,23,54,88,51,51,63,37,66,70,52,56,57,67,43,48,64,57,38,48,74,52,59,38,40,28,35,35,41,33,29,67,24,32,40,66,50,58,77,94,43,38,69,38,20,26,78,76,29,49,52,65,66,60,47,49,49,52,50,50,52,39,46,73,67,58,24,43,70,25,53,28,43,58,68,32,8,68,28,33,63,45,27,26,28,74,92,36,36,87,36,31,23,40,77,75,39,36,36,16,47,25,83,68,40,71,66,34,55,50,50,48,49,50,53,48,50,55,53,50,52,57,46,42,72,75,45,76,57,57,42,36,30,41,37,47,35,74,53,83,48,67,70,70,30,69,67,43,49,71,65,72,55,56,66,68,55,50,50,49,53,46,49,39,54,50,51,51,54,46,38,71,76,39,68,77,41,42,38,32,29,43,34,70,72,65,56,88,59,66,64,65,71,58,67,71,43,76,87,51,84,44,30,42,30,48,69,58,61,43,43,71,75,84,81,54,66,68,50,50,51,48,44,59,74,67,26,91,48,45,31,37,29,36,38,37,28,44,72,70,28,52,55,17,74,61,54,52,50,41,45,32,46,35,18,46,53,45,50,54,58,56,51,51,75,29,56,53,90,95,47,88,56,60,54,73,48,48,27,39,34,41,32,31,32,33,40,88,38,82,38,46,53,63,24,24,47,66,69,54,22,46,66,44,41,50,56,48,34,52,49,50,51,44,42,39,68,16,79,39,63,84,47,57,79,67,41,54,71,68,54,46,38,61,73,73,40,40,66,61,51,31,61,70,33,45,37,78,56,90,74,43,62,85,57,74,58,50,82,50,33,60,43,91,47,35,63,56,38,42,52,51,53,51,45,54,52,53,50,50,56,57,51,44,48,49,65,44,38,59,22,59,65,47,38,43,69,53,29,59,74,53,67,47,66,38,56,70,58,40,53,54,49,37,52,50,32,53,52,52,52,48,51,52,50,52,48,49,56,54,47,46,57,60,43,52,75,41,30,52,69,70,46,41,52,49,52,50,43,62,72,40,44,56,60,48,50,51,42,48,51,51,32,53,51,39,60,57,53,70,70,54,72,60,51,78,59,43,72,65,77,74,83,72,72,70,72,66,83,68,112

Radius of gyration: 39.42 Å; Cα contacts (8 Å, |Δi|>4): 1715; chains: 2; bounding box: 60×105×128 Å